Protein AF-0000000087429660 (afdb_homodimer)

Foldseek 3Di:
DDDDDCDDCVNDDVLVVVFDDDLDPFPLVVLVVCLVVVNFPDNAFAEFADLQQVVQPQDFQPLLVLLLCCLQCVVCQPVPPGFPVSNVVSQVQLVQAVVSHLPDFHDLQGRQSLLVLQQVLCCVQLVHGADSVQKGKFLALLRVVLLVLLLQDPAAQEEEEEEPLADLSVVSSCSSSHYHYFYQYFDVVVLRAQDPVSVVVSVVVSVVVNHQYAEYEAEAVGPPALGHYALVSLLSSLLSCLVRVYAYEYECQFQQFFLCCVVGHHDGSVSSCVVQVVVVHSPLHKYKYKYALCFYLNNPVVQRIMMIGIDNDDPVSVVVSSVVSVVDGHRSSRSSSSSCVSPPDDPPRPCVVSSCVSSVVSSVQQNVLLVVVQVLQCPAPQKHWRRNRTTFKTKIWGQDFPQLCVVCVVVVHDSLVVVQNLLCRRQSYHWGKSVSSRHDPPITIIMGGSNHGPVVSVVSSVSVRVSRVVVCCVRPNDDPPD/DDDDDCDDCVNDDVLVVVFDDDLDPFPLVVLVVCLVVVNFPDNAFAEFADLQQVVQPQDFQPLLVLLLCCLQCVVCQPVPPGFPVSNVVSQVQLVQAVVSHLPDFHDLQGRLSLLVLQQVLCCVQLVHGADSVQKGKFLALLRVVLLVLLLQDPAAQEEEEEEPLADLSVVSSCSSSHYHYFYQYFDVVVLRAQDPVSVVVSVVVSVVVNHQYAEYEAEAVGPPALGHYALVSLLSSLLVCLVRVYAYEYECQFQQFFLCCVVGHHDGSVSSCVVQVVVVHSPLHKYKYKYALCFYLNNPVVQRIMMIGIDNDDPVSVVVSSVVSVVDGHRSSRSSSSSCVSPPDDPPRPCVVSSCVSSVVSSVQQSVLLVVVQVLQCPAPQKHWDRNRTTFKTKIWGQDFPQLCVVCVVVVHDSLVVVQNLLCRRQSYHWGKSVSSRHDPPITIIMGGSNHGPVVSVVSSVSVRVSRVVVCCVRPNDDPPD

Secondary structure (DSSP, 8-state):
-PPPPS-STTTS-HHHHH----S--S-HHHHHHHHHTT-SSSSS-EE-SS--GGGGTPPPPHHHHHHHHHHH-GGGTTTTSS-HHHHHHHHHHHHHSGGG-TTSPPPTT--HHHHHHHHHHHHHHHSS---GGGEEEEESHHHHHHHHHHHH--STTEEEEEEES--HHHHHHHHHTT-EEEEEE-BGGGTTB--HHHHHHHHHHHHHHT-EEEEEEEESS-TTT-----HHHHHHHHHHHHHTT-EEEEE-TTTT-BS-TTTS----HHHHHHHHHHTTSSTT--EEEEEETTSSTT--GGG-EEEEEEES--HHHHHHHHHHHHHS---HHHHHHHHHHHSPPPTTSTTHHHHHHHHHHHHHHHHHHHHHHHHHHTTSTTEE-PPP-BTTEE--EE---HHHHHHHHHHTS-HHHHHHHHHHHHH-EE-EEGGGGTPPTT--BEEEES-S-HHHHHHHHHHHHHHHHHHHHHHSPPP---/-PPPPS-STTTS-HHHHH----S--S-HHHHHHHHHTT-SSSSS-EE-SS--GGGGTPPPPHHHHHHHHHHH-GGGTTTTSS-HHHHHHHHHHHHHSGGG-TTSPPPTT--HHHHHHHHHHHHHHHSS---GGGEEEEESHHHHHHHHHHHH--STTEEEEEEES--HHHHHHHHHTT-EEEEEE-BGGGTTB--HHHHHHHHHHHHHHT-EEEEEEEESS-TTT-----HHHHHHHHHHHHHTT-EEEEE-TTTT-BS-TTTS----HHHHHHHHHHTTSSTT--EEEEEETTSSTT--GGG-EEEEEEES--HHHHHHHHHHHHHS---HHHHHHHHHHHSPPPTTSTTHHHHHHHHHHHHHHHHHHHHHHHHHHTTSTTEE-PPP-BTTEE--EE---HHHHHHHHHHTS-HHHHHHHHHHHHH-EE-EEGGGGTPPTT--BEEEES-S-HHHHHHHHHHHHHHHHHHHHHHSPPP---

Sequence (964 aa):
MPYEHVLTLSRCYPCLADVHFQMVNFDVSAVEERIRKKEAPFSQLVRCNLGNPQAVGQPSISYLRQMIAAVACPELIGKYVLPKDVELRAQHILKGCPGKSSGSYQETYGNPAVVEDVAAFISERDGYTCSVSSVCMSNGATEALMLILRAIIRGKEDAILCPSPGFPLYNASITYFGGTEVRYYLDESEDWALTDAALDEALEACTKAGLTPRCLVVINPNNPTGSVLTEKNIESALRYAYTHNMLVIADEVYQLNVYEPERLPFVSCRKVLKTLEASGDCVGLELISVNSASKSIHGECGRRGGYWQVENVDEAVFGRLLDIVSLGSTNTDGMVALDVMVNPPRPLEPSHRRFRQEYDTVYSSLQRKARVIAEEMGKWRRLSCRKPVGAMYVFPSIDMPAAALEAARTAGMEPDQMYCNDLLNAVGVLTLPGCMFGQREGSYHLRMTILPPEDMVNDILKKWETFHREWMDKYDPLPESQMPYEHVLTLSRCYPCLADVHFQMVNFDVSAVEERIRKKEAPFSQLVRCNLGNPQAVGQPSISYLRQMIAAVACPELIGKYVLPKDVELRAQHILKGCPGKSSGSYQETYGNPAVVEDVAAFISERDGYTCSVSSVCMSNGATEALMLILRAIIRGKEDAILCPSPGFPLYNASITYFGGTEVRYYLDESEDWALTDAALDEALEACTKAGLTPRCLVVINPNNPTGSVLTEKNIESALRYAYTHNMLVIADEVYQLNVYEPERLPFVSCRKVLKTLEASGDCVGLELISVNSASKSIHGECGRRGGYWQVENVDEAVFGRLLDIVSLGSTNTDGMVALDVMVNPPRPLEPSHRRFRQEYDTVYSSLQRKARVIAEEMGKWRRLSCRKPVGAMYVFPSIDMPAAALEAARTAGMEPDQMYCNDLLNAVGVLTLPGCMFGQREGSYHLRMTILPPEDMVNDILKKWETFHREWMDKYDPLPESQ

Organism: Giardia muris (NCBI:txid5742)

Solvent-accessible surface area (backbone atoms only — not comparable to full-atom values): 48211 Å² total; per-residue (Å²): 128,82,59,55,79,46,57,35,65,89,55,23,19,64,34,53,63,70,39,66,59,66,87,66,86,62,69,57,65,59,53,51,49,29,35,75,69,69,67,42,88,38,88,56,78,44,78,24,60,56,95,38,38,21,38,50,62,44,76,74,52,65,65,51,25,50,33,44,18,35,42,53,23,54,83,50,54,90,65,77,82,61,56,66,59,44,46,52,51,24,49,53,46,27,66,41,23,40,56,50,27,52,35,10,53,50,49,75,48,32,40,56,48,46,37,46,44,46,20,49,37,50,16,66,74,46,74,46,87,45,59,54,90,38,39,32,49,28,56,15,41,50,50,47,51,51,54,52,52,46,42,59,29,70,30,62,48,31,24,38,34,33,50,17,56,21,57,51,65,54,56,33,49,33,38,47,54,37,27,30,76,37,60,23,54,42,35,66,95,58,66,47,37,70,47,68,66,29,50,52,51,32,51,48,53,28,58,75,70,65,35,45,64,43,31,40,44,44,59,39,26,21,51,43,50,1,30,63,60,50,71,66,42,49,49,50,50,51,50,50,28,33,76,62,35,23,28,34,40,36,42,32,36,21,58,73,29,52,66,40,49,89,84,57,45,81,65,59,65,63,39,52,48,54,54,34,35,74,72,70,37,62,55,68,50,35,36,36,39,33,29,29,28,26,61,26,88,62,21,28,38,4,40,25,5,16,36,39,37,56,39,66,62,40,66,68,42,51,50,40,52,47,35,58,48,50,68,50,73,47,38,43,61,7,46,50,45,30,34,40,72,54,57,56,72,46,91,89,39,78,55,19,65,62,46,50,51,52,51,49,52,54,51,51,50,41,44,50,41,33,50,51,52,24,56,55,45,44,70,40,88,58,31,42,33,68,70,32,40,15,40,61,28,35,44,34,36,43,66,74,40,71,52,41,48,51,51,17,57,75,70,71,46,53,48,34,45,48,50,38,51,51,41,27,70,63,56,26,40,41,51,34,34,21,75,66,26,50,46,56,88,92,57,34,27,36,33,36,40,51,52,53,49,68,70,55,47,55,51,48,51,53,51,44,49,53,48,49,52,52,52,40,46,70,39,51,62,71,80,73,83,125,130,82,60,55,79,48,56,35,64,89,56,22,20,64,32,54,64,69,39,68,60,71,83,66,88,61,69,58,66,59,54,52,49,29,34,75,69,68,67,41,90,37,88,57,79,44,78,25,61,57,93,37,37,20,39,50,61,44,76,76,51,65,64,50,26,49,33,44,18,36,43,54,23,56,82,51,55,91,65,80,79,61,56,66,59,44,46,52,52,24,51,51,47,28,66,41,24,42,56,50,26,53,34,12,55,48,50,74,48,32,41,55,48,44,37,45,45,47,20,49,36,49,15,64,75,47,75,44,89,46,59,52,89,38,40,31,48,27,56,16,42,51,49,48,50,51,55,51,51,46,42,60,29,71,29,62,47,30,24,39,35,32,50,16,56,22,56,50,64,55,56,33,50,33,38,48,52,35,27,30,75,37,60,25,56,41,35,66,94,58,66,47,37,70,48,70,65,28,50,50,52,33,51,48,51,28,57,75,69,65,34,44,66,43,30,40,46,43,59,40,25,20,49,44,51,1,30,64,60,50,70,67,39,48,48,50,51,51,50,50,28,33,77,62,36,22,28,34,39,36,42,33,35,21,58,72,30,52,65,40,49,88,84,57,45,84,66,59,67,62,37,52,47,54,56,34,35,75,72,70,37,62,57,68,48,34,36,38,39,31,30,29,28,29,61,26,89,62,20,28,39,5,40,24,6,18,36,37,37,55,39,66,63,39,66,68,41,52,52,38,53,46,31,57,47,49,69,51,74,47,36,41,60,6,45,47,46,29,34,39,70,53,57,55,72,46,91,88,39,78,56,21,64,62,44,50,52,53,51,48,52,52,51,52,50,42,43,50,41,34,50,52,52,22,57,56,44,43,70,40,89,56,29,44,33,67,68,34,41,16,40,61,27,35,42,32,37,43,66,74,41,72,53,40,49,52,50,17,55,74,68,72,44,54,49,33,45,48,51,37,52,52,41,28,71,63,58,26,40,39,50,33,34,20,74,67,26,49,46,56,88,94,56,33,26,35,34,35,43,50,52,54,48,69,69,56,46,54,52,48,50,54,51,46,50,53,48,49,51,52,54,41,46,71,40,51,61,71,79,73,84,125

InterPro domains:
  IPR004839 Aminotransferase, class I/classII, large domain [PF00155] (102-456)
  IPR015421 Pyridoxal phosphate-dependent transferase, major domain [G3DSA:3.40.640.10] (103-351)
  IPR015422 Pyridoxal phosphate-dependent transferase, small domain [G3DSA:3.90.1150.10] (31-475)
  IPR015424 Pyridoxal phosphate-dependent transferase [SSF53383] (28-470)
  IPR045088 Aminotransferase ALAT1/2-like [PTHR11751] (5-475)

pLDDT: mean 95.28, std 6.29, range [39.78, 98.88]

Structure (mmCIF, N/CA/C/O backbone):
data_AF-0000000087429660-model_v1
#
loop_
_entity.id
_entity.type
_entity.pdbx_description
1 polymer 'Putative Alanine aminotransferase'
#
loop_
_atom_site.group_PDB
_atom_site.id
_atom_site.type_symbol
_atom_site.label_atom_id
_atom_site.label_alt_id
_atom_site.label_comp_id
_atom_site.label_asym_id
_atom_site.label_entity_id
_atom_site.label_seq_id
_atom_site.pdbx_PDB_ins_code
_atom_site.Cartn_x
_atom_site.Cartn_y
_atom_site.Cartn_z
_atom_site.occupancy
_atom_site.B_iso_or_equiv
_atom_site.auth_seq_id
_atom_site.auth_comp_id
_atom_site.auth_asym_id
_atom_site.auth_atom_id
_atom_site.pdbx_PDB_model_num
ATOM 1 N N . MET A 1 1 ? -35.875 16.266 3.291 1 78.38 1 MET A N 1
ATOM 2 C CA . MET A 1 1 ? -35.812 15.039 2.498 1 78.38 1 MET A CA 1
ATOM 3 C C . MET A 1 1 ? -34.781 14.078 3.064 1 78.38 1 MET A C 1
ATOM 5 O O . MET A 1 1 ? -33.781 14.508 3.652 1 78.38 1 MET A O 1
ATOM 9 N N . PRO A 1 2 ? -35.094 12.852 2.936 1 90.19 2 PRO A N 1
ATOM 10 C CA . PRO A 1 2 ? -34.156 11.875 3.465 1 90.19 2 PRO A CA 1
ATOM 11 C C . PRO A 1 2 ? -32.812 11.867 2.705 1 90.19 2 PRO A C 1
ATOM 13 O O . PRO A 1 2 ? -32.781 12.195 1.516 1 90.19 2 PRO A O 1
ATOM 16 N N . TYR A 1 3 ? -31.734 11.68 3.342 1 93.81 3 TYR A N 1
ATOM 17 C CA . TYR A 1 3 ? -30.391 11.578 2.771 1 93.81 3 TYR A CA 1
ATOM 18 C C . TYR A 1 3 ? -30.328 10.477 1.724 1 93.81 3 TYR A C 1
ATOM 20 O O . TYR A 1 3 ? -30.828 9.375 1.946 1 93.81 3 TYR A O 1
ATOM 28 N N . GLU A 1 4 ? -29.859 10.797 0.591 1 94.12 4 GLU A N 1
ATOM 29 C CA . GLU A 1 4 ? -29.609 9.805 -0.449 1 94.12 4 GLU A CA 1
ATOM 30 C C . GLU A 1 4 ? -28.141 9.43 -0.514 1 94.12 4 GLU A C 1
ATOM 32 O O . GLU A 1 4 ? -27.281 10.289 -0.754 1 94.12 4 GLU A O 1
ATOM 37 N N . HIS A 1 5 ? -27.859 8.156 -0.455 1 95.62 5 HIS A N 1
ATOM 38 C CA . HIS A 1 5 ? -26.484 7.676 -0.402 1 95.62 5 HIS A CA 1
ATOM 39 C C . HIS A 1 5 ? -25.719 8.047 -1.666 1 95.62 5 HIS A C 1
ATOM 41 O O . HIS A 1 5 ? -26.234 7.902 -2.775 1 95.62 5 HIS A O 1
ATOM 47 N N . VAL A 1 6 ? -24.531 8.547 -1.465 1 96.62 6 VAL A N 1
ATOM 48 C CA . VAL A 1 6 ? -23.625 8.883 -2.559 1 96.62 6 VAL A CA 1
ATOM 49 C C . VAL A 1 6 ? -22.969 7.609 -3.094 1 96.62 6 VAL A C 1
ATOM 51 O O . VAL A 1 6 ? -22.828 7.438 -4.309 1 96.62 6 VAL A O 1
ATOM 54 N N . LEU A 1 7 ? -22.625 6.676 -2.193 1 96.69 7 LEU A N 1
ATOM 55 C CA . LEU A 1 7 ? -21.938 5.445 -2.557 1 96.69 7 LEU A CA 1
ATOM 56 C C . LEU A 1 7 ? -22.922 4.293 -2.717 1 96.69 7 LEU A C 1
ATOM 58 O O . LEU A 1 7 ? -23.234 3.592 -1.752 1 96.69 7 LEU A O 1
ATOM 62 N N . THR A 1 8 ? -23.422 4.145 -3.824 1 96.75 8 THR A N 1
ATOM 63 C CA . THR A 1 8 ? -24.125 2.955 -4.289 1 96.75 8 THR A CA 1
ATOM 64 C C . THR A 1 8 ? -23.469 2.389 -5.543 1 96.75 8 THR A C 1
ATOM 66 O O . THR A 1 8 ? -22.688 3.078 -6.207 1 96.75 8 THR A O 1
ATOM 69 N N . LEU A 1 9 ? -23.719 1.209 -5.859 1 94.06 9 LEU A N 1
ATOM 70 C CA . LEU A 1 9 ? -23.047 0.587 -6.996 1 94.06 9 LEU A CA 1
ATOM 71 C C . LEU A 1 9 ? -23.375 1.321 -8.289 1 94.06 9 LEU A C 1
ATOM 73 O O . LEU A 1 9 ? -22.578 1.352 -9.219 1 94.06 9 LEU A O 1
ATOM 77 N N . SER A 1 10 ? -24.578 2.018 -8.312 1 95.06 10 SER A N 1
ATOM 78 C CA . SER A 1 10 ? -25 2.725 -9.523 1 95.06 10 SER A CA 1
ATOM 79 C C . SER A 1 10 ? -24.469 4.152 -9.539 1 95.06 10 SER A C 1
ATOM 81 O O . SER A 1 10 ? -24.469 4.812 -10.578 1 95.06 10 SER A O 1
ATOM 83 N N . ARG A 1 11 ? -23.969 4.652 -8.359 1 95.44 11 ARG A N 1
ATOM 84 C CA . ARG A 1 11 ? -23.578 6.055 -8.273 1 95.44 11 ARG A CA 1
ATOM 85 C C . ARG A 1 11 ? -22.078 6.191 -8.023 1 95.44 11 ARG A C 1
ATOM 87 O O . ARG A 1 11 ? -21.562 7.305 -7.902 1 95.44 11 ARG A O 1
ATOM 94 N N . CYS A 1 12 ? -21.359 5.066 -7.977 1 96.12 12 CYS A N 1
ATOM 95 C CA . CYS A 1 12 ? -19.922 5.098 -7.754 1 96.12 12 CYS A CA 1
ATOM 96 C C . CYS A 1 12 ? -19.172 4.934 -9.07 1 96.12 12 CYS A C 1
ATOM 98 O O . CYS A 1 12 ? -19.781 4.891 -10.141 1 96.12 12 CYS A O 1
ATOM 100 N N . TYR A 1 13 ? -17.797 5.031 -8.961 1 96.19 13 TYR A N 1
ATOM 101 C CA . TYR A 1 13 ? -16.922 4.711 -10.086 1 96.19 13 TYR A CA 1
ATOM 102 C C . TYR A 1 13 ? -17.391 3.434 -10.781 1 96.19 13 TYR A C 1
ATOM 104 O O . TYR A 1 13 ? -17.422 2.365 -10.164 1 96.19 13 TYR A O 1
ATOM 112 N N . PRO A 1 14 ? -17.797 3.514 -12.023 1 93.69 14 PRO A N 1
ATOM 113 C CA . PRO A 1 14 ? -18.5 2.414 -12.695 1 93.69 14 PRO A CA 1
ATOM 114 C C . PRO A 1 14 ? -17.688 1.114 -12.688 1 93.69 14 PRO A C 1
ATOM 116 O O . PRO A 1 14 ? -18.266 0.031 -12.562 1 93.69 14 PRO A O 1
ATOM 119 N N . CYS A 1 15 ? -16.422 1.201 -12.836 1 94.75 15 CYS A N 1
ATOM 120 C CA . CYS A 1 15 ? -15.617 -0.011 -12.93 1 94.75 15 CYS A CA 1
ATOM 121 C C . CYS A 1 15 ? -15.523 -0.709 -11.578 1 94.75 15 CYS A C 1
ATOM 123 O O . CYS A 1 15 ? -15.156 -1.884 -11.508 1 94.75 15 CYS A O 1
ATOM 125 N N . LEU A 1 16 ? -15.789 -0.024 -10.492 1 93.88 16 LEU A N 1
ATOM 126 C CA . LEU A 1 16 ? -15.789 -0.628 -9.164 1 93.88 16 LEU A CA 1
ATOM 127 C C . LEU A 1 16 ? -16.828 -1.736 -9.07 1 93.88 16 LEU A C 1
ATOM 129 O O . LEU A 1 16 ? -16.594 -2.766 -8.438 1 93.88 16 LEU A O 1
ATOM 133 N N . ALA A 1 17 ? -17.938 -1.546 -9.727 1 90.12 17 ALA A N 1
ATOM 134 C CA . ALA A 1 17 ? -19.031 -2.514 -9.688 1 90.12 17 ALA A CA 1
ATOM 135 C C . ALA A 1 17 ? -18.672 -3.768 -10.484 1 90.12 17 ALA A C 1
ATOM 137 O O . ALA A 1 17 ? -19.203 -4.852 -10.211 1 90.12 17 ALA A O 1
ATOM 138 N N . ASP A 1 18 ? -17.75 -3.627 -11.383 1 87.88 18 ASP A N 1
ATOM 139 C CA . ASP A 1 18 ? -17.453 -4.703 -12.32 1 87.88 18 ASP A CA 1
ATOM 140 C C . ASP A 1 18 ? -16.375 -5.633 -11.766 1 87.88 18 ASP A C 1
ATOM 142 O O . ASP A 1 18 ? -16.203 -6.75 -12.258 1 87.88 18 ASP A O 1
ATOM 146 N N . VAL A 1 19 ? -15.711 -5.152 -10.789 1 85.25 19 VAL A N 1
ATOM 147 C CA . VAL A 1 19 ? -14.57 -5.918 -10.289 1 85.25 19 VAL A CA 1
ATOM 148 C C . VAL A 1 19 ? -15.055 -6.988 -9.312 1 85.25 19 VAL A C 1
ATOM 150 O O . VAL A 1 19 ? -15.859 -6.703 -8.422 1 85.25 19 VAL A O 1
ATOM 153 N N . HIS A 1 20 ? -14.648 -8.148 -9.641 1 75.75 20 HIS A N 1
ATOM 154 C CA . HIS A 1 20 ? -14.836 -9.25 -8.703 1 75.75 20 HIS A CA 1
ATOM 155 C C . HIS A 1 20 ? -13.516 -9.977 -8.438 1 75.75 20 HIS A C 1
ATOM 157 O O . HIS A 1 20 ? -12.875 -10.469 -9.367 1 75.75 20 HIS A O 1
ATOM 163 N N . PHE A 1 21 ? -13.031 -9.75 -7.297 1 67.38 21 PHE A N 1
ATOM 164 C CA . PHE A 1 21 ? -11.805 -10.469 -6.953 1 67.38 21 PHE A CA 1
ATOM 165 C C . PHE A 1 21 ? -12.031 -11.367 -5.742 1 67.38 21 PHE A C 1
ATOM 167 O O . PHE A 1 21 ? -11.711 -10.992 -4.613 1 67.38 21 PHE A O 1
ATOM 174 N N . GLN A 1 22 ? -13.188 -11.992 -5.707 1 58.91 22 GLN A N 1
ATOM 175 C CA . GLN A 1 22 ? -13.367 -12.914 -4.594 1 58.91 22 GLN A CA 1
ATOM 176 C C . GLN A 1 22 ? -12.773 -14.281 -4.914 1 58.91 22 GLN A C 1
ATOM 178 O O . GLN A 1 22 ? -13.297 -15.016 -5.75 1 58.91 22 GLN A O 1
ATOM 183 N N . MET A 1 23 ? -11.562 -14.43 -4.441 1 50.44 23 MET A N 1
ATOM 184 C CA . MET A 1 23 ? -10.898 -15.703 -4.688 1 50.44 23 MET A CA 1
ATOM 185 C C . MET A 1 23 ? -11.617 -16.844 -3.977 1 50.44 23 MET A C 1
ATOM 187 O O . MET A 1 23 ? -11.312 -18.016 -4.199 1 50.44 23 MET A O 1
ATOM 191 N N . VAL A 1 24 ? -12.578 -16.438 -3.086 1 54.25 24 VAL A N 1
ATOM 192 C CA . VAL A 1 24 ? -13.203 -17.531 -2.355 1 54.25 24 VAL A CA 1
ATOM 193 C C . VAL A 1 24 ? -14.719 -17.484 -2.533 1 54.25 24 VAL A C 1
ATOM 195 O O . VAL A 1 24 ? -15.367 -16.516 -2.107 1 54.25 24 VAL A O 1
ATOM 198 N N . ASN A 1 25 ? -15.109 -18.219 -3.395 1 59.5 25 ASN A N 1
ATOM 199 C CA . ASN A 1 25 ? -16.547 -18.344 -3.559 1 59.5 25 ASN A CA 1
ATOM 200 C C . ASN A 1 25 ? -17.094 -19.562 -2.828 1 59.5 25 ASN A C 1
ATOM 202 O O . ASN A 1 25 ? -18.094 -20.156 -3.254 1 59.5 25 ASN A O 1
ATOM 206 N N . PHE A 1 26 ? -16.328 -19.938 -1.86 1 71.56 26 PHE A N 1
ATOM 207 C CA . PHE A 1 26 ? -16.781 -21.125 -1.159 1 71.56 26 PHE A CA 1
ATOM 208 C C . PHE A 1 26 ? -17.312 -20.766 0.225 1 71.56 26 PHE A C 1
ATOM 210 O O . PHE A 1 26 ? -16.906 -19.766 0.816 1 71.56 26 PHE A O 1
ATOM 217 N N . ASP A 1 27 ? -18.219 -21.438 0.625 1 75.69 27 ASP A N 1
ATOM 218 C CA . ASP A 1 27 ? -18.75 -21.25 1.97 1 75.69 27 ASP A CA 1
ATOM 219 C C . ASP A 1 27 ? -17.812 -21.828 3.021 1 75.69 27 ASP A C 1
ATOM 221 O O . ASP A 1 27 ? -18.125 -22.828 3.678 1 75.69 27 ASP A O 1
ATOM 225 N N . VAL A 1 28 ? -16.75 -21.281 3.236 1 82.75 28 VAL A N 1
ATOM 226 C CA . VAL A 1 28 ? -15.695 -21.719 4.148 1 82.75 28 VAL A CA 1
ATOM 227 C C . VAL A 1 28 ? -16.219 -21.703 5.586 1 82.75 28 VAL A C 1
ATOM 229 O O . VAL A 1 28 ? -15.883 -22.562 6.391 1 82.75 28 VAL A O 1
ATOM 232 N N . SER A 1 29 ? -17.062 -20.797 5.773 1 83.62 29 SER A N 1
ATOM 233 C CA . SER A 1 29 ? -17.625 -20.656 7.117 1 83.62 29 SER A CA 1
ATOM 234 C C . SER A 1 29 ? -18.469 -21.859 7.496 1 83.62 29 SER A C 1
ATOM 236 O O . SER A 1 29 ? -18.438 -22.312 8.641 1 83.62 29 SER A O 1
ATOM 238 N N . ALA A 1 30 ? -19.203 -22.312 6.566 1 86.94 30 ALA A N 1
ATOM 239 C CA . ALA A 1 30 ? -20.031 -23.5 6.816 1 86.94 30 ALA A CA 1
ATOM 240 C C . ALA A 1 30 ? -19.172 -24.719 7.129 1 86.94 30 ALA A C 1
ATOM 242 O O . ALA A 1 30 ? -19.516 -25.531 7.992 1 86.94 30 ALA A O 1
ATOM 243 N N . VAL A 1 31 ? -18.094 -24.844 6.441 1 90.94 31 VAL A N 1
ATOM 244 C CA . VAL A 1 31 ? -17.188 -25.969 6.648 1 90.94 31 VAL A CA 1
ATOM 245 C C . VAL A 1 31 ? -16.547 -25.859 8.023 1 90.94 31 VAL A C 1
ATOM 247 O O . VAL A 1 31 ? -16.438 -26.844 8.75 1 90.94 31 VAL A O 1
ATOM 250 N N . GLU A 1 32 ? -16.156 -24.688 8.352 1 90.44 32 GLU A N 1
ATOM 251 C CA . GLU A 1 32 ? -15.555 -24.453 9.664 1 90.44 32 GLU A CA 1
ATOM 252 C C . GLU A 1 32 ? -16.531 -24.766 10.789 1 90.44 32 GLU A C 1
ATOM 254 O O . GLU A 1 32 ? -16.141 -25.312 11.82 1 90.44 32 GLU A O 1
ATOM 259 N N . GLU A 1 33 ? -17.781 -24.438 10.555 1 91.88 33 GLU A N 1
ATOM 260 C CA . GLU A 1 33 ? -18.812 -24.734 11.539 1 91.88 33 GLU A CA 1
ATOM 261 C C . GLU A 1 33 ? -18.984 -26.234 11.703 1 91.88 33 GLU A C 1
ATOM 263 O O . GLU A 1 33 ? -19.156 -26.734 12.82 1 91.88 33 GLU A O 1
ATOM 268 N N . ARG A 1 34 ? -18.953 -26.906 10.609 1 93.75 34 ARG A N 1
ATOM 269 C CA . ARG A 1 34 ? -19.078 -28.359 10.648 1 93.75 34 ARG A CA 1
ATOM 270 C C . ARG A 1 34 ? -17.922 -28.984 11.414 1 93.75 34 ARG A C 1
ATOM 272 O O . ARG A 1 34 ? -18.094 -29.969 12.125 1 93.75 34 ARG A O 1
ATOM 279 N N . ILE A 1 35 ? -16.766 -28.422 11.219 1 93.62 35 ILE A N 1
ATOM 280 C CA . ILE A 1 35 ? -15.594 -28.906 11.93 1 93.62 35 ILE A CA 1
ATOM 281 C C . ILE A 1 35 ? -15.758 -28.672 13.43 1 93.62 35 ILE A C 1
ATOM 283 O O . ILE A 1 35 ? -15.508 -29.562 14.242 1 93.62 35 ILE A O 1
ATOM 287 N N . ARG A 1 36 ? -16.172 -27.484 13.805 1 93.19 36 ARG A N 1
ATOM 288 C CA . ARG A 1 36 ? -16.375 -27.125 15.203 1 93.19 36 ARG A CA 1
ATOM 289 C C . ARG A 1 36 ? -17.391 -28.047 15.875 1 93.19 36 ARG A C 1
ATOM 291 O O . ARG A 1 36 ? -17.219 -28.438 17.031 1 93.19 36 ARG A O 1
ATOM 298 N N . LYS A 1 37 ? -18.422 -28.359 15.109 1 95.44 37 LYS A N 1
ATOM 299 C CA . LYS A 1 37 ? -19.5 -29.203 15.625 1 95.44 37 LYS A CA 1
ATOM 300 C C . LYS A 1 37 ? -19.141 -30.688 15.516 1 95.44 37 LYS A C 1
ATOM 302 O O . LYS A 1 37 ? -19.922 -31.547 15.906 1 95.44 37 LYS A O 1
ATOM 307 N N . LYS A 1 38 ? -18.031 -31.125 14.953 1 91.5 38 LYS A N 1
ATOM 308 C CA . LYS A 1 38 ? -17.578 -32.5 14.773 1 91.5 38 LYS A CA 1
ATOM 309 C C . LYS A 1 38 ? -18.5 -33.281 13.859 1 91.5 38 LYS A C 1
ATOM 311 O O . LYS A 1 38 ? -18.766 -34.469 14.094 1 91.5 38 LYS A O 1
ATOM 316 N N . GLU A 1 39 ? -18.891 -32.469 12.922 1 94.06 39 GLU A N 1
ATOM 317 C CA . GLU A 1 39 ? -19.797 -33.062 11.953 1 94.06 39 GLU A CA 1
ATOM 318 C C . GLU A 1 39 ? -19.094 -33.344 10.625 1 94.06 39 GLU A C 1
ATOM 320 O O . GLU A 1 39 ? -19.625 -34.062 9.773 1 94.06 39 GLU A O 1
ATOM 325 N N . ALA A 1 40 ? -17.984 -32.844 10.43 1 92.69 40 ALA A N 1
ATOM 326 C CA . ALA A 1 40 ? -17.219 -33.062 9.203 1 92.69 40 ALA A CA 1
ATOM 327 C C . ALA A 1 40 ? -16.391 -34.312 9.281 1 92.69 40 ALA A C 1
ATOM 329 O O . ALA A 1 40 ? -15.938 -34.719 10.359 1 92.69 40 ALA A O 1
ATOM 330 N N . PRO A 1 41 ? -16.188 -34.969 8.18 1 92.12 41 PRO A N 1
ATOM 331 C CA . PRO A 1 41 ? -15.344 -36.156 8.164 1 92.12 41 PRO A CA 1
ATOM 332 C C . PRO A 1 41 ? -13.859 -35.844 8.266 1 92.12 41 PRO A C 1
ATOM 334 O O . PRO A 1 41 ? -13.016 -36.719 8.031 1 92.12 41 PRO A O 1
ATOM 337 N N . PHE A 1 42 ? -13.5 -34.656 8.445 1 92.56 42 PHE A N 1
ATOM 338 C CA . PHE A 1 42 ? -12.133 -34.188 8.641 1 92.56 42 PHE A CA 1
ATOM 339 C C . PHE A 1 42 ? -12.055 -33.219 9.836 1 92.56 42 PHE A C 1
ATOM 341 O O . PHE A 1 42 ? -13.062 -32.656 10.242 1 92.56 42 PHE A O 1
ATOM 348 N N . SER A 1 43 ? -10.852 -33.094 10.422 1 91.44 43 SER A N 1
ATOM 349 C CA . SER A 1 43 ? -10.695 -32.375 11.68 1 91.44 43 SER A CA 1
ATOM 350 C C . SER A 1 43 ? -10.188 -30.938 11.438 1 91.44 43 SER A C 1
ATOM 352 O O . SER A 1 43 ? -10.242 -30.109 12.344 1 91.44 43 SER A O 1
ATOM 354 N N . GLN A 1 44 ? -9.711 -30.719 10.281 1 91.5 44 GLN A N 1
ATOM 355 C CA . GLN A 1 44 ? -9.211 -29.375 10.008 1 91.5 44 GLN A CA 1
ATOM 356 C C . GLN A 1 44 ? -9.359 -29.031 8.531 1 91.5 44 GLN A C 1
ATOM 358 O O . GLN A 1 44 ? -9.406 -29.922 7.676 1 91.5 44 GLN A O 1
ATOM 363 N N . LEU A 1 45 ? -9.57 -27.781 8.344 1 93.06 45 LEU A N 1
ATOM 364 C CA . LEU A 1 45 ? -9.562 -27.234 6.992 1 93.06 45 LEU A CA 1
ATOM 365 C C . LEU A 1 45 ? -8.141 -26.938 6.535 1 93.06 45 LEU A C 1
ATOM 367 O O . LEU A 1 45 ? -7.375 -26.297 7.254 1 93.06 45 LEU A O 1
ATOM 371 N N . VAL A 1 46 ? -7.738 -27.5 5.395 1 92.56 46 VAL A N 1
ATOM 372 C CA . VAL A 1 46 ? -6.426 -27.219 4.832 1 92.56 46 VAL A CA 1
ATOM 373 C C . VAL A 1 46 ? -6.566 -26.219 3.688 1 92.56 46 VAL A C 1
ATOM 375 O O . VAL A 1 46 ? -7.184 -26.516 2.662 1 92.56 46 VAL A O 1
ATOM 378 N N . ARG A 1 47 ? -5.98 -25.094 3.889 1 91.19 47 ARG A N 1
ATOM 379 C CA . ARG A 1 47 ? -6.098 -24.016 2.908 1 91.19 47 ARG A CA 1
ATOM 380 C C . ARG A 1 47 ? -4.992 -24.125 1.858 1 91.19 47 ARG A C 1
ATOM 382 O O . ARG A 1 47 ? -3.869 -23.672 2.088 1 91.19 47 ARG A O 1
ATOM 389 N N . CYS A 1 48 ? -5.355 -24.5 0.703 1 93.88 48 CYS A N 1
ATOM 390 C CA . CYS A 1 48 ? -4.422 -24.609 -0.412 1 93.88 48 CYS A CA 1
ATOM 391 C C . CYS A 1 48 ? -4.785 -23.625 -1.526 1 93.88 48 CYS A C 1
ATOM 393 O O . CYS A 1 48 ? -4.355 -23.797 -2.668 1 93.88 48 CYS A O 1
ATOM 395 N N . ASN A 1 49 ? -5.574 -22.656 -1.159 1 91.81 49 ASN A N 1
ATOM 396 C CA . ASN A 1 49 ? -6.113 -21.75 -2.162 1 91.81 49 ASN A CA 1
ATOM 397 C C . ASN A 1 49 ? -5.23 -20.516 -2.326 1 91.81 49 ASN A C 1
ATOM 399 O O . ASN A 1 49 ? -5.289 -19.828 -3.355 1 91.81 49 ASN A O 1
ATOM 403 N N . LEU A 1 50 ? -4.422 -20.188 -1.372 1 90.31 50 LEU A N 1
ATOM 404 C CA . LEU A 1 50 ? -3.688 -18.938 -1.378 1 90.31 50 LEU A CA 1
ATOM 405 C C . LEU A 1 50 ? -2.195 -19.172 -1.185 1 90.31 50 LEU A C 1
ATOM 407 O O . LEU A 1 50 ? -1.797 -20.016 -0.372 1 90.31 50 LEU A O 1
ATOM 411 N N . GLY A 1 51 ? -1.436 -18.406 -1.949 1 92.25 51 GLY A N 1
ATOM 412 C CA . GLY A 1 51 ? 0.006 -18.438 -1.757 1 92.25 51 GLY A CA 1
ATOM 413 C C . GLY A 1 51 ? 0.453 -17.719 -0.494 1 92.25 51 GLY A C 1
ATOM 414 O O . GLY A 1 51 ? 1.061 -16.656 -0.561 1 92.25 51 GLY A O 1
ATOM 415 N N . ASN A 1 52 ? 0.204 -18.312 0.648 1 94 52 ASN A N 1
ATOM 416 C CA . ASN A 1 52 ? 0.532 -17.797 1.974 1 94 52 ASN A CA 1
ATOM 417 C C . ASN A 1 52 ? 1.326 -18.812 2.789 1 94 52 ASN A C 1
ATOM 419 O O . ASN A 1 52 ? 0.798 -19.406 3.727 1 94 52 ASN A O 1
ATOM 423 N N . PRO A 1 53 ? 2.6 -18.906 2.482 1 95.31 53 PRO A N 1
ATOM 424 C CA . PRO A 1 53 ? 3.412 -20 3.014 1 95.31 53 PRO A CA 1
ATOM 425 C C . PRO A 1 53 ? 3.393 -20.062 4.539 1 95.31 53 PRO A C 1
ATOM 427 O O . PRO A 1 53 ? 3.191 -21.141 5.113 1 95.31 53 PRO A O 1
ATOM 430 N N . GLN A 1 54 ? 3.553 -18.969 5.18 1 95.25 54 GLN A N 1
ATOM 431 C CA . GLN A 1 54 ? 3.697 -18.969 6.633 1 95.25 54 GLN A CA 1
ATOM 432 C C . GLN A 1 54 ? 2.361 -19.234 7.316 1 95.25 54 GLN A C 1
ATOM 434 O O . GLN A 1 54 ? 2.324 -19.75 8.438 1 95.25 54 GLN A O 1
ATOM 439 N N . ALA A 1 55 ? 1.29 -18.984 6.625 1 93.88 55 ALA A N 1
ATOM 440 C CA . ALA A 1 55 ? -0.034 -19.266 7.168 1 93.88 55 ALA A CA 1
ATOM 441 C C . ALA A 1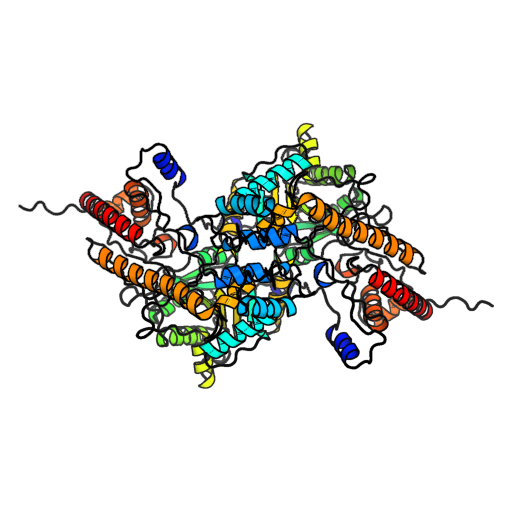 55 ? -0.244 -20.766 7.328 1 93.88 55 ALA A C 1
ATOM 443 O O . ALA A 1 55 ? -1.028 -21.203 8.172 1 93.88 55 ALA A O 1
ATOM 444 N N . VAL A 1 56 ? 0.488 -21.594 6.527 1 92.69 56 VAL A N 1
ATOM 445 C CA . VAL A 1 56 ? 0.261 -23.031 6.559 1 92.69 56 VAL A CA 1
ATOM 446 C C . VAL A 1 56 ? 1.481 -23.734 7.148 1 92.69 56 VAL A C 1
ATOM 448 O O . VAL A 1 56 ? 1.679 -24.938 6.938 1 92.69 56 VAL A O 1
ATOM 451 N N . GLY A 1 57 ? 2.344 -22.969 7.738 1 91.06 57 GLY A N 1
ATOM 452 C CA . GLY A 1 57 ? 3.32 -23.625 8.602 1 91.06 57 GLY A CA 1
ATOM 453 C C . GLY A 1 57 ? 4.738 -23.516 8.078 1 91.06 57 GLY A C 1
ATOM 454 O O . GLY A 1 57 ? 5.68 -24 8.711 1 91.06 57 GLY A O 1
ATOM 455 N N . GLN A 1 58 ? 4.969 -22.938 6.922 1 93.88 58 GLN A N 1
ATOM 456 C CA . GLN A 1 58 ? 6.348 -22.734 6.496 1 93.88 58 GLN A CA 1
ATOM 457 C C . GLN A 1 58 ? 7.121 -21.906 7.512 1 93.88 58 GLN A C 1
ATOM 459 O O . GLN A 1 58 ? 6.68 -20.812 7.895 1 93.88 58 GLN A O 1
ATOM 464 N N . PRO A 1 59 ? 8.227 -22.406 7.945 1 94.19 59 PRO A N 1
ATOM 465 C CA . PRO A 1 59 ? 9.016 -21.609 8.898 1 94.19 59 PRO A CA 1
ATOM 466 C C . PRO A 1 59 ? 9.602 -20.344 8.266 1 94.19 59 PRO A C 1
ATOM 468 O O . PRO A 1 59 ? 9.93 -20.344 7.078 1 94.19 59 PRO A O 1
ATOM 471 N N . SER A 1 60 ? 9.766 -19.344 9.07 1 95.5 60 SER A N 1
ATOM 472 C CA . SER A 1 60 ? 10.414 -18.125 8.617 1 95.5 60 SER A CA 1
ATOM 473 C C . SER A 1 60 ? 11.93 -18.281 8.594 1 95.5 60 SER A C 1
ATOM 475 O O . SER A 1 60 ? 12.477 -19.172 9.25 1 95.5 60 SER A O 1
ATOM 477 N N . ILE A 1 61 ? 12.578 -17.438 7.82 1 97.62 61 ILE A N 1
ATOM 478 C CA . ILE A 1 61 ? 14.039 -17.359 7.789 1 97.62 61 ILE A CA 1
ATOM 479 C C . ILE A 1 61 ? 14.531 -16.438 8.898 1 97.62 61 ILE A C 1
ATOM 481 O O . ILE A 1 61 ? 14.219 -15.242 8.906 1 97.62 61 ILE A O 1
ATOM 485 N N . SER A 1 62 ? 15.344 -16.969 9.773 1 98.06 62 SER A N 1
ATOM 486 C CA . SER A 1 62 ? 15.75 -16.266 10.992 1 98.06 62 SER A CA 1
ATOM 487 C C . SER A 1 62 ? 16.453 -14.961 10.664 1 98.06 62 SER A C 1
ATOM 489 O O . SER A 1 62 ? 16.188 -13.93 11.289 1 98.06 62 SER A O 1
ATOM 491 N N . TYR A 1 63 ? 17.375 -15.031 9.688 1 98.56 63 TYR A N 1
ATOM 492 C CA . TYR A 1 63 ? 18.172 -13.859 9.32 1 98.56 63 TYR A CA 1
ATOM 493 C C . TYR A 1 63 ? 17.281 -12.695 8.906 1 98.56 63 TYR A C 1
ATOM 495 O O . TYR A 1 63 ? 17.531 -11.547 9.281 1 98.56 63 TYR A O 1
ATOM 503 N N . LEU A 1 64 ? 16.281 -12.984 8.133 1 98.38 64 LEU A N 1
ATOM 504 C CA . LEU A 1 64 ? 15.359 -11.969 7.66 1 98.38 64 LEU A CA 1
ATOM 505 C C . LEU A 1 64 ? 14.633 -11.312 8.828 1 98.38 64 LEU A C 1
ATOM 507 O O . LEU A 1 64 ? 14.531 -10.078 8.891 1 98.38 64 LEU A O 1
ATOM 511 N N . ARG A 1 65 ? 14.156 -12.117 9.773 1 98.5 65 ARG A N 1
ATOM 512 C CA . ARG A 1 65 ? 13.438 -11.609 10.945 1 98.5 65 ARG A CA 1
ATOM 513 C C . ARG A 1 65 ? 14.359 -10.797 11.844 1 98.5 65 ARG A C 1
ATOM 515 O O . ARG A 1 65 ? 13.961 -9.758 12.375 1 98.5 65 ARG A O 1
ATOM 522 N N . GLN A 1 66 ? 15.547 -11.25 12.008 1 98.69 66 GLN A N 1
ATOM 523 C CA . GLN A 1 66 ? 16.547 -10.539 12.789 1 98.69 66 GLN A CA 1
ATOM 524 C C . GLN A 1 66 ? 16.875 -9.188 12.164 1 98.69 66 GLN A C 1
ATOM 526 O O . GLN A 1 66 ? 17.031 -8.188 12.875 1 98.69 66 GLN A O 1
ATOM 531 N N . MET A 1 67 ? 17 -9.148 10.875 1 98.75 67 MET A N 1
ATOM 532 C CA . MET A 1 67 ? 17.266 -7.906 10.156 1 98.75 67 MET A CA 1
ATOM 533 C C . MET A 1 67 ? 16.156 -6.895 10.383 1 98.75 67 MET A C 1
ATOM 535 O O . MET A 1 67 ? 16.422 -5.723 10.656 1 98.75 67 MET A O 1
ATOM 539 N N . ILE A 1 68 ? 14.906 -7.309 10.273 1 98.62 68 ILE A N 1
ATOM 540 C CA . ILE A 1 68 ? 13.773 -6.414 10.492 1 98.62 68 ILE A CA 1
ATOM 541 C C . ILE A 1 68 ? 13.805 -5.879 11.922 1 98.62 68 ILE A C 1
ATOM 543 O O . ILE A 1 68 ? 13.625 -4.68 12.141 1 98.62 68 ILE A O 1
ATOM 547 N N . ALA A 1 69 ? 14.023 -6.773 12.859 1 98.69 69 ALA A N 1
ATOM 548 C CA . ALA A 1 69 ? 14.055 -6.375 14.266 1 98.69 69 ALA A CA 1
ATOM 549 C C . ALA A 1 69 ? 15.164 -5.352 14.523 1 98.69 69 ALA A C 1
ATOM 551 O O . ALA A 1 69 ? 14.945 -4.352 15.211 1 98.69 69 ALA A O 1
ATOM 552 N N . ALA A 1 70 ? 16.344 -5.609 13.953 1 98.75 70 ALA A N 1
ATOM 553 C CA . ALA A 1 70 ? 17.5 -4.734 14.172 1 98.75 70 ALA A CA 1
ATOM 554 C C . ALA A 1 70 ? 17.266 -3.35 13.578 1 98.75 70 ALA A C 1
ATOM 556 O O . ALA A 1 70 ? 17.594 -2.336 14.203 1 98.75 70 ALA A O 1
ATOM 557 N N . VAL A 1 71 ? 16.688 -3.301 12.406 1 98.69 71 VAL A N 1
ATOM 558 C CA . VAL A 1 71 ? 16.438 -2.029 11.734 1 98.69 71 VAL A CA 1
ATOM 559 C C . VAL A 1 71 ? 15.305 -1.285 12.445 1 98.69 71 VAL A C 1
ATOM 561 O O . VAL A 1 71 ? 15.359 -0.062 12.594 1 98.69 71 VAL A O 1
ATOM 564 N N . ALA A 1 72 ? 14.305 -1.994 12.922 1 98.12 72 ALA A N 1
ATOM 565 C CA . ALA A 1 72 ? 13.156 -1.376 13.586 1 98.12 72 ALA A CA 1
ATOM 566 C C . ALA A 1 72 ? 13.531 -0.884 14.984 1 98.12 72 ALA A C 1
ATOM 568 O O . ALA A 1 72 ? 13.062 0.17 15.422 1 98.12 72 ALA A O 1
ATOM 569 N N . CYS A 1 73 ? 14.359 -1.635 15.68 1 98.31 73 CYS A N 1
ATOM 570 C CA . CYS A 1 73 ? 14.727 -1.37 17.062 1 98.31 73 CYS A CA 1
ATOM 571 C C . CYS A 1 73 ? 16.234 -1.419 17.25 1 98.31 73 CYS A C 1
ATOM 573 O O . CYS A 1 73 ? 16.766 -2.361 17.859 1 98.31 73 CYS A O 1
ATOM 575 N N . PRO A 1 74 ? 16.859 -0.347 16.859 1 97.38 74 PRO A N 1
ATOM 576 C CA . PRO A 1 74 ? 18.328 -0.334 16.906 1 97.38 74 PRO A CA 1
ATOM 577 C C . PRO A 1 74 ? 18.875 -0.498 18.312 1 97.38 74 PRO A C 1
ATOM 579 O O . PRO A 1 74 ? 20.047 -0.824 18.5 1 97.38 74 PRO A O 1
ATOM 582 N N . GLU A 1 75 ? 18.047 -0.323 19.344 1 96 75 GLU A N 1
ATOM 583 C CA . GLU A 1 75 ? 18.469 -0.535 20.719 1 96 75 GLU A CA 1
ATOM 584 C C . GLU A 1 75 ? 18.938 -1.972 20.938 1 96 75 GLU A C 1
ATOM 586 O O . GLU A 1 75 ? 19.656 -2.258 21.906 1 96 75 GLU A O 1
ATOM 591 N N . LEU A 1 76 ? 18.562 -2.834 20.047 1 97.25 76 LEU A N 1
ATOM 592 C CA . LEU A 1 76 ? 18.953 -4.238 20.156 1 97.25 76 LEU A CA 1
ATOM 593 C C . LEU A 1 76 ? 20.406 -4.441 19.734 1 97.25 76 LEU A C 1
ATOM 595 O O . LEU A 1 76 ? 21 -5.473 20.047 1 97.25 76 LEU A O 1
ATOM 599 N N . ILE A 1 77 ? 20.953 -3.51 18.938 1 96.5 77 ILE A N 1
ATOM 600 C CA . ILE A 1 77 ? 22.312 -3.623 18.422 1 96.5 77 ILE A CA 1
ATOM 601 C C . ILE A 1 77 ? 23.312 -3.471 19.578 1 96.5 77 ILE A C 1
ATOM 603 O O . ILE A 1 77 ? 23.203 -2.545 20.375 1 96.5 77 ILE A O 1
ATOM 607 N N . GLY A 1 78 ? 24.234 -4.34 19.688 1 94.25 78 GLY A N 1
ATOM 608 C CA . GLY A 1 78 ? 25.25 -4.312 20.719 1 94.25 78 GLY A CA 1
ATOM 609 C C . GLY A 1 78 ? 24.828 -5.051 21.984 1 94.25 78 GLY A C 1
ATOM 610 O O . GLY A 1 78 ? 25.609 -5.145 22.938 1 94.25 78 GLY A O 1
ATOM 611 N N . LYS A 1 79 ? 23.641 -5.66 21.969 1 93.62 79 LYS A N 1
ATOM 612 C CA . LYS A 1 79 ? 23.141 -6.344 23.156 1 93.62 79 LYS A CA 1
ATOM 613 C C . LYS A 1 79 ? 23.422 -7.84 23.094 1 93.62 79 LYS A C 1
ATOM 615 O O . LYS A 1 79 ? 22.938 -8.609 23.922 1 93.62 79 LYS A O 1
ATOM 620 N N . TYR A 1 80 ? 24.078 -8.312 22.062 1 93.25 80 TYR A N 1
ATOM 621 C CA . TYR A 1 80 ? 24.531 -9.688 21.891 1 93.25 80 TYR A CA 1
ATOM 622 C C . TYR A 1 80 ? 23.359 -10.633 21.719 1 93.25 80 TYR A C 1
ATOM 624 O O . TYR A 1 80 ? 23.391 -11.766 22.188 1 93.25 80 TYR A O 1
ATOM 632 N N . VAL A 1 81 ? 22.312 -10.164 21.109 1 95.44 81 VAL A N 1
ATOM 633 C CA . VAL A 1 81 ? 21.156 -11 20.844 1 95.44 81 VAL A CA 1
ATOM 634 C C . VAL A 1 81 ? 20.984 -11.195 19.328 1 95.44 81 VAL A C 1
ATOM 636 O O . VAL A 1 81 ? 20.203 -12.031 18.891 1 95.44 81 VAL A O 1
ATOM 639 N N . LEU A 1 82 ? 21.766 -10.484 18.516 1 97.19 82 LEU A N 1
ATOM 640 C CA . LEU A 1 82 ? 21.781 -10.578 17.062 1 97.19 82 LEU A CA 1
ATOM 641 C C . LEU A 1 82 ? 23.172 -10.867 16.531 1 97.19 82 LEU A C 1
ATOM 643 O O . LEU A 1 82 ? 24.172 -10.414 17.125 1 97.19 82 LEU A O 1
ATOM 647 N N . PRO A 1 83 ? 23.281 -11.648 15.461 1 97.69 83 PRO A N 1
ATOM 648 C CA . PRO A 1 83 ? 24.594 -11.844 14.844 1 97.69 83 PRO A CA 1
ATOM 649 C C . PRO A 1 83 ? 25.219 -10.531 14.367 1 97.69 83 PRO A C 1
ATOM 651 O O . PRO A 1 83 ? 24.5 -9.609 13.977 1 97.69 83 PRO A O 1
ATOM 654 N N . LYS A 1 84 ? 26.516 -10.484 14.367 1 97.75 84 LYS A N 1
ATOM 655 C CA . LYS A 1 84 ? 27.266 -9.266 14.047 1 97.75 84 LYS A CA 1
ATOM 656 C C . LYS A 1 84 ? 26.953 -8.789 12.633 1 97.75 84 LYS A C 1
ATOM 658 O O . LYS A 1 84 ? 26.906 -7.582 12.375 1 97.75 84 LYS A O 1
ATOM 663 N N . ASP A 1 85 ? 26.844 -9.711 11.711 1 98.44 85 ASP A N 1
ATOM 664 C CA . ASP A 1 85 ? 26.547 -9.32 10.336 1 98.44 85 ASP A CA 1
ATOM 665 C C . ASP A 1 85 ? 25.172 -8.695 10.227 1 98.44 85 ASP A C 1
ATOM 667 O O . ASP A 1 85 ? 24.953 -7.785 9.414 1 98.44 85 ASP A O 1
ATOM 671 N N . VAL A 1 86 ? 24.188 -9.125 11.047 1 98.62 86 VAL A N 1
ATOM 672 C CA . VAL A 1 86 ? 22.875 -8.484 11.125 1 98.62 86 VAL A CA 1
ATOM 673 C C . VAL A 1 86 ? 23.031 -7.055 11.633 1 98.62 86 VAL A C 1
ATOM 675 O O . VAL A 1 86 ? 22.469 -6.121 11.055 1 98.62 86 VAL A O 1
ATOM 678 N N . GLU A 1 87 ? 23.797 -6.883 12.695 1 98.44 87 GLU A N 1
ATOM 679 C CA . GLU A 1 87 ? 24 -5.562 13.281 1 98.44 87 GLU A CA 1
ATOM 680 C C . GLU A 1 87 ? 24.609 -4.598 12.266 1 98.44 87 GLU A C 1
ATOM 682 O O . GLU A 1 87 ? 24.141 -3.463 12.125 1 98.44 87 GLU A O 1
ATOM 687 N N . LEU A 1 88 ? 25.625 -5.039 11.555 1 97.94 88 LEU A N 1
ATOM 688 C CA . LEU A 1 88 ? 26.344 -4.195 10.602 1 97.94 88 LEU A CA 1
ATOM 689 C C . LEU A 1 88 ? 25.438 -3.818 9.422 1 97.94 88 LEU A C 1
ATOM 691 O O . LEU A 1 88 ? 25.406 -2.66 9.008 1 97.94 88 LEU A O 1
ATOM 695 N N . ARG A 1 89 ? 24.75 -4.77 8.898 1 98.06 89 ARG A N 1
ATOM 696 C CA . ARG A 1 89 ? 23.875 -4.5 7.762 1 98.06 89 ARG A CA 1
ATOM 697 C C . ARG A 1 89 ? 22.703 -3.602 8.172 1 98.06 89 ARG A C 1
ATOM 699 O O . ARG A 1 89 ? 22.266 -2.752 7.391 1 98.06 89 ARG A O 1
ATOM 706 N N . ALA A 1 90 ? 22.156 -3.887 9.359 1 98.5 90 ALA A N 1
ATOM 707 C CA . ALA A 1 90 ? 21.094 -3.018 9.867 1 98.5 90 ALA A CA 1
ATOM 708 C C . ALA A 1 90 ? 21.562 -1.567 9.938 1 98.5 90 ALA A C 1
ATOM 710 O O . ALA A 1 90 ? 20.828 -0.652 9.555 1 98.5 90 ALA A O 1
ATOM 711 N N . GLN A 1 91 ? 22.766 -1.348 10.406 1 98.06 91 GLN A N 1
ATOM 712 C CA . GLN A 1 91 ? 23.344 -0.005 10.484 1 98.06 91 GLN A CA 1
ATOM 713 C C . GLN A 1 91 ? 23.5 0.604 9.094 1 98.06 91 GLN A C 1
ATOM 715 O O . GLN A 1 91 ? 23.25 1.798 8.898 1 98.06 91 GLN A O 1
ATOM 720 N N . HIS A 1 92 ? 23.891 -0.223 8.188 1 97.62 92 HIS A N 1
ATOM 721 C CA . HIS A 1 92 ? 24.031 0.221 6.805 1 97.62 92 HIS A CA 1
ATOM 722 C C . HIS A 1 92 ? 22.703 0.717 6.242 1 97.62 92 HIS A C 1
ATOM 724 O O . HIS A 1 92 ? 22.641 1.788 5.637 1 97.62 92 HIS A O 1
ATOM 730 N N . ILE A 1 93 ? 21.672 0.027 6.441 1 98.31 93 ILE A N 1
ATOM 731 C CA . ILE A 1 93 ? 20.344 0.402 5.961 1 98.31 93 ILE A CA 1
ATOM 732 C C . ILE A 1 93 ? 19.859 1.659 6.684 1 98.31 93 ILE A C 1
ATOM 734 O O . ILE A 1 93 ? 19.328 2.574 6.062 1 98.31 93 ILE A O 1
ATOM 738 N N . LEU A 1 94 ? 20.094 1.728 8.008 1 98.31 94 LEU A N 1
ATOM 739 C CA . LEU A 1 94 ? 19.672 2.869 8.812 1 98.31 94 LEU A CA 1
ATOM 740 C C . LEU A 1 94 ? 20.391 4.141 8.367 1 98.31 94 LEU A C 1
ATOM 742 O O . LEU A 1 94 ? 19.797 5.227 8.398 1 98.31 94 LEU A O 1
ATOM 746 N N . LYS A 1 95 ? 21.625 4.023 7.93 1 97.06 95 LYS A N 1
ATOM 747 C CA . LYS A 1 95 ? 22.375 5.172 7.422 1 97.06 95 LYS A CA 1
ATOM 748 C C . LYS A 1 95 ? 21.703 5.758 6.184 1 97.06 95 LYS A C 1
ATOM 750 O O . LYS A 1 95 ? 21.812 6.957 5.922 1 97.06 95 LYS A O 1
ATOM 755 N N . GLY A 1 96 ? 21 4.918 5.461 1 95.88 96 GLY A N 1
ATOM 756 C CA . GLY A 1 96 ? 20.281 5.367 4.273 1 95.88 96 GLY A CA 1
ATOM 757 C C . GLY A 1 96 ? 18.922 5.973 4.578 1 95.88 96 GLY A C 1
ATOM 758 O O . GLY A 1 96 ? 18.328 6.613 3.719 1 95.88 96 GLY A O 1
ATOM 759 N N . CYS A 1 97 ? 18.453 5.832 5.801 1 96.94 97 CYS A N 1
ATOM 760 C CA . CYS A 1 97 ? 17.172 6.402 6.207 1 96.94 97 CYS A CA 1
ATOM 761 C C . CYS A 1 97 ? 17.312 7.871 6.574 1 96.94 97 CYS A C 1
ATOM 763 O O . CYS A 1 97 ? 18.266 8.25 7.266 1 96.94 97 CYS A O 1
ATOM 765 N N . PRO A 1 98 ? 16.406 8.766 6.117 1 94.06 98 PRO A N 1
ATOM 766 C CA . PRO A 1 98 ? 16.422 10.133 6.652 1 94.06 98 PRO A CA 1
ATOM 767 C C . PRO A 1 98 ? 16.375 10.164 8.18 1 94.06 98 PRO A C 1
ATOM 769 O O . PRO A 1 98 ? 15.562 9.461 8.789 1 94.06 98 PRO A O 1
ATOM 772 N N . GLY A 1 99 ? 17.344 10.867 8.773 1 94.5 99 GLY A N 1
ATOM 773 C CA . GLY A 1 99 ? 17.438 10.922 10.227 1 94.5 99 GLY A CA 1
ATOM 774 C C . GLY A 1 99 ? 17.984 9.648 10.836 1 94.5 99 GLY A C 1
ATOM 775 O O . GLY A 1 99 ? 17.953 9.477 12.062 1 94.5 99 GLY A O 1
ATOM 776 N N . LYS A 1 100 ? 18.375 8.688 9.969 1 96.69 100 LYS A N 1
ATOM 777 C CA . LYS A 1 100 ? 18.875 7.379 10.375 1 96.69 100 LYS A CA 1
ATOM 778 C C . LYS A 1 100 ? 17.812 6.613 11.164 1 96.69 100 LYS A C 1
ATOM 780 O O . LYS A 1 100 ? 18.141 5.883 12.102 1 96.69 100 LYS A O 1
ATOM 785 N N . SER A 1 101 ? 16.609 6.84 10.836 1 97.19 101 SER A N 1
ATOM 786 C CA . SER A 1 101 ? 15.5 6.199 11.523 1 97.19 101 SER A CA 1
ATOM 787 C C . SER A 1 101 ? 14.594 5.461 10.547 1 97.19 101 SER A C 1
ATOM 789 O O . SER A 1 101 ? 14.18 6.027 9.531 1 97.19 101 SER A O 1
ATOM 791 N N . SER A 1 102 ? 14.305 4.203 10.891 1 97.38 102 SER A N 1
ATOM 792 C CA . SER A 1 102 ? 13.438 3.4 10.031 1 97.38 102 SER A CA 1
ATOM 793 C C . SER A 1 102 ? 12 3.912 10.062 1 97.38 102 SER A C 1
ATOM 795 O O . SER A 1 102 ? 11.18 3.527 9.227 1 97.38 102 SER A O 1
ATOM 797 N N . GLY A 1 103 ? 11.664 4.793 10.969 1 97.25 103 GLY A N 1
ATOM 798 C CA . GLY A 1 103 ? 10.32 5.336 11.086 1 97.25 103 GLY A CA 1
ATOM 799 C C . GLY A 1 103 ? 10.094 6.562 10.227 1 97.25 103 GLY A C 1
ATOM 800 O O . GLY A 1 103 ? 8.977 7.078 10.156 1 97.25 103 GLY A O 1
ATOM 801 N N . SER A 1 104 ? 11.109 7.082 9.531 1 96.56 104 SER A N 1
ATOM 802 C CA . SER A 1 104 ? 10.977 8.258 8.672 1 96.56 104 SER A CA 1
ATOM 803 C C . SER A 1 104 ? 10.445 7.875 7.293 1 96.56 104 SER A C 1
ATOM 805 O O . SER A 1 104 ? 10.555 6.719 6.879 1 96.56 104 SER A O 1
ATOM 807 N N . TYR A 1 105 ? 9.828 8.812 6.594 1 94.94 105 TYR A N 1
ATOM 808 C CA . TYR A 1 105 ? 9.586 8.625 5.168 1 94.94 105 TYR A CA 1
ATOM 809 C C . TYR A 1 105 ? 10.883 8.312 4.434 1 94.94 105 TYR A C 1
ATOM 811 O O . TYR A 1 105 ? 11.906 8.969 4.648 1 94.94 105 TYR A O 1
ATOM 819 N N . GLN A 1 106 ? 10.773 7.328 3.604 1 94.25 106 GLN A N 1
ATOM 820 C CA . GLN A 1 106 ? 11.914 7.027 2.744 1 94.25 106 GLN A CA 1
ATOM 821 C C . GLN A 1 106 ? 11.852 7.832 1.448 1 94.25 106 GLN A C 1
ATOM 823 O O . GLN A 1 106 ? 10.844 8.477 1.159 1 94.25 106 GLN A O 1
ATOM 828 N N . GLU A 1 107 ? 12.891 7.793 0.732 1 93.25 107 GLU A N 1
ATOM 829 C CA . GLU A 1 107 ? 12.914 8.445 -0.572 1 93.25 107 GLU A CA 1
ATOM 830 C C . GLU A 1 107 ? 11.898 7.812 -1.522 1 93.25 107 GLU A C 1
ATOM 832 O O . GLU A 1 107 ? 11.508 6.656 -1.339 1 93.25 107 GLU A O 1
ATOM 837 N N . THR A 1 108 ? 11.523 8.555 -2.5 1 93.12 108 THR A N 1
ATOM 838 C CA . THR A 1 108 ? 10.484 8.117 -3.434 1 93.12 108 THR A CA 1
ATOM 839 C C . THR A 1 108 ? 10.875 6.801 -4.094 1 93.12 108 THR A C 1
ATOM 841 O O . THR A 1 108 ? 10.039 5.902 -4.23 1 93.12 108 THR A O 1
ATOM 844 N N . TYR A 1 109 ? 12.188 6.645 -4.438 1 95.19 109 TYR A N 1
ATOM 845 C CA . TYR A 1 109 ? 12.672 5.418 -5.062 1 95.19 109 TYR A CA 1
ATOM 846 C C . TYR A 1 109 ? 12.805 4.301 -4.031 1 95.19 109 TYR A C 1
ATOM 848 O O . TYR A 1 109 ? 12.922 3.129 -4.395 1 95.19 109 TYR A O 1
ATOM 856 N N . GLY A 1 110 ? 12.852 4.719 -2.793 1 96.75 110 GLY A N 1
ATOM 857 C CA . GLY A 1 110 ? 13.133 3.791 -1.707 1 96.75 110 GLY A CA 1
ATOM 858 C C . GLY A 1 110 ? 14.398 4.121 -0.948 1 96.75 110 GLY A C 1
ATOM 859 O O . GLY A 1 110 ? 15.047 5.137 -1.223 1 96.75 110 GLY A O 1
ATOM 860 N N . ASN A 1 111 ? 14.695 3.377 0.107 1 97.69 111 ASN A N 1
ATOM 861 C CA . ASN A 1 111 ? 15.945 3.512 0.841 1 97.69 111 ASN A CA 1
ATOM 862 C C . ASN A 1 111 ? 17.156 3.352 -0.078 1 97.69 111 ASN A C 1
ATOM 864 O O . ASN A 1 111 ? 17.281 2.342 -0.771 1 97.69 111 ASN A O 1
ATOM 868 N N . PRO A 1 112 ? 18.031 4.297 -0.09 1 97.38 112 PRO A N 1
ATOM 869 C CA . PRO A 1 112 ? 19.141 4.266 -1.052 1 97.38 112 PRO A CA 1
ATOM 870 C C . PRO A 1 112 ? 19.984 3.002 -0.934 1 97.38 112 PRO A C 1
ATOM 872 O O . PRO A 1 112 ? 20.438 2.455 -1.947 1 97.38 112 PRO A O 1
ATOM 875 N N . ALA A 1 113 ? 20.219 2.559 0.26 1 98 113 ALA A N 1
ATOM 876 C CA . ALA A 1 113 ? 21 1.344 0.451 1 98 113 ALA A CA 1
ATOM 877 C C . ALA A 1 113 ? 20.312 0.138 -0.18 1 98 113 ALA A C 1
ATOM 879 O O . ALA A 1 113 ? 20.953 -0.687 -0.829 1 98 113 ALA A O 1
ATOM 880 N N . VAL A 1 114 ? 19.062 0.038 -0.014 1 98.56 114 VAL A N 1
ATOM 881 C CA . VAL A 1 114 ? 18.297 -1.083 -0.545 1 98.56 114 VAL A CA 1
ATOM 882 C C . VAL A 1 114 ? 18.234 -0.992 -2.068 1 98.56 114 VAL A C 1
ATOM 884 O O . VAL A 1 114 ? 18.375 -2.002 -2.764 1 98.56 114 VAL A O 1
ATOM 887 N N . VAL A 1 115 ? 17.984 0.196 -2.613 1 98.62 115 VAL A N 1
ATOM 888 C CA . VAL A 1 115 ? 17.922 0.411 -4.055 1 98.62 115 VAL A CA 1
ATOM 889 C C . VAL A 1 115 ? 19.234 -0.011 -4.699 1 98.62 115 VAL A C 1
ATOM 891 O O . VAL A 1 115 ? 19.234 -0.68 -5.738 1 98.62 115 VAL A O 1
ATOM 894 N N . GLU A 1 116 ? 20.328 0.363 -4.066 1 98.62 116 GLU A N 1
ATOM 895 C CA . GLU A 1 116 ? 21.641 -0.008 -4.574 1 98.62 116 GLU A CA 1
ATOM 896 C C . GLU A 1 116 ? 21.828 -1.521 -4.555 1 98.62 116 GLU A C 1
ATOM 898 O O . GLU A 1 116 ? 22.375 -2.096 -5.5 1 98.62 116 GLU A O 1
ATOM 903 N N . ASP A 1 117 ? 21.422 -2.119 -3.508 1 98.56 117 ASP A N 1
ATOM 904 C CA . ASP A 1 117 ? 21.531 -3.57 -3.395 1 98.56 117 ASP A CA 1
ATOM 905 C C . ASP A 1 117 ? 20.688 -4.277 -4.449 1 98.56 117 ASP A C 1
ATOM 907 O O . ASP A 1 117 ? 21.109 -5.285 -5.02 1 98.56 117 ASP A O 1
ATOM 911 N N . VAL A 1 118 ? 19.5 -3.762 -4.754 1 98.75 118 VAL A N 1
ATOM 912 C CA . VAL A 1 118 ? 18.641 -4.344 -5.773 1 98.75 118 VAL A CA 1
ATOM 913 C C . VAL A 1 118 ? 19.281 -4.191 -7.152 1 98.75 118 VAL A C 1
ATOM 915 O O . VAL A 1 118 ? 19.312 -5.133 -7.941 1 98.75 118 VAL A O 1
ATOM 918 N N . ALA A 1 119 ? 19.781 -3.006 -7.418 1 98.88 119 ALA A N 1
ATOM 919 C CA . ALA A 1 119 ? 20.453 -2.773 -8.695 1 98.88 119 ALA A CA 1
ATOM 920 C C . ALA A 1 119 ? 21.641 -3.713 -8.875 1 98.88 119 ALA A C 1
ATOM 922 O O . ALA A 1 119 ? 21.859 -4.246 -9.961 1 98.88 119 ALA A O 1
ATOM 923 N N . ALA A 1 120 ? 22.406 -3.883 -7.812 1 98.75 120 ALA A N 1
ATOM 924 C CA . ALA A 1 120 ? 23.547 -4.793 -7.855 1 98.75 120 ALA A CA 1
ATOM 925 C C . ALA A 1 120 ? 23.094 -6.227 -8.117 1 98.75 120 ALA A C 1
ATOM 927 O O . ALA A 1 120 ? 23.703 -6.945 -8.914 1 98.75 120 ALA A O 1
ATOM 928 N N . PHE A 1 121 ? 22.125 -6.637 -7.473 1 98.62 121 PHE A N 1
ATOM 929 C CA . PHE A 1 121 ? 21.547 -7.965 -7.66 1 98.62 121 PHE A CA 1
ATOM 930 C C . PHE A 1 121 ? 21.141 -8.18 -9.109 1 98.62 121 PHE A C 1
ATOM 932 O O . PHE A 1 121 ? 21.484 -9.203 -9.711 1 98.62 121 PHE A O 1
ATOM 939 N N . ILE A 1 122 ? 20.359 -7.227 -9.68 1 98.88 122 ILE A N 1
ATOM 940 C CA . ILE A 1 122 ? 19.891 -7.316 -11.062 1 98.88 122 ILE A CA 1
ATOM 941 C C . ILE A 1 122 ? 21.094 -7.363 -12.008 1 98.88 122 ILE A C 1
ATOM 943 O O . ILE A 1 122 ? 21.109 -8.156 -12.953 1 98.88 122 ILE A O 1
ATOM 947 N N . SER A 1 123 ? 22.078 -6.516 -11.758 1 98.88 123 SER A N 1
ATOM 948 C CA . SER A 1 123 ? 23.281 -6.484 -12.586 1 98.88 123 SER A CA 1
ATOM 949 C C . SER A 1 123 ? 23.984 -7.836 -12.586 1 98.88 123 SER A C 1
ATOM 951 O O . SER A 1 123 ? 24.391 -8.336 -13.641 1 98.88 123 SER A O 1
ATOM 953 N N . GLU A 1 124 ? 24.141 -8.391 -11.406 1 98.44 124 GLU A N 1
ATOM 954 C CA . GLU A 1 124 ? 24.812 -9.68 -11.273 1 98.44 124 GLU A CA 1
ATOM 955 C C . GLU A 1 124 ? 24.016 -10.797 -11.93 1 98.44 124 GLU A C 1
ATOM 957 O O . GLU A 1 124 ? 24.562 -11.617 -12.664 1 98.44 124 GLU A O 1
ATOM 962 N N . ARG A 1 125 ? 22.75 -10.82 -11.734 1 97.94 125 ARG A N 1
ATOM 963 C CA . ARG A 1 125 ? 21.875 -11.852 -12.266 1 97.94 125 ARG A CA 1
ATOM 964 C C . ARG A 1 125 ? 21.859 -11.82 -13.789 1 97.94 125 ARG A C 1
ATOM 966 O O . ARG A 1 125 ? 21.891 -12.867 -14.438 1 97.94 125 ARG A O 1
ATOM 973 N N . ASP A 1 126 ? 21.812 -10.625 -14.336 1 98.5 126 ASP A N 1
ATOM 974 C CA . ASP A 1 126 ? 21.562 -10.469 -15.766 1 98.5 126 ASP A CA 1
ATOM 975 C C . ASP A 1 126 ? 22.859 -10.367 -16.547 1 98.5 126 ASP A C 1
ATOM 977 O O . ASP A 1 126 ? 22.875 -10.547 -17.766 1 98.5 126 ASP A O 1
ATOM 981 N N . GLY A 1 127 ? 23.969 -10.047 -15.898 1 98.31 127 GLY A N 1
ATOM 982 C CA . GLY A 1 127 ? 25.234 -9.828 -16.578 1 98.31 127 GLY A CA 1
ATOM 983 C C . GLY A 1 127 ? 25.297 -8.492 -17.297 1 98.31 127 GLY A C 1
ATOM 984 O O . GLY A 1 127 ? 26.203 -8.258 -18.109 1 98.31 127 GLY A O 1
ATOM 985 N N . TYR A 1 128 ? 24.328 -7.66 -17.156 1 98.5 128 TYR A N 1
ATOM 986 C CA . TYR A 1 128 ? 24.25 -6.293 -17.672 1 98.5 128 TYR A CA 1
ATOM 987 C C . TYR A 1 128 ? 24.031 -5.305 -16.531 1 98.5 128 TYR A C 1
ATOM 989 O O . TYR A 1 128 ? 23.25 -5.566 -15.617 1 98.5 128 TYR A O 1
ATOM 997 N N . THR A 1 129 ? 24.688 -4.164 -16.562 1 98.44 129 THR A N 1
ATOM 998 C CA . THR A 1 129 ? 24.594 -3.158 -15.516 1 98.44 129 THR A CA 1
ATOM 999 C C . THR A 1 129 ? 23.156 -2.648 -15.391 1 98.44 129 THR A C 1
ATOM 1001 O O . THR A 1 129 ? 22.5 -2.383 -16.391 1 98.44 129 THR A O 1
ATOM 1004 N N . CYS A 1 130 ? 22.672 -2.588 -14.203 1 98.69 130 CYS A N 1
ATOM 1005 C CA . CYS A 1 130 ? 21.375 -1.992 -13.875 1 98.69 130 CYS A CA 1
ATOM 1006 C C . CYS A 1 130 ? 21.562 -0.661 -13.156 1 98.69 130 CYS A C 1
ATOM 1008 O O . CYS A 1 130 ? 22.188 -0.603 -12.094 1 98.69 130 CYS A O 1
ATOM 1010 N N . SER A 1 131 ? 21.047 0.362 -13.703 1 98.12 131 SER A N 1
ATOM 1011 C CA . SER A 1 131 ? 21.141 1.682 -13.094 1 98.12 131 SER A CA 1
ATOM 1012 C C . SER A 1 131 ? 20.266 1.789 -11.852 1 98.12 131 SER A C 1
ATOM 1014 O O . SER A 1 131 ? 19.109 1.367 -11.875 1 98.12 131 SER A O 1
ATOM 1016 N N . VAL A 1 132 ? 20.766 2.428 -10.812 1 97.88 132 VAL A N 1
ATOM 1017 C CA . VAL A 1 132 ? 20.016 2.648 -9.578 1 97.88 132 VAL A CA 1
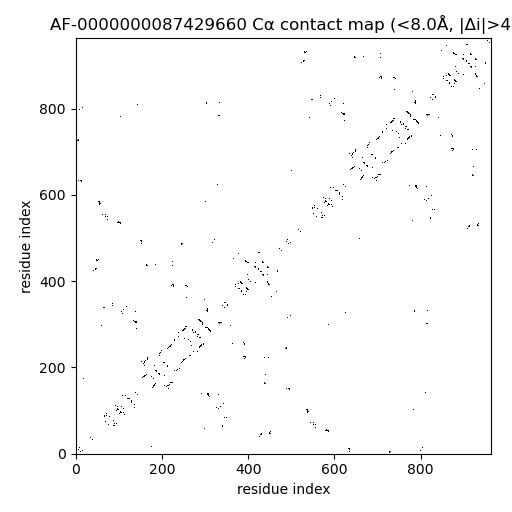ATOM 1018 C C . VAL A 1 132 ? 18.797 3.527 -9.867 1 97.88 132 VAL A C 1
ATOM 1020 O O . VAL A 1 132 ? 17.766 3.398 -9.211 1 97.88 132 VAL A O 1
ATOM 1023 N N . SER A 1 133 ? 18.875 4.387 -10.844 1 97.12 133 SER A N 1
ATOM 1024 C CA . SER A 1 133 ? 17.812 5.34 -11.148 1 97.12 133 SER A CA 1
ATOM 1025 C C . SER A 1 133 ? 16.656 4.66 -11.852 1 97.12 133 SER A C 1
ATOM 1027 O O . SER A 1 133 ? 15.594 5.262 -12.031 1 97.12 133 SER A O 1
ATOM 1029 N N . SER A 1 134 ? 16.844 3.402 -12.227 1 98 134 SER A N 1
ATOM 1030 C CA . SER A 1 134 ? 15.781 2.688 -12.93 1 98 134 SER A CA 1
ATOM 1031 C C . SER A 1 134 ? 15.008 1.77 -11.984 1 98 134 SER A C 1
ATOM 1033 O O . SER A 1 134 ? 14.07 1.09 -12.398 1 98 134 SER A O 1
ATOM 1035 N N . VAL A 1 135 ? 15.453 1.732 -10.703 1 98.5 135 VAL A N 1
ATOM 1036 C CA . VAL A 1 135 ? 14.883 0.81 -9.727 1 98.5 135 VAL A CA 1
ATOM 1037 C C . VAL A 1 135 ? 14.016 1.58 -8.727 1 98.5 135 VAL A C 1
ATOM 1039 O O . VAL A 1 135 ? 14.422 2.629 -8.227 1 98.5 135 VAL A O 1
ATOM 1042 N N . CYS A 1 136 ? 12.82 1.065 -8.469 1 98.25 136 CYS A N 1
ATOM 1043 C CA . CYS A 1 136 ? 11.93 1.655 -7.48 1 98.25 136 CYS A CA 1
ATOM 1044 C C . CYS A 1 136 ? 11.352 0.586 -6.559 1 98.25 136 CYS A C 1
ATOM 1046 O O . CYS A 1 136 ? 10.992 -0.501 -7.016 1 98.25 136 CYS A O 1
ATOM 1048 N N . MET A 1 137 ? 11.297 0.922 -5.277 1 98.25 137 MET A N 1
ATOM 1049 C CA . MET A 1 137 ? 10.672 0.034 -4.305 1 98.25 137 MET A CA 1
ATOM 1050 C C . MET A 1 137 ? 9.156 0.203 -4.312 1 98.25 137 MET A C 1
ATOM 1052 O O . MET A 1 137 ? 8.641 1.227 -4.77 1 98.25 137 MET A O 1
ATOM 1056 N N . SER A 1 138 ? 8.453 -0.788 -3.85 1 97.44 138 SER A N 1
ATOM 1057 C CA . SER A 1 138 ? 6.992 -0.742 -3.781 1 97.44 138 SER A CA 1
ATOM 1058 C C . SER A 1 138 ? 6.469 -1.582 -2.621 1 97.44 138 SER A C 1
ATOM 1060 O O . SER A 1 138 ? 7.176 -2.453 -2.109 1 97.44 138 SER A O 1
ATOM 1062 N N . ASN A 1 139 ? 5.273 -1.319 -2.184 1 96.62 139 ASN A N 1
ATOM 1063 C CA . ASN A 1 139 ? 4.59 -2.135 -1.186 1 96.62 139 ASN A CA 1
ATOM 1064 C C . ASN A 1 139 ? 4.047 -3.426 -1.792 1 96.62 139 ASN A C 1
ATOM 1066 O O . ASN A 1 139 ? 2.832 -3.605 -1.895 1 96.62 139 ASN A O 1
ATOM 1070 N N . GLY A 1 140 ? 4.992 -4.32 -2.146 1 95.69 140 GLY A N 1
ATOM 1071 C CA . GLY A 1 140 ? 4.668 -5.543 -2.859 1 95.69 140 GLY A CA 1
ATOM 1072 C C . GLY A 1 140 ? 4.613 -5.363 -4.363 1 95.69 140 GLY A C 1
ATOM 1073 O O . GLY A 1 140 ? 4.621 -4.23 -4.859 1 95.69 140 GLY A O 1
ATOM 1074 N N . ALA A 1 141 ? 4.527 -6.484 -5.07 1 96.62 141 ALA A N 1
ATOM 1075 C CA . ALA A 1 141 ? 4.457 -6.453 -6.527 1 96.62 141 ALA A CA 1
ATOM 1076 C C . ALA A 1 141 ? 3.113 -5.898 -7 1 96.62 141 ALA A C 1
ATOM 1078 O O . ALA A 1 141 ? 3.041 -5.227 -8.031 1 96.62 141 ALA A O 1
ATOM 1079 N N . THR A 1 142 ? 2.09 -6.152 -6.254 1 95.81 142 THR A N 1
ATOM 1080 C CA . THR A 1 142 ? 0.741 -5.754 -6.637 1 95.81 142 THR A CA 1
ATOM 1081 C C . THR A 1 142 ? 0.648 -4.238 -6.793 1 95.81 142 THR A C 1
ATOM 1083 O O . THR A 1 142 ? 0.062 -3.744 -7.758 1 95.81 142 THR A O 1
ATOM 1086 N N . GLU A 1 143 ? 1.231 -3.498 -5.859 1 96 143 GLU A N 1
ATOM 1087 C CA . GLU A 1 143 ? 1.192 -2.043 -5.953 1 96 143 GLU A CA 1
ATOM 1088 C C . GLU A 1 143 ? 1.868 -1.554 -7.23 1 96 143 GLU A C 1
ATOM 1090 O O . GLU A 1 143 ? 1.359 -0.653 -7.902 1 96 143 GLU A O 1
ATOM 1095 N N . ALA A 1 144 ? 3 -2.107 -7.543 1 97.25 144 ALA A N 1
ATOM 1096 C CA . ALA A 1 144 ? 3.717 -1.743 -8.758 1 97.25 144 ALA A CA 1
ATOM 1097 C C . ALA A 1 144 ? 2.881 -2.041 -10 1 97.25 144 ALA A C 1
ATOM 1099 O O . ALA A 1 144 ? 2.783 -1.209 -10.906 1 97.25 144 ALA A O 1
ATOM 1100 N N . LEU A 1 145 ? 2.291 -3.199 -10.031 1 97.94 145 LEU A N 1
ATOM 1101 C CA . LEU A 1 145 ? 1.502 -3.621 -11.188 1 97.94 145 LEU A CA 1
ATOM 1102 C C . LEU A 1 145 ? 0.289 -2.717 -11.375 1 97.94 145 LEU A C 1
ATOM 1104 O O . LEU A 1 145 ? -0.039 -2.34 -12.5 1 97.94 145 LEU A O 1
ATOM 1108 N N . MET A 1 146 ? -0.34 -2.396 -10.289 1 96.81 146 MET A N 1
ATOM 1109 C CA . MET A 1 146 ? -1.502 -1.517 -10.375 1 96.81 146 MET A CA 1
ATOM 1110 C C . MET A 1 146 ? -1.103 -0.134 -10.875 1 96.81 146 MET A C 1
ATOM 1112 O O . MET A 1 146 ? -1.807 0.462 -11.695 1 96.81 146 MET A O 1
ATOM 1116 N N . LEU A 1 147 ? 0.013 0.369 -10.391 1 96.88 147 LEU A N 1
ATOM 1117 C CA . LEU A 1 147 ? 0.54 1.656 -10.836 1 96.88 147 LEU A CA 1
ATOM 1118 C C . LEU A 1 147 ? 0.792 1.654 -12.336 1 96.88 147 LEU A C 1
ATOM 1120 O O . LEU A 1 147 ? 0.38 2.578 -13.039 1 96.88 147 LEU A O 1
ATOM 1124 N N . ILE A 1 148 ? 1.396 0.625 -12.82 1 98 148 ILE A N 1
ATOM 1125 C CA . ILE A 1 148 ? 1.823 0.531 -14.211 1 98 148 ILE A CA 1
ATOM 1126 C C . ILE A 1 148 ? 0.607 0.321 -15.109 1 98 148 ILE A C 1
ATOM 1128 O O . ILE A 1 148 ? 0.473 0.976 -16.141 1 98 148 ILE A O 1
ATOM 1132 N N . LEU A 1 149 ? -0.268 -0.552 -14.719 1 98.44 149 LEU A N 1
ATOM 1133 C CA . LEU A 1 149 ? -1.46 -0.833 -15.508 1 98.44 149 LEU A CA 1
ATOM 1134 C C . LEU A 1 149 ? -2.352 0.399 -15.609 1 98.44 149 LEU A C 1
ATOM 1136 O O . LEU A 1 149 ? -2.936 0.668 -16.656 1 98.44 149 LEU A O 1
ATOM 1140 N N . ARG A 1 150 ? -2.457 1.14 -14.5 1 97.62 150 ARG A N 1
ATOM 1141 C CA . ARG A 1 150 ? -3.246 2.367 -14.555 1 97.62 150 ARG A CA 1
ATOM 1142 C C . ARG A 1 150 ? -2.672 3.338 -15.586 1 97.62 150 ARG A C 1
ATOM 1144 O O . ARG A 1 150 ? -3.422 3.988 -16.312 1 97.62 150 ARG A O 1
ATOM 1151 N N . ALA A 1 151 ? -1.379 3.418 -15.664 1 97.31 151 ALA A N 1
ATOM 1152 C CA . ALA A 1 151 ? -0.709 4.336 -16.578 1 97.31 151 ALA A CA 1
ATOM 1153 C C . ALA A 1 151 ? -0.937 3.928 -18.031 1 97.31 151 ALA A C 1
ATOM 1155 O O . ALA A 1 151 ? -1.041 4.781 -18.922 1 97.31 151 ALA A O 1
ATOM 1156 N N . ILE A 1 152 ? -1.072 2.654 -18.297 1 97.81 152 ILE A N 1
ATOM 1157 C CA . ILE A 1 152 ? -1.126 2.105 -19.641 1 97.81 152 ILE A CA 1
ATOM 1158 C C . ILE A 1 152 ? -2.551 2.203 -20.188 1 97.81 152 ILE A C 1
ATOM 1160 O O . ILE A 1 152 ? -2.752 2.422 -21.375 1 97.81 152 ILE A O 1
ATOM 1164 N N . ILE A 1 153 ? -3.562 2.064 -19.328 1 98.06 153 ILE A N 1
ATOM 1165 C CA . ILE A 1 153 ? -4.941 1.875 -19.766 1 98.06 153 ILE A CA 1
ATOM 1166 C C . ILE A 1 153 ? -5.637 3.229 -19.875 1 98.06 153 ILE A C 1
ATOM 1168 O O . ILE A 1 153 ? -5.801 3.939 -18.891 1 98.06 153 ILE A O 1
ATOM 1172 N N . ARG A 1 154 ? -6.082 3.594 -21.141 1 97.12 154 ARG A N 1
ATOM 1173 C CA . ARG A 1 154 ? -6.797 4.832 -21.406 1 97.12 154 ARG A CA 1
ATOM 1174 C C . ARG A 1 154 ? -8.305 4.609 -21.391 1 97.12 154 ARG A C 1
ATOM 1176 O O . ARG A 1 154 ? -9.07 5.527 -21.094 1 97.12 154 ARG A O 1
ATOM 1183 N N . GLY A 1 155 ? -8.664 3.416 -21.625 1 96.5 155 GLY A N 1
ATOM 1184 C CA . GLY A 1 155 ? -10.078 3.066 -21.734 1 96.5 155 GLY A CA 1
ATOM 1185 C C . GLY A 1 155 ? -10.305 1.646 -22.203 1 96.5 155 GLY A C 1
ATOM 1186 O O . GLY A 1 155 ? -9.375 0.839 -22.25 1 96.5 155 GLY A O 1
ATOM 1187 N N . LYS A 1 156 ? -11.523 1.366 -22.609 1 97 156 LYS A N 1
ATOM 1188 C CA . LYS A 1 156 ? -11.969 0.007 -22.891 1 97 156 LYS A CA 1
ATOM 1189 C C . LYS A 1 156 ? -11.312 -0.531 -24.156 1 97 156 LYS A C 1
ATOM 1191 O O . LYS A 1 156 ? -11.211 -1.746 -24.344 1 97 156 LYS A O 1
ATOM 1196 N N . GLU A 1 157 ? -10.82 0.293 -25.016 1 98.12 157 GLU A N 1
ATOM 1197 C CA . GLU A 1 157 ? -10.234 -0.128 -26.281 1 98.12 157 GLU A CA 1
ATOM 1198 C C . GLU A 1 157 ? -8.789 -0.583 -26.094 1 98.12 157 GLU A C 1
ATOM 1200 O O . GLU A 1 157 ? -8.203 -1.191 -26.984 1 98.12 157 GLU A O 1
ATOM 1205 N N . ASP A 1 158 ? -8.242 -0.319 -24.938 1 98.5 158 ASP A N 1
ATOM 1206 C CA . ASP A 1 158 ? -6.871 -0.733 -24.656 1 98.5 158 ASP A CA 1
ATOM 1207 C C . ASP A 1 158 ? -6.816 -2.193 -24.219 1 98.5 158 ASP A C 1
ATOM 1209 O O . ASP A 1 158 ? -7.453 -2.57 -23.234 1 98.5 158 ASP A O 1
ATOM 1213 N N . ALA A 1 159 ? -6.016 -2.988 -24.922 1 98.75 159 ALA A N 1
ATOM 1214 C CA . ALA A 1 159 ? -5.914 -4.418 -24.641 1 98.75 159 ALA A CA 1
ATOM 1215 C C . ALA A 1 159 ? -4.605 -4.754 -23.938 1 98.75 159 ALA A C 1
ATOM 1217 O O . ALA A 1 159 ? -3.535 -4.305 -24.359 1 98.75 159 ALA A O 1
ATOM 1218 N N . ILE A 1 160 ? -4.723 -5.395 -22.891 1 98.81 160 ILE A N 1
ATOM 1219 C CA . ILE A 1 160 ? -3.586 -5.996 -22.188 1 98.81 160 ILE A CA 1
ATOM 1220 C C . ILE A 1 160 ? -3.586 -7.508 -22.422 1 98.81 160 ILE A C 1
ATOM 1222 O O . ILE A 1 160 ? -4.52 -8.203 -22 1 98.81 160 ILE A O 1
ATOM 1226 N N . LEU A 1 161 ? -2.562 -8.008 -23.094 1 98.75 161 LEU A N 1
ATOM 1227 C CA . LEU A 1 161 ? -2.449 -9.438 -23.359 1 98.75 161 LEU A CA 1
ATOM 1228 C C . LEU A 1 161 ? -1.858 -10.172 -22.172 1 98.75 161 LEU A C 1
ATOM 1230 O O . LEU A 1 161 ? -0.722 -9.906 -21.766 1 98.75 161 LEU A O 1
ATOM 1234 N N . CYS A 1 162 ? -2.617 -11.086 -21.625 1 98.5 162 CYS A N 1
ATOM 1235 C CA . CYS A 1 162 ? -2.199 -11.836 -20.453 1 98.5 162 CYS A CA 1
ATOM 1236 C C . CYS A 1 162 ? -2.162 -13.328 -20.75 1 98.5 162 CYS A C 1
ATOM 1238 O O . CYS A 1 162 ? -2.973 -13.836 -21.531 1 98.5 162 CYS A O 1
ATOM 1240 N N . PRO A 1 163 ? -1.172 -13.945 -20.109 1 98.06 163 PRO A N 1
ATOM 1241 C CA . PRO A 1 163 ? -1.188 -15.406 -20.25 1 98.06 163 PRO A CA 1
ATOM 1242 C C . PRO A 1 163 ? -2.428 -16.047 -19.625 1 98.06 163 PRO A C 1
ATOM 1244 O O . PRO A 1 163 ? -2.934 -15.555 -18.625 1 98.06 163 PRO A O 1
ATOM 1247 N N . SER A 1 164 ? -2.846 -17.062 -20.234 1 97.19 164 SER A N 1
ATOM 1248 C CA . SER A 1 164 ? -3.945 -17.891 -19.734 1 97.19 164 SER A CA 1
ATOM 1249 C C . SER A 1 164 ? -3.605 -19.375 -19.797 1 97.19 164 SER A C 1
ATOM 1251 O O . SER A 1 164 ? -3.146 -19.859 -20.844 1 97.19 164 SER A O 1
ATOM 1253 N N . PRO A 1 165 ? -3.707 -20.156 -18.734 1 96.62 165 PRO A N 1
ATOM 1254 C CA . PRO A 1 165 ? -4.109 -19.672 -17.422 1 96.62 165 PRO A CA 1
ATOM 1255 C C . PRO A 1 165 ? -3.105 -18.688 -16.828 1 96.62 165 PRO A C 1
ATOM 1257 O O . PRO A 1 165 ? -1.921 -18.719 -17.172 1 96.62 165 PRO A O 1
ATOM 1260 N N . GLY A 1 166 ? -3.635 -17.766 -16.031 1 95.38 166 GLY A N 1
ATOM 1261 C CA . GLY A 1 166 ? -2.791 -16.734 -15.438 1 95.38 166 GLY A CA 1
ATOM 1262 C C . GLY A 1 166 ? -3.312 -16.234 -14.102 1 95.38 166 GLY A C 1
ATOM 1263 O O . GLY A 1 166 ? -4.312 -16.75 -13.594 1 95.38 166 GLY A O 1
ATOM 1264 N N . PHE A 1 167 ? -2.641 -15.352 -13.547 1 93.75 167 PHE A N 1
ATOM 1265 C CA . PHE A 1 167 ? -2.938 -14.805 -12.227 1 93.75 167 PHE A CA 1
ATOM 1266 C C . PHE A 1 167 ? -4.121 -13.852 -12.289 1 93.75 167 PHE A C 1
ATOM 1268 O O . PHE A 1 167 ? -4.074 -12.844 -13.008 1 93.75 167 PHE A O 1
ATOM 1275 N N . PRO A 1 168 ? -5.125 -14.062 -11.469 1 93.31 168 PRO A N 1
ATOM 1276 C CA . PRO A 1 168 ? -6.387 -13.328 -11.578 1 93.31 168 PRO A CA 1
ATOM 1277 C C . PRO A 1 168 ? -6.238 -11.844 -11.258 1 93.31 168 PRO A C 1
ATOM 1279 O O . PRO A 1 168 ? -7.098 -11.039 -11.617 1 93.31 168 PRO A O 1
ATOM 1282 N N . LEU A 1 169 ? -5.215 -11.469 -10.609 1 93.38 169 LEU A N 1
ATOM 1283 C CA . LEU A 1 169 ? -4.973 -10.07 -10.289 1 93.38 169 LEU A CA 1
ATOM 1284 C C . LEU A 1 169 ? -5.008 -9.211 -11.547 1 93.38 169 LEU A C 1
ATOM 1286 O O . LEU A 1 169 ? -5.488 -8.078 -11.516 1 93.38 169 LEU A O 1
ATOM 1290 N N . TYR A 1 170 ? -4.512 -9.703 -12.625 1 96.56 170 TYR A N 1
ATOM 1291 C CA . TYR A 1 170 ? -4.438 -8.93 -13.859 1 96.56 170 TYR A CA 1
ATOM 1292 C C . TYR A 1 170 ? -5.832 -8.617 -14.391 1 96.56 170 TYR A C 1
ATOM 1294 O O . TYR A 1 170 ? -6.148 -7.465 -14.68 1 96.56 170 TYR A O 1
ATOM 1302 N N . ASN A 1 171 ? -6.641 -9.648 -14.461 1 95.25 171 ASN A N 1
ATOM 1303 C CA . ASN A 1 171 ? -8 -9.414 -14.922 1 95.25 171 ASN A CA 1
ATOM 1304 C C . ASN A 1 171 ? -8.734 -8.414 -14.023 1 95.25 171 ASN A C 1
ATOM 1306 O O . ASN A 1 171 ? -9.391 -7.5 -14.516 1 95.25 171 ASN A O 1
ATOM 1310 N N . ALA A 1 172 ? -8.625 -8.656 -12.758 1 95.06 172 ALA A N 1
ATOM 1311 C CA . ALA A 1 172 ? -9.289 -7.777 -11.805 1 95.06 172 ALA A CA 1
ATOM 1312 C C . ALA A 1 172 ? -8.812 -6.336 -11.953 1 95.06 172 ALA A C 1
ATOM 1314 O O . ALA A 1 172 ? -9.625 -5.406 -11.969 1 95.06 172 ALA A O 1
ATOM 1315 N N . SER A 1 173 ? -7.512 -6.102 -12.062 1 96.5 173 SER A N 1
ATOM 1316 C CA . SER A 1 173 ? -6.93 -4.766 -12.172 1 96.5 173 SER A CA 1
ATOM 1317 C C . SER A 1 173 ? -7.297 -4.105 -13.492 1 96.5 173 SER A C 1
ATOM 1319 O O . SER A 1 173 ? -7.641 -2.92 -13.531 1 96.5 173 SER A O 1
ATOM 1321 N N . ILE A 1 174 ? -7.195 -4.879 -14.594 1 97.62 174 ILE A N 1
ATOM 1322 C CA . ILE A 1 174 ? -7.527 -4.359 -15.914 1 97.62 174 ILE A CA 1
ATOM 1323 C C . ILE A 1 174 ? -8.984 -3.902 -15.938 1 97.62 174 ILE A C 1
ATOM 1325 O O . ILE A 1 174 ? -9.289 -2.809 -16.422 1 97.62 174 ILE A O 1
ATOM 1329 N N . THR A 1 175 ? -9.852 -4.75 -15.344 1 96.38 175 THR A N 1
ATOM 1330 C CA . THR A 1 175 ? -11.273 -4.414 -15.258 1 96.38 175 THR A CA 1
ATOM 1331 C C . THR A 1 175 ? -11.477 -3.164 -14.406 1 96.38 175 THR A C 1
ATOM 1333 O O . THR A 1 175 ? -12.234 -2.268 -14.781 1 96.38 175 THR A O 1
ATOM 1336 N N . TYR A 1 176 ? -10.781 -3.066 -13.312 1 96.25 176 TYR A N 1
ATOM 1337 C CA . TYR A 1 176 ? -10.891 -1.947 -12.383 1 96.25 176 TYR A CA 1
ATOM 1338 C C . TYR A 1 176 ? -10.492 -0.639 -13.055 1 96.25 176 TYR A C 1
ATOM 1340 O O . TYR A 1 176 ? -11.078 0.412 -12.773 1 96.25 176 TYR A O 1
ATOM 1348 N N . PHE A 1 177 ? -9.508 -0.702 -13.969 1 97.25 177 PHE A N 1
ATOM 1349 C CA . PHE A 1 177 ? -9 0.508 -14.602 1 97.25 177 PHE A CA 1
ATOM 1350 C C . PHE A 1 177 ? -9.719 0.773 -15.922 1 97.25 177 PHE A C 1
ATOM 1352 O O . PHE A 1 177 ? -9.398 1.733 -16.625 1 97.25 177 PHE A O 1
ATOM 1359 N N . GLY A 1 178 ? -10.664 -0.154 -16.344 1 97 178 GLY A N 1
ATOM 1360 C CA . GLY A 1 178 ? -11.539 0.084 -17.484 1 97 178 GLY A CA 1
ATOM 1361 C C . GLY A 1 178 ? -10.953 -0.398 -18.797 1 97 178 GLY A C 1
ATOM 1362 O O . GLY A 1 178 ? -11.391 0.024 -19.875 1 97 178 GLY A O 1
ATOM 1363 N N . GLY A 1 179 ? -9.875 -1.219 -18.703 1 98.06 179 GLY A N 1
ATOM 1364 C CA . GLY A 1 179 ? -9.305 -1.8 -19.906 1 98.06 179 GLY A CA 1
ATOM 1365 C C . GLY A 1 179 ? -9.922 -3.135 -20.281 1 98.06 179 GLY A C 1
ATOM 1366 O O . GLY A 1 179 ? -10.977 -3.5 -19.75 1 98.06 179 GLY A O 1
ATOM 1367 N N . THR A 1 180 ? -9.242 -3.764 -21.234 1 98.25 180 THR A N 1
ATOM 1368 C CA . THR A 1 180 ? -9.719 -5.062 -21.703 1 98.25 180 THR A CA 1
ATOM 1369 C C . THR A 1 180 ? -8.594 -6.094 -21.656 1 98.25 180 THR A C 1
ATOM 1371 O O . THR A 1 180 ? -7.523 -5.879 -22.234 1 98.25 180 THR A O 1
ATOM 1374 N N . GLU A 1 181 ? -8.812 -7.16 -20.984 1 97.69 181 GLU A N 1
ATOM 1375 C CA . GLU A 1 181 ? -7.867 -8.273 -21.016 1 97.69 181 GLU A CA 1
ATOM 1376 C C . GLU A 1 181 ? -8.07 -9.133 -22.266 1 97.69 181 GLU A C 1
ATOM 1378 O O . GLU A 1 181 ? -9.203 -9.484 -22.594 1 97.69 181 GLU A O 1
ATOM 1383 N N . VAL A 1 182 ? -7.035 -9.391 -22.953 1 98.38 182 VAL A N 1
ATOM 1384 C CA . VAL A 1 182 ? -7.031 -10.391 -24.016 1 98.38 182 VAL A CA 1
ATOM 1385 C C . VAL A 1 182 ? -6.086 -11.531 -23.656 1 98.38 182 VAL A C 1
ATOM 1387 O O . VAL A 1 182 ? -4.902 -11.312 -23.391 1 98.38 182 VAL A O 1
ATOM 1390 N N . ARG A 1 183 ? -6.594 -12.734 -23.719 1 97.75 183 ARG A N 1
ATOM 1391 C CA . ARG A 1 183 ? -5.832 -13.891 -23.266 1 97.75 183 ARG A CA 1
ATOM 1392 C C . ARG A 1 183 ? -5.051 -14.523 -24.406 1 97.75 183 ARG A C 1
ATOM 1394 O O . ARG A 1 183 ? -5.562 -14.633 -25.531 1 97.75 183 ARG A O 1
ATOM 1401 N N . TYR A 1 184 ? -3.812 -14.758 -24.188 1 97.81 184 TYR A N 1
ATOM 1402 C CA . TYR A 1 184 ? -3.117 -15.719 -25.047 1 97.81 184 TYR A CA 1
ATOM 1403 C C . TYR A 1 184 ? -2.918 -17.047 -24.312 1 97.81 184 TYR A C 1
ATOM 1405 O O . TYR A 1 184 ? -2.416 -17.062 -23.188 1 97.81 184 TYR A O 1
ATOM 1413 N N . TYR A 1 185 ? -3.277 -18.109 -24.906 1 97.44 185 TYR A N 1
ATOM 1414 C CA . TYR A 1 185 ? -3.385 -19.391 -24.219 1 97.44 185 TYR A CA 1
ATOM 1415 C C . TYR A 1 185 ? -2.062 -20.141 -24.266 1 97.44 185 TYR A C 1
ATOM 1417 O O . TYR A 1 185 ? -1.53 -20.406 -25.359 1 97.44 185 TYR A O 1
ATOM 1425 N N . LEU A 1 186 ? -1.556 -20.453 -23.078 1 96.38 186 LEU A N 1
ATOM 1426 C CA . LEU A 1 186 ? -0.377 -21.312 -22.969 1 96.38 186 LEU A CA 1
ATOM 1427 C C . LEU A 1 186 ? -0.711 -22.75 -23.359 1 96.38 186 LEU A C 1
ATOM 1429 O O . LEU A 1 186 ? -1.837 -23.203 -23.156 1 96.38 186 LEU A O 1
ATOM 1433 N N . ASP A 1 187 ? 0.275 -23.406 -23.891 1 94.62 187 ASP A N 1
ATOM 1434 C CA . ASP A 1 187 ? 0.045 -24.734 -24.438 1 94.62 187 ASP A CA 1
ATOM 1435 C C . ASP A 1 187 ? 0.345 -25.812 -23.391 1 94.62 187 ASP A C 1
ATOM 1437 O O . ASP A 1 187 ? 1.504 -26.172 -23.188 1 94.62 187 ASP A O 1
ATOM 1441 N N . GLU A 1 188 ? -0.634 -26.406 -22.781 1 94.31 188 GLU A N 1
ATOM 1442 C CA . GLU A 1 188 ? -0.486 -27.422 -21.75 1 94.31 188 GLU A CA 1
ATOM 1443 C C . GLU A 1 188 ? 0.269 -28.641 -22.266 1 94.31 188 GLU A C 1
ATOM 1445 O O . GLU A 1 188 ? 1.058 -29.25 -21.531 1 94.31 188 GLU A O 1
ATOM 1450 N N . SER A 1 189 ? 0.051 -29.016 -23.531 1 92.75 189 SER A N 1
ATOM 1451 C CA . SER A 1 189 ? 0.668 -30.219 -24.109 1 92.75 189 SER A CA 1
ATOM 1452 C C . SER A 1 189 ? 2.178 -30.047 -24.25 1 92.75 189 SER A C 1
ATOM 1454 O O . SER A 1 189 ? 2.91 -31.016 -24.375 1 92.75 189 SER A O 1
ATOM 1456 N N . GLU A 1 190 ? 2.566 -28.828 -24.188 1 92.62 190 GLU A N 1
ATOM 1457 C CA . GLU A 1 190 ? 3.99 -28.516 -24.234 1 92.62 190 GLU A CA 1
ATOM 1458 C C . GLU A 1 190 ? 4.453 -27.859 -22.953 1 92.62 190 GLU A C 1
ATOM 1460 O O . GLU A 1 190 ? 5.148 -26.844 -22.984 1 92.62 190 GLU A O 1
ATOM 1465 N N . ASP A 1 191 ? 3.967 -28.328 -21.875 1 92.44 191 ASP A N 1
ATOM 1466 C CA . ASP A 1 191 ? 4.348 -27.891 -20.547 1 92.44 191 ASP A CA 1
ATOM 1467 C C . ASP A 1 191 ? 4.082 -26.391 -20.375 1 92.44 191 ASP A C 1
ATOM 1469 O O . ASP A 1 191 ? 4.957 -25.641 -19.922 1 92.44 191 ASP A O 1
ATOM 1473 N N . TRP A 1 192 ? 2.943 -25.984 -20.953 1 94.88 192 TRP A N 1
ATOM 1474 C CA . TRP A 1 192 ? 2.438 -24.625 -20.812 1 94.88 192 TRP A CA 1
ATOM 1475 C C . TRP A 1 192 ? 3.371 -23.625 -21.484 1 94.88 192 TRP A C 1
ATOM 1477 O O . TRP A 1 192 ? 3.607 -22.531 -20.953 1 94.88 192 TRP A O 1
ATOM 1487 N N . ALA A 1 193 ? 3.898 -23.938 -22.625 1 92.75 193 ALA A N 1
ATOM 1488 C CA . ALA A 1 193 ? 4.801 -23.078 -23.391 1 92.75 193 ALA A CA 1
ATOM 1489 C C . ALA A 1 193 ? 4.059 -21.875 -23.969 1 92.75 193 ALA A C 1
ATOM 1491 O O . ALA A 1 193 ? 2.881 -21.984 -24.328 1 92.75 193 ALA A O 1
ATOM 1492 N N . LEU A 1 194 ? 4.723 -20.766 -24 1 95.44 194 LEU A N 1
ATOM 1493 C CA . LEU A 1 194 ? 4.289 -19.625 -24.781 1 95.44 194 LEU A CA 1
ATOM 1494 C C . LEU A 1 194 ? 4.645 -19.797 -26.25 1 95.44 194 LEU A C 1
ATOM 1496 O O . LEU A 1 194 ? 5.812 -20 -26.594 1 95.44 194 LEU A O 1
ATOM 1500 N N . THR A 1 195 ? 3.645 -19.734 -27.172 1 93.69 195 THR A N 1
ATOM 1501 C CA . THR A 1 195 ? 3.889 -19.984 -28.578 1 93.69 195 THR A CA 1
ATOM 1502 C C . THR A 1 195 ? 3.525 -18.75 -29.422 1 93.69 195 THR A C 1
ATOM 1504 O O . THR A 1 195 ? 2.697 -17.938 -29.016 1 93.69 195 THR A O 1
ATOM 1507 N N . ASP A 1 196 ? 4.148 -18.703 -30.562 1 94.25 196 ASP A N 1
ATOM 1508 C CA . ASP A 1 196 ? 3.818 -17.641 -31.484 1 94.25 196 ASP A CA 1
ATOM 1509 C C . ASP A 1 196 ? 2.359 -17.719 -31.938 1 94.25 196 ASP A C 1
ATOM 1511 O O . ASP A 1 196 ? 1.697 -16.703 -32.094 1 94.25 196 ASP A O 1
ATOM 1515 N N . ALA A 1 197 ? 1.963 -18.906 -32.125 1 95.25 197 ALA A N 1
ATOM 1516 C CA . ALA A 1 197 ? 0.582 -19.125 -32.562 1 95.25 197 ALA A CA 1
ATOM 1517 C C . ALA A 1 197 ? -0.401 -18.547 -31.531 1 95.25 197 ALA A C 1
ATOM 1519 O O . ALA A 1 197 ? -1.42 -17.953 -31.906 1 95.25 197 ALA A O 1
ATOM 1520 N N . ALA A 1 198 ? -0.154 -18.781 -30.281 1 95.5 198 ALA A N 1
ATOM 1521 C CA . ALA A 1 198 ? -1.007 -18.25 -29.219 1 95.5 198 ALA A CA 1
ATOM 1522 C C . ALA A 1 198 ? -1.052 -16.719 -29.266 1 95.5 198 ALA A C 1
ATOM 1524 O O . ALA A 1 198 ? -2.109 -16.125 -29.078 1 95.5 198 ALA A O 1
ATOM 1525 N N . LEU A 1 199 ? 0.063 -16.062 -29.547 1 96.94 199 LEU A N 1
ATOM 1526 C CA . LEU A 1 199 ? 0.146 -14.609 -29.625 1 96.94 199 LEU A CA 1
ATOM 1527 C C . LEU A 1 199 ? -0.581 -14.086 -30.859 1 96.94 199 LEU A C 1
ATOM 1529 O O . LEU A 1 199 ? -1.265 -13.062 -30.797 1 96.94 199 LEU A O 1
ATOM 1533 N N . ASP A 1 200 ? -0.417 -14.844 -31.953 1 97.38 200 ASP A N 1
ATOM 1534 C CA . ASP A 1 200 ? -1.12 -14.477 -33.188 1 97.38 200 ASP A CA 1
ATOM 1535 C C . ASP A 1 200 ? -2.633 -14.508 -32.969 1 97.38 200 ASP A C 1
ATOM 1537 O O . ASP A 1 200 ? -3.348 -13.609 -33.438 1 97.38 200 ASP A O 1
ATOM 1541 N N . GLU A 1 201 ? -3.051 -15.5 -32.312 1 96.94 201 GLU A N 1
ATOM 1542 C CA . GLU A 1 201 ? -4.477 -15.633 -32.031 1 96.94 201 GLU A CA 1
ATOM 1543 C C . GLU A 1 201 ? -4.98 -14.477 -31.172 1 96.94 201 GLU A C 1
ATOM 1545 O O . GLU A 1 201 ? -6.066 -13.945 -31.406 1 96.94 201 GLU A O 1
ATOM 1550 N N . ALA A 1 202 ? -4.27 -14.117 -30.203 1 96.94 202 ALA A N 1
ATOM 1551 C CA . ALA A 1 202 ? -4.637 -13.008 -29.328 1 96.94 202 ALA A CA 1
ATOM 1552 C C . ALA A 1 202 ? -4.707 -11.695 -30.109 1 96.94 202 ALA A C 1
ATOM 1554 O O . ALA A 1 202 ? -5.625 -10.898 -29.906 1 96.94 202 ALA A O 1
ATOM 1555 N N . LEU A 1 203 ? -3.789 -11.445 -31 1 97.38 203 LEU A N 1
ATOM 1556 C CA . LEU A 1 203 ? -3.775 -10.219 -31.781 1 97.38 203 LEU A CA 1
ATOM 1557 C C . LEU A 1 203 ? -4.953 -10.188 -32.75 1 97.38 203 LEU A C 1
ATOM 1559 O O . LEU A 1 203 ? -5.523 -9.125 -33 1 97.38 203 LEU A O 1
ATOM 1563 N N . GLU A 1 204 ? -5.176 -11.359 -33.25 1 97.81 204 GLU A N 1
ATOM 1564 C CA . GLU A 1 204 ? -6.344 -11.445 -34.125 1 97.81 204 GLU A CA 1
ATOM 1565 C C . GLU A 1 204 ? -7.621 -11.086 -33.375 1 97.81 204 GLU A C 1
ATOM 1567 O O . GLU A 1 204 ? -8.492 -10.398 -33.906 1 97.81 204 GLU A O 1
ATOM 1572 N N . ALA A 1 205 ? -7.715 -11.594 -32.219 1 97.06 205 ALA A N 1
ATOM 1573 C CA . ALA A 1 205 ? -8.867 -11.266 -31.375 1 97.06 205 ALA A CA 1
ATOM 1574 C C . ALA A 1 205 ? -8.953 -9.758 -31.141 1 97.06 205 ALA A C 1
ATOM 1576 O O . ALA A 1 205 ? -10.039 -9.188 -31.125 1 97.06 205 ALA A O 1
ATOM 1577 N N . CYS A 1 206 ? -7.844 -9.109 -30.922 1 97.62 206 CYS A N 1
ATOM 1578 C CA . CYS A 1 206 ? -7.805 -7.656 -30.75 1 97.62 206 CYS A CA 1
ATOM 1579 C C . CYS A 1 206 ? -8.328 -6.945 -31.984 1 97.62 206 CYS A C 1
ATOM 1581 O O . CYS A 1 206 ? -9.164 -6.047 -31.875 1 97.62 206 CYS A O 1
ATOM 1583 N N . THR A 1 207 ? -7.832 -7.414 -33.094 1 97.5 207 THR A N 1
ATOM 1584 C CA . THR A 1 207 ? -8.219 -6.797 -34.375 1 97.5 207 THR A CA 1
ATOM 1585 C C . THR A 1 207 ? -9.719 -6.938 -34.594 1 97.5 207 THR A C 1
ATOM 1587 O O . THR A 1 207 ? -10.391 -5.965 -34.938 1 97.5 207 THR A O 1
ATOM 1590 N N . LYS A 1 208 ? -10.188 -8.07 -34.375 1 97.88 208 LYS A N 1
ATOM 1591 C CA . LYS A 1 208 ? -11.602 -8.359 -34.594 1 97.88 208 LYS A CA 1
ATOM 1592 C C . LYS A 1 208 ? -12.484 -7.516 -33.688 1 97.88 208 LYS A C 1
ATOM 1594 O O . LYS A 1 208 ? -13.578 -7.094 -34.094 1 97.88 208 LYS A O 1
ATOM 1599 N N . ALA A 1 209 ? -12.016 -7.285 -32.531 1 97.81 209 ALA A N 1
ATOM 1600 C CA . ALA A 1 209 ? -12.812 -6.566 -31.547 1 97.81 209 ALA A CA 1
ATOM 1601 C C . ALA A 1 209 ? -12.523 -5.07 -31.594 1 97.81 209 ALA A C 1
ATOM 1603 O O . ALA A 1 209 ? -13.125 -4.293 -30.844 1 97.81 209 ALA A O 1
ATOM 1604 N N . GLY A 1 210 ? -11.641 -4.66 -32.406 1 98.06 210 GLY A N 1
ATOM 1605 C CA . GLY A 1 210 ? -11.297 -3.254 -32.531 1 98.06 210 GLY A CA 1
ATOM 1606 C C . GLY A 1 210 ? -10.484 -2.727 -31.375 1 98.06 210 GLY A C 1
ATOM 1607 O O . GLY A 1 210 ? -10.648 -1.574 -30.969 1 98.06 210 GLY A O 1
ATOM 1608 N N . LEU A 1 211 ? -9.68 -3.586 -30.797 1 98.5 211 LEU A N 1
ATOM 1609 C CA . LEU A 1 211 ? -8.875 -3.213 -29.641 1 98.5 211 LEU A CA 1
ATOM 1610 C C . LEU A 1 211 ? -7.465 -2.818 -30.062 1 98.5 211 LEU A C 1
ATOM 1612 O O . LEU A 1 211 ? -6.969 -3.27 -31.094 1 98.5 211 LEU A O 1
ATOM 1616 N N . THR A 1 212 ? -6.859 -2.012 -29.312 1 98.06 212 THR A N 1
ATOM 1617 C CA . THR A 1 212 ? -5.457 -1.646 -29.484 1 98.06 212 THR A CA 1
ATOM 1618 C C . THR A 1 212 ? -4.582 -2.393 -28.484 1 98.06 212 THR A C 1
ATOM 1620 O O . THR A 1 212 ? -4.652 -2.137 -27.281 1 98.06 212 THR A O 1
ATOM 1623 N N . PRO A 1 213 ? -3.773 -3.318 -28.938 1 98.25 213 PRO A N 1
ATOM 1624 C CA . PRO A 1 213 ? -2.828 -3.955 -28.016 1 98.25 213 PRO A CA 1
ATOM 1625 C C . PRO A 1 213 ? -1.817 -2.971 -27.438 1 98.25 213 PRO A C 1
ATOM 1627 O O . PRO A 1 213 ? -1.15 -2.25 -28.188 1 98.25 213 PRO A O 1
ATOM 1630 N N . ARG A 1 214 ? -1.729 -2.941 -26.094 1 98.5 214 ARG A N 1
ATOM 1631 C CA . ARG A 1 214 ? -0.875 -1.957 -25.438 1 98.5 214 ARG A CA 1
ATOM 1632 C C . ARG A 1 214 ? 0.265 -2.637 -24.688 1 98.5 214 ARG A C 1
ATOM 1634 O O . ARG A 1 214 ? 1.344 -2.059 -24.531 1 98.5 214 ARG A O 1
ATOM 1641 N N . CYS A 1 215 ? 0.023 -3.822 -24.203 1 98.81 215 CYS A N 1
ATOM 1642 C CA . CYS A 1 215 ? 0.965 -4.441 -23.266 1 98.81 215 CYS A CA 1
ATOM 1643 C C . CYS A 1 215 ? 0.909 -5.961 -23.375 1 98.81 215 CYS A C 1
ATOM 1645 O O . CYS A 1 215 ? -0.166 -6.535 -23.547 1 98.81 215 CYS A O 1
ATOM 1647 N N . LEU A 1 216 ? 2.037 -6.582 -23.359 1 98.81 216 LEU A N 1
ATOM 1648 C CA . LEU A 1 216 ? 2.188 -8.023 -23.203 1 98.81 216 LEU A CA 1
ATOM 1649 C C . LEU A 1 216 ? 2.707 -8.367 -21.812 1 98.81 216 LEU A C 1
ATOM 1651 O O . LEU A 1 216 ? 3.818 -7.98 -21.438 1 98.81 216 LEU A O 1
ATOM 1655 N N . VAL A 1 217 ? 1.896 -9.094 -21.031 1 98.81 217 VAL A N 1
ATOM 1656 C CA . VAL A 1 217 ? 2.299 -9.531 -19.703 1 98.81 217 VAL A CA 1
ATOM 1657 C C . VAL A 1 217 ? 2.92 -10.922 -19.781 1 98.81 217 VAL A C 1
ATOM 1659 O O . VAL A 1 217 ? 2.334 -11.836 -20.359 1 98.81 217 VAL A O 1
ATOM 1662 N N . VAL A 1 218 ? 4.098 -11.047 -19.219 1 98.69 218 VAL A N 1
ATOM 1663 C CA . VAL A 1 218 ? 4.781 -12.336 -19.109 1 98.69 218 VAL A CA 1
ATOM 1664 C C . VAL A 1 218 ? 4.941 -12.703 -17.625 1 98.69 218 VAL A C 1
ATOM 1666 O O . VAL A 1 218 ? 5.535 -11.945 -16.859 1 98.69 218 VAL A O 1
ATOM 1669 N N . ILE A 1 219 ? 4.328 -13.805 -17.234 1 98.25 219 ILE A N 1
ATOM 1670 C CA . ILE A 1 219 ? 4.461 -14.305 -15.867 1 98.25 219 ILE A CA 1
ATOM 1671 C C . ILE A 1 219 ? 5.367 -15.531 -15.844 1 98.25 219 ILE A C 1
ATOM 1673 O O . ILE A 1 219 ? 5.02 -16.578 -16.406 1 98.25 219 ILE A O 1
ATOM 1677 N N . ASN A 1 220 ? 6.543 -15.391 -15.242 1 97.69 220 ASN A N 1
ATOM 1678 C CA . ASN A 1 220 ? 7.551 -16.438 -15.305 1 97.69 220 ASN A CA 1
ATOM 1679 C C . ASN A 1 220 ? 8.391 -16.484 -14.031 1 97.69 220 ASN A C 1
ATOM 1681 O O . ASN A 1 220 ? 9.141 -15.555 -13.742 1 97.69 220 ASN A O 1
ATOM 1685 N N . PRO A 1 221 ? 8.312 -17.562 -13.273 1 97.38 221 PRO A N 1
ATOM 1686 C CA . PRO A 1 221 ? 7.445 -18.734 -13.406 1 97.38 221 PRO A CA 1
ATOM 1687 C C . PRO A 1 221 ? 5.961 -18.391 -13.312 1 97.38 221 PRO A C 1
ATOM 1689 O O . PRO A 1 221 ? 5.598 -17.375 -12.711 1 97.38 221 PRO A O 1
ATOM 1692 N N . ASN A 1 222 ? 5.18 -19.281 -13.867 1 97.5 222 ASN A N 1
ATOM 1693 C CA . ASN A 1 222 ? 3.777 -18.938 -14.07 1 97.5 222 ASN A CA 1
ATOM 1694 C C . ASN A 1 222 ? 2.906 -19.406 -12.914 1 97.5 222 ASN A C 1
ATOM 1696 O O . ASN A 1 222 ? 3.062 -20.531 -12.438 1 97.5 222 ASN A O 1
ATOM 1700 N N . ASN A 1 223 ? 2.129 -18.609 -12.328 1 95.81 223 ASN A N 1
ATOM 1701 C CA . ASN A 1 223 ? 0.938 -18.922 -11.547 1 95.81 223 ASN A CA 1
ATOM 1702 C C . ASN A 1 223 ? -0.319 -18.922 -12.414 1 95.81 223 ASN A C 1
ATOM 1704 O O . ASN A 1 223 ? -0.679 -17.891 -12.984 1 95.81 223 ASN A O 1
ATOM 1708 N N . PRO A 1 224 ? -0.887 -20.047 -12.625 1 96.31 224 PRO A N 1
ATOM 1709 C CA . PRO A 1 224 ? -1.008 -21.156 -11.68 1 96.31 224 PRO A CA 1
ATOM 1710 C C . PRO A 1 224 ? -0.282 -22.422 -12.156 1 96.31 224 PRO A C 1
ATOM 1712 O O . PRO A 1 224 ? -0.286 -23.438 -11.461 1 96.31 224 PRO A O 1
ATOM 1715 N N . THR A 1 225 ? 0.389 -22.406 -13.25 1 96.56 225 THR A N 1
ATOM 1716 C CA . THR A 1 225 ? 0.774 -23.656 -13.898 1 96.56 225 THR A CA 1
ATOM 1717 C C . THR A 1 225 ? 2.084 -24.188 -13.32 1 96.56 225 THR A C 1
ATOM 1719 O O . THR A 1 225 ? 2.408 -25.359 -13.484 1 96.56 225 THR A O 1
ATOM 1722 N N . GLY A 1 226 ? 2.838 -23.266 -12.75 1 96.19 226 GLY A N 1
ATOM 1723 C CA . GLY A 1 226 ? 4.145 -23.656 -12.25 1 96.19 226 GLY A CA 1
ATOM 1724 C C . GLY A 1 226 ? 5.176 -23.828 -13.352 1 96.19 226 GLY A C 1
ATOM 1725 O O . GLY A 1 226 ? 6.262 -24.359 -13.109 1 96.19 226 GLY A O 1
ATOM 1726 N N . SER A 1 227 ? 4.898 -23.375 -14.5 1 95.88 227 SER A N 1
ATOM 1727 C CA . SER A 1 227 ? 5.812 -23.531 -15.625 1 95.88 227 SER A CA 1
ATOM 1728 C C . SER A 1 227 ? 6.895 -22.453 -15.617 1 95.88 227 SER A C 1
ATOM 1730 O O . SER A 1 227 ? 6.695 -21.375 -15.055 1 95.88 227 SER A O 1
ATOM 1732 N N . VAL A 1 228 ? 8.039 -22.75 -16.156 1 97.12 228 VAL A N 1
ATOM 1733 C CA . VAL A 1 228 ? 9.148 -21.828 -16.391 1 97.12 228 VAL A CA 1
ATOM 1734 C C . VAL A 1 228 ? 9.406 -21.688 -17.891 1 97.12 228 VAL A C 1
ATOM 1736 O O . VAL A 1 228 ? 9.461 -22.688 -18.609 1 97.12 228 VAL A O 1
ATOM 1739 N N . LEU A 1 229 ? 9.484 -20.516 -18.344 1 96.75 229 LEU A N 1
ATOM 1740 C CA . LEU A 1 229 ? 9.688 -20.266 -19.766 1 96.75 229 LEU A CA 1
ATOM 1741 C C . LEU A 1 229 ? 11.156 -20.453 -20.141 1 96.75 229 LEU A C 1
ATOM 1743 O O . LEU A 1 229 ? 12.047 -20.109 -19.359 1 96.75 229 LEU A O 1
ATOM 1747 N N . THR A 1 230 ? 11.359 -20.938 -21.328 1 95.56 230 THR A N 1
ATOM 1748 C CA . THR A 1 230 ? 12.711 -21.016 -21.875 1 95.56 230 THR A CA 1
ATOM 1749 C C . THR A 1 230 ? 13.172 -19.656 -22.359 1 95.56 230 THR A C 1
ATOM 1751 O O . THR A 1 230 ? 12.359 -18.75 -22.562 1 95.56 230 THR A O 1
ATOM 1754 N N . GLU A 1 231 ? 14.461 -19.531 -22.547 1 96.75 231 GLU A N 1
ATOM 1755 C CA . GLU A 1 231 ? 15 -18.312 -23.125 1 96.75 231 GLU A CA 1
ATOM 1756 C C . GLU A 1 231 ? 14.391 -18.031 -24.5 1 96.75 231 GLU A C 1
ATOM 1758 O O . GLU A 1 231 ? 14.117 -16.875 -24.828 1 96.75 231 GLU A O 1
ATOM 1763 N N . LYS A 1 232 ? 14.156 -19.062 -25.266 1 95.56 232 LYS A N 1
ATOM 1764 C CA . LYS A 1 232 ? 13.562 -18.922 -26.594 1 95.56 232 LYS A CA 1
ATOM 1765 C C . LYS A 1 232 ? 12.133 -18.406 -26.516 1 95.56 232 LYS A C 1
ATOM 1767 O O . LYS A 1 232 ? 11.711 -17.578 -27.328 1 95.56 232 LYS A O 1
ATOM 1772 N N . ASN A 1 233 ? 11.359 -18.922 -25.547 1 95.44 233 ASN A N 1
ATOM 1773 C CA . ASN A 1 233 ? 10.016 -18.406 -25.312 1 95.44 233 ASN A CA 1
ATOM 1774 C C . ASN A 1 233 ? 10.031 -16.906 -25.031 1 95.44 233 ASN A C 1
ATOM 1776 O O . ASN A 1 233 ? 9.227 -16.156 -25.594 1 95.44 233 ASN A O 1
ATOM 1780 N N . ILE A 1 234 ? 10.945 -16.469 -24.188 1 97.94 234 ILE A N 1
ATOM 1781 C CA . ILE A 1 234 ? 11.047 -15.07 -23.781 1 97.94 234 ILE A CA 1
ATOM 1782 C C . ILE A 1 234 ? 11.469 -14.211 -24.969 1 97.94 234 ILE A C 1
ATOM 1784 O O . ILE A 1 234 ? 10.914 -13.133 -25.188 1 97.94 234 ILE A O 1
ATOM 1788 N N . GLU A 1 235 ? 12.422 -14.734 -25.719 1 97.5 235 GLU A N 1
ATOM 1789 C CA . GLU A 1 235 ? 12.867 -14.039 -26.938 1 97.5 235 GLU A CA 1
ATOM 1790 C C . GLU A 1 235 ? 11.695 -13.805 -27.891 1 97.5 235 GLU A C 1
ATOM 1792 O O . GLU A 1 235 ? 11.523 -12.695 -28.406 1 97.5 235 GLU A O 1
ATOM 1797 N N . SER A 1 236 ? 10.977 -14.828 -28.094 1 95.81 236 SER A N 1
ATOM 1798 C CA . SER A 1 236 ? 9.82 -14.734 -28.969 1 95.81 236 SER A CA 1
ATOM 1799 C C . SER A 1 236 ? 8.82 -13.703 -28.469 1 95.81 236 SER A C 1
ATOM 1801 O O . SER A 1 236 ? 8.289 -12.906 -29.25 1 95.81 236 SER A O 1
ATOM 1803 N N . ALA A 1 237 ? 8.555 -13.719 -27.219 1 97.69 237 ALA A N 1
ATOM 1804 C CA . ALA A 1 237 ? 7.617 -12.773 -26.625 1 97.69 237 ALA A CA 1
ATOM 1805 C C . ALA A 1 237 ? 8.094 -11.336 -26.812 1 97.69 237 ALA A C 1
ATOM 1807 O O . ALA A 1 237 ? 7.301 -10.453 -27.156 1 97.69 237 ALA A O 1
ATOM 1808 N N . LEU A 1 238 ? 9.375 -11.07 -26.578 1 98.56 238 LEU A N 1
ATOM 1809 C CA . LEU A 1 238 ? 9.938 -9.727 -26.688 1 98.56 238 LEU A CA 1
ATOM 1810 C C . LEU A 1 238 ? 9.898 -9.242 -28.141 1 98.56 238 LEU A C 1
ATOM 1812 O O . LEU A 1 238 ? 9.547 -8.094 -28.406 1 98.56 238 LEU A O 1
ATOM 1816 N N . ARG A 1 239 ? 10.25 -10.141 -29.094 1 97.44 239 ARG A N 1
ATOM 1817 C CA . ARG A 1 239 ? 10.211 -9.781 -30.5 1 97.44 239 ARG A CA 1
ATOM 1818 C C . ARG A 1 239 ? 8.789 -9.469 -30.953 1 97.44 239 ARG A C 1
ATOM 1820 O O . ARG A 1 239 ? 8.57 -8.539 -31.734 1 97.44 239 ARG A O 1
ATOM 1827 N N . TYR A 1 240 ? 7.941 -10.266 -30.453 1 97 240 TYR A N 1
ATOM 1828 C CA . TYR A 1 240 ? 6.535 -10.055 -30.766 1 97 240 TYR A CA 1
ATOM 1829 C C . TYR A 1 240 ? 6.059 -8.703 -30.25 1 97 240 TYR A C 1
ATOM 1831 O O . TYR A 1 240 ? 5.398 -7.953 -30.969 1 97 240 TYR A O 1
ATOM 1839 N N . ALA A 1 241 ? 6.367 -8.367 -29 1 98.25 241 ALA A N 1
ATOM 1840 C CA . ALA A 1 241 ? 6.004 -7.086 -28.406 1 98.25 241 ALA A CA 1
ATOM 1841 C C . ALA A 1 241 ? 6.621 -5.926 -29.188 1 98.25 241 ALA A C 1
ATOM 1843 O O . ALA A 1 241 ? 5.965 -4.914 -29.422 1 98.25 241 ALA A O 1
ATOM 1844 N N . TYR A 1 242 ? 7.84 -6.086 -29.562 1 98.25 242 TYR A N 1
ATOM 1845 C CA . TYR A 1 242 ? 8.539 -5.066 -30.344 1 98.25 242 TYR A CA 1
ATOM 1846 C C . TYR A 1 242 ? 7.848 -4.809 -31.672 1 98.25 242 TYR A C 1
ATOM 1848 O O . TYR A 1 242 ? 7.562 -3.662 -32.031 1 98.25 242 TYR A O 1
ATOM 1856 N N . THR A 1 243 ? 7.555 -5.91 -32.375 1 96.88 243 THR A N 1
ATOM 1857 C CA . THR A 1 243 ? 6.988 -5.84 -33.719 1 96.88 243 THR A CA 1
ATOM 1858 C C . THR A 1 243 ? 5.605 -5.191 -33.688 1 96.88 243 THR A C 1
ATOM 1860 O O . THR A 1 243 ? 5.223 -4.484 -34.625 1 96.88 243 THR A O 1
ATOM 1863 N N . HIS A 1 244 ? 4.902 -5.352 -32.594 1 96.38 244 HIS A N 1
ATOM 1864 C CA . HIS A 1 244 ? 3.521 -4.887 -32.562 1 96.38 244 HIS A CA 1
ATOM 1865 C C . HIS A 1 244 ? 3.377 -3.709 -31.594 1 96.38 244 HIS A C 1
ATOM 1867 O O . HIS A 1 244 ? 2.266 -3.387 -31.156 1 96.38 244 HIS A O 1
ATOM 1873 N N . ASN A 1 245 ? 4.484 -3.121 -31.156 1 96.5 245 ASN A N 1
ATOM 1874 C CA . ASN A 1 245 ? 4.539 -1.899 -30.359 1 96.5 245 ASN A CA 1
ATOM 1875 C C . ASN A 1 245 ? 3.801 -2.061 -29.031 1 96.5 245 ASN A C 1
ATOM 1877 O O . ASN A 1 245 ? 2.959 -1.233 -28.672 1 96.5 245 ASN A O 1
ATOM 1881 N N . MET A 1 246 ? 4.07 -3.092 -28.359 1 98.25 246 MET A N 1
ATOM 1882 C CA . MET A 1 246 ? 3.545 -3.32 -27.016 1 98.25 246 MET A CA 1
ATOM 1883 C C . MET A 1 246 ? 4.645 -3.182 -25.969 1 98.25 246 MET A C 1
ATOM 1885 O O . MET A 1 246 ? 5.785 -3.588 -26.203 1 98.25 246 MET A O 1
ATOM 1889 N N . LEU A 1 247 ? 4.254 -2.607 -24.844 1 98.31 247 LEU A N 1
ATOM 1890 C CA . LEU A 1 247 ? 5.129 -2.676 -23.688 1 98.31 247 LEU A CA 1
ATOM 1891 C C . LEU A 1 247 ? 5.078 -4.059 -23.047 1 98.31 247 LEU A C 1
ATOM 1893 O O . LEU A 1 247 ? 4.07 -4.762 -23.156 1 98.31 247 LEU A O 1
ATOM 1897 N N . VAL A 1 248 ? 6.246 -4.484 -22.422 1 98.88 248 VAL A N 1
ATOM 1898 C CA . VAL A 1 248 ? 6.273 -5.785 -21.766 1 98.88 248 VAL A CA 1
ATOM 1899 C C . VAL A 1 248 ? 6.297 -5.594 -20.25 1 98.88 248 VAL A C 1
ATOM 1901 O O . VAL A 1 248 ? 7.105 -4.824 -19.719 1 98.88 248 VAL A O 1
ATOM 1904 N N . ILE A 1 249 ? 5.395 -6.148 -19.531 1 98.88 249 ILE A N 1
ATOM 1905 C CA . ILE A 1 249 ? 5.488 -6.332 -18.094 1 98.88 249 ILE A CA 1
ATOM 1906 C C . ILE A 1 249 ? 5.988 -7.742 -17.781 1 98.88 249 ILE A C 1
ATOM 1908 O O . ILE A 1 249 ? 5.371 -8.727 -18.188 1 98.88 249 ILE A O 1
ATOM 1912 N N . ALA A 1 250 ? 7.082 -7.832 -17.172 1 98.88 250 ALA A N 1
ATOM 1913 C CA . ALA A 1 250 ? 7.637 -9.109 -16.734 1 98.88 250 ALA A CA 1
ATOM 1914 C C . ALA A 1 250 ? 7.379 -9.344 -15.242 1 98.88 250 ALA A C 1
ATOM 1916 O O . ALA A 1 250 ? 8.047 -8.75 -14.391 1 98.88 250 ALA A O 1
ATOM 1917 N N . ASP A 1 251 ? 6.414 -10.164 -14.922 1 98.5 251 ASP A N 1
ATOM 1918 C CA . ASP A 1 251 ? 6.137 -10.594 -13.555 1 98.5 251 ASP A CA 1
ATOM 1919 C C . ASP A 1 251 ? 7.008 -11.789 -13.172 1 98.5 251 ASP A C 1
ATOM 1921 O O . ASP A 1 251 ? 6.727 -12.922 -13.562 1 98.5 251 ASP A O 1
ATOM 1925 N N . GLU A 1 252 ? 8.008 -11.508 -12.367 1 98.5 252 GLU A N 1
ATOM 1926 C CA . GLU A 1 252 ? 9.039 -12.5 -12.094 1 98.5 252 GLU A CA 1
ATOM 1927 C C . GLU A 1 252 ? 9.188 -12.75 -10.594 1 98.5 252 GLU A C 1
ATOM 1929 O O . GLU A 1 252 ? 10.297 -12.953 -10.102 1 98.5 252 GLU A O 1
ATOM 1934 N N . VAL A 1 253 ? 8.07 -12.727 -9.883 1 97.69 253 VAL A N 1
ATOM 1935 C CA . VAL A 1 253 ? 8.039 -12.789 -8.422 1 97.69 253 VAL A CA 1
ATOM 1936 C C . VAL A 1 253 ? 8.492 -14.172 -7.961 1 97.69 253 VAL A C 1
ATOM 1938 O O . VAL A 1 253 ? 8.961 -14.336 -6.832 1 97.69 253 VAL A O 1
ATOM 1941 N N . TYR A 1 254 ? 8.422 -15.195 -8.828 1 97.56 254 TYR A N 1
ATOM 1942 C CA . TYR A 1 254 ? 8.773 -16.562 -8.438 1 97.56 254 TYR A CA 1
ATOM 1943 C C . TYR A 1 254 ? 10.148 -16.938 -8.969 1 97.56 254 TYR A C 1
ATOM 1945 O O . TYR A 1 254 ? 10.461 -18.125 -9.109 1 97.56 254 TYR A O 1
ATOM 1953 N N . GLN A 1 255 ? 11.008 -15.961 -9.219 1 97.38 255 GLN A N 1
ATOM 1954 C CA . GLN A 1 255 ? 12.266 -16.219 -9.914 1 97.38 255 GLN A CA 1
ATOM 1955 C C . GLN A 1 255 ? 13.18 -17.109 -9.078 1 97.38 255 GLN A C 1
ATOM 1957 O O . GLN A 1 255 ? 14.078 -17.75 -9.617 1 97.38 255 GLN A O 1
ATOM 1962 N N . LEU A 1 256 ? 12.914 -17.234 -7.758 1 96.31 256 LEU A N 1
ATOM 1963 C CA . LEU A 1 256 ? 13.742 -18.078 -6.906 1 96.31 256 LEU A CA 1
ATOM 1964 C C . LEU A 1 256 ? 13.125 -19.469 -6.75 1 96.31 256 LEU A C 1
ATOM 1966 O O . LEU A 1 256 ? 13.797 -20.406 -6.305 1 96.31 256 LEU A O 1
ATOM 1970 N N . ASN A 1 257 ? 11.867 -19.625 -7.109 1 96.69 257 ASN A N 1
ATOM 1971 C CA . ASN A 1 257 ? 11.156 -20.891 -7.016 1 96.69 257 ASN A CA 1
ATOM 1972 C C . ASN A 1 257 ? 11.289 -21.719 -8.297 1 96.69 257 ASN A C 1
ATOM 1974 O O . ASN A 1 257 ? 10.297 -21.938 -9 1 96.69 257 ASN A O 1
ATOM 1978 N N . VAL A 1 258 ? 12.461 -22.188 -8.625 1 97.62 258 VAL A N 1
ATOM 1979 C CA . VAL A 1 258 ? 12.727 -23 -9.805 1 97.62 258 VAL A CA 1
ATOM 1980 C C . VAL A 1 258 ? 13.289 -24.359 -9.375 1 97.62 258 VAL A C 1
ATOM 1982 O O . VAL A 1 258 ? 14.359 -24.438 -8.773 1 97.62 258 VAL A O 1
ATOM 1985 N N . TYR A 1 259 ? 12.688 -25.469 -9.766 1 96.88 259 TYR A N 1
ATOM 1986 C CA . TYR A 1 259 ? 12.93 -26.766 -9.125 1 96.88 259 TYR A CA 1
ATOM 1987 C C . TYR A 1 259 ? 13.789 -27.656 -10 1 96.88 259 TYR A C 1
ATOM 1989 O O . TYR A 1 259 ? 14.234 -28.719 -9.562 1 96.88 259 TYR A O 1
ATOM 1997 N N . GLU A 1 260 ? 14.008 -27.219 -11.227 1 95.88 260 GLU A N 1
ATOM 1998 C CA . GLU A 1 260 ? 14.93 -27.891 -12.141 1 95.88 260 GLU A CA 1
ATOM 1999 C C . GLU A 1 260 ? 15.875 -26.891 -12.805 1 95.88 260 GLU A C 1
ATOM 2001 O O . GLU A 1 260 ? 15.938 -26.812 -14.031 1 95.88 260 GLU A O 1
ATOM 2006 N N . PRO A 1 261 ? 16.656 -26.234 -12.031 1 95.25 261 PRO A N 1
ATOM 2007 C CA . PRO A 1 261 ? 17.453 -25.125 -12.555 1 95.25 261 PRO A CA 1
ATOM 2008 C C . PRO A 1 261 ? 18.547 -25.578 -13.531 1 95.25 261 PRO A C 1
ATOM 2010 O O . PRO A 1 261 ? 18.984 -24.797 -14.375 1 95.25 261 PRO A O 1
ATOM 2013 N N . GLU A 1 262 ? 19 -26.812 -13.445 1 95.38 262 GLU A N 1
ATOM 2014 C CA . GLU A 1 262 ? 20.016 -27.312 -14.359 1 95.38 262 GLU A CA 1
ATOM 2015 C C . GLU A 1 262 ? 19.453 -27.531 -15.758 1 95.38 262 GLU A C 1
ATOM 2017 O O . GLU A 1 262 ? 20.141 -27.281 -16.75 1 95.38 262 GLU A O 1
ATOM 2022 N N . ARG A 1 263 ? 18.25 -27.922 -15.789 1 93.81 263 ARG A N 1
ATOM 2023 C CA . ARG A 1 263 ? 17.609 -28.203 -17.062 1 93.81 263 ARG A CA 1
ATOM 2024 C C . ARG A 1 263 ? 16.906 -26.953 -17.609 1 93.81 263 ARG A C 1
ATOM 2026 O O . ARG A 1 263 ? 17 -26.672 -18.797 1 93.81 263 ARG A O 1
ATOM 2033 N N . LEU A 1 264 ? 16.203 -26.297 -16.719 1 94.94 264 LEU A N 1
ATOM 2034 C CA . LEU A 1 264 ? 15.398 -25.141 -17.062 1 94.94 264 LEU A CA 1
ATOM 2035 C C . LEU A 1 264 ? 15.625 -24 -16.078 1 94.94 264 LEU A C 1
ATOM 2037 O O . LEU A 1 264 ? 14.75 -23.688 -15.266 1 94.94 264 LEU A O 1
ATOM 2041 N N . PRO A 1 265 ? 16.75 -23.297 -16.266 1 96.56 265 PRO A N 1
ATOM 2042 C CA . PRO A 1 265 ? 17.031 -22.188 -15.359 1 96.56 265 PRO A CA 1
ATOM 2043 C C . PRO A 1 265 ? 16.125 -20.984 -15.57 1 96.56 265 PRO A C 1
ATOM 2045 O O . PRO A 1 265 ? 15.602 -20.781 -16.672 1 96.56 265 PRO A O 1
ATOM 2048 N N . PHE A 1 266 ? 15.938 -20.219 -14.57 1 97.69 266 PHE A N 1
ATOM 2049 C CA . PHE A 1 266 ? 15.273 -18.938 -14.727 1 97.69 266 PHE A CA 1
ATOM 2050 C C . PHE A 1 266 ? 16.125 -17.969 -15.555 1 97.69 266 PHE A C 1
ATOM 2052 O O . PHE A 1 266 ? 17.328 -17.844 -15.32 1 97.69 266 PHE A O 1
ATOM 2059 N N . VAL A 1 267 ? 15.523 -17.359 -16.5 1 98.25 267 VAL A N 1
ATOM 2060 C CA . VAL A 1 267 ? 16.109 -16.281 -17.281 1 98.25 267 VAL A CA 1
ATOM 2061 C C . VAL A 1 267 ? 15.18 -15.07 -17.281 1 98.25 267 VAL A C 1
ATOM 2063 O O . VAL A 1 267 ? 14 -15.188 -17.609 1 98.25 267 VAL A O 1
ATOM 2066 N N . SER A 1 268 ? 15.727 -13.922 -16.828 1 98.75 268 SER A N 1
ATOM 2067 C CA . SER A 1 268 ? 14.875 -12.742 -16.75 1 98.75 268 SER A CA 1
ATOM 2068 C C . SER A 1 268 ? 14.578 -12.18 -18.141 1 98.75 268 SER A C 1
ATOM 2070 O O . SER A 1 268 ? 15.398 -12.305 -19.062 1 98.75 268 SER A O 1
ATOM 2072 N N . CYS A 1 269 ? 13.445 -11.562 -18.312 1 98.88 269 CYS A N 1
ATOM 2073 C CA . CYS A 1 269 ? 13.117 -10.844 -19.531 1 98.88 269 CYS A CA 1
ATOM 2074 C C . CYS A 1 269 ? 14.148 -9.75 -19.812 1 98.88 269 CYS A C 1
ATOM 2076 O O . CYS A 1 269 ? 14.492 -9.508 -20.969 1 98.88 269 CYS A O 1
ATOM 2078 N N . ARG A 1 270 ? 14.625 -9.133 -18.766 1 98.88 270 ARG A N 1
ATOM 2079 C CA . ARG A 1 270 ? 15.594 -8.055 -18.922 1 98.88 270 ARG A CA 1
ATOM 2080 C C . ARG A 1 270 ? 16.891 -8.578 -19.547 1 98.88 270 ARG A C 1
ATOM 2082 O O . ARG A 1 270 ? 17.438 -7.949 -20.453 1 98.88 270 ARG A O 1
ATOM 2089 N N . LYS A 1 271 ? 17.406 -9.656 -19.016 1 98.81 271 LYS A N 1
ATOM 2090 C CA . LYS A 1 271 ? 18.625 -10.242 -19.562 1 98.81 271 LYS A CA 1
ATOM 2091 C C . LYS A 1 271 ? 18.469 -10.5 -21.062 1 98.81 271 LYS A C 1
ATOM 2093 O O . LYS A 1 271 ? 19.359 -10.172 -21.844 1 98.81 271 LYS A O 1
ATOM 2098 N N . VAL A 1 272 ? 17.359 -11.109 -21.422 1 98.81 272 VAL A N 1
ATOM 2099 C CA . VAL A 1 272 ? 17.109 -11.453 -22.828 1 98.81 272 VAL A CA 1
ATOM 2100 C C . VAL A 1 272 ? 17 -10.172 -23.656 1 98.81 272 VAL A C 1
ATOM 2102 O O . VAL A 1 272 ? 17.547 -10.094 -24.75 1 98.81 272 VAL A O 1
ATOM 2105 N N . LEU A 1 273 ? 16.281 -9.164 -23.141 1 98.88 273 LEU A N 1
ATOM 2106 C CA . LEU A 1 273 ? 16.156 -7.898 -23.859 1 98.88 273 LEU A CA 1
ATOM 2107 C C . LEU A 1 273 ? 17.516 -7.266 -24.094 1 98.88 273 LEU A C 1
ATOM 2109 O O . LEU A 1 273 ? 17.812 -6.809 -25.203 1 98.88 273 LEU A O 1
ATOM 2113 N N . LYS A 1 274 ? 18.344 -7.191 -23.031 1 98.75 274 LYS A N 1
ATOM 2114 C CA . LYS A 1 274 ? 19.672 -6.578 -23.156 1 98.75 274 LYS A CA 1
ATOM 2115 C C . LYS A 1 274 ? 20.531 -7.328 -24.156 1 98.75 274 LYS A C 1
ATOM 2117 O O . LYS A 1 274 ? 21.297 -6.711 -24.906 1 98.75 274 LYS A O 1
ATOM 2122 N N . THR A 1 275 ? 20.422 -8.664 -24.172 1 98.56 275 THR A N 1
ATOM 2123 C CA . THR A 1 275 ? 21.125 -9.469 -25.156 1 98.56 275 THR A CA 1
ATOM 2124 C C . THR A 1 275 ? 20.672 -9.141 -26.578 1 98.56 275 THR A C 1
ATOM 2126 O O . THR A 1 275 ? 21.484 -8.992 -27.484 1 98.56 275 THR A O 1
ATOM 2129 N N . LEU A 1 276 ? 19.359 -9.039 -26.766 1 98.56 276 LEU A N 1
ATOM 2130 C CA . LEU A 1 276 ? 18.797 -8.695 -28.062 1 98.56 276 LEU A CA 1
ATOM 2131 C C . LEU A 1 276 ? 19.234 -7.301 -28.5 1 98.56 276 LEU A C 1
ATOM 2133 O O . LEU A 1 276 ? 19.656 -7.105 -29.656 1 98.56 276 LEU A O 1
ATOM 2137 N N . GLU A 1 277 ? 19.188 -6.359 -27.578 1 98.12 277 GLU A N 1
ATOM 2138 C CA . GLU A 1 277 ? 19.609 -4.996 -27.891 1 98.12 277 GLU A CA 1
ATOM 2139 C C . GLU A 1 277 ? 21.078 -4.945 -28.312 1 98.12 277 GLU A C 1
ATOM 2141 O O . GLU A 1 277 ? 21.438 -4.207 -29.234 1 98.12 277 GLU A O 1
ATOM 2146 N N . ALA A 1 278 ? 21.891 -5.703 -27.625 1 97.56 278 ALA A N 1
ATOM 2147 C CA . ALA A 1 278 ? 23.312 -5.742 -27.922 1 97.56 278 ALA A CA 1
ATOM 2148 C C . ALA A 1 278 ? 23.562 -6.234 -29.344 1 97.56 278 ALA A C 1
ATOM 2150 O O . ALA A 1 278 ? 24.547 -5.848 -29.984 1 97.56 278 ALA A O 1
ATOM 2151 N N . SER A 1 279 ? 22.625 -7.004 -29.875 1 97.44 279 SER A N 1
ATOM 2152 C CA . SER A 1 279 ? 22.75 -7.535 -31.234 1 97.44 279 SER A CA 1
ATOM 2153 C C . SER A 1 279 ? 21.969 -6.691 -32.219 1 97.44 279 SER A C 1
ATOM 2155 O O . SER A 1 279 ? 21.828 -7.066 -33.406 1 97.44 279 SER A O 1
ATOM 2157 N N . GLY A 1 280 ? 21.391 -5.582 -31.766 1 97.19 280 GLY A N 1
ATOM 2158 C CA . GLY A 1 280 ? 20.688 -4.652 -32.625 1 97.19 280 GLY A CA 1
ATOM 2159 C C . GLY A 1 280 ? 19.219 -5.004 -32.812 1 97.19 280 GLY A C 1
ATOM 2160 O O . GLY A 1 280 ? 18.531 -4.406 -33.656 1 97.19 280 GLY A O 1
ATOM 2161 N N . ASP A 1 281 ? 18.781 -5.957 -32.062 1 97.5 281 ASP A N 1
ATOM 2162 C CA . ASP A 1 281 ? 17.391 -6.398 -32.125 1 97.5 281 ASP A CA 1
ATOM 2163 C C . ASP A 1 281 ? 16.594 -5.855 -30.953 1 97.5 281 ASP A C 1
ATOM 2165 O O . ASP A 1 281 ? 17.125 -5.688 -29.844 1 97.5 281 ASP A O 1
ATOM 2169 N N . CYS A 1 282 ? 15.281 -5.469 -31.125 1 98.19 282 CYS A N 1
ATOM 2170 C CA . CYS A 1 282 ? 14.336 -5.012 -30.125 1 98.19 282 CYS A CA 1
ATOM 2171 C C . CYS A 1 282 ? 14.859 -3.773 -29.406 1 98.19 282 CYS A C 1
ATOM 2173 O O . CYS A 1 282 ? 14.656 -3.617 -28.203 1 98.19 282 CYS A O 1
ATOM 2175 N N . VAL A 1 283 ? 15.594 -2.975 -30.109 1 98.12 283 VAL A N 1
ATOM 2176 C CA . VAL A 1 283 ? 16.188 -1.778 -29.531 1 98.12 283 VAL A CA 1
ATOM 2177 C C . VAL A 1 283 ? 15.086 -0.804 -29.109 1 98.12 283 VAL A C 1
ATOM 2179 O O . VAL A 1 283 ? 14.227 -0.448 -29.922 1 98.12 283 VAL A O 1
ATOM 2182 N N . GLY A 1 284 ? 15.086 -0.475 -27.828 1 97.69 284 GLY A N 1
ATOM 2183 C CA . GLY A 1 284 ? 14.156 0.541 -27.375 1 97.69 284 GLY A CA 1
ATOM 2184 C C . GLY A 1 284 ? 12.867 -0.04 -26.812 1 97.69 284 GLY A C 1
ATOM 2185 O O . GLY A 1 284 ? 12.039 0.688 -26.266 1 97.69 284 GLY A O 1
ATOM 2186 N N . LEU A 1 285 ? 12.711 -1.377 -26.859 1 98.69 285 LEU A N 1
ATOM 2187 C CA . LEU A 1 285 ? 11.508 -2.006 -26.328 1 98.69 285 LEU A CA 1
ATOM 2188 C C . LEU A 1 285 ? 11.336 -1.674 -24.844 1 98.69 285 LEU A C 1
ATOM 2190 O O . LEU A 1 285 ? 12.281 -1.801 -24.062 1 98.69 285 LEU A O 1
ATOM 2194 N N . GLU A 1 286 ? 10.148 -1.124 -24.5 1 98.81 286 GLU A N 1
ATOM 2195 C CA . GLU A 1 286 ? 9.836 -0.829 -23.109 1 98.81 286 GLU A CA 1
ATOM 2196 C C . GLU A 1 286 ? 9.609 -2.109 -22.312 1 98.81 286 GLU A C 1
ATOM 2198 O O . GLU A 1 286 ? 8.836 -2.979 -22.719 1 98.81 286 GLU A O 1
ATOM 2203 N N . LEU A 1 287 ? 10.344 -2.252 -21.219 1 98.88 287 LEU A N 1
ATOM 2204 C CA . LEU A 1 287 ? 10.211 -3.396 -20.328 1 98.88 287 LEU A CA 1
ATOM 2205 C C . LEU A 1 287 ? 10.141 -2.945 -18.875 1 98.88 287 LEU A C 1
ATOM 2207 O O . LEU A 1 287 ? 10.953 -2.129 -18.422 1 98.88 287 LEU A O 1
ATOM 2211 N N . ILE A 1 288 ? 9.172 -3.424 -18.156 1 98.88 288 ILE A N 1
ATOM 2212 C CA . ILE A 1 288 ? 9.07 -3.223 -16.719 1 98.88 288 ILE A CA 1
ATOM 2213 C C . ILE A 1 288 ? 9.031 -4.574 -16 1 98.88 288 ILE A C 1
ATOM 2215 O O . ILE A 1 288 ? 8.117 -5.375 -16.219 1 98.88 288 ILE A O 1
ATOM 2219 N N . SER A 1 289 ? 10.023 -4.797 -15.172 1 98.88 289 SER A N 1
ATOM 2220 C CA . SER A 1 289 ? 10.125 -6.035 -14.406 1 98.88 289 SER A CA 1
ATOM 2221 C C . SER A 1 289 ? 9.703 -5.832 -12.961 1 98.88 289 SER A C 1
ATOM 2223 O O . SER A 1 289 ? 10 -4.797 -12.359 1 98.88 289 SER A O 1
ATOM 2225 N N . VAL A 1 290 ? 9 -6.805 -12.422 1 98.5 290 VAL A N 1
ATOM 2226 C CA . VAL A 1 290 ? 8.523 -6.715 -11.047 1 98.5 290 VAL A CA 1
ATOM 2227 C C . VAL A 1 290 ? 8.961 -7.957 -10.266 1 98.5 290 VAL A C 1
ATOM 2229 O O . VAL A 1 290 ? 8.984 -9.062 -10.812 1 98.5 290 VAL A O 1
ATOM 2232 N N . ASN A 1 291 ? 9.352 -7.773 -9.047 1 98.31 291 ASN A N 1
ATOM 2233 C CA . ASN A 1 291 ? 9.711 -8.828 -8.102 1 98.31 291 ASN A CA 1
ATOM 2234 C C . ASN A 1 291 ? 9.234 -8.492 -6.691 1 98.31 291 ASN A C 1
ATOM 2236 O O . ASN A 1 291 ? 8.797 -7.375 -6.422 1 98.31 291 ASN A O 1
ATOM 2240 N N . SER A 1 292 ? 9.195 -9.508 -5.824 1 97.31 292 SER A N 1
ATOM 2241 C CA . SER A 1 292 ? 8.656 -9.305 -4.484 1 97.31 292 SER A CA 1
ATOM 2242 C C . SER A 1 292 ? 9.211 -10.32 -3.5 1 97.31 292 SER A C 1
ATOM 2244 O O . SER A 1 292 ? 9.461 -11.477 -3.867 1 97.31 292 SER A O 1
ATOM 2246 N N . ALA A 1 293 ? 9.344 -9.898 -2.242 1 96.62 293 ALA A N 1
ATOM 2247 C CA . ALA A 1 293 ? 9.758 -10.781 -1.156 1 96.62 293 ALA A CA 1
ATOM 2248 C C . ALA A 1 293 ? 8.578 -11.602 -0.638 1 96.62 293 ALA A C 1
ATOM 2250 O O . ALA A 1 293 ? 8.75 -12.484 0.2 1 96.62 293 ALA A O 1
ATOM 2251 N N . SER A 1 294 ? 7.398 -11.344 -1.188 1 92.69 294 SER A N 1
ATOM 2252 C CA . SER A 1 294 ? 6.188 -11.992 -0.701 1 92.69 294 SER A CA 1
ATOM 2253 C C . SER A 1 294 ? 6.117 -13.445 -1.165 1 92.69 294 SER A C 1
ATOM 2255 O O . SER A 1 294 ? 5.469 -14.273 -0.524 1 92.69 294 SER A O 1
ATOM 2257 N N . LYS A 1 295 ? 6.664 -13.695 -2.412 1 85.25 295 LYS A N 1
ATOM 2258 C CA . LYS A 1 295 ? 6.445 -14.969 -3.088 1 85.25 295 LYS A CA 1
ATOM 2259 C C . LYS A 1 295 ? 7.738 -15.773 -3.17 1 85.25 295 LYS A C 1
ATOM 2261 O O . LYS A 1 295 ? 7.734 -16.922 -3.619 1 85.25 295 LYS A O 1
ATOM 2266 N N . SER A 1 296 ? 8.773 -15.328 -2.791 1 82.12 296 SER A N 1
ATOM 2267 C CA . SER A 1 296 ? 10.055 -16.016 -2.848 1 82.12 296 SER A CA 1
ATOM 2268 C C . SER A 1 296 ? 10.109 -17.156 -1.832 1 82.12 296 SER A C 1
ATOM 2270 O O . SER A 1 296 ? 9.109 -17.453 -1.176 1 82.12 296 SER A O 1
ATOM 2272 N N . ILE A 1 297 ? 11.211 -17.781 -1.731 1 93.12 297 ILE A N 1
ATOM 2273 C CA . ILE A 1 297 ? 11.469 -18.828 -0.753 1 93.12 297 ILE A CA 1
ATOM 2274 C C . ILE A 1 297 ? 11.219 -18.297 0.655 1 93.12 297 ILE A C 1
ATOM 2276 O O . ILE A 1 297 ? 10.789 -19.047 1.54 1 93.12 297 ILE A O 1
ATOM 2280 N N . HIS A 1 298 ? 11.305 -17.031 0.745 1 93.31 298 HIS A N 1
ATOM 2281 C CA . HIS A 1 298 ? 11.148 -16.391 2.049 1 93.31 298 HIS A CA 1
ATOM 2282 C C . HIS A 1 298 ? 9.672 -16.297 2.441 1 93.31 298 HIS A C 1
ATOM 2284 O O . HIS A 1 298 ? 9.328 -16.438 3.617 1 93.31 298 HIS A O 1
ATOM 2290 N N . GLY A 1 299 ? 8.797 -16.016 1.457 1 94.5 299 GLY A N 1
ATOM 2291 C CA . GLY A 1 299 ? 7.363 -16.031 1.69 1 94.5 299 GLY A CA 1
ATOM 2292 C C . GLY A 1 299 ? 6.91 -14.969 2.676 1 94.5 299 GLY A C 1
ATOM 2293 O O . GLY A 1 299 ? 6.035 -15.219 3.508 1 94.5 299 GLY A O 1
ATOM 2294 N N . GLU A 1 300 ? 7.539 -13.828 2.686 1 96.25 300 GLU A N 1
ATOM 2295 C CA . GLU A 1 300 ? 7.195 -12.758 3.615 1 96.25 300 GLU A CA 1
ATOM 2296 C C . GLU A 1 300 ? 6.086 -11.875 3.055 1 96.25 300 GLU A C 1
ATOM 2298 O O . GLU A 1 300 ? 6.281 -10.672 2.859 1 96.25 300 GLU A O 1
ATOM 2303 N N . CYS A 1 301 ? 4.906 -12.477 2.895 1 95.12 301 CYS A N 1
ATOM 2304 C CA . CYS A 1 301 ? 3.777 -11.82 2.242 1 95.12 301 CYS A CA 1
ATOM 2305 C C . CYS A 1 301 ? 3.27 -10.648 3.072 1 95.12 301 CYS A C 1
ATOM 2307 O O . CYS A 1 301 ? 2.826 -9.641 2.523 1 95.12 301 CYS A O 1
ATOM 2309 N N . GLY A 1 302 ? 3.412 -10.703 4.363 1 95.81 302 GLY A N 1
ATOM 2310 C CA . GLY A 1 302 ? 2.898 -9.672 5.25 1 95.81 302 GLY A CA 1
ATOM 2311 C C . GLY A 1 302 ? 3.771 -8.438 5.301 1 95.81 302 GLY A C 1
ATOM 2312 O O . GLY A 1 302 ? 3.346 -7.387 5.789 1 95.81 302 GLY A O 1
ATOM 2313 N N . ARG A 1 303 ? 4.988 -8.531 4.746 1 96.75 303 ARG A N 1
ATOM 2314 C CA . ARG A 1 303 ? 5.918 -7.406 4.801 1 96.75 303 ARG A CA 1
ATOM 2315 C C . ARG A 1 303 ? 5.66 -6.426 3.66 1 96.75 303 ARG A C 1
ATOM 2317 O O . ARG A 1 303 ? 6.035 -5.254 3.744 1 96.75 303 ARG A O 1
ATOM 2324 N N . ARG A 1 304 ? 5.176 -6.941 2.566 1 96.25 304 ARG A N 1
ATOM 2325 C CA . ARG A 1 304 ? 4.828 -6.152 1.39 1 96.25 304 ARG A CA 1
ATOM 2326 C C . ARG A 1 304 ? 6.062 -5.484 0.794 1 96.25 304 ARG A C 1
ATOM 2328 O O . ARG A 1 304 ? 6.043 -4.289 0.491 1 96.25 304 ARG A O 1
ATOM 2335 N N . GLY A 1 305 ? 7.117 -6.203 0.619 1 97.44 305 GLY A N 1
ATOM 2336 C CA . GLY A 1 305 ? 8.328 -5.703 -0.021 1 97.44 305 GLY A CA 1
ATOM 2337 C C . GLY A 1 305 ? 8.438 -6.102 -1.48 1 97.44 305 GLY A C 1
ATOM 2338 O O . GLY A 1 305 ? 8.312 -7.281 -1.818 1 97.44 305 GLY A O 1
ATOM 2339 N N . GLY A 1 306 ? 8.562 -5.16 -2.377 1 97.88 306 GLY A N 1
ATOM 2340 C CA . GLY A 1 306 ? 8.734 -5.414 -3.797 1 97.88 306 GLY A CA 1
ATOM 2341 C C . GLY A 1 306 ? 9.539 -4.34 -4.504 1 97.88 306 GLY A C 1
ATOM 2342 O O . GLY A 1 306 ? 9.836 -3.295 -3.924 1 97.88 306 GLY A O 1
ATOM 2343 N N . TYR A 1 307 ? 9.992 -4.629 -5.703 1 98.69 307 TYR A N 1
ATOM 2344 C CA . TYR A 1 307 ? 10.586 -3.609 -6.555 1 98.69 307 TYR A CA 1
ATOM 2345 C C . TYR A 1 307 ? 10.055 -3.713 -7.98 1 98.69 307 TYR A C 1
ATOM 2347 O O . TYR A 1 307 ? 9.516 -4.75 -8.375 1 98.69 307 TYR A O 1
ATOM 2355 N N . TRP A 1 308 ? 10.117 -2.703 -8.68 1 98.75 308 TRP A N 1
ATOM 2356 C CA . TRP A 1 308 ? 9.938 -2.668 -10.125 1 98.75 308 TRP A CA 1
ATOM 2357 C C . TRP A 1 308 ? 11.078 -1.911 -10.797 1 98.75 308 TRP A C 1
ATOM 2359 O O . TRP A 1 308 ? 11.641 -0.981 -10.219 1 98.75 308 TRP A O 1
ATOM 2369 N N . GLN A 1 309 ? 11.523 -2.375 -11.883 1 98.88 309 GLN A N 1
ATOM 2370 C CA . GLN A 1 309 ? 12.664 -1.874 -12.641 1 98.88 309 GLN A CA 1
ATOM 2371 C C . GLN A 1 309 ? 12.281 -1.608 -14.094 1 98.88 309 GLN A C 1
ATOM 2373 O O . GLN A 1 309 ? 11.586 -2.414 -14.719 1 98.88 309 GLN A O 1
ATOM 2378 N N . VAL A 1 310 ? 12.703 -0.465 -14.648 1 98.69 310 VAL A N 1
ATOM 2379 C CA . VAL A 1 310 ? 12.258 -0.066 -15.977 1 98.69 310 VAL A CA 1
ATOM 2380 C C . VAL A 1 310 ? 13.438 -0.08 -16.953 1 98.69 310 VAL A C 1
ATOM 2382 O O . VAL A 1 310 ? 14.562 0.267 -16.578 1 98.69 310 VAL A O 1
ATOM 2385 N N . GLU A 1 311 ? 13.219 -0.514 -18.125 1 98.62 311 GLU A N 1
ATOM 2386 C CA . GLU A 1 311 ? 14.086 -0.346 -19.281 1 98.62 311 GLU A CA 1
ATOM 2387 C C . GLU A 1 311 ? 13.391 0.443 -20.391 1 98.62 311 GLU A C 1
ATOM 2389 O O . GLU A 1 311 ? 12.25 0.137 -20.75 1 98.62 311 GLU A O 1
ATOM 2394 N N . ASN A 1 312 ? 13.961 1.559 -20.875 1 98.31 312 ASN A N 1
ATOM 2395 C CA . ASN A 1 312 ? 13.594 2.289 -22.078 1 98.31 312 ASN A CA 1
ATOM 2396 C C . ASN A 1 312 ? 12.273 3.027 -21.906 1 98.31 312 ASN A C 1
ATOM 2398 O O . ASN A 1 312 ? 11.594 3.334 -22.891 1 98.31 312 ASN A O 1
ATOM 2402 N N . VAL A 1 313 ? 11.844 3.305 -20.672 1 97.94 313 VAL A N 1
ATOM 2403 C CA . VAL A 1 313 ? 10.625 4.059 -20.422 1 97.94 313 VAL A CA 1
ATOM 2404 C C . VAL A 1 313 ? 10.906 5.555 -20.547 1 97.94 313 VAL A C 1
ATOM 2406 O O . VAL A 1 313 ? 11.945 6.035 -20.094 1 97.94 313 VAL A O 1
ATOM 2409 N N . ASP A 1 314 ? 9.953 6.234 -21.172 1 96.56 314 ASP A N 1
ATOM 2410 C CA . ASP A 1 314 ? 10.062 7.684 -21.312 1 96.56 314 ASP A CA 1
ATOM 2411 C C . ASP A 1 314 ? 10.297 8.352 -19.969 1 96.56 314 ASP A C 1
ATOM 2413 O O . ASP A 1 314 ? 9.594 8.07 -18.984 1 96.56 314 ASP A O 1
ATOM 2417 N N . GLU A 1 315 ? 11.25 9.258 -19.953 1 95.06 315 GLU A N 1
ATOM 2418 C CA . GLU A 1 315 ? 11.664 9.883 -18.703 1 95.06 315 GLU A CA 1
ATOM 2419 C C . GLU A 1 315 ? 10.531 10.711 -18.094 1 95.06 315 GLU A C 1
ATOM 2421 O O . GLU A 1 315 ? 10.375 10.758 -16.875 1 95.06 315 GLU A O 1
ATOM 2426 N N . ALA A 1 316 ? 9.805 11.367 -18.922 1 93.88 316 ALA A N 1
ATOM 2427 C CA . ALA A 1 316 ? 8.711 12.195 -18.438 1 93.88 316 ALA A CA 1
ATOM 2428 C C . ALA A 1 316 ? 7.613 11.344 -17.797 1 93.88 316 ALA A C 1
ATOM 2430 O O . ALA A 1 316 ? 7.066 11.703 -16.75 1 93.88 316 ALA A O 1
ATOM 2431 N N . VAL A 1 317 ? 7.297 10.234 -18.438 1 95.75 317 VAL A N 1
ATOM 2432 C CA . VAL A 1 317 ? 6.297 9.312 -17.906 1 95.75 317 VAL A CA 1
ATOM 2433 C C . VAL A 1 317 ? 6.789 8.719 -16.594 1 95.75 317 VAL A C 1
ATOM 2435 O O . VAL A 1 317 ? 6.035 8.648 -15.617 1 95.75 317 VAL A O 1
ATOM 2438 N N . PHE A 1 318 ? 8.039 8.344 -16.594 1 95.5 318 PHE A N 1
ATOM 2439 C CA . PHE A 1 318 ? 8.625 7.793 -15.383 1 95.5 318 PHE A CA 1
ATOM 2440 C C . PHE A 1 318 ? 8.555 8.805 -14.242 1 95.5 318 PHE A C 1
ATOM 2442 O O . PHE A 1 318 ? 8.227 8.445 -13.109 1 95.5 318 PHE A O 1
ATOM 2449 N N . GLY A 1 319 ? 8.82 10.055 -14.539 1 92.44 319 GLY A N 1
ATOM 2450 C CA . GLY A 1 319 ? 8.703 11.117 -13.555 1 92.44 319 GLY A CA 1
ATOM 2451 C C . GLY A 1 319 ? 7.305 11.25 -12.984 1 92.44 319 GLY A C 1
ATOM 2452 O O . GLY A 1 319 ? 7.133 11.438 -11.773 1 92.44 319 GLY A O 1
ATOM 2453 N N . ARG A 1 320 ? 6.277 11.148 -13.812 1 93.75 320 ARG A N 1
ATOM 2454 C CA . ARG A 1 320 ? 4.891 11.234 -13.359 1 93.75 320 ARG A CA 1
ATOM 2455 C C . ARG A 1 320 ? 4.523 10.039 -12.492 1 93.75 320 ARG A C 1
ATOM 2457 O O . ARG A 1 320 ? 3.756 10.164 -11.531 1 93.75 320 ARG A O 1
ATOM 2464 N N . LEU A 1 321 ? 5.043 8.883 -12.914 1 95.31 321 LEU A N 1
ATOM 2465 C CA . LEU A 1 321 ? 4.809 7.699 -12.086 1 95.31 321 LEU A CA 1
ATOM 2466 C C . LEU A 1 321 ? 5.391 7.891 -10.688 1 95.31 321 LEU A C 1
ATOM 2468 O O . LEU A 1 321 ? 4.758 7.531 -9.695 1 95.31 321 LEU A O 1
ATOM 2472 N N . LEU A 1 322 ? 6.543 8.453 -10.633 1 93.25 322 LEU A N 1
ATOM 2473 C CA . LEU A 1 322 ? 7.188 8.695 -9.344 1 93.25 322 LEU A CA 1
ATOM 2474 C C . LEU A 1 322 ? 6.398 9.719 -8.531 1 93.25 322 LEU A C 1
ATOM 2476 O O . LEU A 1 322 ? 6.355 9.641 -7.305 1 93.25 322 LEU A O 1
ATOM 2480 N N . ASP A 1 323 ? 5.742 10.672 -9.188 1 92.06 323 ASP A N 1
ATOM 2481 C CA . ASP A 1 323 ? 4.867 11.609 -8.492 1 92.06 323 ASP A CA 1
ATOM 2482 C C . ASP A 1 323 ? 3.727 10.883 -7.785 1 92.06 323 ASP A C 1
ATOM 2484 O O . ASP A 1 323 ? 3.373 11.219 -6.656 1 92.06 323 ASP A O 1
ATOM 2488 N N . ILE A 1 324 ? 3.209 9.891 -8.469 1 93.75 324 ILE A N 1
ATOM 2489 C CA . ILE A 1 324 ? 2.113 9.133 -7.879 1 93.75 324 ILE A CA 1
ATOM 2490 C C . ILE A 1 324 ? 2.627 8.312 -6.695 1 93.75 324 ILE A C 1
ATOM 2492 O O . ILE A 1 324 ? 1.965 8.227 -5.66 1 93.75 324 ILE A O 1
ATOM 2496 N N . VAL A 1 325 ? 3.836 7.738 -6.879 1 93.75 325 VAL A N 1
ATOM 2497 C CA . VAL A 1 325 ? 4.449 6.992 -5.789 1 93.75 325 VAL A CA 1
ATOM 2498 C C . VAL A 1 325 ? 4.656 7.906 -4.586 1 93.75 325 VAL A C 1
ATOM 2500 O O . VAL A 1 325 ? 4.453 7.492 -3.441 1 93.75 325 VAL A O 1
ATOM 2503 N N . SER A 1 326 ? 4.941 9.102 -4.852 1 91.19 326 SER A N 1
ATOM 2504 C CA . SER A 1 326 ? 5.281 10.055 -3.803 1 91.19 326 SER A CA 1
ATOM 2505 C C . SER A 1 326 ? 4.043 10.469 -3.012 1 91.19 326 SER A C 1
ATOM 2507 O O . SER A 1 326 ? 4.156 11.008 -1.91 1 91.19 326 SER A O 1
ATOM 2509 N N . LEU A 1 327 ? 2.818 10.312 -3.58 1 88.5 327 LEU A N 1
ATOM 2510 C CA . LEU A 1 327 ? 1.604 10.562 -2.812 1 88.5 327 LEU A CA 1
ATOM 2511 C C . LEU A 1 327 ? 1.533 9.664 -1.587 1 88.5 327 LEU A C 1
ATOM 2513 O O . LEU A 1 327 ? 0.985 10.055 -0.554 1 88.5 327 LEU A O 1
ATOM 2517 N N . GLY A 1 328 ? 2.043 8.531 -1.807 1 83.88 328 GLY A N 1
ATOM 2518 C CA . GLY A 1 328 ? 2.18 7.598 -0.702 1 83.88 328 GLY A CA 1
ATOM 2519 C C . GLY A 1 328 ? 3.619 7.398 -0.264 1 83.88 328 GLY A C 1
ATOM 2520 O O . GLY A 1 328 ? 4.375 8.359 -0.138 1 83.88 328 GLY A O 1
ATOM 2521 N N . SER A 1 329 ? 4.059 6.375 0.238 1 87.56 329 SER A N 1
ATOM 2522 C CA . SER A 1 329 ? 5.418 5.996 0.606 1 87.56 329 SER A CA 1
ATOM 2523 C C . SER A 1 329 ? 5.559 4.484 0.733 1 87.56 329 SER A C 1
ATOM 2525 O O . SER A 1 329 ? 4.559 3.771 0.854 1 87.56 329 SER A O 1
ATOM 2527 N N . THR A 1 330 ? 6.723 4.102 0.501 1 95.5 330 THR A N 1
ATOM 2528 C CA . THR A 1 330 ? 7.031 2.68 0.621 1 95.5 330 THR A CA 1
ATOM 2529 C C . THR A 1 330 ? 7.441 2.334 2.051 1 95.5 330 THR A C 1
ATOM 2531 O O . THR A 1 330 ? 8.18 3.086 2.688 1 95.5 330 THR A O 1
ATOM 2534 N N . ASN A 1 331 ? 6.941 1.226 2.527 1 97.25 331 ASN A N 1
ATOM 2535 C CA . ASN A 1 331 ? 7.215 0.873 3.916 1 97.25 331 ASN A CA 1
ATOM 2536 C C . ASN A 1 331 ? 8.641 0.366 4.098 1 97.25 331 ASN A C 1
ATOM 2538 O O . ASN A 1 331 ? 9.172 -0.334 3.23 1 97.25 331 ASN A O 1
ATOM 2542 N N . THR A 1 332 ? 9.266 0.659 5.18 1 98.06 332 THR A N 1
ATOM 2543 C CA . THR A 1 332 ? 10.672 0.374 5.438 1 98.06 332 THR A CA 1
ATOM 2544 C C . THR A 1 332 ? 10.891 -1.119 5.672 1 98.06 332 THR A C 1
ATOM 2546 O O . THR A 1 332 ? 11.828 -1.707 5.137 1 98.06 332 THR A O 1
ATOM 2549 N N . ASP A 1 333 ? 10.031 -1.771 6.422 1 97.88 333 ASP A N 1
ATOM 2550 C CA . ASP A 1 333 ? 10.219 -3.172 6.789 1 97.88 333 ASP A CA 1
ATOM 2551 C C . ASP A 1 333 ? 10.109 -4.078 5.562 1 97.88 333 ASP A C 1
ATOM 2553 O O . ASP A 1 333 ? 10.82 -5.078 5.465 1 97.88 333 ASP A O 1
ATOM 2557 N N . GLY A 1 334 ? 9.164 -3.725 4.684 1 97.94 334 GLY A N 1
ATOM 2558 C CA . GLY A 1 334 ? 9.109 -4.445 3.42 1 97.94 334 GLY A CA 1
ATOM 2559 C C . GLY A 1 334 ? 10.383 -4.332 2.607 1 97.94 334 GLY A C 1
ATOM 2560 O O . GLY A 1 334 ? 10.82 -5.305 1.995 1 97.94 334 GLY A O 1
ATOM 2561 N N . MET A 1 335 ? 11.008 -3.152 2.609 1 98.5 335 MET A N 1
ATOM 2562 C CA . MET A 1 335 ? 12.266 -2.955 1.887 1 98.5 335 MET A CA 1
ATOM 2563 C C . MET A 1 335 ? 13.383 -3.777 2.512 1 98.5 335 MET A C 1
ATOM 2565 O O . MET A 1 335 ? 14.258 -4.285 1.804 1 98.5 335 MET A O 1
ATOM 2569 N N . VAL A 1 336 ? 13.359 -3.91 3.836 1 98.62 336 VAL A N 1
ATOM 2570 C CA . VAL A 1 336 ? 14.367 -4.723 4.52 1 98.62 336 VAL A CA 1
ATOM 2571 C C . VAL A 1 336 ? 14.219 -6.184 4.102 1 98.62 336 VAL A C 1
ATOM 2573 O O . VAL A 1 336 ? 15.211 -6.859 3.824 1 98.62 336 VAL A O 1
ATOM 2576 N N . ALA A 1 337 ? 12.977 -6.652 4.074 1 98.31 337 ALA A N 1
ATOM 2577 C CA . ALA A 1 337 ? 12.734 -8.023 3.643 1 98.31 337 ALA A CA 1
ATOM 2578 C C . ALA A 1 337 ? 13.227 -8.25 2.217 1 98.31 337 ALA A C 1
ATOM 2580 O O . ALA A 1 337 ? 13.844 -9.273 1.921 1 98.31 337 ALA A O 1
ATOM 2581 N N . LEU A 1 338 ? 12.938 -7.316 1.385 1 98.19 338 LEU A N 1
ATOM 2582 C CA . LEU A 1 338 ? 13.391 -7.398 -0.001 1 98.19 338 LEU A CA 1
ATOM 2583 C C . LEU A 1 338 ? 14.914 -7.395 -0.08 1 98.19 338 LEU A C 1
ATOM 2585 O O . LEU A 1 338 ? 15.5 -8.109 -0.894 1 98.19 338 LEU A O 1
ATOM 2589 N N . ASP A 1 339 ? 15.539 -6.59 0.739 1 98.5 339 ASP A N 1
ATOM 2590 C CA . ASP A 1 339 ? 17 -6.496 0.754 1 98.5 339 ASP A CA 1
ATOM 2591 C C . ASP A 1 339 ? 17.625 -7.844 1.096 1 98.5 339 ASP A C 1
ATOM 2593 O O . ASP A 1 339 ? 18.609 -8.242 0.482 1 98.5 339 ASP A O 1
ATOM 2597 N N . VAL A 1 340 ? 17.078 -8.523 2.076 1 98.19 340 VAL A N 1
ATOM 2598 C CA . VAL A 1 340 ? 17.594 -9.828 2.475 1 98.19 340 VAL A CA 1
ATOM 2599 C C . VAL A 1 340 ? 17.484 -10.805 1.306 1 98.19 340 VAL A C 1
ATOM 2601 O O . VAL A 1 340 ? 18.375 -11.633 1.093 1 98.19 340 VAL A O 1
ATOM 2604 N N . MET A 1 341 ? 16.406 -10.734 0.561 1 97.56 341 MET A N 1
ATOM 2605 C CA . MET A 1 341 ? 16.188 -11.617 -0.58 1 97.56 341 MET A CA 1
ATOM 2606 C C . MET A 1 341 ? 17.25 -11.398 -1.647 1 97.56 341 MET A C 1
ATOM 2608 O O . MET A 1 341 ? 17.781 -12.359 -2.203 1 97.56 341 MET A O 1
ATOM 2612 N N . VAL A 1 342 ? 17.609 -10.141 -1.894 1 97.81 342 VAL A N 1
ATOM 2613 C CA . VAL A 1 342 ? 18.484 -9.844 -3.027 1 97.81 342 VAL A CA 1
ATOM 2614 C C . VAL A 1 342 ? 19.938 -9.82 -2.57 1 97.81 342 VAL A C 1
ATOM 2616 O O . VAL A 1 342 ? 20.859 -9.906 -3.391 1 97.81 342 VAL A O 1
ATOM 2619 N N . ASN A 1 343 ? 20.156 -9.648 -1.308 1 97.56 343 ASN A N 1
ATOM 2620 C CA . ASN A 1 343 ? 21.5 -9.562 -0.717 1 97.56 343 ASN A CA 1
ATOM 2621 C C . ASN A 1 343 ? 21.609 -10.422 0.538 1 97.56 343 ASN A C 1
ATOM 2623 O O . ASN A 1 343 ? 21.812 -9.906 1.635 1 97.56 343 ASN A O 1
ATOM 2627 N N . PRO A 1 344 ? 21.547 -11.742 0.422 1 97.62 344 PRO A N 1
ATOM 2628 C CA . PRO A 1 344 ? 21.625 -12.648 1.567 1 97.62 344 PRO A CA 1
ATOM 2629 C C . PRO A 1 344 ? 23.031 -12.711 2.172 1 97.62 344 PRO A C 1
ATOM 2631 O O . PRO A 1 344 ? 23.969 -12.188 1.587 1 97.62 344 PRO A O 1
ATOM 2634 N N . PRO A 1 345 ? 23.094 -13.32 3.35 1 97.94 345 PRO A N 1
ATOM 2635 C CA . PRO A 1 345 ? 24.422 -13.461 3.951 1 97.94 345 PRO A CA 1
ATOM 2636 C C . PRO A 1 345 ? 25.422 -14.18 3.039 1 97.94 345 PRO A C 1
ATOM 2638 O O . PRO A 1 345 ? 25.047 -15.156 2.377 1 97.94 345 PRO A O 1
ATOM 2641 N N . ARG A 1 346 ? 26.625 -13.664 3.057 1 96 346 ARG A N 1
ATOM 2642 C CA . ARG A 1 346 ? 27.688 -14.242 2.248 1 96 346 ARG A CA 1
ATOM 2643 C C . ARG A 1 346 ? 28.469 -15.281 3.039 1 96 346 ARG A C 1
ATOM 2645 O O . ARG A 1 346 ? 28.391 -15.32 4.27 1 96 346 ARG A O 1
ATOM 2652 N N . PRO A 1 347 ? 29.266 -16.016 2.168 1 95.56 347 PRO A N 1
ATOM 2653 C CA . PRO A 1 347 ? 30.109 -17 2.867 1 95.56 347 PRO A CA 1
ATOM 2654 C C . PRO A 1 347 ? 31.031 -16.359 3.9 1 95.56 347 PRO A C 1
ATOM 2656 O O . PRO A 1 347 ? 31.562 -15.273 3.664 1 95.56 347 PRO A O 1
ATOM 2659 N N . LEU A 1 348 ? 31.188 -16.828 5.055 1 94.69 348 LEU A N 1
ATOM 2660 C CA . LEU A 1 348 ? 32.062 -16.422 6.137 1 94.69 348 LEU A CA 1
ATOM 2661 C C . LEU A 1 348 ? 31.359 -15.469 7.098 1 94.69 348 LEU A C 1
ATOM 2663 O O . LEU A 1 348 ? 31.844 -15.219 8.203 1 94.69 348 LEU A O 1
ATOM 2667 N N . GLU A 1 349 ? 30.203 -14.953 6.656 1 97.56 349 GLU A N 1
ATOM 2668 C CA . GLU A 1 349 ? 29.422 -14.164 7.609 1 97.56 349 GLU A CA 1
ATOM 2669 C C . GLU A 1 349 ? 28.75 -15.07 8.648 1 97.56 349 GLU A C 1
ATOM 2671 O O . GLU A 1 349 ? 28.375 -16.203 8.344 1 97.56 349 GLU A O 1
ATOM 2676 N N . PRO A 1 350 ? 28.609 -14.562 9.812 1 97.94 350 PRO A N 1
ATOM 2677 C CA . PRO A 1 350 ? 28.109 -15.375 10.93 1 97.94 350 PRO A CA 1
ATOM 2678 C C . PRO A 1 350 ? 26.766 -16.016 10.641 1 97.94 350 PRO A C 1
ATOM 2680 O O . PRO A 1 350 ? 26.484 -17.125 11.125 1 97.94 350 PRO A O 1
ATOM 2683 N N . SER A 1 351 ? 25.953 -15.398 9.836 1 98.56 351 SER A N 1
ATOM 2684 C CA . SER A 1 351 ? 24.578 -15.883 9.656 1 98.56 351 SER A CA 1
ATOM 2685 C C . SER A 1 351 ? 24.484 -16.812 8.453 1 98.56 351 SER A C 1
ATOM 2687 O O . SER A 1 351 ? 23.438 -17.438 8.234 1 98.56 351 SER A O 1
ATOM 2689 N N . HIS A 1 352 ? 25.578 -17 7.699 1 98.5 352 HIS A N 1
ATOM 2690 C CA . HIS A 1 352 ? 25.5 -17.656 6.398 1 98.5 352 HIS A CA 1
ATOM 2691 C C . HIS A 1 352 ? 25.047 -19.109 6.539 1 98.5 352 HIS A C 1
ATOM 2693 O O . HIS A 1 352 ? 24.172 -19.562 5.805 1 98.5 352 HIS A O 1
ATOM 2699 N N . ARG A 1 353 ? 25.641 -19.844 7.43 1 98.19 353 ARG A N 1
ATOM 2700 C CA . ARG A 1 353 ? 25.359 -21.266 7.562 1 98.19 353 ARG A CA 1
ATOM 2701 C C . ARG A 1 353 ? 23.891 -21.516 7.914 1 98.19 353 ARG A C 1
ATOM 2703 O O . ARG A 1 353 ? 23.219 -22.328 7.277 1 98.19 353 ARG A O 1
ATOM 2710 N N . ARG A 1 354 ? 23.438 -20.875 8.953 1 97.88 354 ARG A N 1
ATOM 2711 C CA . ARG A 1 354 ? 22.047 -21.047 9.359 1 97.88 354 ARG A CA 1
ATOM 2712 C C . ARG A 1 354 ? 21.094 -20.609 8.258 1 97.88 354 ARG A C 1
ATOM 2714 O O . ARG A 1 354 ? 20.078 -21.25 8.008 1 97.88 354 ARG A O 1
ATOM 2721 N N . PHE A 1 355 ? 21.422 -19.516 7.609 1 98.44 355 PHE A N 1
ATOM 2722 C CA . PHE A 1 355 ? 20.609 -19 6.508 1 98.44 355 PHE A CA 1
ATOM 2723 C C . PHE A 1 355 ? 20.5 -20.047 5.398 1 98.44 355 PHE A C 1
ATOM 2725 O O . PHE A 1 355 ? 19.391 -20.344 4.93 1 98.44 355 PHE A O 1
ATOM 2732 N N . ARG A 1 356 ? 21.594 -20.578 5.004 1 97.94 356 ARG A N 1
ATOM 2733 C CA . ARG A 1 356 ? 21.609 -21.562 3.922 1 97.94 356 ARG A CA 1
ATOM 2734 C C . ARG A 1 356 ? 20.812 -22.797 4.297 1 97.94 356 ARG A C 1
ATOM 2736 O O . ARG A 1 356 ? 20.078 -23.344 3.473 1 97.94 356 ARG A O 1
ATOM 2743 N N . GLN A 1 357 ? 20.984 -23.219 5.508 1 98.31 357 GLN A N 1
ATOM 2744 C CA . GLN A 1 357 ? 20.25 -24.391 5.98 1 98.31 357 GLN A CA 1
ATOM 2745 C C . GLN A 1 357 ? 18.75 -24.172 5.934 1 98.31 357 GLN A C 1
ATOM 2747 O O . GLN A 1 357 ? 18 -25.016 5.434 1 98.31 357 GLN A O 1
ATOM 2752 N N . GLU A 1 358 ? 18.328 -23.047 6.5 1 98.12 358 GLU A N 1
ATOM 2753 C CA . GLU A 1 358 ? 16.906 -22.734 6.523 1 98.12 358 GLU A CA 1
ATOM 2754 C C . GLU A 1 358 ? 16.359 -22.562 5.109 1 98.12 358 GLU A C 1
ATOM 2756 O O . GLU A 1 358 ? 15.281 -23.078 4.789 1 98.12 358 GLU A O 1
ATOM 2761 N N . TYR A 1 359 ? 17.109 -21.859 4.254 1 97.5 359 TYR A N 1
ATOM 2762 C CA . TYR A 1 359 ? 16.719 -21.625 2.865 1 97.5 359 TYR A CA 1
ATOM 2763 C C . TYR A 1 359 ? 16.609 -22.938 2.105 1 97.5 359 TYR A C 1
ATOM 2765 O O . TYR A 1 359 ? 15.594 -23.188 1.442 1 97.5 359 TYR A O 1
ATOM 2773 N N . ASP A 1 360 ? 17.578 -23.766 2.234 1 97.62 360 ASP A N 1
ATOM 2774 C CA . ASP A 1 360 ? 17.625 -25.031 1.502 1 97.62 360 ASP A CA 1
ATOM 2775 C C . ASP A 1 360 ? 16.531 -25.984 1.984 1 97.62 360 ASP A C 1
ATOM 2777 O O . ASP A 1 360 ? 15.984 -26.766 1.198 1 97.62 360 ASP A O 1
ATOM 2781 N N . THR A 1 361 ? 16.234 -25.953 3.236 1 97.56 361 THR A N 1
ATOM 2782 C CA . THR A 1 361 ? 15.18 -26.797 3.781 1 97.56 361 THR A CA 1
ATOM 2783 C C . THR A 1 361 ? 13.836 -26.453 3.137 1 97.56 361 THR A C 1
ATOM 2785 O O . THR A 1 361 ? 13.102 -27.359 2.723 1 97.56 361 THR A O 1
ATOM 2788 N N . VAL A 1 362 ? 13.531 -25.172 3.059 1 97.12 362 VAL A N 1
ATOM 2789 C CA . VAL A 1 362 ? 12.281 -24.734 2.445 1 97.12 362 VAL A CA 1
ATOM 2790 C C . VAL A 1 362 ? 12.281 -25.094 0.96 1 97.12 362 VAL A C 1
ATOM 2792 O O . VAL A 1 362 ? 11.32 -25.672 0.452 1 97.12 362 VAL A O 1
ATOM 2795 N N . TYR A 1 363 ? 13.367 -24.828 0.276 1 97.25 363 TYR A N 1
ATOM 2796 C CA . TYR A 1 363 ? 13.5 -25.047 -1.158 1 97.25 363 TYR A CA 1
ATOM 2797 C C . TYR A 1 363 ? 13.32 -26.531 -1.489 1 97.25 363 TYR A C 1
ATOM 2799 O O . TYR A 1 363 ? 12.531 -26.891 -2.369 1 97.25 363 TYR A O 1
ATOM 2807 N N . SER A 1 364 ? 14.008 -27.375 -0.769 1 97.44 364 SER A N 1
ATOM 2808 C CA . SER A 1 364 ? 13.969 -28.812 -1.037 1 97.44 364 SER A CA 1
ATOM 2809 C C . SER A 1 364 ? 12.594 -29.391 -0.744 1 97.44 364 SER A C 1
ATOM 2811 O O . SER A 1 364 ? 12.141 -30.312 -1.435 1 97.44 364 SER A O 1
ATOM 2813 N N . SER A 1 365 ? 12.023 -28.891 0.299 1 97.06 365 SER A N 1
ATOM 2814 C CA . SER A 1 365 ? 10.672 -29.344 0.623 1 97.06 365 SER A CA 1
ATOM 2815 C C . SER A 1 365 ? 9.688 -29 -0.496 1 97.06 365 SER A C 1
ATOM 2817 O O . SER A 1 365 ? 8.875 -29.828 -0.89 1 97.06 365 SER A O 1
ATOM 2819 N N . LEU A 1 366 ? 9.727 -27.781 -1.006 1 96.62 366 LEU A N 1
ATOM 2820 C CA . LEU A 1 366 ? 8.875 -27.359 -2.113 1 96.62 366 LEU A CA 1
ATOM 2821 C C . LEU A 1 366 ? 9.117 -28.234 -3.34 1 96.62 366 LEU A C 1
ATOM 2823 O O . LEU A 1 366 ? 8.164 -28.656 -4.004 1 96.62 366 LEU A O 1
ATOM 2827 N N . GLN A 1 367 ? 10.336 -28.5 -3.59 1 96.62 367 GLN A N 1
ATOM 2828 C CA . GLN A 1 367 ? 10.719 -29.328 -4.727 1 96.62 367 GLN A CA 1
ATOM 2829 C C . GLN A 1 367 ? 10.148 -30.734 -4.602 1 96.62 367 GLN A C 1
ATOM 2831 O O . GLN A 1 367 ? 9.594 -31.266 -5.559 1 96.62 367 GLN A O 1
ATOM 2836 N N . ARG A 1 368 ? 10.266 -31.328 -3.455 1 96.88 368 ARG A N 1
ATOM 2837 C CA . ARG A 1 368 ? 9.75 -32.688 -3.215 1 96.88 368 ARG A CA 1
ATOM 2838 C C . ARG A 1 368 ? 8.227 -32.719 -3.334 1 96.88 368 ARG A C 1
ATOM 2840 O O . ARG A 1 368 ? 7.672 -33.625 -3.959 1 96.88 368 ARG A O 1
ATOM 2847 N N . LYS A 1 369 ? 7.59 -31.766 -2.73 1 96.62 369 LYS A N 1
ATOM 2848 C CA . LYS A 1 369 ? 6.133 -31.719 -2.756 1 96.62 369 LYS A CA 1
ATOM 2849 C C . LYS A 1 369 ? 5.613 -31.531 -4.18 1 96.62 369 LYS A C 1
ATOM 2851 O O . LYS A 1 369 ? 4.629 -32.188 -4.574 1 96.62 369 LYS A O 1
ATOM 2856 N N . ALA A 1 370 ? 6.285 -30.641 -4.922 1 95.88 370 ALA A N 1
ATOM 2857 C CA . ALA A 1 370 ? 5.91 -30.469 -6.324 1 95.88 370 ALA A CA 1
ATOM 2858 C C . ALA A 1 370 ? 5.941 -31.797 -7.074 1 95.88 370 ALA A C 1
ATOM 2860 O O . ALA A 1 370 ? 5.004 -32.125 -7.809 1 95.88 370 ALA A O 1
ATOM 2861 N N . ARG A 1 371 ? 6.938 -32.531 -6.887 1 94.62 371 ARG A N 1
ATOM 2862 C CA . ARG A 1 371 ? 7.129 -33.812 -7.566 1 94.62 371 ARG A CA 1
ATOM 2863 C C . ARG A 1 371 ? 6.094 -34.844 -7.109 1 94.62 371 ARG A C 1
ATOM 2865 O O . ARG A 1 371 ? 5.43 -35.469 -7.934 1 94.62 371 ARG A O 1
ATOM 2872 N N . VAL A 1 372 ? 5.93 -34.969 -5.848 1 96.25 372 VAL A N 1
ATOM 2873 C CA . VAL A 1 372 ? 5.07 -36 -5.266 1 96.25 372 VAL A CA 1
ATOM 2874 C C . VAL A 1 372 ? 3.619 -35.75 -5.668 1 96.25 372 VAL A C 1
ATOM 2876 O O . VAL A 1 372 ? 2.906 -36.656 -6.051 1 96.25 372 VAL A O 1
ATOM 2879 N N . ILE A 1 373 ? 3.205 -34.531 -5.586 1 96.75 373 ILE A N 1
ATOM 2880 C CA . ILE A 1 373 ? 1.819 -34.188 -5.891 1 96.75 373 ILE A CA 1
ATOM 2881 C C . ILE A 1 373 ? 1.527 -34.469 -7.363 1 96.75 373 ILE A C 1
ATOM 2883 O O . ILE A 1 373 ? 0.526 -35.094 -7.688 1 96.75 373 ILE A O 1
ATOM 2887 N N . ALA A 1 374 ? 2.393 -34 -8.227 1 95.19 374 ALA A N 1
ATOM 2888 C CA . ALA A 1 374 ? 2.195 -34.188 -9.664 1 95.19 374 ALA A CA 1
ATOM 2889 C C . ALA A 1 374 ? 2.205 -35.656 -10.023 1 95.19 374 ALA A C 1
ATOM 2891 O O . ALA A 1 374 ? 1.387 -36.125 -10.82 1 95.19 374 ALA A O 1
ATOM 2892 N N . GLU A 1 375 ? 3.105 -36.406 -9.461 1 95.31 375 GLU A N 1
ATOM 2893 C CA . GLU A 1 375 ? 3.221 -37.844 -9.734 1 95.31 375 GLU A CA 1
ATOM 2894 C C . GLU A 1 375 ? 1.985 -38.594 -9.25 1 95.31 375 GLU A C 1
ATOM 2896 O O . GLU A 1 375 ? 1.448 -39.438 -9.969 1 95.31 375 GLU A O 1
ATOM 2901 N N . GLU A 1 376 ? 1.585 -38.312 -8.086 1 96.62 376 GLU A N 1
ATOM 2902 C CA . GLU A 1 376 ? 0.425 -38.969 -7.52 1 96.62 376 GLU A CA 1
ATOM 2903 C C . GLU A 1 376 ? -0.841 -38.656 -8.312 1 96.62 376 GLU A C 1
ATOM 2905 O O . GLU A 1 376 ? -1.598 -39.562 -8.664 1 96.62 376 GLU A O 1
ATOM 2910 N N . MET A 1 377 ? -1.099 -37.438 -8.547 1 96.06 377 MET A N 1
ATOM 2911 C CA . MET A 1 377 ? -2.311 -37.031 -9.258 1 96.06 377 MET A CA 1
ATOM 2912 C C . MET A 1 377 ? -2.318 -37.562 -10.68 1 96.06 377 MET A C 1
ATOM 2914 O O . MET A 1 377 ? -3.381 -37.875 -11.234 1 96.06 377 MET A O 1
ATOM 2918 N N . GLY A 1 378 ? -1.201 -37.75 -11.227 1 93.56 378 GLY A N 1
ATOM 2919 C CA . GLY A 1 378 ? -1.074 -38.281 -12.57 1 93.56 378 GLY A CA 1
ATOM 2920 C C . GLY A 1 378 ? -1.553 -39.719 -12.688 1 93.56 378 GLY A C 1
ATOM 2921 O O . GLY A 1 378 ? -1.844 -40.188 -13.789 1 93.56 378 GLY A O 1
ATOM 2922 N N . LYS A 1 379 ? -1.718 -40.375 -11.586 1 95.62 379 LYS A N 1
ATOM 2923 C CA . LYS A 1 379 ? -2.117 -41.781 -11.57 1 95.62 379 LYS A CA 1
ATOM 2924 C C . LYS A 1 379 ? -3.635 -41.906 -11.5 1 95.62 379 LYS A C 1
ATOM 2926 O O . LYS A 1 379 ? -4.172 -43 -11.68 1 95.62 379 LYS A O 1
ATOM 2931 N N . TRP A 1 380 ? -4.273 -40.875 -11.227 1 97.31 380 TRP A N 1
ATOM 2932 C CA . TRP A 1 380 ? -5.711 -40.969 -10.977 1 97.31 380 TRP A CA 1
ATOM 2933 C C . TRP A 1 380 ? -6.492 -40.969 -12.289 1 97.31 380 TRP A C 1
ATOM 2935 O O . TRP A 1 380 ? -6.094 -40.344 -13.258 1 97.31 380 TRP A O 1
ATOM 2945 N N . ARG A 1 381 ? -7.617 -41.625 -12.242 1 96.56 381 ARG A N 1
ATOM 2946 C CA . ARG A 1 381 ? -8.484 -41.75 -13.406 1 96.56 381 ARG A CA 1
ATOM 2947 C C . ARG A 1 381 ? -8.938 -40.375 -13.891 1 96.56 381 ARG A C 1
ATOM 2949 O O . ARG A 1 381 ? -9.477 -39.594 -13.109 1 96.56 381 ARG A O 1
ATOM 2956 N N . ARG A 1 382 ? -8.656 -40.031 -15.141 1 97.19 382 ARG A N 1
ATOM 2957 C CA . ARG A 1 382 ? -9.141 -38.844 -15.844 1 97.19 382 ARG A CA 1
ATOM 2958 C C . ARG A 1 382 ? -8.5 -37.594 -15.289 1 97.19 382 ARG A C 1
ATOM 2960 O O . ARG A 1 382 ? -8.992 -36.469 -15.523 1 97.19 382 ARG A O 1
ATOM 2967 N N . LEU A 1 383 ? -7.5 -37.75 -14.453 1 97.12 383 LEU A N 1
ATOM 2968 C CA . LEU A 1 383 ? -6.762 -36.625 -13.945 1 97.12 383 LEU A CA 1
ATOM 2969 C C . LEU A 1 383 ? -5.336 -36.594 -14.484 1 97.12 383 LEU A C 1
ATOM 2971 O O . LEU A 1 383 ? -4.688 -37.656 -14.555 1 97.12 383 LEU A O 1
ATOM 2975 N N . SER A 1 384 ? -4.965 -35.469 -15.016 1 95.38 384 SER A N 1
ATOM 2976 C CA . SER A 1 384 ? -3.582 -35.281 -15.43 1 95.38 384 SER A CA 1
ATOM 2977 C C . SER A 1 384 ? -2.971 -34.062 -14.742 1 95.38 384 SER A C 1
ATOM 2979 O O . SER A 1 384 ? -3.684 -33.125 -14.391 1 95.38 384 SER A O 1
ATOM 2981 N N . CYS A 1 385 ? -1.73 -34.125 -14.523 1 94.38 385 CYS A N 1
ATOM 2982 C CA . CYS A 1 385 ? -1.043 -33 -13.883 1 94.38 385 CYS A CA 1
ATOM 2983 C C . CYS A 1 385 ? 0.37 -32.844 -14.43 1 94.38 385 CYS A C 1
ATOM 2985 O O . CYS A 1 385 ? 1.219 -33.719 -14.234 1 94.38 385 CYS A O 1
ATOM 2987 N N . ARG A 1 386 ? 0.593 -31.734 -15.156 1 92 386 ARG A N 1
ATOM 2988 C CA . ARG A 1 386 ? 1.958 -31.422 -15.57 1 92 386 ARG A CA 1
ATOM 2989 C C . ARG A 1 386 ? 2.836 -31.109 -14.359 1 92 386 ARG A C 1
ATOM 2991 O O . ARG A 1 386 ? 2.42 -30.391 -13.453 1 92 386 ARG A O 1
ATOM 2998 N N . LYS A 1 387 ? 3.982 -31.688 -14.352 1 90.62 387 LYS A N 1
ATOM 2999 C CA . LYS A 1 387 ? 4.891 -31.438 -13.242 1 90.62 387 LYS A CA 1
ATOM 3000 C C . LYS A 1 387 ? 5.285 -29.969 -13.188 1 90.62 387 LYS A C 1
ATOM 3002 O O . LYS A 1 387 ? 5.82 -29.422 -14.156 1 90.62 387 LYS A O 1
ATOM 3007 N N . PRO A 1 388 ? 4.98 -29.375 -12.047 1 94.25 388 PRO A N 1
ATOM 3008 C CA . PRO A 1 388 ? 5.469 -28 -11.922 1 94.25 388 PRO A CA 1
ATOM 3009 C C . PRO A 1 388 ? 6.988 -27.922 -11.766 1 94.25 388 PRO A C 1
ATOM 3011 O O . PRO A 1 388 ? 7.574 -28.703 -11.016 1 94.25 388 PRO A O 1
ATOM 3014 N N . VAL A 1 389 ? 7.609 -26.984 -12.461 1 95.38 389 VAL A N 1
ATOM 3015 C CA . VAL A 1 389 ? 9.055 -26.828 -12.359 1 95.38 389 VAL A CA 1
ATOM 3016 C C . VAL A 1 389 ? 9.391 -25.5 -11.711 1 95.38 389 VAL A C 1
ATOM 3018 O O . VAL A 1 389 ? 10.57 -25.141 -11.578 1 95.38 389 VAL A O 1
ATOM 3021 N N . GLY A 1 390 ? 8.375 -24.766 -11.266 1 96.5 390 GLY A N 1
ATOM 3022 C CA . GLY A 1 390 ? 8.562 -23.5 -10.562 1 96.5 390 GLY A CA 1
ATOM 3023 C C . GLY A 1 390 ? 7.324 -23.047 -9.812 1 96.5 390 GLY A C 1
ATOM 3024 O O . GLY A 1 390 ? 6.348 -23.797 -9.711 1 96.5 390 GLY A O 1
ATOM 3025 N N . ALA A 1 391 ? 7.414 -21.891 -9.203 1 96.56 391 ALA A N 1
ATOM 3026 C CA . ALA A 1 391 ? 6.34 -21.266 -8.438 1 96.56 391 ALA A CA 1
ATOM 3027 C C . ALA A 1 391 ? 5.969 -22.109 -7.223 1 96.56 391 ALA A C 1
ATOM 3029 O O . ALA A 1 391 ? 6.844 -22.641 -6.539 1 96.56 391 ALA A O 1
ATOM 3030 N N . MET A 1 392 ? 4.719 -22.062 -6.832 1 96.38 392 MET A N 1
ATOM 3031 C CA . MET A 1 392 ? 4.312 -22.781 -5.629 1 96.38 392 MET A CA 1
ATOM 3032 C C . MET A 1 392 ? 2.963 -23.453 -5.828 1 96.38 392 MET A C 1
ATOM 3034 O O . MET A 1 392 ? 2.176 -23.578 -4.891 1 96.38 392 MET A O 1
ATOM 3038 N N . TYR A 1 393 ? 2.697 -23.922 -7.109 1 96.25 393 TYR A N 1
ATOM 3039 C CA . TYR A 1 393 ? 1.354 -24.406 -7.422 1 96.25 393 TYR A CA 1
ATOM 3040 C C . TYR A 1 393 ? 1.409 -25.625 -8.328 1 96.25 393 TYR A C 1
ATOM 3042 O O . TYR A 1 393 ? 2.408 -25.859 -9.008 1 96.25 393 TYR A O 1
ATOM 3050 N N . VAL A 1 394 ? 0.358 -26.375 -8.266 1 96.38 394 VAL A N 1
ATOM 3051 C CA . VAL A 1 394 ? 0.04 -27.359 -9.297 1 96.38 394 VAL A CA 1
ATOM 3052 C C . VAL A 1 394 ? -1.305 -27.031 -9.93 1 96.38 394 VAL A C 1
ATOM 3054 O O . VAL A 1 394 ? -2.158 -26.406 -9.305 1 96.38 394 VAL A O 1
ATOM 3057 N N . PHE A 1 395 ? -1.433 -27.391 -11.148 1 97.56 395 PHE A N 1
ATOM 3058 C CA . PHE A 1 395 ? -2.627 -27.047 -11.914 1 97.56 395 PHE A CA 1
ATOM 3059 C C . PHE A 1 395 ? -3.145 -28.266 -12.672 1 97.56 395 PHE A C 1
ATOM 3061 O O . PHE A 1 395 ? -3.236 -28.25 -13.906 1 97.56 395 PHE A O 1
ATOM 3068 N N . PRO A 1 396 ? -3.592 -29.266 -12.008 1 97.31 396 PRO A N 1
ATOM 3069 C CA . PRO A 1 396 ? -4.059 -30.5 -12.664 1 97.31 396 PRO A CA 1
ATOM 3070 C C . PRO A 1 396 ? -5.309 -30.266 -13.516 1 97.31 396 PRO A C 1
ATOM 3072 O O . PRO A 1 396 ? -6.082 -29.344 -13.242 1 97.31 396 PRO A O 1
ATOM 3075 N N . SER A 1 397 ? -5.465 -31.078 -14.477 1 97.12 397 SER A N 1
ATOM 3076 C CA . SER A 1 397 ? -6.613 -31.062 -15.383 1 97.12 397 SER A CA 1
ATOM 3077 C C . SER A 1 397 ? -7.488 -32.281 -15.172 1 97.12 397 SER A C 1
ATOM 3079 O O . SER A 1 397 ? -6.984 -33.406 -14.977 1 97.12 397 SER A O 1
ATOM 3081 N N . ILE A 1 398 ? -8.773 -32.062 -15.211 1 97.75 398 ILE A N 1
ATOM 3082 C CA . ILE A 1 398 ? -9.742 -33.125 -15.078 1 97.75 398 ILE A CA 1
ATOM 3083 C C . ILE A 1 398 ? -10.508 -33.312 -16.391 1 97.75 398 ILE A C 1
ATOM 3085 O O . ILE A 1 398 ? -11.156 -32.375 -16.859 1 97.75 398 ILE A O 1
ATOM 3089 N N . ASP A 1 399 ? -10.352 -34.469 -16.984 1 97.38 399 ASP A N 1
ATOM 3090 C CA . ASP A 1 399 ? -11.25 -34.812 -18.078 1 97.38 399 ASP A CA 1
ATOM 3091 C C . ASP A 1 399 ? -12.656 -35.125 -17.562 1 97.38 399 ASP A C 1
ATOM 3093 O O . ASP A 1 399 ? -12.969 -36.25 -17.219 1 97.38 399 ASP A O 1
ATOM 3097 N N . MET A 1 400 ? -13.453 -34.156 -17.656 1 97.75 400 MET A N 1
ATOM 3098 C CA . MET A 1 400 ? -14.758 -34.188 -17 1 97.75 400 MET A CA 1
ATOM 3099 C C . MET A 1 400 ? -15.711 -35.094 -17.734 1 97.75 400 MET A C 1
ATOM 3101 O O . MET A 1 400 ? -15.922 -34.969 -18.938 1 97.75 400 MET A O 1
ATOM 3105 N N . PRO A 1 401 ? -16.328 -36.031 -16.953 1 97.12 401 PRO A N 1
ATOM 3106 C CA . PRO A 1 401 ? -17.344 -36.906 -17.578 1 97.12 401 PRO A CA 1
ATOM 3107 C C . PRO A 1 401 ? -18.594 -36.125 -17.969 1 97.12 401 PRO A C 1
ATOM 3109 O O . PRO A 1 401 ? -18.969 -35.156 -17.328 1 97.12 401 PRO A O 1
ATOM 3112 N N . ALA A 1 402 ? -19.328 -36.688 -18.953 1 97.06 402 ALA A N 1
ATOM 3113 C CA . ALA A 1 402 ? -20.547 -36.031 -19.469 1 97.06 402 ALA A CA 1
ATOM 3114 C C . ALA A 1 402 ? -21.578 -35.875 -18.359 1 97.06 402 ALA A C 1
ATOM 3116 O O . ALA A 1 402 ? -22.25 -34.844 -18.297 1 97.06 402 ALA A O 1
ATOM 3117 N N . ALA A 1 403 ? -21.656 -36.844 -17.531 1 97.31 403 ALA A N 1
ATOM 3118 C CA . ALA A 1 403 ? -22.641 -36.781 -16.453 1 97.31 403 ALA A CA 1
ATOM 3119 C C . ALA A 1 403 ? -22.297 -35.688 -15.453 1 97.31 403 ALA A C 1
ATOM 3121 O O . ALA A 1 403 ? -23.188 -35.031 -14.883 1 97.31 403 ALA A O 1
ATOM 3122 N N . ALA A 1 404 ? -21.047 -35.469 -15.227 1 97.75 404 ALA A N 1
ATOM 3123 C CA . ALA A 1 404 ? -20.609 -34.406 -14.336 1 97.75 404 ALA A CA 1
ATOM 3124 C C . ALA A 1 404 ? -20.891 -33.031 -14.945 1 97.75 404 ALA A C 1
ATOM 3126 O O . ALA A 1 404 ? -21.266 -32.094 -14.242 1 97.75 404 ALA A O 1
ATOM 3127 N N . LEU A 1 405 ? -20.656 -32.875 -16.219 1 97.88 405 LEU A N 1
ATOM 3128 C CA . LEU A 1 405 ? -20.953 -31.641 -16.938 1 97.88 405 LEU A CA 1
ATOM 3129 C C . LEU A 1 405 ? -22.438 -31.281 -16.812 1 97.88 405 LEU A C 1
ATOM 3131 O O . LEU A 1 405 ? -22.781 -30.125 -16.547 1 97.88 405 LEU A O 1
ATOM 3135 N N . GLU A 1 406 ? -23.266 -32.312 -16.953 1 97.44 406 GLU A N 1
ATOM 3136 C CA . GLU A 1 406 ? -24.703 -32.094 -16.844 1 97.44 406 GLU A CA 1
ATOM 3137 C C . GLU A 1 406 ? -25.094 -31.719 -15.422 1 97.44 406 GLU A C 1
ATOM 3139 O O . GLU A 1 406 ? -25.953 -30.859 -15.219 1 97.44 406 GLU A O 1
ATOM 3144 N N . ALA A 1 407 ? -24.5 -32.375 -14.5 1 97.56 407 ALA A N 1
ATOM 3145 C CA . ALA A 1 407 ? -24.781 -32.062 -13.094 1 97.56 407 ALA A CA 1
ATOM 3146 C C . ALA A 1 407 ? -24.406 -30.625 -12.758 1 97.56 407 ALA A C 1
ATOM 3148 O O . ALA A 1 407 ? -25.125 -29.938 -12.039 1 97.56 407 ALA A O 1
ATOM 3149 N N . ALA A 1 408 ? -23.234 -30.203 -13.18 1 97.12 408 ALA A N 1
ATOM 3150 C CA . ALA A 1 408 ? -22.766 -28.844 -12.945 1 97.12 408 ALA A CA 1
ATOM 3151 C C . ALA A 1 408 ? -23.703 -27.812 -13.57 1 97.12 408 ALA A C 1
ATOM 3153 O O . ALA A 1 408 ? -24.031 -26.797 -12.961 1 97.12 408 ALA A O 1
ATOM 3154 N N . ARG A 1 409 ? -24.109 -28.062 -14.773 1 96.56 409 ARG A N 1
ATOM 3155 C CA . ARG A 1 409 ? -25.062 -27.188 -15.469 1 96.56 409 ARG A CA 1
ATOM 3156 C C . ARG A 1 409 ? -26.359 -27.062 -14.688 1 96.56 409 ARG A C 1
ATOM 3158 O O . ARG A 1 409 ? -26.891 -25.953 -14.531 1 96.56 409 ARG A O 1
ATOM 3165 N N . THR A 1 410 ? -26.844 -28.172 -14.227 1 96.75 410 THR A N 1
ATOM 3166 C CA . THR A 1 410 ? -28.078 -28.188 -13.461 1 96.75 410 THR A CA 1
ATOM 3167 C C . THR A 1 410 ? -27.922 -27.391 -12.164 1 96.75 410 THR A C 1
ATOM 3169 O O . THR A 1 410 ? -28.859 -26.719 -11.727 1 96.75 410 THR A O 1
ATOM 3172 N N . ALA A 1 411 ? -26.75 -27.469 -11.648 1 94.75 411 ALA A N 1
ATOM 3173 C CA . ALA A 1 411 ? -26.484 -26.781 -10.391 1 94.75 411 ALA A CA 1
ATOM 3174 C C . ALA A 1 411 ? -26.156 -25.312 -10.633 1 94.75 411 ALA A C 1
ATOM 3176 O O . ALA A 1 411 ? -26.047 -24.531 -9.688 1 94.75 411 ALA A O 1
ATOM 3177 N N . GLY A 1 412 ? -25.938 -24.922 -11.844 1 93.44 412 GLY A N 1
ATOM 3178 C CA . GLY A 1 412 ? -25.641 -23.531 -12.188 1 93.44 412 GLY A CA 1
ATOM 3179 C C . GLY A 1 412 ? -24.219 -23.125 -11.836 1 93.44 412 GLY A C 1
ATOM 3180 O O . GLY A 1 412 ? -23.969 -22 -11.43 1 93.44 412 GLY A O 1
ATOM 3181 N N . MET A 1 413 ? -23.312 -24.062 -11.891 1 93.38 413 MET A N 1
ATOM 3182 C CA . MET A 1 413 ? -21.906 -23.781 -11.562 1 93.38 413 MET A CA 1
ATOM 3183 C C . MET A 1 413 ? -20.984 -24.344 -12.633 1 93.38 413 MET A C 1
ATOM 3185 O O . MET A 1 413 ? -21.375 -25.203 -13.422 1 93.38 413 MET A O 1
ATOM 3189 N N . GLU A 1 414 ? -19.781 -23.859 -12.672 1 94.5 414 GLU A N 1
ATOM 3190 C CA . GLU A 1 414 ? -18.75 -24.469 -13.531 1 94.5 414 GLU A CA 1
ATOM 3191 C C . GLU A 1 414 ? -18.359 -25.859 -13.031 1 94.5 414 GLU A C 1
ATOM 3193 O O . GLU A 1 414 ? -18.297 -26.094 -11.82 1 94.5 414 GLU A O 1
ATOM 3198 N N . PRO A 1 415 ? -18.094 -26.766 -13.922 1 96.69 415 PRO A N 1
ATOM 3199 C CA . PRO A 1 415 ? -17.75 -28.141 -13.523 1 96.69 415 PRO A CA 1
ATOM 3200 C C . PRO A 1 415 ? -16.578 -28.203 -12.555 1 96.69 415 PRO A C 1
ATOM 3202 O O . PRO A 1 415 ? -16.594 -28.969 -11.594 1 96.69 415 PRO A O 1
ATOM 3205 N N . ASP A 1 416 ? -15.555 -27.453 -12.875 1 96.88 416 ASP A N 1
ATOM 3206 C CA . ASP A 1 416 ? -14.391 -27.469 -12 1 96.88 416 ASP A CA 1
ATOM 3207 C C . ASP A 1 416 ? -14.711 -26.844 -10.648 1 96.88 416 ASP A C 1
ATOM 3209 O O . ASP A 1 416 ? -14.172 -27.25 -9.617 1 96.88 416 ASP A O 1
ATOM 3213 N N . GLN A 1 417 ? -15.57 -25.859 -10.602 1 95.5 417 GLN A N 1
ATOM 3214 C CA . GLN A 1 417 ? -16.047 -25.312 -9.328 1 95.5 417 GLN A CA 1
ATOM 3215 C C . GLN A 1 417 ? -16.797 -26.375 -8.523 1 95.5 417 GLN A C 1
ATOM 3217 O O . GLN A 1 417 ? -16.625 -26.469 -7.305 1 95.5 417 GLN A O 1
ATOM 3222 N N . MET A 1 418 ? -17.688 -27.078 -9.172 1 96.19 418 MET A N 1
ATOM 3223 C CA . MET A 1 418 ? -18.422 -28.156 -8.508 1 96.19 418 MET A CA 1
ATOM 3224 C C . MET A 1 418 ? -17.453 -29.172 -7.895 1 96.19 418 MET A C 1
ATOM 3226 O O . MET A 1 418 ? -17.641 -29.594 -6.75 1 96.19 418 MET A O 1
ATOM 3230 N N . TYR A 1 419 ? -16.453 -29.594 -8.648 1 97.31 419 TYR A N 1
ATOM 3231 C CA . TYR A 1 419 ? -15.453 -30.531 -8.148 1 97.31 419 TYR A CA 1
ATOM 3232 C C . TYR A 1 419 ? -14.766 -30 -6.902 1 97.31 419 TYR A C 1
ATOM 3234 O O . TYR A 1 419 ? -14.617 -30.703 -5.906 1 97.31 419 TYR A O 1
ATOM 3242 N N . CYS A 1 420 ? -14.305 -28.734 -6.973 1 96.81 420 CYS A N 1
ATOM 3243 C CA . CYS A 1 420 ? -13.609 -28.125 -5.852 1 96.81 420 CYS A CA 1
ATOM 3244 C C . CYS A 1 420 ? -14.508 -28.047 -4.621 1 96.81 420 CYS A C 1
ATOM 3246 O O . CYS A 1 420 ? -14.047 -28.25 -3.498 1 96.81 420 CYS A O 1
ATOM 3248 N N . ASN A 1 421 ? -15.75 -27.672 -4.875 1 95.62 421 ASN A N 1
ATOM 3249 C CA . ASN A 1 421 ? -16.719 -27.625 -3.779 1 95.62 421 ASN A CA 1
ATOM 3250 C C . ASN A 1 421 ? -16.906 -29 -3.133 1 95.62 421 ASN A C 1
ATOM 3252 O O . ASN A 1 421 ? -16.938 -29.109 -1.905 1 95.62 421 ASN A O 1
ATOM 3256 N N . ASP A 1 422 ? -17.109 -29.953 -3.947 1 96.19 422 ASP A N 1
ATOM 3257 C CA . ASP A 1 422 ? -17.281 -31.312 -3.438 1 96.19 422 ASP A CA 1
ATOM 3258 C C . ASP A 1 422 ? -16.047 -31.781 -2.684 1 96.19 422 ASP A C 1
ATOM 3260 O O . ASP A 1 422 ? -16.156 -32.469 -1.655 1 96.19 422 ASP A O 1
ATOM 3264 N N . LEU A 1 423 ? -14.898 -31.484 -3.229 1 96.94 423 LEU A N 1
ATOM 3265 C CA . LEU A 1 423 ? -13.633 -31.797 -2.578 1 96.94 423 LEU A CA 1
ATOM 3266 C C . LEU A 1 423 ? -13.547 -31.156 -1.201 1 96.94 423 LEU A C 1
ATOM 3268 O O . LEU A 1 423 ? -13.156 -31.797 -0.227 1 96.94 423 LEU A O 1
ATOM 3272 N N . LEU A 1 424 ? -13.867 -29.875 -1.114 1 96.25 424 LEU A N 1
ATOM 3273 C CA . LEU A 1 424 ? -13.859 -29.141 0.14 1 96.25 424 LEU A CA 1
ATOM 3274 C C . LEU A 1 424 ? -14.75 -29.812 1.18 1 96.25 424 LEU A C 1
ATOM 3276 O O . LEU A 1 424 ? -14.336 -30 2.324 1 96.25 424 LEU A O 1
ATOM 3280 N N . ASN A 1 425 ? -15.898 -30.234 0.744 1 94.94 425 ASN A N 1
ATOM 3281 C CA . ASN A 1 425 ? -16.891 -30.797 1.657 1 94.94 425 ASN A CA 1
ATOM 3282 C C . ASN A 1 425 ? -16.5 -32.219 2.084 1 94.94 425 ASN A C 1
ATOM 3284 O O . ASN A 1 425 ? -16.812 -32.625 3.203 1 94.94 425 ASN A O 1
ATOM 3288 N N . ALA A 1 426 ? -15.867 -32.906 1.228 1 95.56 426 ALA A N 1
ATOM 3289 C CA . ALA A 1 426 ? -15.57 -34.312 1.48 1 95.56 426 ALA A CA 1
ATOM 3290 C C . ALA A 1 426 ? -14.242 -34.5 2.215 1 95.56 426 ALA A C 1
ATOM 3292 O O . ALA A 1 426 ? -14.094 -35.406 3.037 1 95.56 426 ALA A O 1
ATOM 3293 N N . VAL A 1 427 ? -13.281 -33.656 1.892 1 95.75 427 VAL A N 1
ATOM 3294 C CA . VAL A 1 427 ? -11.906 -33.906 2.326 1 95.75 427 VAL A CA 1
ATOM 3295 C C . VAL A 1 427 ? -11.43 -32.75 3.205 1 95.75 427 VAL A C 1
ATOM 3297 O O . VAL A 1 427 ? -10.477 -32.906 3.973 1 95.75 427 VAL A O 1
ATOM 3300 N N . GLY A 1 428 ? -12.062 -31.578 3.131 1 94.94 428 GLY A N 1
ATOM 3301 C CA . GLY A 1 428 ? -11.648 -30.406 3.898 1 94.94 428 GLY A CA 1
ATOM 3302 C C . GLY A 1 428 ? -10.445 -29.703 3.299 1 94.94 428 GLY A C 1
ATOM 3303 O O . GLY A 1 428 ? -9.602 -29.172 4.027 1 94.94 428 GLY A O 1
ATOM 3304 N N . VAL A 1 429 ? -10.297 -29.75 1.992 1 95.81 429 VAL A N 1
ATOM 3305 C CA . VAL A 1 429 ? -9.211 -29.062 1.299 1 95.81 429 VAL A CA 1
ATOM 3306 C C . VAL A 1 429 ? -9.781 -27.969 0.406 1 95.81 429 VAL A C 1
ATOM 3308 O O . VAL A 1 429 ? -10.648 -28.234 -0.431 1 95.81 429 VAL A O 1
ATOM 3311 N N . LEU A 1 430 ? -9.289 -26.781 0.678 1 95.62 430 LEU A N 1
ATOM 3312 C CA . LEU A 1 430 ? -9.75 -25.625 -0.092 1 95.62 430 LEU A CA 1
ATOM 3313 C C . LEU A 1 430 ? -8.812 -25.344 -1.264 1 95.62 430 LEU A C 1
ATOM 3315 O O . LEU A 1 430 ? -7.652 -24.984 -1.062 1 95.62 430 LEU A O 1
ATOM 3319 N N . THR A 1 431 ? -9.227 -25.578 -2.504 1 96.19 431 THR A N 1
ATOM 3320 C CA . THR A 1 431 ? -8.523 -25.281 -3.746 1 96.19 431 THR A CA 1
ATOM 3321 C C . THR A 1 431 ? -9.312 -24.281 -4.59 1 96.19 431 THR A C 1
ATOM 3323 O O . THR A 1 431 ? -10.406 -23.859 -4.207 1 96.19 431 THR A O 1
ATOM 3326 N N . LEU A 1 432 ? -8.727 -23.859 -5.711 1 95.62 432 LEU A N 1
ATOM 3327 C CA . LEU A 1 432 ? -9.414 -22.922 -6.594 1 95.62 432 LEU A CA 1
ATOM 3328 C C . LEU A 1 432 ? -9.688 -23.562 -7.949 1 95.62 432 LEU A C 1
ATOM 3330 O O . LEU A 1 432 ? -8.844 -24.281 -8.484 1 95.62 432 LEU A O 1
ATOM 3334 N N . PRO A 1 433 ? -10.906 -23.328 -8.438 1 96.06 433 PRO A N 1
ATOM 3335 C CA . PRO A 1 433 ? -11.219 -23.891 -9.758 1 96.06 433 PRO A CA 1
ATOM 3336 C C . PRO A 1 433 ? -10.453 -23.203 -10.883 1 96.06 433 PRO A C 1
ATOM 3338 O O . PRO A 1 433 ? -10.141 -22.016 -10.781 1 96.06 433 PRO A O 1
ATOM 3341 N N . GLY A 1 434 ? -10.195 -23.906 -11.922 1 95.75 434 GLY A N 1
ATOM 3342 C CA . GLY A 1 434 ? -9.414 -23.422 -13.047 1 95.75 434 GLY A CA 1
ATOM 3343 C C . GLY A 1 434 ? -10.07 -22.25 -13.766 1 95.75 434 GLY A C 1
ATOM 3344 O O . GLY A 1 434 ? -9.391 -21.422 -14.367 1 95.75 434 GLY A O 1
ATOM 3345 N N . CYS A 1 435 ? -11.359 -22.156 -13.711 1 93.38 435 CYS A N 1
ATOM 3346 C CA . CYS A 1 435 ? -12.086 -21.094 -14.398 1 93.38 435 CYS A CA 1
ATOM 3347 C C . CYS A 1 435 ? -11.68 -19.734 -13.867 1 93.38 435 CYS A C 1
ATOM 3349 O O . CYS A 1 435 ? -11.75 -18.734 -14.586 1 93.38 435 CYS A O 1
ATOM 3351 N N . MET A 1 436 ? -11.148 -19.688 -12.688 1 93.19 436 MET A N 1
ATOM 3352 C CA . MET A 1 436 ? -10.719 -18.422 -12.086 1 93.19 436 MET A CA 1
ATOM 3353 C C . MET A 1 436 ? -9.422 -17.938 -12.727 1 93.19 436 MET A C 1
ATOM 3355 O O . MET A 1 436 ? -9.07 -16.766 -12.586 1 93.19 436 MET A O 1
ATOM 3359 N N . PHE A 1 437 ? -8.75 -18.797 -13.438 1 96 437 PHE A N 1
ATOM 3360 C CA . PHE A 1 437 ? -7.43 -18.484 -13.969 1 96 437 PHE A CA 1
ATOM 3361 C C . PHE A 1 437 ? -7.465 -18.359 -15.484 1 96 437 PHE A C 1
ATOM 3363 O O . PHE A 1 437 ? -6.422 -18.25 -16.125 1 96 437 PHE A O 1
ATOM 3370 N N . GLY A 1 438 ? -8.625 -18.453 -16.062 1 93.75 438 GLY A N 1
ATOM 3371 C CA . GLY A 1 438 ? -8.773 -18.281 -17.5 1 93.75 438 GLY A CA 1
ATOM 3372 C C . GLY A 1 438 ? -8.453 -19.531 -18.281 1 93.75 438 GLY A C 1
ATOM 3373 O O . GLY A 1 438 ? -7.863 -19.453 -19.359 1 93.75 438 GLY A O 1
ATOM 3374 N N . GLN A 1 439 ? -8.836 -20.688 -17.812 1 93.19 439 GLN A N 1
ATOM 3375 C CA . GLN A 1 439 ? -8.617 -21.953 -18.5 1 93.19 439 GLN A CA 1
ATOM 3376 C C . GLN A 1 439 ? -9.32 -21.953 -19.859 1 93.19 439 GLN A C 1
ATOM 3378 O O . GLN A 1 439 ? -10.258 -21.188 -20.078 1 93.19 439 GLN A O 1
ATOM 3383 N N . ARG A 1 440 ? -8.781 -22.719 -20.766 1 93.38 440 ARG A N 1
ATOM 3384 C CA . ARG A 1 440 ? -9.383 -22.844 -22.094 1 93.38 440 ARG A CA 1
ATOM 3385 C C . ARG A 1 440 ? -10.797 -23.406 -22 1 93.38 440 ARG A C 1
ATOM 3387 O O . ARG A 1 440 ? -11.055 -24.312 -21.188 1 93.38 440 ARG A O 1
ATOM 3394 N N . GLU A 1 441 ? -11.617 -22.938 -22.906 1 91.88 441 GLU A N 1
ATOM 3395 C CA . GLU A 1 441 ? -12.977 -23.469 -22.953 1 91.88 441 GLU A CA 1
ATOM 3396 C C . GLU A 1 441 ? -12.961 -24.984 -23.172 1 91.88 441 GLU A C 1
ATOM 3398 O O . GLU A 1 441 ? -12.211 -25.484 -24 1 91.88 441 GLU A O 1
ATOM 3403 N N . GLY A 1 442 ? -13.719 -25.594 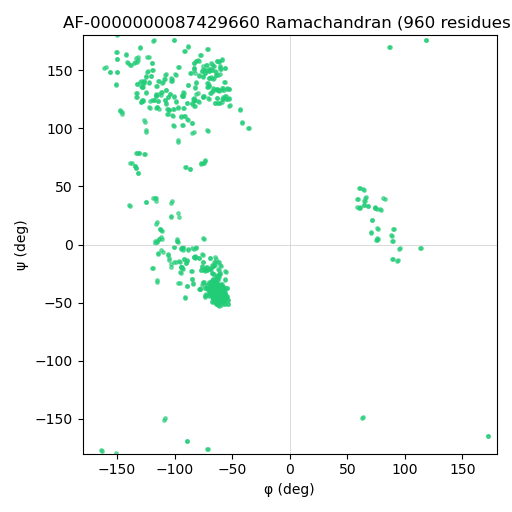-22.391 1 93.25 442 GLY A N 1
ATOM 3404 C CA . GLY A 1 442 ? -13.812 -27.047 -22.5 1 93.25 442 GLY A CA 1
ATOM 3405 C C . GLY A 1 442 ? -12.789 -27.781 -21.656 1 93.25 442 GLY A C 1
ATOM 3406 O O . GLY A 1 442 ? -12.852 -29 -21.531 1 93.25 442 GLY A O 1
ATOM 3407 N N . SER A 1 443 ? -11.836 -27.031 -21.172 1 95.69 443 SER A N 1
ATOM 3408 C CA . SER A 1 443 ? -10.891 -27.625 -20.234 1 95.69 443 SER A CA 1
ATOM 3409 C C . SER A 1 443 ? -11.25 -27.297 -18.797 1 95.69 443 SER A C 1
ATOM 3411 O O . SER A 1 443 ? -11.852 -26.25 -18.531 1 95.69 443 SER A O 1
ATOM 3413 N N . TYR A 1 444 ? -10.984 -28.25 -17.906 1 97.62 444 TYR A N 1
ATOM 3414 C CA . TYR A 1 444 ? -11.312 -28.078 -16.484 1 97.62 444 TYR A CA 1
ATOM 3415 C C . TYR A 1 444 ? -10.109 -28.391 -15.609 1 97.62 444 TYR A C 1
ATOM 3417 O O . TYR A 1 444 ? -9.508 -29.469 -15.727 1 97.62 444 TYR A O 1
ATOM 3425 N N . HIS A 1 445 ? -9.758 -27.422 -14.836 1 97.75 445 HIS A N 1
ATOM 3426 C CA . HIS A 1 445 ? -8.586 -27.5 -13.984 1 97.75 445 HIS A CA 1
ATOM 3427 C C . HIS A 1 445 ? -8.914 -27.109 -12.547 1 97.75 445 HIS A C 1
ATOM 3429 O O . HIS A 1 445 ? -10.023 -26.672 -12.258 1 97.75 445 HIS A O 1
ATOM 3435 N N . LEU A 1 446 ? -8.023 -27.328 -11.648 1 96.81 446 LEU A N 1
ATOM 3436 C CA . LEU A 1 446 ? -7.984 -26.688 -10.336 1 96.81 446 LEU A CA 1
ATOM 3437 C C . LEU A 1 446 ? -6.555 -26.312 -9.969 1 96.81 446 LEU A C 1
ATOM 3439 O O . LEU A 1 446 ? -5.598 -26.859 -10.523 1 96.81 446 LEU A O 1
ATOM 3443 N N . ARG A 1 447 ? -6.395 -25.344 -9.148 1 97.06 447 ARG A N 1
ATOM 3444 C CA . ARG A 1 447 ? -5.094 -24.922 -8.641 1 97.06 447 ARG A CA 1
ATOM 3445 C C . ARG A 1 447 ? -4.953 -25.234 -7.156 1 97.06 447 ARG A C 1
ATOM 3447 O O . ARG A 1 447 ? -5.844 -24.922 -6.363 1 97.06 447 ARG A O 1
ATOM 3454 N N . MET A 1 448 ? -3.895 -25.812 -6.836 1 96 448 MET A N 1
ATOM 3455 C CA . MET A 1 448 ? -3.547 -26.109 -5.449 1 96 448 MET A CA 1
ATOM 3456 C C . MET A 1 448 ? -2.139 -25.625 -5.125 1 96 448 MET A C 1
ATOM 3458 O O . MET A 1 448 ? -1.219 -25.797 -5.93 1 96 448 MET A O 1
ATOM 3462 N N . THR A 1 449 ? -1.964 -25 -3.971 1 96.06 449 THR A N 1
ATOM 3463 C CA . THR A 1 449 ? -0.616 -24.672 -3.527 1 96.06 449 THR A CA 1
ATOM 3464 C C . THR A 1 449 ? 0.115 -25.906 -3.02 1 96.06 449 THR A C 1
ATOM 3466 O O . THR A 1 449 ? -0.51 -26.828 -2.508 1 96.06 449 THR A O 1
ATOM 3469 N N . ILE A 1 450 ? 1.38 -25.938 -3.08 1 96.31 450 ILE A N 1
ATOM 3470 C CA . ILE A 1 450 ? 2.195 -27.031 -2.574 1 96.31 450 ILE A CA 1
ATOM 3471 C C . ILE A 1 450 ? 2.836 -26.641 -1.248 1 96.31 450 ILE A C 1
ATOM 3473 O O . ILE A 1 450 ? 3.99 -26.969 -0.98 1 96.31 450 ILE A O 1
ATOM 3477 N N . LEU A 1 451 ? 2.146 -25.891 -0.445 1 95.38 451 LEU A N 1
ATOM 3478 C CA . LEU A 1 451 ? 2.725 -25.172 0.679 1 95.38 451 LEU A CA 1
ATOM 3479 C C . LEU A 1 451 ? 2.594 -25.969 1.971 1 95.38 451 LEU A C 1
ATOM 3481 O O . LEU A 1 451 ? 3.49 -25.938 2.816 1 95.38 451 LEU A O 1
ATOM 3485 N N . PRO A 1 452 ? 1.528 -26.781 2.207 1 94.56 452 PRO A N 1
ATOM 3486 C CA . PRO A 1 452 ? 1.405 -27.484 3.488 1 94.56 452 PRO A CA 1
ATOM 3487 C C . PRO A 1 452 ? 2.588 -28.406 3.773 1 94.56 452 PRO A C 1
ATOM 3489 O O . PRO A 1 452 ? 3.301 -28.812 2.85 1 94.56 452 PRO A O 1
ATOM 3492 N N . PRO A 1 453 ? 2.77 -28.719 5.051 1 94.69 453 PRO A N 1
ATOM 3493 C CA . PRO A 1 453 ? 3.844 -29.656 5.395 1 94.69 453 PRO A CA 1
ATOM 3494 C C . PRO A 1 453 ? 3.725 -30.984 4.66 1 94.69 453 PRO A C 1
ATOM 3496 O O . PRO A 1 453 ? 2.617 -31.422 4.324 1 94.69 453 PRO A O 1
ATOM 3499 N N . GLU A 1 454 ? 4.832 -31.609 4.453 1 95.75 454 GLU A N 1
ATOM 3500 C CA . GLU A 1 454 ? 4.902 -32.812 3.623 1 95.75 454 GLU A CA 1
ATOM 3501 C C . GLU A 1 454 ? 3.98 -33.906 4.156 1 95.75 454 GLU A C 1
ATOM 3503 O O . GLU A 1 454 ? 3.334 -34.594 3.381 1 95.75 454 GLU A O 1
ATOM 3508 N N . ASP A 1 455 ? 3.934 -34.031 5.465 1 95.62 455 ASP A N 1
ATOM 3509 C CA . ASP A 1 455 ? 3.064 -35.062 6.051 1 95.62 455 ASP A CA 1
ATOM 3510 C C . ASP A 1 455 ? 1.596 -34.75 5.773 1 95.62 455 ASP A C 1
ATOM 3512 O O . ASP A 1 455 ? 0.812 -35.656 5.48 1 95.62 455 ASP A O 1
ATOM 3516 N N . MET A 1 456 ? 1.28 -33.531 5.859 1 94.38 456 MET A N 1
ATOM 3517 C CA . MET A 1 456 ? -0.086 -33.094 5.574 1 94.38 456 MET A CA 1
ATOM 3518 C C . MET A 1 456 ? -0.424 -33.281 4.102 1 94.38 456 MET A C 1
ATOM 3520 O O . MET A 1 456 ? -1.543 -33.688 3.766 1 94.38 456 MET A O 1
ATOM 3524 N N . VAL A 1 457 ? 0.501 -33.031 3.232 1 95.56 457 VAL A N 1
ATOM 3525 C CA . VAL A 1 457 ? 0.311 -33.219 1.799 1 95.56 457 VAL A CA 1
ATOM 3526 C C . VAL A 1 457 ? 0.009 -34.688 1.515 1 95.56 457 VAL A C 1
ATOM 3528 O O . VAL A 1 457 ? -0.928 -35.031 0.778 1 95.56 457 VAL A O 1
ATOM 3531 N N . ASN A 1 458 ? 0.755 -35.562 2.104 1 95.75 458 ASN A N 1
ATOM 3532 C CA . ASN A 1 458 ? 0.545 -37 1.901 1 95.75 458 ASN A CA 1
ATOM 3533 C C . ASN A 1 458 ? -0.835 -37.438 2.383 1 95.75 458 ASN A C 1
ATOM 3535 O O . ASN A 1 458 ? -1.511 -38.219 1.712 1 95.75 458 ASN A O 1
ATOM 3539 N N . ASP A 1 459 ? -1.187 -36.906 3.496 1 95.5 459 ASP A N 1
ATOM 3540 C CA . ASP A 1 459 ? -2.498 -37.219 4.051 1 95.5 459 ASP A CA 1
ATOM 3541 C C . ASP A 1 459 ? -3.617 -36.719 3.141 1 95.5 459 ASP A C 1
ATOM 3543 O O . ASP A 1 459 ? -4.582 -37.438 2.877 1 95.5 459 ASP A O 1
ATOM 3547 N N . ILE A 1 460 ? -3.486 -35.531 2.691 1 95.19 460 ILE A N 1
ATOM 3548 C CA . ILE A 1 460 ? -4.461 -34.938 1.797 1 95.19 460 ILE A CA 1
ATOM 3549 C C . ILE A 1 460 ? -4.566 -35.75 0.511 1 95.19 460 ILE A C 1
ATOM 3551 O O . ILE A 1 460 ? -5.672 -36.031 0.036 1 95.19 460 ILE A O 1
ATOM 3555 N N . LEU A 1 461 ? -3.447 -36.156 -0.042 1 96.69 461 LEU A N 1
ATOM 3556 C CA . LEU A 1 461 ? -3.443 -36.875 -1.309 1 96.69 461 LEU A CA 1
ATOM 3557 C C . LEU A 1 461 ? -4.152 -38.219 -1.17 1 96.69 461 LEU A C 1
ATOM 3559 O O . LEU A 1 461 ? -4.867 -38.656 -2.08 1 96.69 461 LEU A O 1
ATOM 3563 N N . LYS A 1 462 ? -3.977 -38.844 -0.087 1 96.69 462 LYS A N 1
ATOM 3564 C CA . LYS A 1 462 ? -4.645 -40.125 0.151 1 96.69 462 LYS A CA 1
ATOM 3565 C C . LYS A 1 462 ? -6.16 -39.938 0.201 1 96.69 462 LYS A C 1
ATOM 3567 O O . LYS A 1 462 ? -6.895 -40.688 -0.461 1 96.69 462 LYS A O 1
ATOM 3572 N N . LYS A 1 463 ? -6.57 -39.031 0.991 1 96.94 463 LYS A N 1
ATOM 3573 C CA . LYS A 1 463 ? -8 -38.75 1.115 1 96.94 463 LYS A CA 1
ATOM 3574 C C . LYS A 1 463 ? -8.586 -38.25 -0.206 1 96.94 463 LYS A C 1
ATOM 3576 O O . LYS A 1 463 ? -9.719 -38.594 -0.555 1 96.94 463 LYS A O 1
ATOM 3581 N N . TRP A 1 464 ? -7.844 -37.438 -0.868 1 97.69 464 TRP A N 1
ATOM 3582 C CA . TRP A 1 464 ? -8.258 -36.906 -2.158 1 97.69 464 TRP A CA 1
ATOM 3583 C C . TRP A 1 464 ? -8.398 -38 -3.193 1 97.69 464 TRP A C 1
ATOM 3585 O O . TRP A 1 464 ? -9.352 -38.031 -3.979 1 97.69 464 TRP A O 1
ATOM 3595 N N . GLU A 1 465 ? -7.477 -38.906 -3.213 1 97.81 465 GLU A N 1
ATOM 3596 C CA . GLU A 1 465 ? -7.559 -40.031 -4.137 1 97.81 465 GLU A CA 1
ATOM 3597 C C . GLU A 1 465 ? -8.844 -40.812 -3.93 1 97.81 465 GLU A C 1
ATOM 3599 O O . GLU A 1 465 ? -9.516 -41.188 -4.898 1 97.81 465 GLU A O 1
ATOM 3604 N N . THR A 1 466 ? -9.148 -41.062 -2.68 1 97.62 466 THR A N 1
ATOM 3605 C CA . THR A 1 466 ? -10.383 -41.781 -2.355 1 97.62 466 THR A CA 1
ATOM 3606 C C . THR A 1 466 ? -11.602 -41 -2.832 1 97.62 466 THR A C 1
ATOM 3608 O O . THR A 1 466 ? -12.484 -41.562 -3.484 1 97.62 466 THR A O 1
ATOM 3611 N N . PHE A 1 467 ? -11.656 -39.812 -2.492 1 97.88 467 PHE A N 1
ATOM 3612 C CA . PHE A 1 467 ? -12.734 -38.969 -2.941 1 97.88 467 PHE A CA 1
ATOM 3613 C C . PHE A 1 467 ? -12.859 -39 -4.461 1 97.88 467 PHE A C 1
ATOM 3615 O O . PHE A 1 467 ? -13.961 -39.125 -4.996 1 97.88 467 PHE A O 1
ATOM 3622 N N . HIS A 1 468 ? -11.672 -38.75 -5.133 1 98.06 468 HIS A N 1
ATOM 3623 C CA . HIS A 1 468 ? -11.664 -38.688 -6.59 1 98.06 468 HIS A CA 1
ATOM 3624 C C . HIS A 1 468 ? -12.219 -39.969 -7.199 1 98.06 468 HIS A C 1
ATOM 3626 O O . HIS A 1 468 ? -12.992 -39.938 -8.156 1 98.06 468 HIS A O 1
ATOM 3632 N N . ARG A 1 469 ? -11.789 -41.062 -6.68 1 97.19 469 ARG A N 1
ATOM 3633 C CA . ARG A 1 469 ? -12.281 -42.344 -7.152 1 97.19 469 ARG A CA 1
ATOM 3634 C C . ARG A 1 469 ? -13.797 -42.438 -7.016 1 97.19 469 ARG A C 1
ATOM 3636 O O . ARG A 1 469 ? -14.492 -42.844 -7.957 1 97.19 469 ARG A O 1
ATOM 3643 N N . GLU A 1 470 ? -14.289 -42.062 -5.867 1 97.38 470 GLU A N 1
ATOM 3644 C CA . GLU A 1 470 ? -15.727 -42.125 -5.613 1 97.38 470 GLU A CA 1
ATOM 3645 C C . GLU A 1 470 ? -16.484 -41.125 -6.516 1 97.38 470 GLU A C 1
ATOM 3647 O O . GLU A 1 470 ? -17.578 -41.438 -7 1 97.38 470 GLU A O 1
ATOM 3652 N N . TRP A 1 471 ? -15.906 -39.969 -6.633 1 97.75 471 TRP A N 1
ATOM 3653 C CA . TRP A 1 471 ? -16.484 -38.969 -7.492 1 97.75 471 TRP A CA 1
ATOM 3654 C C . TRP A 1 471 ? -16.578 -39.438 -8.938 1 97.75 471 TRP A C 1
ATOM 3656 O O . TRP A 1 471 ? -17.578 -39.219 -9.609 1 97.75 471 TRP A O 1
ATOM 3666 N N . MET A 1 472 ? -15.547 -40.094 -9.461 1 97.12 472 MET A N 1
ATOM 3667 C CA . MET A 1 472 ? -15.516 -40.625 -10.812 1 97.12 472 MET A CA 1
ATOM 3668 C C . MET A 1 472 ? -16.484 -41.812 -10.953 1 97.12 472 MET A C 1
ATOM 3670 O O . MET A 1 472 ? -17.125 -41.969 -12 1 97.12 472 MET A O 1
ATOM 3674 N N . ASP A 1 473 ? -16.547 -42.594 -9.906 1 96.88 473 ASP A N 1
ATOM 3675 C CA . ASP A 1 473 ? -17.5 -43.719 -9.938 1 96.88 473 ASP A CA 1
ATOM 3676 C C . ASP A 1 473 ? -18.938 -43.219 -10.062 1 96.88 473 ASP A C 1
ATOM 3678 O O . ASP A 1 473 ? -19.766 -43.844 -10.703 1 96.88 473 ASP A O 1
ATOM 3682 N N . LYS A 1 474 ? -19.188 -42.156 -9.438 1 96.81 474 LYS A N 1
ATOM 3683 C CA . LYS A 1 474 ? -20.516 -41.562 -9.461 1 96.81 474 LYS A CA 1
ATOM 3684 C C . LYS A 1 474 ? -20.859 -41.031 -10.852 1 96.81 474 LYS A C 1
ATOM 3686 O O . LYS A 1 474 ? -21.984 -41.219 -11.336 1 96.81 474 LYS A O 1
ATOM 3691 N N . TYR A 1 475 ? -19.969 -40.406 -11.469 1 96.56 475 TYR A N 1
ATOM 3692 C CA . TYR A 1 475 ? -20.281 -39.688 -12.688 1 96.56 475 TYR A CA 1
ATOM 3693 C C . TYR A 1 475 ? -19.812 -40.438 -13.922 1 96.56 475 TYR A C 1
ATOM 3695 O O . TYR A 1 475 ? -20.234 -40.125 -15.039 1 96.56 475 TYR A O 1
ATOM 3703 N N . ASP A 1 476 ? -18.906 -41.344 -13.781 1 93.81 476 ASP A N 1
ATOM 3704 C CA . ASP A 1 476 ? -18.422 -42.219 -14.852 1 93.81 476 ASP A CA 1
ATOM 3705 C C . ASP A 1 476 ? -18.266 -43.656 -14.375 1 93.81 476 ASP A C 1
ATOM 3707 O O . ASP A 1 476 ? -17.141 -44.188 -14.344 1 93.81 476 ASP A O 1
ATOM 3711 N N . PRO A 1 477 ? -19.406 -44.25 -14.148 1 90.25 477 PRO A N 1
ATOM 3712 C CA . PRO A 1 477 ? -19.297 -45.625 -13.633 1 90.25 477 PRO A CA 1
ATOM 3713 C C . PRO A 1 477 ? -18.609 -46.562 -14.609 1 90.25 477 PRO A C 1
ATOM 3715 O O . PRO A 1 477 ? -18.812 -46.469 -15.82 1 90.25 477 PRO A O 1
ATOM 3718 N N . LEU A 1 478 ? -17.625 -47.375 -14.102 1 85.56 478 LEU A N 1
ATOM 3719 C CA . LEU A 1 478 ? -16.953 -48.375 -14.883 1 85.56 478 LEU A CA 1
ATOM 3720 C C . LEU A 1 478 ? -17.891 -49.562 -15.18 1 85.56 478 LEU A C 1
ATOM 3722 O O . LEU A 1 478 ? -18.734 -49.906 -14.359 1 85.56 478 LEU A O 1
ATOM 3726 N N . PRO A 1 479 ? -17.812 -49.969 -16.516 1 77.94 479 PRO A N 1
ATOM 3727 C CA . PRO A 1 479 ? -18.672 -51.125 -16.844 1 77.94 479 PRO A CA 1
ATOM 3728 C C . PRO A 1 479 ? -18.469 -52.312 -15.891 1 77.94 479 PRO A C 1
ATOM 3730 O O . PRO A 1 479 ? -17.375 -52.5 -15.383 1 77.94 479 PRO A O 1
ATOM 3733 N N . GLU A 1 480 ? -19.516 -52.781 -15.141 1 59.88 480 GLU A N 1
ATOM 3734 C CA . GLU A 1 480 ? -19.469 -53.969 -14.32 1 59.88 480 GLU A CA 1
ATOM 3735 C C . GLU A 1 480 ? -18.734 -55.094 -15.039 1 59.88 480 GLU A C 1
ATOM 3737 O O . GLU A 1 480 ? -18.891 -55.281 -16.25 1 59.88 480 GLU A O 1
ATOM 3742 N N . SER A 1 481 ? -17.438 -55.375 -14.57 1 49.03 481 SER A N 1
ATOM 3743 C CA . SER A 1 481 ? -16.875 -56.594 -15.125 1 49.03 481 SER A CA 1
ATOM 3744 C C . SER A 1 481 ? -17.953 -57.656 -15.289 1 49.03 481 SER A C 1
ATOM 3746 O O . SER A 1 481 ? -18.656 -58 -14.328 1 49.03 481 SER A O 1
ATOM 3748 N N . GLN A 1 482 ? -18.469 -57.844 -16.438 1 40 482 GLN A N 1
ATOM 3749 C CA . GLN A 1 482 ? -19.141 -59.125 -16.672 1 40 482 GLN A CA 1
ATOM 3750 C C . GLN A 1 482 ? -18.172 -60.312 -16.484 1 40 482 GLN A C 1
ATOM 3752 O O . GLN A 1 482 ? -17.031 -60.25 -16.938 1 40 482 GLN A O 1
ATOM 3757 N N . MET B 1 1 ? 10.273 -1.429 -38.812 1 78.56 1 MET B N 1
ATOM 3758 C CA . MET B 1 1 ? 10 -0.084 -38.312 1 78.56 1 MET B CA 1
ATOM 3759 C C . MET B 1 1 ? 10.477 0.068 -36.875 1 78.56 1 MET B C 1
ATOM 3761 O O . MET B 1 1 ? 10.492 -0.903 -36.125 1 78.56 1 MET B O 1
ATOM 3765 N N . PRO B 1 2 ? 10.906 1.239 -36.594 1 90.38 2 PRO B N 1
ATOM 3766 C CA . PRO B 1 2 ? 11.383 1.448 -35.219 1 90.38 2 PRO B CA 1
ATOM 3767 C C . PRO B 1 2 ? 10.273 1.342 -34.188 1 90.38 2 PRO B C 1
ATOM 3769 O O . PRO B 1 2 ? 9.109 1.622 -34.5 1 90.38 2 PRO B O 1
ATOM 3772 N N . TYR B 1 3 ? 10.516 0.803 -33.062 1 94.06 3 TYR B N 1
ATOM 3773 C CA . TYR B 1 3 ? 9.602 0.678 -31.938 1 94.06 3 TYR B CA 1
ATOM 3774 C C . TYR B 1 3 ? 9.062 2.041 -31.531 1 94.06 3 TYR B C 1
ATOM 3776 O O . TYR B 1 3 ? 9.82 3.006 -31.406 1 94.06 3 TYR B O 1
ATOM 3784 N N . GLU B 1 4 ? 7.801 2.154 -31.438 1 94.25 4 GLU B N 1
ATOM 3785 C CA . GLU B 1 4 ? 7.168 3.359 -30.906 1 94.25 4 GLU B CA 1
ATOM 3786 C C . GLU B 1 4 ? 6.738 3.168 -29.469 1 94.25 4 GLU B C 1
ATOM 3788 O O . GLU B 1 4 ? 5.93 2.287 -29.156 1 94.25 4 GLU B O 1
ATOM 3793 N N . HIS B 1 5 ? 7.137 4.059 -28.609 1 95.62 5 HIS B N 1
ATOM 3794 C CA . HIS B 1 5 ? 6.887 3.936 -27.188 1 95.62 5 HIS B CA 1
ATOM 3795 C C . HIS B 1 5 ? 5.391 3.957 -26.891 1 95.62 5 HIS B C 1
ATOM 3797 O O . HIS B 1 5 ? 4.656 4.785 -27.422 1 95.62 5 HIS B O 1
ATOM 3803 N N . VAL B 1 6 ? 4.992 3.037 -26.062 1 96.62 6 VAL B N 1
ATOM 3804 C CA . VAL B 1 6 ? 3.613 2.961 -25.594 1 96.62 6 VAL B CA 1
ATOM 3805 C C . VAL B 1 6 ? 3.377 4.008 -24.5 1 96.62 6 VAL B C 1
ATOM 3807 O O . VAL B 1 6 ? 2.336 4.672 -24.484 1 96.62 6 VAL B O 1
ATOM 3810 N N . LEU B 1 7 ? 4.375 4.211 -23.641 1 96.62 7 LEU B N 1
ATOM 3811 C CA . LEU B 1 7 ? 4.266 5.133 -22.516 1 96.62 7 LEU B CA 1
ATOM 3812 C C . LEU B 1 7 ? 4.871 6.488 -22.859 1 96.62 7 LEU B C 1
ATOM 3814 O O . LEU B 1 7 ? 6.07 6.707 -22.656 1 96.62 7 LEU B O 1
ATOM 3818 N N . THR B 1 8 ? 4.121 7.316 -23.359 1 96.69 8 THR B N 1
ATOM 3819 C CA . THR B 1 8 ? 4.387 8.75 -23.484 1 96.69 8 THR B CA 1
ATOM 3820 C C . THR B 1 8 ? 3.273 9.562 -22.828 1 96.69 8 THR B C 1
ATOM 3822 O O . THR B 1 8 ? 2.182 9.039 -22.578 1 96.69 8 THR B O 1
ATOM 3825 N N . LEU B 1 9 ? 3.502 10.75 -22.531 1 94 9 LEU B N 1
ATOM 3826 C CA . LEU B 1 9 ? 2.504 11.547 -21.828 1 94 9 LEU B CA 1
ATOM 3827 C C . LEU B 1 9 ? 1.233 11.68 -22.656 1 94 9 LEU B C 1
ATOM 3829 O O . LEU B 1 9 ? 0.136 11.805 -22.109 1 94 9 LEU B O 1
ATOM 3833 N N . SER B 1 10 ? 1.376 11.562 -24.031 1 95 10 SER B N 1
ATOM 3834 C CA . SER B 1 10 ? 0.216 11.711 -24.906 1 95 10 SER B CA 1
ATOM 3835 C C . SER B 1 10 ? -0.487 10.375 -25.125 1 95 10 SER B C 1
ATOM 3837 O O . SER B 1 10 ? -1.624 10.336 -25.594 1 95 10 SER B O 1
ATOM 3839 N N . ARG B 1 11 ? 0.188 9.234 -24.75 1 95.38 11 ARG B N 1
ATOM 3840 C CA . ARG B 1 11 ? -0.368 7.922 -25.062 1 95.38 11 ARG B CA 1
ATOM 3841 C C . ARG B 1 11 ? -0.72 7.164 -23.781 1 95.38 11 ARG B C 1
ATOM 3843 O O . ARG B 1 11 ? -1.19 6.023 -23.844 1 95.38 11 ARG B O 1
ATOM 3850 N N . CYS B 1 12 ? -0.522 7.797 -22.625 1 96.12 12 CYS B N 1
ATOM 3851 C CA . CYS B 1 12 ? -0.836 7.16 -21.359 1 96.12 12 CYS B CA 1
ATOM 3852 C C . CYS B 1 12 ? -2.178 7.641 -20.812 1 96.12 12 CYS B C 1
ATOM 3854 O O . CYS B 1 12 ? -2.883 8.398 -21.484 1 96.12 12 CYS B O 1
ATOM 3856 N N . TYR B 1 13 ? -2.584 7.023 -19.656 1 96.25 13 TYR B N 1
ATOM 3857 C CA . TYR B 1 13 ? -3.744 7.508 -18.906 1 96.25 13 TYR B CA 1
ATOM 3858 C C . TYR B 1 13 ? -3.732 9.031 -18.812 1 96.25 13 TYR B C 1
ATOM 3860 O O . TYR B 1 13 ? -2.805 9.609 -18.25 1 96.25 13 TYR B O 1
ATOM 3868 N N . PRO B 1 14 ? -4.703 9.695 -19.391 1 93.69 14 PRO B N 1
ATOM 3869 C CA . PRO B 1 14 ? -4.648 11.148 -19.578 1 93.69 14 PRO B CA 1
ATOM 3870 C C . PRO B 1 14 ? -4.461 11.906 -18.266 1 93.69 14 PRO B C 1
ATOM 3872 O O . PRO B 1 14 ? -3.764 12.922 -18.234 1 93.69 14 PRO B O 1
ATOM 3875 N N . CYS B 1 15 ? -5.051 11.438 -17.234 1 94.69 15 CYS B N 1
ATOM 3876 C CA . CYS B 1 15 ? -4.98 12.172 -15.977 1 94.69 15 CYS B CA 1
ATOM 3877 C C . CYS B 1 15 ? -3.588 12.062 -15.359 1 94.69 15 CYS B C 1
ATOM 3879 O O . CYS B 1 15 ? -3.234 12.844 -14.477 1 94.69 15 CYS B O 1
ATOM 3881 N N . LEU B 1 16 ? -2.801 11.094 -15.75 1 93.88 16 LEU B N 1
ATOM 3882 C CA . LEU B 1 16 ? -1.43 10.961 -15.266 1 93.88 16 LEU B CA 1
ATOM 3883 C C . LEU B 1 16 ? -0.599 12.18 -15.648 1 93.88 16 LEU B C 1
ATOM 3885 O O . LEU B 1 16 ? 0.242 12.633 -14.867 1 93.88 16 LEU B O 1
ATOM 3889 N N . ALA B 1 17 ? -0.856 12.727 -16.797 1 90.12 17 ALA B N 1
ATOM 3890 C CA . ALA B 1 17 ? -0.113 13.883 -17.297 1 90.12 17 ALA B CA 1
ATOM 3891 C C . ALA B 1 17 ? -0.484 15.141 -16.516 1 90.12 17 ALA B C 1
ATOM 3893 O O . ALA B 1 17 ? 0.316 16.078 -16.422 1 90.12 17 ALA B O 1
ATOM 3894 N N . ASP B 1 18 ? -1.636 15.109 -15.914 1 87.88 18 ASP B N 1
ATOM 3895 C CA . ASP B 1 18 ? -2.172 16.312 -15.289 1 87.88 18 ASP B CA 1
ATOM 3896 C C . ASP B 1 18 ? -1.728 16.422 -13.836 1 87.88 18 ASP B C 1
ATOM 3898 O O . ASP B 1 18 ? -1.812 17.5 -13.234 1 87.88 18 ASP B O 1
ATOM 3902 N N . VAL B 1 19 ? -1.268 15.344 -13.336 1 85.12 19 VAL B N 1
ATOM 3903 C CA . VAL B 1 19 ? -0.947 15.328 -11.906 1 85.12 19 VAL B CA 1
ATOM 3904 C C . VAL B 1 19 ? 0.446 15.914 -11.688 1 85.12 19 VAL B C 1
ATOM 3906 O O . VAL B 1 19 ? 1.394 15.562 -12.398 1 85.12 19 VAL B O 1
ATOM 3909 N N . HIS B 1 20 ? 0.432 16.875 -10.859 1 75.38 20 HIS B N 1
ATOM 3910 C CA . HIS B 1 20 ? 1.7 17.406 -10.375 1 75.38 20 HIS B CA 1
ATOM 3911 C C . HIS B 1 20 ? 1.749 17.406 -8.852 1 75.38 20 HIS B C 1
ATOM 3913 O O . HIS B 1 20 ? 0.905 18.016 -8.195 1 75.38 20 HIS B O 1
ATOM 3919 N N . PHE B 1 21 ? 2.482 16.5 -8.359 1 67 21 PHE B N 1
ATOM 3920 C CA . PHE B 1 21 ? 2.623 16.484 -6.906 1 67 21 PHE B CA 1
ATOM 3921 C C . PHE B 1 21 ? 4.07 16.75 -6.5 1 67 21 PHE B C 1
ATOM 3923 O O . PHE B 1 21 ? 4.527 16.266 -5.461 1 67 21 PHE B O 1
ATOM 3930 N N . GLN B 1 22 ? 4.707 17.625 -7.234 1 58.22 22 GLN B N 1
ATOM 3931 C CA . GLN B 1 22 ? 6.062 17.906 -6.785 1 58.22 22 GLN B CA 1
ATOM 3932 C C . GLN B 1 22 ? 6.055 18.953 -5.66 1 58.22 22 GLN B C 1
ATOM 3934 O O . GLN B 1 22 ? 5.762 20.125 -5.895 1 58.22 22 GLN B O 1
ATOM 3939 N N . MET B 1 23 ? 6.102 18.406 -4.469 1 50.31 23 MET B N 1
ATOM 3940 C CA . MET B 1 23 ? 6.109 19.312 -3.324 1 50.31 23 MET B CA 1
ATOM 3941 C C . MET B 1 23 ? 7.367 20.172 -3.322 1 50.31 23 MET B C 1
ATOM 3943 O O . MET B 1 23 ? 7.465 21.141 -2.555 1 50.31 23 MET B O 1
ATOM 3947 N N . VAL B 1 24 ? 8.352 19.766 -4.191 1 54.25 24 VAL B N 1
ATOM 3948 C CA . VAL B 1 24 ? 9.578 20.562 -4.094 1 54.25 24 VAL B CA 1
ATOM 3949 C C . VAL B 1 24 ? 9.938 21.125 -5.465 1 54.25 24 VAL B C 1
ATOM 3951 O O . VAL B 1 24 ? 10.188 20.375 -6.41 1 54.25 24 VAL B O 1
ATOM 3954 N N . ASN B 1 25 ? 9.586 22.25 -5.605 1 59.78 25 ASN B N 1
ATOM 3955 C CA . ASN B 1 25 ? 10.016 22.938 -6.816 1 59.78 25 ASN B CA 1
ATOM 3956 C C . ASN B 1 25 ? 11.258 23.797 -6.566 1 59.78 25 ASN B C 1
ATOM 3958 O O . ASN B 1 25 ? 11.391 24.891 -7.121 1 59.78 25 ASN B O 1
ATOM 3962 N N . PHE B 1 26 ? 11.969 23.312 -5.582 1 71.56 26 PHE B N 1
ATOM 3963 C CA . PHE B 1 26 ? 13.164 24.109 -5.289 1 71.56 26 PHE B CA 1
ATOM 3964 C C . PHE B 1 26 ? 14.422 23.359 -5.727 1 71.56 26 PHE B C 1
ATOM 3966 O O . PHE B 1 26 ? 14.438 22.141 -5.777 1 71.56 26 PHE B O 1
ATOM 3973 N N . ASP B 1 27 ? 15.312 24.047 -6.129 1 75.25 27 ASP B N 1
ATOM 3974 C CA . ASP B 1 27 ? 16.594 23.469 -6.488 1 75.25 27 ASP B CA 1
ATOM 3975 C C . ASP B 1 27 ? 17.406 23.094 -5.242 1 75.25 27 ASP B C 1
ATOM 3977 O O . ASP B 1 27 ? 18.438 23.703 -4.953 1 75.25 27 ASP B O 1
ATOM 3981 N N . VAL B 1 28 ? 17.031 22.156 -4.559 1 82.56 28 VAL B N 1
ATOM 3982 C CA . VAL B 1 28 ? 17.625 21.703 -3.307 1 82.56 28 VAL B CA 1
ATOM 3983 C C . VAL B 1 28 ? 19.047 21.188 -3.562 1 82.56 28 VAL B C 1
ATOM 3985 O O . VAL B 1 28 ? 19.938 21.391 -2.74 1 82.56 28 VAL B O 1
ATOM 3988 N N . SER B 1 29 ? 19.172 20.688 -4.699 1 83.56 29 SER B N 1
ATOM 3989 C CA . SER B 1 29 ? 20.484 20.141 -5.051 1 83.56 29 SER B CA 1
ATOM 3990 C C . SER B 1 29 ? 21.531 21.25 -5.156 1 83.56 29 SER B C 1
ATOM 3992 O O . SER B 1 29 ? 22.672 21.062 -4.746 1 83.56 29 SER B O 1
ATOM 3994 N N . ALA B 1 30 ? 21.125 22.312 -5.699 1 86.75 30 ALA B N 1
ATOM 3995 C CA . ALA B 1 30 ? 22.047 23.438 -5.824 1 86.75 30 ALA B CA 1
ATOM 3996 C C . ALA B 1 30 ? 22.453 23.969 -4.453 1 86.75 30 ALA B C 1
ATOM 3998 O O . ALA B 1 30 ? 23.609 24.344 -4.25 1 86.75 30 ALA B O 1
ATOM 3999 N N . VAL B 1 31 ? 21.531 24.016 -3.572 1 90.81 31 VAL B N 1
ATOM 4000 C CA . VAL B 1 31 ? 21.797 24.5 -2.223 1 90.81 31 VAL B CA 1
ATOM 4001 C C . VAL B 1 31 ? 22.734 23.516 -1.504 1 90.81 31 VAL B C 1
ATOM 4003 O O . VAL B 1 31 ? 23.688 23.938 -0.834 1 90.81 31 VAL B O 1
ATOM 4006 N N . GLU B 1 32 ? 22.484 22.281 -1.688 1 90.38 32 GLU B N 1
ATOM 4007 C CA . GLU B 1 32 ? 23.328 21.266 -1.083 1 90.38 32 GLU B CA 1
ATOM 4008 C C . GLU B 1 32 ? 24.766 21.344 -1.617 1 90.38 32 GLU B C 1
ATOM 4010 O O . GLU B 1 32 ? 25.719 21.156 -0.869 1 90.38 32 GLU B O 1
ATOM 4015 N N . GLU B 1 33 ? 24.859 21.625 -2.885 1 91.81 33 GLU B N 1
ATOM 4016 C CA . GLU B 1 33 ? 26.172 21.781 -3.496 1 91.81 33 GLU B CA 1
ATOM 4017 C C . GLU B 1 33 ? 26.922 22.984 -2.912 1 91.81 33 GLU B C 1
ATOM 4019 O O . GLU B 1 33 ? 28.125 22.922 -2.664 1 91.81 33 GLU B O 1
ATOM 4024 N N . ARG B 1 34 ? 26.188 24.031 -2.734 1 93.75 34 ARG B N 1
ATOM 4025 C CA . ARG B 1 34 ? 26.781 25.219 -2.141 1 93.75 34 ARG B CA 1
ATOM 4026 C C . ARG B 1 34 ? 27.266 24.938 -0.726 1 93.75 34 ARG B C 1
ATOM 4028 O O . ARG B 1 34 ? 28.297 25.469 -0.307 1 93.75 34 ARG B O 1
ATOM 4035 N N . ILE B 1 35 ? 26.516 24.172 -0.019 1 93.62 35 ILE B N 1
ATOM 4036 C CA . ILE B 1 35 ? 26.906 23.797 1.336 1 93.62 35 ILE B CA 1
ATOM 4037 C C . ILE B 1 35 ? 28.188 22.969 1.291 1 93.62 35 ILE B C 1
ATOM 4039 O O . ILE B 1 35 ? 29.125 23.203 2.055 1 93.62 35 ILE B O 1
ATOM 4043 N N . ARG B 1 36 ? 28.234 22 0.436 1 93.12 36 ARG B N 1
ATOM 4044 C CA . ARG B 1 36 ? 29.391 21.109 0.295 1 93.12 36 ARG B CA 1
ATOM 4045 C C . ARG B 1 36 ? 30.641 21.906 -0.049 1 93.12 36 ARG B C 1
ATOM 4047 O O . ARG B 1 36 ? 31.734 21.609 0.451 1 93.12 36 ARG B O 1
ATOM 4054 N N . LYS B 1 37 ? 30.438 22.906 -0.897 1 95.38 37 LYS B N 1
ATOM 4055 C CA . LYS B 1 37 ? 31.562 23.719 -1.354 1 95.38 37 LYS B CA 1
ATOM 4056 C C . LYS B 1 37 ? 31.859 24.844 -0.357 1 95.38 37 LYS B C 1
ATOM 4058 O O . LYS B 1 37 ? 32.781 25.641 -0.567 1 95.38 37 LYS B O 1
ATOM 4063 N N . LYS B 1 38 ? 31.141 25.062 0.711 1 91.69 38 LYS B N 1
ATOM 4064 C CA . LYS B 1 38 ? 31.312 26.078 1.741 1 91.69 38 LYS B CA 1
ATOM 4065 C C . LYS B 1 38 ? 31.109 27.484 1.171 1 91.69 38 LYS B C 1
ATOM 4067 O O . LYS B 1 38 ? 31.812 28.422 1.536 1 91.69 38 LYS B O 1
ATOM 4072 N N . GLU B 1 39 ? 30.156 27.406 0.307 1 93.94 39 GLU B N 1
ATOM 4073 C CA . GLU B 1 39 ? 29.844 28.672 -0.337 1 93.94 39 GLU B CA 1
ATOM 4074 C C . GLU B 1 39 ? 28.547 29.25 0.206 1 93.94 39 GLU B C 1
ATOM 4076 O O . GLU B 1 39 ? 28.25 30.438 -0.018 1 93.94 39 GLU B O 1
ATOM 4081 N N . ALA B 1 40 ? 27.812 28.547 0.912 1 92.62 40 ALA B N 1
ATOM 4082 C CA . ALA B 1 40 ? 26.562 29.016 1.498 1 92.62 40 ALA B CA 1
ATOM 4083 C C . ALA B 1 40 ? 26.812 29.703 2.834 1 92.62 40 ALA B C 1
ATOM 4085 O O . ALA B 1 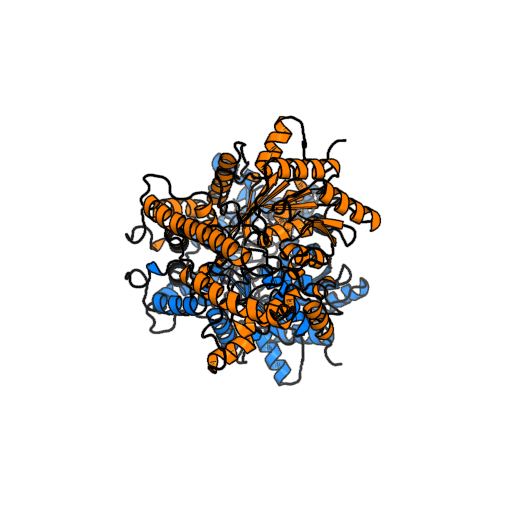40 ? 27.734 29.344 3.564 1 92.62 40 ALA B O 1
ATOM 4086 N N . PRO B 1 41 ? 26.016 30.672 3.139 1 92.06 41 PRO B N 1
ATOM 4087 C CA . PRO B 1 41 ? 26.141 31.344 4.438 1 92.06 41 PRO B CA 1
ATOM 4088 C C . PRO B 1 41 ? 25.594 30.5 5.59 1 92.06 41 PRO B C 1
ATOM 4090 O O . PRO B 1 41 ? 25.422 31 6.699 1 92.06 41 PRO B O 1
ATOM 4093 N N . PHE B 1 42 ? 25.203 29.312 5.359 1 92.38 42 PHE B N 1
ATOM 4094 C CA . PHE B 1 42 ? 24.75 28.344 6.352 1 92.38 42 PHE B CA 1
ATOM 4095 C C . PHE B 1 42 ? 25.422 27 6.145 1 92.38 42 PHE B C 1
ATOM 4097 O O . PHE B 1 42 ? 25.906 26.703 5.051 1 92.38 42 PHE B O 1
ATOM 4104 N N . SER B 1 43 ? 25.453 26.172 7.211 1 91.31 43 SER B N 1
ATOM 4105 C CA . SER B 1 43 ? 26.25 24.938 7.184 1 91.31 43 SER B CA 1
ATOM 4106 C C . SER B 1 43 ? 25.359 23.734 6.91 1 91.31 43 SER B C 1
ATOM 4108 O O . SER B 1 43 ? 25.859 22.641 6.605 1 91.31 43 SER B O 1
ATOM 4110 N N . GLN B 1 44 ? 24.109 23.922 7.047 1 91.38 44 GLN B N 1
ATOM 4111 C CA . GLN B 1 44 ? 23.219 22.797 6.805 1 91.38 44 GLN B CA 1
ATOM 4112 C C . GLN B 1 44 ? 21.859 23.266 6.289 1 91.38 44 GLN B C 1
ATOM 4114 O O . GLN B 1 44 ? 21.453 24.391 6.547 1 91.38 44 GLN B O 1
ATOM 4119 N N . LEU B 1 45 ? 21.328 22.422 5.496 1 93 45 LEU B N 1
ATOM 4120 C CA . LEU B 1 45 ? 19.953 22.609 5.043 1 93 45 LEU B CA 1
ATOM 4121 C C . LEU B 1 45 ? 18.953 22.078 6.066 1 93 45 LEU B C 1
ATOM 4123 O O . LEU B 1 45 ? 19.094 20.938 6.531 1 93 45 LEU B O 1
ATOM 4127 N N . VAL B 1 46 ? 18.047 22.922 6.527 1 92.5 46 VAL B N 1
ATOM 4128 C CA . VAL B 1 46 ? 17 22.484 7.441 1 92.5 46 VAL B CA 1
ATOM 4129 C C . VAL B 1 46 ? 15.688 22.281 6.676 1 92.5 46 VAL B C 1
ATOM 4131 O O . VAL B 1 46 ? 15.125 23.234 6.129 1 92.5 46 VAL B O 1
ATOM 4134 N N . ARG B 1 47 ? 15.266 21.062 6.684 1 91.25 47 ARG B N 1
ATOM 4135 C CA . ARG B 1 47 ? 14.07 20.703 5.926 1 91.25 47 ARG B CA 1
ATOM 4136 C C . ARG B 1 47 ? 12.812 20.891 6.773 1 91.25 47 ARG B C 1
ATOM 4138 O O . ARG B 1 47 ? 12.461 20 7.559 1 91.25 47 ARG B O 1
ATOM 4145 N N . CYS B 1 48 ? 12.078 21.875 6.48 1 93.75 48 CYS B N 1
ATOM 4146 C CA . CYS B 1 48 ? 10.82 22.156 7.176 1 93.75 48 CYS B CA 1
ATOM 4147 C C . CYS B 1 48 ? 9.633 22.031 6.23 1 93.75 48 CYS B C 1
ATOM 4149 O O . CYS B 1 48 ? 8.555 22.547 6.516 1 93.75 48 CYS B O 1
ATOM 4151 N N . ASN B 1 49 ? 9.875 21.344 5.145 1 91.81 49 ASN B N 1
ATOM 4152 C CA . ASN B 1 49 ? 8.859 21.281 4.102 1 91.81 49 ASN B CA 1
ATOM 4153 C C . ASN B 1 49 ? 7.98 20.031 4.258 1 91.81 49 ASN B C 1
ATOM 4155 O O . ASN B 1 49 ? 6.867 19.984 3.725 1 91.81 49 ASN B O 1
ATOM 4159 N N . LEU B 1 50 ? 8.422 19.047 4.957 1 90.06 50 LEU B N 1
ATOM 4160 C CA . LEU B 1 50 ? 7.723 17.766 5 1 90.06 50 LEU B CA 1
ATOM 4161 C C . LEU B 1 50 ? 7.469 17.328 6.438 1 90.06 50 LEU B C 1
ATOM 4163 O O . LEU B 1 50 ? 8.336 17.484 7.301 1 90.06 50 LEU B O 1
ATOM 4167 N N . GLY B 1 51 ? 6.273 16.797 6.633 1 92.12 51 GLY B N 1
ATOM 4168 C CA . GLY B 1 51 ? 5.961 16.219 7.926 1 92.12 51 GLY B CA 1
ATOM 4169 C C . GLY B 1 51 ? 6.652 14.891 8.172 1 92.12 51 GLY B C 1
ATOM 4170 O O . GLY B 1 51 ? 6.008 13.844 8.18 1 92.12 51 GLY B O 1
ATOM 4171 N N . ASN B 1 52 ? 7.934 14.906 8.391 1 93.81 52 ASN B N 1
ATOM 4172 C CA . ASN B 1 52 ? 8.789 13.75 8.641 1 93.81 52 ASN B CA 1
ATOM 4173 C C . ASN B 1 52 ? 9.586 13.914 9.93 1 93.81 52 ASN B C 1
ATOM 4175 O O . ASN B 1 52 ? 10.797 14.141 9.898 1 93.81 52 ASN B O 1
ATOM 4179 N N . PRO B 1 53 ? 8.914 13.688 11.039 1 95.12 53 PRO B N 1
ATOM 4180 C CA . PRO B 1 53 ? 9.484 14.039 12.336 1 95.12 53 PRO B CA 1
ATOM 4181 C C . PRO B 1 53 ? 10.844 13.375 12.578 1 95.12 53 PRO B C 1
ATOM 4183 O O . PRO B 1 53 ? 11.789 14.039 13 1 95.12 53 PRO B O 1
ATOM 4186 N N . GLN B 1 54 ? 10.953 12.125 12.305 1 95.06 54 GLN B N 1
ATOM 4187 C CA . GLN B 1 54 ? 12.164 11.398 12.648 1 95.06 54 GLN B CA 1
ATOM 4188 C C . GLN B 1 54 ? 13.312 11.766 11.719 1 95.06 54 GLN B C 1
ATOM 4190 O O . GLN B 1 54 ? 14.484 11.656 12.094 1 95.06 54 GLN B O 1
ATOM 4195 N N . ALA B 1 55 ? 12.992 12.25 10.562 1 93.75 55 ALA B N 1
ATOM 4196 C CA . ALA B 1 55 ? 14.023 12.695 9.625 1 93.75 55 ALA B CA 1
ATOM 4197 C C . ALA B 1 55 ? 14.773 13.906 10.18 1 93.75 55 ALA B C 1
ATOM 4199 O O . ALA B 1 55 ? 15.938 14.133 9.836 1 93.75 55 ALA B O 1
ATOM 4200 N N . VAL B 1 56 ? 14.117 14.695 11.086 1 92.5 56 VAL B N 1
ATOM 4201 C CA . VAL B 1 56 ? 14.727 15.93 11.57 1 92.5 56 VAL B CA 1
ATOM 4202 C C . VAL B 1 56 ? 15.078 15.789 13.047 1 92.5 56 VAL B C 1
ATOM 4204 O O . VAL B 1 56 ? 15.266 16.781 13.75 1 92.5 56 VAL B O 1
ATOM 4207 N N . GLY B 1 57 ? 15.023 14.586 13.523 1 90.94 57 GLY B N 1
ATOM 4208 C CA . GLY B 1 57 ? 15.672 14.352 14.805 1 90.94 57 GLY B CA 1
ATOM 4209 C C . GLY B 1 57 ? 14.688 14.016 15.914 1 90.94 57 GLY B C 1
ATOM 4210 O O . GLY B 1 57 ? 15.094 13.758 17.047 1 90.94 57 GLY B O 1
ATOM 4211 N N . GLN B 1 58 ? 13.391 14.023 15.664 1 93.75 58 GLN B N 1
ATOM 4212 C CA . GLN B 1 58 ? 12.477 13.57 16.703 1 93.75 58 GLN B CA 1
ATOM 4213 C C . GLN B 1 58 ? 12.797 12.141 17.141 1 93.75 58 GLN B C 1
ATOM 4215 O O . GLN B 1 58 ? 12.898 11.242 16.297 1 93.75 58 GLN B O 1
ATOM 4220 N N . PRO B 1 59 ? 12.984 11.938 18.406 1 94.12 59 PRO B N 1
ATOM 4221 C CA . PRO B 1 59 ? 13.266 10.57 18.844 1 94.12 59 PRO B CA 1
ATOM 4222 C C . PRO B 1 59 ? 12.07 9.641 18.672 1 94.12 59 PRO B C 1
ATOM 4224 O O . PRO B 1 59 ? 10.914 10.078 18.781 1 94.12 59 PRO B O 1
ATOM 4227 N N . SER B 1 60 ? 12.359 8.383 18.453 1 95.5 60 SER B N 1
ATOM 4228 C CA . SER B 1 60 ? 11.312 7.375 18.375 1 95.5 60 SER B CA 1
ATOM 4229 C C . SER B 1 60 ? 10.828 6.973 19.766 1 95.5 60 SER B C 1
ATOM 4231 O O . SER B 1 60 ? 11.531 7.184 20.766 1 95.5 60 SER B O 1
ATOM 4233 N N . ILE B 1 61 ? 9.617 6.441 19.828 1 97.62 61 ILE B N 1
ATOM 4234 C CA . ILE B 1 61 ? 9.062 5.879 21.047 1 97.62 61 ILE B CA 1
ATOM 4235 C C . ILE B 1 61 ? 9.523 4.434 21.203 1 97.62 61 ILE B C 1
ATOM 4237 O O . ILE B 1 61 ? 9.211 3.576 20.375 1 97.62 61 ILE B O 1
ATOM 4241 N N . SER B 1 62 ? 10.195 4.16 22.312 1 98 62 SER B N 1
ATOM 4242 C CA . SER B 1 62 ? 10.867 2.881 22.516 1 98 62 SER B CA 1
ATOM 4243 C C . SER B 1 62 ? 9.875 1.724 22.453 1 98 62 SER B C 1
ATOM 4245 O O . SER B 1 62 ? 10.148 0.693 21.844 1 98 62 SER B O 1
ATOM 4247 N N . TYR B 1 63 ? 8.734 1.906 23.141 1 98.56 63 TYR B N 1
ATOM 4248 C CA . TYR B 1 63 ? 7.73 0.851 23.219 1 98.56 63 TYR B CA 1
ATOM 4249 C C . TYR B 1 63 ? 7.266 0.427 21.828 1 98.56 63 TYR B C 1
ATOM 4251 O O . TYR B 1 63 ? 7.098 -0.765 21.562 1 98.56 63 TYR B O 1
ATOM 4259 N N . LEU B 1 64 ? 7.039 1.369 20.984 1 98.38 64 LEU B N 1
ATOM 4260 C CA . LEU B 1 64 ? 6.582 1.098 19.641 1 98.38 64 LEU B CA 1
ATOM 4261 C C . LEU B 1 64 ? 7.613 0.277 18.875 1 98.38 64 LEU B C 1
ATOM 4263 O O . LEU B 1 64 ? 7.27 -0.709 18.219 1 98.38 64 LEU B O 1
ATOM 4267 N N . ARG B 1 65 ? 8.891 0.659 18.984 1 98.5 65 ARG B N 1
ATOM 4268 C CA . ARG B 1 65 ? 9.969 -0.042 18.297 1 98.5 65 ARG B CA 1
ATOM 4269 C C . ARG B 1 65 ? 10.148 -1.453 18.844 1 98.5 65 ARG B C 1
ATOM 4271 O O . ARG B 1 65 ? 10.383 -2.396 18.094 1 98.5 65 ARG B O 1
ATOM 4278 N N . GLN B 1 66 ? 10.047 -1.577 20.125 1 98.69 66 GLN B N 1
ATOM 4279 C CA . GLN B 1 66 ? 10.133 -2.877 20.781 1 98.69 66 GLN B CA 1
ATOM 4280 C C . GLN B 1 66 ? 9 -3.795 20.328 1 98.69 66 GLN B C 1
ATOM 4282 O O . GLN B 1 66 ? 9.211 -4.988 20.109 1 98.69 66 GLN B O 1
ATOM 4287 N N . MET B 1 67 ? 7.805 -3.273 20.234 1 98.75 67 MET B N 1
ATOM 4288 C CA . MET B 1 67 ? 6.648 -4.035 19.766 1 98.75 67 MET B CA 1
ATOM 4289 C C . MET B 1 67 ? 6.871 -4.562 18.359 1 98.75 67 MET B C 1
ATOM 4291 O O . MET B 1 67 ? 6.602 -5.734 18.078 1 98.75 67 MET B O 1
ATOM 4295 N N . ILE B 1 68 ? 7.371 -3.732 17.438 1 98.62 68 ILE B N 1
ATOM 4296 C CA . ILE B 1 68 ? 7.629 -4.152 16.062 1 98.62 68 ILE B CA 1
ATOM 4297 C C . ILE B 1 68 ? 8.672 -5.266 16.062 1 98.62 68 ILE B C 1
ATOM 4299 O O . ILE B 1 68 ? 8.508 -6.277 15.367 1 98.62 68 ILE B O 1
ATOM 4303 N N . ALA B 1 69 ? 9.719 -5.059 16.812 1 98.69 69 ALA B N 1
ATOM 4304 C CA . ALA B 1 69 ? 10.789 -6.055 16.875 1 98.69 69 ALA B CA 1
ATOM 4305 C C . ALA B 1 69 ? 10.266 -7.391 17.391 1 98.69 69 ALA B C 1
ATOM 4307 O O . ALA B 1 69 ? 10.586 -8.445 16.828 1 98.69 69 ALA B O 1
ATOM 4308 N N . ALA B 1 70 ? 9.461 -7.348 18.453 1 98.75 70 ALA B N 1
ATOM 4309 C CA . ALA B 1 70 ? 8.953 -8.562 19.062 1 98.75 70 ALA B CA 1
ATOM 4310 C C . ALA B 1 70 ? 8.023 -9.32 18.109 1 98.75 70 ALA B C 1
ATOM 4312 O O . ALA B 1 70 ? 8.086 -10.547 18.016 1 98.75 70 ALA B O 1
ATOM 4313 N N . VAL B 1 71 ? 7.18 -8.609 17.438 1 98.69 71 VAL B N 1
ATOM 4314 C CA . VAL B 1 71 ? 6.227 -9.234 16.516 1 98.69 71 VAL B CA 1
ATOM 4315 C C . VAL B 1 71 ? 6.965 -9.766 15.289 1 98.69 71 VAL B C 1
ATOM 4317 O O . VAL B 1 71 ? 6.645 -10.844 14.781 1 98.69 71 VAL B O 1
ATOM 4320 N N . ALA B 1 72 ? 7.98 -9.055 14.812 1 98.12 72 ALA B N 1
ATOM 4321 C CA . ALA B 1 72 ? 8.727 -9.453 13.625 1 98.12 72 ALA B CA 1
ATOM 4322 C C . ALA B 1 72 ? 9.641 -10.641 13.922 1 98.12 72 ALA B C 1
ATOM 4324 O O . ALA B 1 72 ? 9.812 -11.531 13.086 1 98.12 72 ALA B O 1
ATOM 4325 N N . CYS B 1 73 ? 10.234 -10.656 15.109 1 98.38 73 CYS B N 1
ATOM 4326 C CA . CYS B 1 73 ? 11.219 -11.656 15.508 1 98.38 73 CYS B CA 1
ATOM 4327 C C . CYS B 1 73 ? 10.883 -12.242 16.875 1 98.38 73 CYS B C 1
ATOM 4329 O O . CYS B 1 73 ? 11.555 -11.953 17.859 1 98.38 73 CYS B O 1
ATOM 4331 N N . PRO B 1 74 ? 9.945 -13.148 16.844 1 97.38 74 PRO B N 1
ATOM 4332 C CA . PRO B 1 74 ? 9.477 -13.703 18.109 1 97.38 74 PRO B CA 1
ATOM 4333 C C . PRO B 1 74 ? 10.586 -14.43 18.875 1 97.38 74 PRO B C 1
ATOM 4335 O O . PRO B 1 74 ? 10.445 -14.672 20.078 1 97.38 74 PRO B O 1
ATOM 4338 N N . GLU B 1 75 ? 11.68 -14.75 18.25 1 96 75 GLU B N 1
ATOM 4339 C CA . GLU B 1 75 ? 12.812 -15.375 18.922 1 96 75 GLU B CA 1
ATOM 4340 C C . GLU B 1 75 ? 13.359 -14.484 20.031 1 96 75 GLU B C 1
ATOM 4342 O O . GLU B 1 75 ? 14.055 -14.961 20.922 1 96 75 GLU B O 1
ATOM 4347 N N . LEU B 1 76 ? 13.016 -13.242 19.984 1 97.25 76 LEU B N 1
ATOM 4348 C CA . LEU B 1 76 ? 13.477 -12.297 20.984 1 97.25 76 LEU B CA 1
ATOM 4349 C C . LEU B 1 76 ? 12.688 -12.445 22.281 1 97.25 76 LEU B C 1
ATOM 4351 O O . LEU B 1 76 ? 13.125 -11.977 23.344 1 97.25 76 LEU B O 1
ATOM 4355 N N . ILE B 1 77 ? 11.469 -13.023 22.203 1 96.5 77 ILE B N 1
ATOM 4356 C CA . ILE B 1 77 ? 10.602 -13.172 23.359 1 96.5 77 ILE B CA 1
ATOM 4357 C C . ILE B 1 77 ? 11.195 -14.188 24.328 1 96.5 77 ILE B C 1
ATOM 4359 O O . ILE B 1 77 ? 11.609 -15.273 23.922 1 96.5 77 ILE B O 1
ATOM 4363 N N . GLY B 1 78 ? 11.289 -13.867 25.562 1 94.19 78 GLY B N 1
ATOM 4364 C CA . GLY B 1 78 ? 11.836 -14.742 26.594 1 94.19 78 GLY B CA 1
ATOM 4365 C C . GLY B 1 78 ? 13.336 -14.586 26.766 1 94.19 78 GLY B C 1
ATOM 4366 O O . GLY B 1 78 ? 13.938 -15.234 27.625 1 94.19 78 GLY B O 1
ATOM 4367 N N . LYS B 1 79 ? 13.945 -13.648 26.016 1 93.5 79 LYS B N 1
ATOM 4368 C CA . LYS B 1 79 ? 15.391 -13.484 26.078 1 93.5 79 LYS B CA 1
ATOM 4369 C C . LYS B 1 79 ? 15.766 -12.336 27.016 1 93.5 79 LYS B C 1
ATOM 4371 O O . LYS B 1 79 ? 16.938 -11.945 27.094 1 93.5 79 LYS B O 1
ATOM 4376 N N . TYR B 1 80 ? 14.828 -11.719 27.656 1 93.06 80 TYR B N 1
ATOM 4377 C CA . TYR B 1 80 ? 15.016 -10.695 28.672 1 93.06 80 TYR B CA 1
ATOM 4378 C C . TYR B 1 80 ? 15.594 -9.422 28.062 1 93.06 80 TYR B C 1
ATOM 4380 O O . TYR B 1 80 ? 16.406 -8.734 28.703 1 93.06 80 TYR B O 1
ATOM 4388 N N . VAL B 1 81 ? 15.25 -9.141 26.859 1 95.31 81 VAL B N 1
ATOM 4389 C CA . VAL B 1 81 ? 15.711 -7.914 26.203 1 95.31 81 VAL B CA 1
ATOM 4390 C C . VAL B 1 81 ? 14.523 -7 25.922 1 95.31 81 VAL B C 1
ATOM 4392 O O . VAL B 1 81 ? 14.695 -5.832 25.562 1 95.31 81 VAL B O 1
ATOM 4395 N N . LEU B 1 82 ? 13.305 -7.477 26.141 1 97.12 82 LEU B N 1
ATOM 4396 C CA . LEU B 1 82 ? 12.07 -6.723 25.969 1 97.12 82 LEU B CA 1
ATOM 4397 C C . LEU B 1 82 ? 11.234 -6.746 27.25 1 97.12 82 LEU B C 1
ATOM 4399 O O . LEU B 1 82 ? 11.242 -7.734 27.984 1 97.12 82 LEU B O 1
ATOM 4403 N N . PRO B 1 83 ? 10.531 -5.629 27.531 1 97.69 83 PRO B N 1
ATOM 4404 C CA . PRO B 1 83 ? 9.617 -5.652 28.688 1 97.69 83 PRO B CA 1
ATOM 4405 C C . PRO B 1 83 ? 8.523 -6.711 28.547 1 97.69 83 PRO B C 1
ATOM 4407 O O . PRO B 1 83 ? 8.102 -7.02 27.422 1 97.69 83 PRO B O 1
ATOM 4410 N N . LYS B 1 84 ? 8.055 -7.219 29.641 1 97.69 84 LYS B N 1
ATOM 4411 C CA . LYS B 1 84 ? 7.094 -8.312 29.672 1 97.69 84 LYS B CA 1
ATOM 4412 C C . LYS B 1 84 ? 5.797 -7.926 28.969 1 97.69 84 LYS B C 1
ATOM 4414 O O . LYS B 1 84 ? 5.164 -8.758 28.312 1 97.69 84 LYS B O 1
ATOM 4419 N N . ASP B 1 85 ? 5.371 -6.703 29.172 1 98.38 85 ASP B N 1
ATOM 4420 C CA . ASP B 1 85 ? 4.133 -6.27 28.531 1 98.38 85 ASP B CA 1
ATOM 4421 C C . ASP B 1 85 ? 4.289 -6.23 27 1 98.38 85 ASP B C 1
ATOM 4423 O O . ASP B 1 85 ? 3.336 -6.508 26.266 1 98.38 85 ASP B O 1
ATOM 4427 N N . VAL B 1 86 ? 5.496 -5.93 26.484 1 98.62 86 VAL B N 1
ATOM 4428 C CA . VAL B 1 86 ? 5.785 -6.016 25.047 1 98.62 86 VAL B CA 1
ATOM 4429 C C . VAL B 1 86 ? 5.664 -7.461 24.594 1 98.62 86 VAL B C 1
ATOM 4431 O O . VAL B 1 86 ? 5.02 -7.742 23.578 1 98.62 86 VAL B O 1
ATOM 4434 N N . GLU B 1 87 ? 6.258 -8.367 25.328 1 98.38 87 GLU B N 1
ATOM 4435 C CA . GLU B 1 87 ? 6.23 -9.781 24.969 1 98.38 87 GLU B CA 1
ATOM 4436 C C . GLU B 1 87 ? 4.797 -10.297 24.906 1 98.38 87 GLU B C 1
ATOM 4438 O O . GLU B 1 87 ? 4.426 -10.984 23.953 1 98.38 87 GLU B O 1
ATOM 4443 N N . LEU B 1 88 ? 3.98 -9.969 25.875 1 97.94 88 LEU B N 1
ATOM 4444 C CA . LEU B 1 88 ? 2.607 -10.453 25.953 1 97.94 88 LEU B CA 1
ATOM 4445 C C . LEU B 1 88 ? 1.761 -9.891 24.828 1 97.94 88 LEU B C 1
ATOM 4447 O O . LEU B 1 88 ? 0.993 -10.617 24.188 1 97.94 88 LEU B O 1
ATOM 4451 N N . ARG B 1 89 ? 1.874 -8.625 24.594 1 98 89 ARG B N 1
ATOM 4452 C CA . ARG B 1 89 ? 1.093 -7.996 23.531 1 98 89 ARG B CA 1
ATOM 4453 C C . ARG B 1 89 ? 1.528 -8.5 22.156 1 98 89 ARG B C 1
ATOM 4455 O O . ARG B 1 89 ? 0.701 -8.664 21.25 1 98 89 ARG B O 1
ATOM 4462 N N . ALA B 1 90 ? 2.855 -8.633 21.984 1 98.5 90 ALA B N 1
ATOM 4463 C CA . ALA B 1 90 ? 3.35 -9.195 20.734 1 98.5 90 ALA B CA 1
ATOM 4464 C C . ALA B 1 90 ? 2.736 -10.57 20.469 1 98.5 90 ALA B C 1
ATOM 4466 O O . ALA B 1 90 ? 2.328 -10.867 19.344 1 98.5 90 ALA B O 1
ATOM 4467 N N . GLN B 1 91 ? 2.65 -11.391 21.484 1 98 91 GLN B N 1
ATOM 4468 C CA . GLN B 1 91 ? 2.043 -12.711 21.359 1 98 91 GLN B CA 1
ATOM 4469 C C . GLN B 1 91 ? 0.563 -12.602 21 1 98 91 GLN B C 1
ATOM 4471 O O . GLN B 1 91 ? 0.054 -13.391 20.203 1 98 91 GLN B O 1
ATOM 4476 N N . HIS B 1 92 ? -0.064 -11.656 21.594 1 97.62 92 HIS B N 1
ATOM 4477 C CA . HIS B 1 92 ? -1.472 -11.406 21.312 1 97.62 92 HIS B CA 1
ATOM 4478 C C . HIS B 1 92 ? -1.68 -11.078 19.828 1 97.62 92 HIS B C 1
ATOM 4480 O O . HIS B 1 92 ? -2.566 -11.633 19.188 1 97.62 92 HIS B O 1
ATOM 4486 N N . ILE B 1 93 ? -0.905 -10.25 19.281 1 98.31 93 ILE B N 1
ATOM 4487 C CA . ILE B 1 93 ? -1.002 -9.859 17.891 1 98.31 93 ILE B CA 1
ATOM 4488 C C . ILE B 1 93 ? -0.657 -11.047 16.984 1 98.31 93 ILE B C 1
ATOM 4490 O O . ILE B 1 93 ? -1.339 -11.297 15.992 1 98.31 93 ILE B O 1
ATOM 4494 N N . LEU B 1 94 ? 0.387 -11.797 17.344 1 98.31 94 LEU B N 1
ATOM 4495 C CA . LEU B 1 94 ? 0.825 -12.945 16.562 1 98.31 94 LEU B CA 1
ATOM 4496 C C . LEU B 1 94 ? -0.263 -14.016 16.516 1 98.31 94 LEU B C 1
ATOM 4498 O O . LEU B 1 94 ? -0.424 -14.695 15.508 1 98.31 94 LEU B O 1
ATOM 4502 N N . LYS B 1 95 ? -1.015 -14.164 17.594 1 97.12 95 LYS B N 1
ATOM 4503 C CA . LYS B 1 95 ? -2.121 -15.117 17.625 1 97.12 95 LYS B CA 1
ATOM 4504 C C . LYS B 1 95 ? -3.18 -14.766 16.578 1 97.12 95 LYS B C 1
ATOM 4506 O O . LYS B 1 95 ? -3.871 -15.648 16.078 1 97.12 95 LYS B O 1
ATOM 4511 N N . GLY B 1 96 ? -3.27 -13.5 16.266 1 95.94 96 GLY B N 1
ATOM 4512 C CA . GLY B 1 96 ? -4.223 -13.055 15.258 1 95.94 96 GLY B CA 1
ATOM 4513 C C . GLY B 1 96 ? -3.713 -13.211 13.844 1 95.94 96 GLY B C 1
ATOM 4514 O O . GLY B 1 96 ? -4.484 -13.117 12.883 1 95.94 96 GLY B O 1
ATOM 4515 N N . CYS B 1 97 ? -2.438 -13.5 13.672 1 97 97 CYS B N 1
ATOM 4516 C CA . CYS B 1 97 ? -1.853 -13.695 12.352 1 97 97 CYS B CA 1
ATOM 4517 C C . CYS B 1 97 ? -2.107 -15.109 11.844 1 97 97 CYS B C 1
ATOM 4519 O O . CYS B 1 97 ? -1.969 -16.078 12.594 1 97 97 CYS B O 1
ATOM 4521 N N . PRO B 1 98 ? -2.506 -15.281 10.562 1 94.25 98 PRO B N 1
ATOM 4522 C CA . PRO B 1 98 ? -2.531 -16.641 10.008 1 94.25 98 PRO B CA 1
ATOM 4523 C C . PRO B 1 98 ? -1.201 -17.375 10.18 1 94.25 98 PRO B C 1
ATOM 4525 O O . PRO B 1 98 ? -0.141 -16.797 9.898 1 94.25 98 PRO B O 1
ATOM 4528 N N . GLY B 1 99 ? -1.269 -18.562 10.789 1 94.69 99 GLY B N 1
ATOM 4529 C CA . GLY B 1 99 ? -0.056 -19.312 11.062 1 94.69 99 GLY B CA 1
ATOM 4530 C C . GLY B 1 99 ? 0.745 -18.766 12.227 1 94.69 99 GLY B C 1
ATOM 4531 O O . GLY B 1 99 ? 1.876 -19.188 12.469 1 94.69 99 GLY B O 1
ATOM 4532 N N . LYS B 1 100 ? 0.198 -17.734 12.891 1 96.81 100 LYS B N 1
ATOM 4533 C CA . LYS B 1 100 ? 0.849 -17.047 14 1 96.81 100 LYS B CA 1
ATOM 4534 C C . LYS B 1 100 ? 2.17 -16.406 13.555 1 96.81 100 LYS B C 1
ATOM 4536 O O . LYS B 1 100 ? 3.133 -16.375 14.328 1 96.81 100 LYS B O 1
ATOM 4541 N N . SER B 1 101 ? 2.213 -16.016 12.359 1 97.25 101 SER B N 1
ATOM 4542 C CA . SER B 1 101 ? 3.424 -15.422 11.797 1 97.25 101 SER B CA 1
ATOM 4543 C C . SER B 1 101 ? 3.146 -14.047 11.203 1 97.25 101 SER B C 1
ATOM 4545 O O . SER B 1 101 ? 2.199 -13.875 10.43 1 97.25 101 SER B O 1
ATOM 4547 N N . SER B 1 102 ? 3.994 -13.094 11.586 1 97.44 102 SER B N 1
ATOM 4548 C CA . SER B 1 102 ? 3.832 -11.734 11.078 1 97.44 102 SER B CA 1
ATOM 4549 C C . SER B 1 102 ? 4.168 -11.656 9.594 1 97.44 102 SER B C 1
ATOM 4551 O O . SER B 1 102 ? 3.861 -10.664 8.93 1 97.44 102 SER B O 1
ATOM 4553 N N . GLY B 1 103 ? 4.758 -12.688 9.031 1 97.31 103 GLY B N 1
ATOM 4554 C CA . GLY B 1 103 ? 5.133 -12.703 7.625 1 97.31 103 GLY B CA 1
ATOM 4555 C C . GLY B 1 103 ? 4.023 -13.203 6.723 1 97.31 103 GLY B C 1
ATOM 4556 O O . GLY B 1 103 ? 4.164 -13.195 5.496 1 97.31 103 GLY B O 1
ATOM 4557 N N . SER B 1 104 ? 2.887 -13.656 7.254 1 96.69 104 SER B N 1
ATOM 4558 C CA . SER B 1 104 ? 1.768 -14.148 6.461 1 96.69 104 SER B CA 1
ATOM 4559 C C . SER B 1 104 ? 0.882 -13.008 5.973 1 96.69 104 SER B C 1
ATOM 4561 O O . SER B 1 104 ? 0.894 -11.922 6.551 1 96.69 104 SER B O 1
ATOM 4563 N N . TYR B 1 105 ? 0.15 -13.219 4.883 1 95.06 105 TYR B N 1
ATOM 4564 C CA . TYR B 1 105 ? -0.944 -12.305 4.551 1 95.06 105 TYR B CA 1
ATOM 4565 C C . TYR B 1 105 ? -1.914 -12.172 5.719 1 95.06 105 TYR B C 1
ATOM 4567 O O . TYR B 1 105 ? -2.314 -13.172 6.316 1 95.06 105 TYR B O 1
ATOM 4575 N N . GLN B 1 106 ? -2.24 -10.953 5.973 1 94.44 106 GLN B N 1
ATOM 4576 C CA . GLN B 1 106 ? -3.271 -10.719 6.977 1 94.44 106 GLN B CA 1
ATOM 4577 C C . GLN B 1 106 ? -4.664 -10.727 6.348 1 94.44 106 GLN B C 1
ATOM 4579 O O . GLN B 1 106 ? -4.797 -10.758 5.125 1 94.44 106 GLN B O 1
ATOM 4584 N N . GLU B 1 107 ? -5.629 -10.719 7.156 1 93.5 107 GLU B N 1
ATOM 4585 C CA . GLU B 1 107 ? -7.004 -10.633 6.668 1 93.5 107 GLU B CA 1
ATOM 4586 C C . GLU B 1 107 ? -7.254 -9.32 5.945 1 93.5 107 GLU B C 1
ATOM 4588 O O . GLU B 1 107 ? -6.543 -8.336 6.164 1 93.5 107 GLU B O 1
ATOM 4593 N N . THR B 1 108 ? -8.242 -9.328 5.121 1 93.31 108 THR B N 1
ATOM 4594 C CA . THR B 1 108 ? -8.547 -8.172 4.285 1 93.31 108 THR B CA 1
ATOM 4595 C C . THR B 1 108 ? -8.781 -6.934 5.141 1 93.31 108 THR B C 1
ATOM 4597 O O . THR B 1 108 ? -8.289 -5.848 4.82 1 93.31 108 THR B O 1
ATOM 4600 N N . TYR B 1 109 ? -9.477 -7.102 6.297 1 95.25 109 TYR B N 1
ATOM 4601 C CA . TYR B 1 109 ? -9.742 -5.988 7.199 1 95.25 109 TYR B CA 1
ATOM 4602 C C . TYR B 1 109 ? -8.5 -5.621 7.996 1 95.25 109 TYR B C 1
ATOM 4604 O O . TYR B 1 109 ? -8.43 -4.543 8.594 1 95.25 109 TYR B O 1
ATOM 4612 N N . GLY B 1 110 ? -7.586 -6.559 8.039 1 96.75 110 GLY B N 1
ATOM 4613 C CA . GLY B 1 110 ? -6.406 -6.422 8.875 1 96.75 110 GLY B CA 1
ATOM 4614 C C . GLY B 1 110 ? -6.301 -7.5 9.938 1 96.75 110 GLY B C 1
ATOM 4615 O O . GLY B 1 110 ? -7.121 -8.422 9.984 1 96.75 110 GLY B O 1
ATOM 4616 N N . ASN B 1 111 ? -5.211 -7.5 10.695 1 97.75 111 ASN B N 1
ATOM 4617 C CA . ASN B 1 111 ? -5.051 -8.398 11.836 1 97.75 111 ASN B CA 1
ATOM 4618 C C . ASN B 1 111 ? -6.207 -8.273 12.82 1 97.75 111 ASN B C 1
ATOM 4620 O O . ASN B 1 111 ? -6.492 -7.176 13.312 1 97.75 111 ASN B O 1
ATOM 4624 N N . PRO B 1 112 ? -6.867 -9.336 13.141 1 97.44 112 PRO B N 1
ATOM 4625 C CA . PRO B 1 112 ? -8.07 -9.25 13.977 1 97.44 112 PRO B CA 1
ATOM 4626 C C . PRO B 1 112 ? -7.809 -8.594 15.328 1 97.44 112 PRO B C 1
ATOM 4628 O O . PRO B 1 112 ? -8.648 -7.832 15.82 1 97.44 112 PRO B O 1
ATOM 4631 N N . ALA B 1 113 ? -6.684 -8.883 15.914 1 98 113 ALA B N 1
ATOM 4632 C CA . ALA B 1 113 ? -6.355 -8.273 17.203 1 98 113 ALA B CA 1
ATOM 4633 C C . ALA B 1 113 ? -6.238 -6.754 17.078 1 98 113 ALA B C 1
ATOM 4635 O O . ALA B 1 113 ? -6.73 -6.016 17.922 1 98 113 ALA B O 1
ATOM 4636 N N . VAL B 1 114 ? -5.637 -6.309 16.047 1 98.56 114 VAL B N 1
ATOM 4637 C CA . VAL B 1 114 ? -5.434 -4.879 15.836 1 98.56 114 VAL B CA 1
ATOM 4638 C C . VAL B 1 114 ? -6.77 -4.211 15.508 1 98.56 114 VAL B C 1
ATOM 4640 O O . VAL B 1 114 ? -7.062 -3.121 16 1 98.56 114 VAL B O 1
ATOM 4643 N N . VAL B 1 115 ? -7.574 -4.824 14.656 1 98.62 115 VAL B N 1
ATOM 4644 C CA . VAL B 1 115 ? -8.883 -4.297 14.281 1 98.62 115 VAL B CA 1
ATOM 4645 C C . VAL B 1 115 ? -9.742 -4.121 15.531 1 98.62 115 VAL B C 1
ATOM 4647 O O . VAL B 1 115 ? -10.406 -3.096 15.695 1 98.62 115 VAL B O 1
ATOM 4650 N N . GLU B 1 116 ? -9.703 -5.105 16.391 1 98.62 116 GLU B N 1
ATOM 4651 C CA . GLU B 1 116 ? -10.461 -5.039 17.625 1 98.62 116 GLU B CA 1
ATOM 4652 C C . GLU B 1 116 ? -9.969 -3.896 18.516 1 98.62 116 GLU B C 1
ATOM 4654 O O . GLU B 1 116 ? -10.773 -3.182 19.109 1 98.62 116 GLU B O 1
ATOM 4659 N N . ASP B 1 117 ? -8.711 -3.762 18.594 1 98.5 117 ASP B N 1
ATOM 4660 C CA . ASP B 1 117 ? -8.133 -2.689 19.406 1 98.5 117 ASP B CA 1
ATOM 4661 C C . ASP B 1 117 ? -8.516 -1.318 18.844 1 98.5 117 ASP B C 1
ATOM 4663 O O . ASP B 1 117 ? -8.789 -0.387 19.609 1 98.5 117 ASP B O 1
ATOM 4667 N N . VAL B 1 118 ? -8.562 -1.176 17.531 1 98.75 118 VAL B N 1
ATOM 4668 C CA . VAL B 1 118 ? -8.945 0.084 16.891 1 98.75 118 VAL B CA 1
ATOM 4669 C C . VAL B 1 118 ? -10.414 0.377 17.172 1 98.75 118 VAL B C 1
ATOM 4671 O O . VAL B 1 118 ? -10.773 1.506 17.516 1 98.75 118 VAL B O 1
ATOM 4674 N N . ALA B 1 119 ? -11.242 -0.622 17.016 1 98.88 119 ALA B N 1
ATOM 4675 C CA . ALA B 1 119 ? -12.664 -0.443 17.297 1 98.88 119 ALA B CA 1
ATOM 4676 C C . ALA B 1 119 ? -12.891 -0.028 18.734 1 98.88 119 ALA B C 1
ATOM 4678 O O . ALA B 1 119 ? -13.727 0.836 19.031 1 98.88 119 ALA B O 1
ATOM 4679 N N . ALA B 1 120 ? -12.172 -0.659 19.656 1 98.75 120 ALA B N 1
ATOM 4680 C CA . ALA B 1 120 ? -12.266 -0.312 21.062 1 98.75 120 ALA B CA 1
ATOM 4681 C C . ALA B 1 120 ? -11.836 1.13 21.312 1 98.75 120 ALA B C 1
ATOM 4683 O O . ALA B 1 120 ? -12.477 1.861 22.062 1 98.75 120 ALA B O 1
ATOM 4684 N N . PHE B 1 121 ? -10.789 1.504 20.75 1 98.62 121 PHE B N 1
ATOM 4685 C CA . PHE B 1 121 ? -10.289 2.867 20.859 1 98.62 121 PHE B CA 1
ATOM 4686 C C . PHE B 1 121 ? -11.336 3.871 20.391 1 98.62 121 PHE B C 1
ATOM 4688 O O . PHE B 1 121 ? -11.609 4.855 21.078 1 98.62 121 PHE B O 1
ATOM 4695 N N . ILE B 1 122 ? -11.898 3.641 19.172 1 98.88 122 ILE B N 1
ATOM 4696 C CA . ILE B 1 122 ? -12.898 4.527 18.594 1 98.88 122 ILE B CA 1
ATOM 4697 C C . ILE B 1 122 ? -14.117 4.59 19.516 1 98.88 122 ILE B C 1
ATOM 4699 O O . ILE B 1 122 ? -14.664 5.668 19.766 1 98.88 122 ILE B O 1
ATOM 4703 N N . SER B 1 123 ? -14.547 3.436 20.016 1 98.88 123 SER B N 1
ATOM 4704 C CA . SER B 1 123 ? -15.695 3.373 20.922 1 98.88 123 SER B CA 1
ATOM 4705 C C . SER B 1 123 ? -15.453 4.211 22.172 1 98.88 123 SER B C 1
ATOM 4707 O O . SER B 1 123 ? -16.328 4.969 22.594 1 98.88 123 SER B O 1
ATOM 4709 N N . GLU B 1 124 ? -14.289 4.051 22.75 1 98.44 124 GLU B N 1
ATOM 4710 C CA . GLU B 1 124 ? -13.938 4.785 23.969 1 98.44 124 GLU B CA 1
ATOM 4711 C C . GLU B 1 124 ? -13.844 6.285 23.688 1 98.44 124 GLU B C 1
ATOM 4713 O O . GLU B 1 124 ? -14.375 7.094 24.453 1 98.44 124 GLU B O 1
ATOM 4718 N N . ARG B 1 125 ? -13.227 6.648 22.641 1 97.94 125 ARG B N 1
ATOM 4719 C CA . ARG B 1 125 ? -13.023 8.047 22.281 1 97.94 125 ARG B CA 1
ATOM 4720 C C . ARG B 1 125 ? -14.352 8.75 22.016 1 97.94 125 ARG B C 1
ATOM 4722 O O . ARG B 1 125 ? -14.547 9.891 22.438 1 97.94 125 ARG B O 1
ATOM 4729 N N . ASP B 1 126 ? -15.227 8.055 21.344 1 98.44 126 ASP B N 1
ATOM 4730 C CA . ASP B 1 126 ? -16.438 8.695 20.828 1 98.44 126 ASP B CA 1
ATOM 4731 C C . ASP B 1 126 ? -17.609 8.516 21.812 1 98.44 126 ASP B C 1
ATOM 4733 O O . ASP B 1 126 ? -18.609 9.227 21.719 1 98.44 126 ASP B O 1
ATOM 4737 N N . GLY B 1 127 ? -17.531 7.559 22.703 1 98.31 127 GLY B N 1
ATOM 4738 C CA . GLY B 1 127 ? -18.641 7.262 23.609 1 98.31 127 GLY B CA 1
ATOM 4739 C C . GLY B 1 127 ? -19.766 6.496 22.922 1 98.31 127 GLY B C 1
ATOM 4740 O O . GLY B 1 127 ? -20.844 6.359 23.484 1 98.31 127 GLY B O 1
ATOM 4741 N N . TYR B 1 128 ? -19.609 6.105 21.703 1 98.5 128 TYR B N 1
ATOM 4742 C CA . TYR B 1 128 ? -20.516 5.266 20.922 1 98.5 128 TYR B CA 1
ATOM 4743 C C . TYR B 1 128 ? -19.797 4.012 20.438 1 98.5 128 TYR B C 1
ATOM 4745 O O . TYR B 1 128 ? -18.641 4.07 20.031 1 98.5 128 TYR B O 1
ATOM 4753 N N . THR B 1 129 ? -20.453 2.869 20.469 1 98.44 129 THR B N 1
ATOM 4754 C CA . THR B 1 129 ? -19.859 1.599 20.062 1 98.44 129 THR B CA 1
ATOM 4755 C C . THR B 1 129 ? -19.453 1.642 18.594 1 98.44 129 THR B C 1
ATOM 4757 O O . THR B 1 129 ? -20.203 2.137 17.75 1 98.44 129 THR B O 1
ATOM 4760 N N . CYS B 1 130 ? -18.281 1.207 18.312 1 98.69 130 CYS B N 1
ATOM 4761 C CA . CYS B 1 130 ? -17.766 1.031 16.953 1 98.69 130 CYS B CA 1
ATOM 4762 C C . CYS B 1 130 ? -17.672 -0.446 16.594 1 98.69 130 CYS B C 1
ATOM 4764 O O . CYS B 1 130 ? -17 -1.216 17.266 1 98.69 130 CYS B O 1
ATOM 4766 N N . SER B 1 131 ? -18.328 -0.828 15.586 1 98.12 131 SER B N 1
ATOM 4767 C CA . SER B 1 131 ? -18.312 -2.219 15.141 1 98.12 131 SER B CA 1
ATOM 4768 C C . SER B 1 131 ? -16.969 -2.57 14.508 1 98.12 131 SER B C 1
ATOM 4770 O O . SER B 1 131 ? -16.438 -1.808 13.695 1 98.12 131 SER B O 1
ATOM 4772 N N . VAL B 1 132 ? -16.453 -3.76 14.797 1 97.88 132 VAL B N 1
ATOM 4773 C CA . VAL B 1 132 ? -15.203 -4.25 14.227 1 97.88 132 VAL B CA 1
ATOM 4774 C C . VAL B 1 132 ? -15.352 -4.391 12.711 1 97.88 132 VAL B C 1
ATOM 4776 O O . VAL B 1 132 ? -14.383 -4.23 11.969 1 97.88 132 VAL B O 1
ATOM 4779 N N . SER B 1 133 ? -16.531 -4.656 12.227 1 97.12 133 SER B N 1
ATOM 4780 C CA . SER B 1 133 ? -16.781 -4.902 10.812 1 97.12 133 SER B CA 1
ATOM 4781 C C . SER B 1 133 ? -16.75 -3.605 10.008 1 97.12 133 SER B C 1
ATOM 4783 O O . SER B 1 133 ? -16.766 -3.629 8.781 1 97.12 133 SER B O 1
ATOM 4785 N N . SER B 1 134 ? -16.688 -2.482 10.711 1 98 134 SER B N 1
ATOM 4786 C CA . SER B 1 134 ? -16.688 -1.195 10.023 1 98 134 SER B CA 1
ATOM 4787 C C . SER B 1 134 ? -15.273 -0.621 9.93 1 98 134 SER B C 1
ATOM 4789 O O . SER B 1 134 ? -15.078 0.46 9.375 1 98 134 SER B O 1
ATOM 4791 N N . VAL B 1 135 ? -14.289 -1.352 10.523 1 98.5 135 VAL B N 1
ATOM 4792 C CA . VAL B 1 135 ? -12.922 -0.865 10.609 1 98.5 135 VAL B CA 1
ATOM 4793 C C . VAL B 1 135 ? -12.031 -1.645 9.641 1 98.5 135 VAL B C 1
ATOM 4795 O O . VAL B 1 135 ? -12.109 -2.873 9.578 1 98.5 135 VAL B O 1
ATOM 4798 N N . CYS B 1 136 ? -11.219 -0.924 8.883 1 98.25 136 CYS B N 1
ATOM 4799 C CA . CYS B 1 136 ? -10.258 -1.549 7.98 1 98.25 136 CYS B CA 1
ATOM 4800 C C . CYS B 1 136 ? -8.883 -0.912 8.117 1 98.25 136 CYS B C 1
ATOM 4802 O O . CYS B 1 136 ? -8.766 0.307 8.25 1 98.25 136 CYS B O 1
ATOM 4804 N N . MET B 1 137 ? -7.863 -1.77 8.109 1 98.25 137 MET B N 1
ATOM 4805 C CA . MET B 1 137 ? -6.484 -1.287 8.125 1 98.25 137 MET B CA 1
ATOM 4806 C C . MET B 1 137 ? -6.035 -0.878 6.727 1 98.25 137 MET B C 1
ATOM 4808 O O . MET B 1 137 ? -6.621 -1.311 5.73 1 98.25 137 MET B O 1
ATOM 4812 N N . SER B 1 138 ? -5.047 -0.051 6.641 1 97.44 138 SER B N 1
ATOM 4813 C CA . SER B 1 138 ? -4.504 0.398 5.363 1 97.44 138 SER B CA 1
ATOM 4814 C C . SER B 1 138 ? -3.016 0.717 5.48 1 97.44 138 SER B C 1
ATOM 4816 O O . SER B 1 138 ? -2.504 0.932 6.578 1 97.44 138 SER B O 1
ATOM 4818 N N . ASN B 1 139 ? -2.322 0.73 4.387 1 96.56 139 ASN B N 1
ATOM 4819 C CA . ASN B 1 139 ? -0.927 1.154 4.328 1 96.56 139 ASN B CA 1
ATOM 4820 C C . ASN B 1 139 ? -0.8 2.674 4.379 1 96.56 139 ASN B C 1
ATOM 4822 O O . ASN B 1 139 ? -0.392 3.299 3.398 1 96.56 139 ASN B O 1
ATOM 4826 N N . GLY B 1 140 ? -1.125 3.225 5.555 1 95.69 140 GLY B N 1
ATOM 4827 C CA . GLY B 1 140 ? -1.192 4.664 5.746 1 95.69 140 GLY B CA 1
ATOM 4828 C C . GLY B 1 140 ? -2.545 5.25 5.395 1 95.69 140 GLY B C 1
ATOM 4829 O O . GLY B 1 140 ? -3.385 4.574 4.797 1 95.69 140 GLY B O 1
ATOM 4830 N N . ALA B 1 141 ? -2.721 6.516 5.738 1 96.62 141 ALA B N 1
ATOM 4831 C CA . ALA B 1 141 ? -3.971 7.211 5.445 1 96.62 141 ALA B CA 1
ATOM 4832 C C . ALA B 1 141 ? -4.121 7.465 3.947 1 96.62 141 ALA B C 1
ATOM 4834 O O . ALA B 1 141 ? -5.234 7.438 3.414 1 96.62 141 ALA B O 1
ATOM 4835 N N . THR B 1 142 ? -3.031 7.68 3.289 1 95.81 142 THR B N 1
ATOM 4836 C CA . THR B 1 142 ? -3.043 8.016 1.871 1 95.81 142 THR B CA 1
ATOM 4837 C C . THR B 1 142 ? -3.691 6.906 1.054 1 95.81 142 THR B C 1
ATOM 4839 O O . THR B 1 142 ? -4.504 7.172 0.166 1 95.81 142 THR B O 1
ATOM 4842 N N . GLU B 1 143 ? -3.342 5.664 1.352 1 95.94 143 GLU B N 1
ATOM 4843 C CA . GLU B 1 143 ? -3.932 4.547 0.617 1 95.94 143 GLU B CA 1
ATOM 4844 C C . GLU B 1 143 ? -5.445 4.516 0.786 1 95.94 143 GLU B C 1
ATOM 4846 O O . GLU B 1 143 ? -6.18 4.289 -0.18 1 95.94 143 GLU B O 1
ATOM 4851 N N . ALA B 1 144 ? -5.91 4.703 1.986 1 97.31 144 ALA B N 1
ATOM 4852 C CA . ALA B 1 144 ? -7.344 4.727 2.26 1 97.31 144 ALA B CA 1
ATOM 4853 C C . ALA B 1 144 ? -8.031 5.848 1.486 1 97.31 144 ALA B C 1
ATOM 4855 O O . ALA B 1 144 ? -9.086 5.633 0.874 1 97.31 144 ALA B O 1
ATOM 4856 N N . LEU B 1 145 ? -7.445 7.008 1.514 1 97.94 145 LEU B N 1
ATOM 4857 C CA . LEU B 1 145 ? -8.031 8.172 0.857 1 97.94 145 LEU B CA 1
ATOM 4858 C C . LEU B 1 145 ? -8.102 7.969 -0.653 1 97.94 145 LEU B C 1
ATOM 4860 O O . LEU B 1 145 ? -9.102 8.312 -1.283 1 97.94 145 LEU B O 1
ATOM 4864 N N . MET B 1 146 ? -7.059 7.422 -1.187 1 96.75 146 MET B N 1
ATOM 4865 C CA . MET B 1 146 ? -7.047 7.168 -2.625 1 96.75 146 MET B CA 1
ATOM 4866 C C . MET B 1 146 ? -8.109 6.145 -3.004 1 96.75 146 MET B C 1
ATOM 4868 O O . MET B 1 146 ? -8.797 6.301 -4.02 1 96.75 146 MET B O 1
ATOM 4872 N N . LEU B 1 147 ? -8.258 5.109 -2.201 1 96.94 147 LEU B N 1
ATOM 4873 C CA . LEU B 1 147 ? -9.281 4.09 -2.418 1 96.94 147 LEU B CA 1
ATOM 4874 C C . LEU B 1 147 ? -10.672 4.707 -2.42 1 96.94 147 LEU B C 1
ATOM 4876 O O . LEU B 1 147 ? -11.477 4.441 -3.318 1 96.94 147 LEU B O 1
ATOM 4880 N N . ILE B 1 148 ? -10.93 5.551 -1.476 1 98 148 ILE B N 1
ATOM 4881 C CA . ILE B 1 148 ? -12.258 6.129 -1.267 1 98 148 ILE B CA 1
ATOM 4882 C C . ILE B 1 148 ? -12.547 7.156 -2.357 1 98 148 ILE B C 1
ATOM 4884 O O . ILE B 1 148 ? -13.641 7.16 -2.938 1 98 148 ILE B O 1
ATOM 4888 N N . LEU B 1 149 ? -11.594 7.984 -2.652 1 98.5 149 LEU B N 1
ATOM 4889 C CA . LEU B 1 149 ? -11.781 9.008 -3.674 1 98.5 149 LEU B CA 1
ATOM 4890 C C . LEU B 1 149 ? -11.992 8.383 -5.043 1 98.5 149 LEU B C 1
ATOM 4892 O O . LEU B 1 149 ? -12.805 8.867 -5.836 1 98.5 149 LEU B O 1
ATOM 4896 N N . ARG B 1 150 ? -11.266 7.301 -5.32 1 97.62 150 ARG B N 1
ATOM 4897 C CA . ARG B 1 150 ? -11.484 6.617 -6.59 1 97.62 150 ARG B CA 1
ATOM 4898 C C . ARG B 1 150 ? -12.914 6.113 -6.703 1 97.62 150 ARG B C 1
ATOM 4900 O O . ARG B 1 150 ? -13.531 6.203 -7.77 1 97.62 150 ARG B O 1
ATOM 4907 N N . ALA B 1 151 ? -13.461 5.629 -5.629 1 97.38 151 ALA B N 1
ATOM 4908 C CA . ALA B 1 151 ? -14.812 5.082 -5.617 1 97.38 151 ALA B CA 1
ATOM 4909 C C . ALA B 1 151 ? -15.852 6.176 -5.832 1 97.38 151 ALA B C 1
ATOM 4911 O O . ALA B 1 151 ? -16.891 5.941 -6.449 1 97.38 151 ALA B O 1
ATOM 4912 N N . ILE B 1 152 ? -15.578 7.375 -5.383 1 97.81 152 ILE B N 1
ATOM 4913 C CA . ILE B 1 152 ? -16.531 8.477 -5.371 1 97.81 152 ILE B CA 1
ATOM 4914 C C . ILE B 1 152 ? -16.547 9.164 -6.734 1 97.81 152 ILE B C 1
ATOM 4916 O O . ILE B 1 152 ? -17.609 9.625 -7.188 1 97.81 152 ILE B O 1
ATOM 4920 N N . ILE B 1 153 ? -15.422 9.219 -7.43 1 98.12 153 ILE B N 1
ATOM 4921 C CA . ILE B 1 153 ? -15.258 10.07 -8.609 1 98.12 153 ILE B CA 1
ATOM 4922 C C . ILE B 1 153 ? -15.609 9.281 -9.867 1 98.12 153 ILE B C 1
ATOM 4924 O O . ILE B 1 153 ? -14.938 8.297 -10.195 1 98.12 153 ILE B O 1
ATOM 4928 N N . ARG B 1 154 ? -16.688 9.742 -10.602 1 97.12 154 ARG B N 1
ATOM 4929 C CA . ARG B 1 154 ? -17.125 9.125 -11.852 1 97.12 154 ARG B CA 1
ATOM 4930 C C . ARG B 1 154 ? -16.5 9.836 -13.055 1 97.12 154 ARG B C 1
ATOM 4932 O O . ARG B 1 154 ? -16.297 9.219 -14.109 1 97.12 154 ARG B O 1
ATOM 4939 N N . GLY B 1 155 ? -16.156 11.039 -12.844 1 96.5 155 GLY B N 1
ATOM 4940 C CA . GLY B 1 155 ? -15.633 11.867 -13.914 1 96.5 155 GLY B CA 1
ATOM 4941 C C . GLY B 1 155 ? -15.461 13.328 -13.523 1 96.5 155 GLY B C 1
ATOM 4942 O O . GLY B 1 155 ? -15.531 13.664 -12.336 1 96.5 155 GLY B O 1
ATOM 4943 N N . LYS B 1 156 ? -15.289 14.164 -14.508 1 97 156 LYS B N 1
ATOM 4944 C CA . LYS B 1 156 ? -14.898 15.555 -14.305 1 97 156 LYS B CA 1
ATOM 4945 C C . LYS B 1 156 ? -16.031 16.359 -13.664 1 97 156 LYS B C 1
ATOM 4947 O O . LYS B 1 156 ? -15.797 17.391 -13.039 1 97 156 LYS B O 1
ATOM 4952 N N . GLU B 1 157 ? -17.234 15.922 -13.758 1 98.12 157 GLU B N 1
ATOM 4953 C CA . GLU B 1 157 ? -18.391 16.641 -13.234 1 98.12 157 GLU B CA 1
AT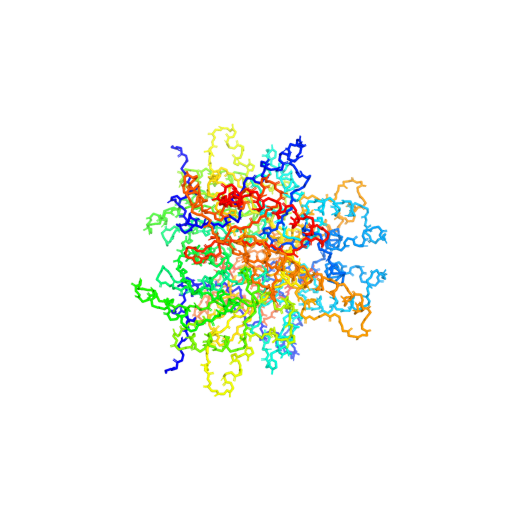OM 4954 C C . GLU B 1 157 ? -18.562 16.406 -11.734 1 98.12 157 GLU B C 1
ATOM 4956 O O . GLU B 1 157 ? -19.328 17.109 -11.078 1 98.12 157 GLU B O 1
ATOM 4961 N N . ASP B 1 158 ? -17.828 15.461 -11.219 1 98.5 158 ASP B N 1
ATOM 4962 C CA . ASP B 1 158 ? -17.922 15.172 -9.789 1 98.5 158 ASP B CA 1
ATOM 4963 C C . ASP B 1 158 ? -17.031 16.125 -8.992 1 98.5 158 ASP B C 1
ATOM 4965 O O . ASP B 1 158 ? -15.82 16.188 -9.211 1 98.5 158 ASP B O 1
ATOM 4969 N N . ALA B 1 159 ? -17.641 16.812 -8.023 1 98.75 159 ALA B N 1
ATOM 4970 C CA . ALA B 1 159 ? -16.922 17.797 -7.223 1 98.75 159 ALA B CA 1
ATOM 4971 C C . ALA B 1 159 ? -16.641 17.266 -5.82 1 98.75 159 ALA B C 1
ATOM 4973 O O . ALA B 1 159 ? -17.531 16.719 -5.164 1 98.75 159 ALA B O 1
ATOM 4974 N N . ILE B 1 160 ? -15.445 17.328 -5.461 1 98.81 160 ILE B N 1
ATOM 4975 C CA . ILE B 1 160 ? -15.023 17.078 -4.09 1 98.81 160 ILE B CA 1
ATOM 4976 C C . ILE B 1 160 ? -14.68 18.406 -3.41 1 98.81 160 ILE B C 1
ATOM 4978 O O . ILE B 1 160 ? -13.758 19.109 -3.832 1 98.81 160 ILE B O 1
ATOM 4982 N N . LEU B 1 161 ? -15.43 18.766 -2.385 1 98.75 161 LEU B N 1
ATOM 4983 C CA . LEU B 1 161 ? -15.203 20.016 -1.653 1 98.75 161 LEU B CA 1
ATOM 4984 C C . LEU B 1 161 ? -14.102 19.828 -0.611 1 98.75 161 LEU B C 1
ATOM 4986 O O . LEU B 1 161 ? -14.242 19.031 0.311 1 98.75 161 LEU B O 1
ATOM 4990 N N . CYS B 1 162 ? -13.055 20.578 -0.759 1 98.44 162 CYS B N 1
ATOM 4991 C CA . CYS B 1 162 ? -11.914 20.484 0.136 1 98.44 162 CYS B CA 1
ATOM 4992 C C . CYS B 1 162 ? -11.648 21.812 0.828 1 98.44 162 CYS B C 1
ATOM 4994 O O . CYS B 1 162 ? -11.867 22.875 0.245 1 98.44 162 CYS B O 1
ATOM 4996 N N . PRO B 1 163 ? -11.211 21.672 2.068 1 98.06 163 PRO B N 1
ATOM 4997 C CA . PRO B 1 163 ? -10.805 22.922 2.719 1 98.06 163 PRO B CA 1
ATOM 4998 C C . PRO B 1 163 ? -9.609 23.578 2.035 1 98.06 163 PRO B C 1
ATOM 5000 O O . PRO B 1 163 ? -8.727 22.891 1.522 1 98.06 163 PRO B O 1
ATOM 5003 N N . SER B 1 164 ? -9.641 24.844 2.061 1 97.12 164 SER B N 1
ATOM 5004 C CA . SER B 1 164 ? -8.539 25.656 1.565 1 97.12 164 SER B CA 1
ATOM 5005 C C . SER B 1 164 ? -8.18 26.766 2.551 1 97.12 164 SER B C 1
ATOM 5007 O O . SER B 1 164 ? -9.062 27.484 3.029 1 97.12 164 SER B O 1
ATOM 5009 N N . PRO B 1 165 ? -6.941 26.953 2.992 1 96.56 165 PRO B N 1
ATOM 5010 C CA . PRO B 1 165 ? -5.824 26.078 2.613 1 96.56 165 PRO B CA 1
ATOM 5011 C C . PRO B 1 165 ? -5.996 24.641 3.111 1 96.56 165 PRO B C 1
ATOM 5013 O O . PRO B 1 165 ? -6.688 24.406 4.105 1 96.56 165 PRO B O 1
ATOM 5016 N N . GLY B 1 166 ? -5.465 23.703 2.32 1 95.25 166 GLY B N 1
ATOM 5017 C CA . GLY B 1 166 ? -5.602 22.297 2.656 1 95.25 166 GLY B CA 1
ATOM 5018 C C . GLY B 1 166 ? -4.441 21.453 2.17 1 95.25 166 GLY B C 1
ATOM 5019 O O . GLY B 1 166 ? -3.475 21.984 1.612 1 95.25 166 GLY B O 1
ATOM 5020 N N . PHE B 1 167 ? -4.496 20.234 2.428 1 93.69 167 PHE B N 1
ATOM 5021 C CA . PHE B 1 167 ? -3.443 19.281 2.113 1 93.69 167 PHE B CA 1
ATOM 5022 C C . PHE B 1 167 ? -3.434 18.953 0.624 1 93.69 167 PHE B C 1
ATOM 5024 O O . PHE B 1 167 ? -4.426 18.453 0.083 1 93.69 167 PHE B O 1
ATOM 5031 N N . PRO B 1 168 ? -2.299 19.094 -0.037 1 93.25 168 PRO B N 1
ATOM 5032 C CA . PRO B 1 168 ? -2.221 19 -1.497 1 93.25 168 PRO B CA 1
ATOM 5033 C C . PRO B 1 168 ? -2.518 17.609 -2.014 1 93.25 168 PRO B C 1
ATOM 5035 O O . PRO B 1 168 ? -2.82 17.422 -3.197 1 93.25 168 PRO B O 1
ATOM 5038 N N . LEU B 1 169 ? -2.443 16.625 -1.197 1 93.31 169 LEU B N 1
ATOM 5039 C CA . LEU B 1 169 ? -2.748 15.266 -1.594 1 93.31 169 LEU B CA 1
ATOM 5040 C C . LEU B 1 169 ? -4.137 15.172 -2.215 1 93.31 169 LEU B C 1
ATOM 5042 O O . LEU B 1 169 ? -4.352 14.414 -3.164 1 93.31 169 LEU B O 1
ATOM 5046 N N . TYR B 1 170 ? -5.066 15.898 -1.718 1 96.5 170 TYR B N 1
ATOM 5047 C CA . TYR B 1 170 ? -6.441 15.828 -2.203 1 96.5 170 TYR B CA 1
ATOM 5048 C C . TYR B 1 170 ? -6.535 16.328 -3.639 1 96.5 170 TYR B C 1
ATOM 5050 O O . TYR B 1 170 ? -7.094 15.648 -4.504 1 96.5 170 TYR B O 1
ATOM 5058 N N . ASN B 1 171 ? -5.945 17.484 -3.865 1 95.12 171 ASN B N 1
ATOM 5059 C CA . ASN B 1 171 ? -5.961 17.984 -5.23 1 95.12 171 ASN B CA 1
ATOM 5060 C C . ASN B 1 171 ? -5.289 17.016 -6.203 1 95.12 171 ASN B C 1
ATOM 5062 O O . ASN B 1 171 ? -5.82 16.75 -7.281 1 95.12 171 ASN B O 1
ATOM 5066 N N . ALA B 1 172 ? -4.145 16.578 -5.801 1 94.94 172 ALA B N 1
ATOM 5067 C CA . ALA B 1 172 ? -3.398 15.656 -6.656 1 94.94 172 ALA B CA 1
ATOM 5068 C C . ALA B 1 172 ? -4.207 14.391 -6.938 1 94.94 172 ALA B C 1
ATOM 5070 O O . ALA B 1 172 ? -4.277 13.938 -8.078 1 94.94 172 ALA B O 1
ATOM 5071 N N . SER B 1 173 ? -4.832 13.789 -5.941 1 96.5 173 SER B N 1
ATOM 5072 C CA . SER B 1 173 ? -5.598 12.555 -6.078 1 96.5 173 SER B CA 1
ATOM 5073 C C . SER B 1 173 ? -6.859 12.781 -6.91 1 96.5 173 SER B C 1
ATOM 5075 O O . SER B 1 173 ? -7.191 11.961 -7.77 1 96.5 173 SER B O 1
ATOM 5077 N N . ILE B 1 174 ? -7.574 13.883 -6.613 1 97.62 174 ILE B N 1
ATOM 5078 C CA . ILE B 1 174 ? -8.797 14.211 -7.344 1 97.62 174 ILE B CA 1
ATOM 5079 C C . ILE B 1 174 ? -8.484 14.367 -8.828 1 97.62 174 ILE B C 1
ATOM 5081 O O . ILE B 1 174 ? -9.188 13.828 -9.68 1 97.62 174 ILE B O 1
ATOM 5085 N N . THR B 1 175 ? -7.367 15.078 -9.094 1 96.38 175 THR B N 1
ATOM 5086 C CA . THR B 1 175 ? -6.93 15.273 -10.469 1 96.38 175 THR B CA 1
ATOM 5087 C C . THR B 1 175 ? -6.562 13.938 -11.109 1 96.38 175 THR B C 1
ATOM 5089 O O . THR B 1 175 ? -6.949 13.664 -12.25 1 96.38 175 THR B O 1
ATOM 5092 N N . TYR B 1 176 ? -5.883 13.094 -10.391 1 96.19 176 TYR B N 1
ATOM 5093 C CA . TYR B 1 176 ? -5.438 11.797 -10.875 1 96.19 176 TYR B CA 1
ATOM 5094 C C . TYR B 1 176 ? -6.621 10.914 -11.242 1 96.19 176 TYR B C 1
ATOM 5096 O O . TYR B 1 176 ? -6.555 10.141 -12.203 1 96.19 176 TYR B O 1
ATOM 5104 N N . PHE B 1 177 ? -7.734 11.047 -10.5 1 97.25 177 PHE B N 1
ATOM 5105 C CA . PHE B 1 177 ? -8.891 10.188 -10.727 1 97.25 177 PHE B CA 1
ATOM 5106 C C . PHE B 1 177 ? -9.883 10.852 -11.672 1 97.25 177 PHE B C 1
ATOM 5108 O O . PHE B 1 177 ? -10.945 10.297 -11.945 1 97.25 177 PHE B O 1
ATOM 5115 N N . GLY B 1 178 ? -9.602 12.133 -12.109 1 97 178 GLY B N 1
ATOM 5116 C CA . GLY B 1 178 ? -10.375 12.789 -13.148 1 97 178 GLY B CA 1
ATOM 5117 C C . GLY B 1 178 ? -11.547 13.594 -12.617 1 97 178 GLY B C 1
ATOM 5118 O O . GLY B 1 178 ? -12.477 13.906 -13.352 1 97 178 GLY B O 1
ATOM 5119 N N . GLY B 1 179 ? -11.539 13.828 -11.281 1 98.06 179 GLY B N 1
ATOM 5120 C CA . GLY B 1 179 ? -12.57 14.656 -10.688 1 98.06 179 GLY B CA 1
ATOM 5121 C C . GLY B 1 179 ? -12.203 16.125 -10.656 1 98.06 179 GLY B C 1
ATOM 5122 O O . GLY B 1 179 ? -11.273 16.562 -11.336 1 98.06 179 GLY B O 1
ATOM 5123 N N . THR B 1 180 ? -13.047 16.844 -9.914 1 98.25 180 THR B N 1
ATOM 5124 C CA . THR B 1 180 ? -12.82 18.281 -9.781 1 98.25 180 THR B CA 1
ATOM 5125 C C . THR B 1 180 ? -12.805 18.703 -8.312 1 98.25 180 THR B C 1
ATOM 5127 O O . THR B 1 180 ? -13.75 18.422 -7.574 1 98.25 180 THR B O 1
ATOM 5130 N N . GLU B 1 181 ? -11.758 19.312 -7.898 1 97.62 181 GLU B N 1
ATOM 5131 C CA . GLU B 1 181 ? -11.711 19.891 -6.559 1 97.62 181 GLU B CA 1
ATOM 5132 C C . GLU B 1 181 ? -12.422 21.234 -6.52 1 97.62 181 GLU B C 1
ATOM 5134 O O . GLU B 1 181 ? -12.195 22.094 -7.387 1 97.62 181 GLU B O 1
ATOM 5139 N N . VAL B 1 182 ? -13.281 21.406 -5.594 1 98.31 182 VAL B N 1
ATOM 5140 C CA . VAL B 1 182 ? -13.859 22.719 -5.281 1 98.31 182 VAL B CA 1
ATOM 5141 C C . VAL B 1 182 ? -13.461 23.125 -3.867 1 98.31 182 VAL B C 1
ATOM 5143 O O . VAL B 1 182 ? -13.719 22.406 -2.904 1 98.31 182 VAL B O 1
ATOM 5146 N N . ARG B 1 183 ? -12.922 24.312 -3.75 1 97.69 183 ARG B N 1
ATOM 5147 C CA . ARG B 1 183 ? -12.375 24.766 -2.475 1 97.69 183 ARG B CA 1
ATOM 5148 C C . ARG B 1 183 ? -13.414 25.531 -1.672 1 97.69 183 ARG B C 1
ATOM 5150 O O . ARG B 1 183 ? -14.172 26.328 -2.232 1 97.69 183 ARG B O 1
ATOM 5157 N N . TYR B 1 184 ? -13.562 25.188 -0.459 1 97.75 184 TYR B N 1
ATOM 5158 C CA . TYR B 1 184 ? -14.195 26.109 0.469 1 97.75 184 TYR B CA 1
ATOM 5159 C C . TYR B 1 184 ? -13.164 26.766 1.374 1 97.75 184 TYR B C 1
ATOM 5161 O O . TYR B 1 184 ? -12.344 26.094 1.995 1 97.75 184 TYR B O 1
ATOM 5169 N N . TYR B 1 185 ? -13.18 28.047 1.481 1 97.38 185 TYR B N 1
ATOM 5170 C CA . TYR B 1 185 ? -12.086 28.797 2.092 1 97.38 185 TYR B CA 1
ATOM 5171 C C . TYR B 1 185 ? -12.305 28.953 3.592 1 97.38 185 TYR B C 1
ATOM 5173 O O . TYR B 1 185 ? -13.336 29.484 4.016 1 97.38 185 TYR B O 1
ATOM 5181 N N . LEU B 1 186 ? -11.328 28.453 4.348 1 96.31 186 LEU B N 1
ATOM 5182 C CA . LEU B 1 186 ? -11.336 28.672 5.789 1 96.31 186 LEU B CA 1
ATOM 5183 C C . LEU B 1 186 ? -11.047 30.141 6.117 1 96.31 186 LEU B C 1
ATOM 5185 O O . LEU B 1 186 ? -10.328 30.812 5.379 1 96.31 186 LEU B O 1
ATOM 5189 N N . ASP B 1 187 ? -11.617 30.578 7.207 1 94.56 187 ASP B N 1
ATOM 5190 C CA . ASP B 1 187 ? -11.531 31.984 7.559 1 94.56 187 ASP B CA 1
ATOM 5191 C C . ASP B 1 187 ? -10.344 32.25 8.484 1 94.56 187 ASP B C 1
ATOM 5193 O O . ASP B 1 187 ? -10.438 32.031 9.695 1 94.56 187 ASP B O 1
ATOM 5197 N N . GLU B 1 188 ? -9.273 32.781 8 1 94.25 188 GLU B N 1
ATOM 5198 C CA . GLU B 1 188 ? -8.062 33.062 8.766 1 94.25 188 GLU B CA 1
ATOM 5199 C C . GLU B 1 188 ? -8.336 34.031 9.922 1 94.25 188 GLU B C 1
ATOM 5201 O O . GLU B 1 188 ? -7.758 33.875 11 1 94.25 188 GLU B O 1
ATOM 5206 N N . SER B 1 189 ? -9.227 35.031 9.719 1 92.69 189 SER B N 1
ATOM 5207 C CA . SER B 1 189 ? -9.516 36.031 10.727 1 92.69 189 SER B CA 1
ATOM 5208 C C . SER B 1 189 ? -10.219 35.406 11.938 1 92.69 189 SER B C 1
ATOM 5210 O O . SER B 1 189 ? -10.234 36 13.016 1 92.69 189 SER B O 1
ATOM 5212 N N . GLU B 1 190 ? -10.742 34.281 11.727 1 92.56 190 GLU B N 1
ATOM 5213 C CA . GLU B 1 190 ? -11.383 33.531 12.805 1 92.56 190 GLU B CA 1
ATOM 5214 C C . GLU B 1 190 ? -10.656 32.219 13.086 1 92.56 190 GLU B C 1
ATOM 5216 O O . GLU B 1 190 ? -11.281 31.172 13.203 1 92.56 190 GLU B O 1
ATOM 5221 N N . ASP B 1 191 ? -9.383 32.281 13.047 1 92.38 191 ASP B N 1
ATOM 5222 C CA . ASP B 1 191 ? -8.516 31.156 13.367 1 92.38 191 ASP B CA 1
ATOM 5223 C C . ASP B 1 191 ? -8.805 29.969 12.453 1 92.38 191 ASP B C 1
ATOM 5225 O O . ASP B 1 191 ? -8.969 28.844 12.93 1 92.38 191 ASP B O 1
ATOM 5229 N N . TRP B 1 192 ? -9.062 30.328 11.18 1 94.75 192 TRP B N 1
ATOM 5230 C CA . TRP B 1 192 ? -9.25 29.344 10.117 1 94.75 192 TRP B CA 1
ATOM 5231 C C . TRP B 1 192 ? -10.508 28.516 10.359 1 94.75 192 TRP B C 1
ATOM 5233 O O . TRP B 1 192 ? -10.508 27.297 10.133 1 94.75 192 TRP B O 1
ATOM 5243 N N . ALA B 1 193 ? -11.562 29.109 10.797 1 92.62 193 ALA B N 1
ATOM 5244 C CA . ALA B 1 193 ? -12.836 28.453 11.062 1 92.62 193 ALA B CA 1
ATOM 5245 C C . ALA B 1 193 ? -13.523 28.031 9.766 1 92.62 193 ALA B C 1
ATOM 5247 O O . ALA B 1 193 ? -13.391 28.703 8.742 1 92.62 193 ALA B O 1
ATOM 5248 N N . LEU B 1 194 ? -14.164 26.906 9.828 1 95.31 194 LEU B N 1
ATOM 5249 C CA . LEU B 1 194 ? -15.109 26.5 8.789 1 95.31 194 LEU B CA 1
ATOM 5250 C C . LEU B 1 194 ? -16.453 27.203 8.961 1 95.31 194 LEU B C 1
ATOM 5252 O O . LEU B 1 194 ? -17.078 27.109 10.023 1 95.31 194 LEU B O 1
ATOM 5256 N N . THR B 1 195 ? -16.922 27.938 7.93 1 93.62 195 THR B N 1
ATOM 5257 C CA . THR B 1 195 ? -18.156 28.719 8.047 1 93.62 195 THR B CA 1
ATOM 5258 C C . THR B 1 195 ? -19.188 28.25 7.027 1 93.62 195 THR B C 1
ATOM 5260 O O . THR B 1 195 ? -18.828 27.688 5.984 1 93.62 195 THR B O 1
ATOM 5263 N N . ASP B 1 196 ? -20.406 28.516 7.371 1 94.19 196 ASP B N 1
ATOM 5264 C CA . ASP B 1 196 ? -21.484 28.203 6.438 1 94.19 196 ASP B CA 1
ATOM 5265 C C . ASP B 1 196 ? -21.344 29 5.145 1 94.19 196 ASP B C 1
ATOM 5267 O O . ASP B 1 196 ? -21.641 28.5 4.059 1 94.19 196 ASP B O 1
ATOM 5271 N N . ALA B 1 197 ? -20.969 30.188 5.332 1 95.19 197 ALA B N 1
ATOM 5272 C CA . ALA B 1 197 ? -20.797 31.062 4.172 1 95.19 197 ALA B CA 1
ATOM 5273 C C . ALA B 1 197 ? -19.781 30.469 3.195 1 95.19 197 ALA B C 1
ATOM 5275 O O . ALA B 1 197 ? -19.969 30.547 1.978 1 95.19 197 ALA B O 1
ATOM 5276 N N . ALA B 1 198 ? -18.688 30 3.709 1 95.44 198 ALA B N 1
ATOM 5277 C CA . ALA B 1 198 ? -17.656 29.375 2.871 1 95.44 198 ALA B CA 1
ATOM 5278 C C . ALA B 1 198 ? -18.219 28.188 2.105 1 95.44 198 ALA B C 1
ATOM 5280 O O . ALA B 1 198 ? -17.906 27.984 0.931 1 95.44 198 ALA B O 1
ATOM 5281 N N . LEU B 1 199 ? -19.078 27.375 2.725 1 96.94 199 LEU B N 1
ATOM 5282 C CA . LEU B 1 199 ? -19.688 26.203 2.1 1 96.94 199 LEU B CA 1
ATOM 5283 C C . LEU B 1 199 ? -20.688 26.625 1.036 1 96.94 199 LEU B C 1
ATOM 5285 O O . LEU B 1 199 ? -20.766 26.016 -0.03 1 96.94 199 LEU B O 1
ATOM 5289 N N . ASP B 1 200 ? -21.438 27.688 1.37 1 97.31 200 ASP B N 1
ATOM 5290 C CA . ASP B 1 200 ? -22.391 28.203 0.402 1 97.31 200 ASP B CA 1
ATOM 5291 C C . ASP B 1 200 ? -21.688 28.688 -0.866 1 97.31 200 ASP B C 1
ATOM 5293 O O . ASP B 1 200 ? -22.156 28.438 -1.977 1 97.31 200 ASP B O 1
ATOM 5297 N N . GLU B 1 201 ? -20.625 29.328 -0.665 1 96.88 201 GLU B N 1
ATOM 5298 C CA . GLU B 1 201 ? -19.844 29.812 -1.802 1 96.88 201 GLU B CA 1
ATOM 5299 C C . GLU B 1 201 ? -19.328 28.656 -2.656 1 96.88 201 GLU B C 1
ATOM 5301 O O . GLU B 1 201 ? -19.359 28.734 -3.885 1 96.88 201 GLU B O 1
ATOM 5306 N N . ALA B 1 202 ? -18.859 27.656 -2.064 1 96.88 202 ALA B N 1
ATOM 5307 C CA . ALA B 1 202 ? -18.375 26.484 -2.775 1 96.88 202 ALA B CA 1
ATOM 5308 C C . ALA B 1 202 ? -19.484 25.812 -3.57 1 96.88 202 ALA B C 1
ATOM 5310 O O . ALA B 1 202 ? -19.281 25.391 -4.715 1 96.88 202 ALA B O 1
ATOM 5311 N N . LEU B 1 203 ? -20.656 25.703 -3.018 1 97.44 203 LEU B N 1
ATOM 5312 C CA . LEU B 1 203 ? -21.797 25.094 -3.701 1 97.44 203 LEU B CA 1
ATOM 5313 C C . LEU B 1 203 ? -22.234 25.938 -4.887 1 97.44 203 LEU B C 1
ATOM 5315 O O . LEU B 1 203 ? -22.641 25.406 -5.922 1 97.44 203 LEU B O 1
ATOM 5319 N N . GLU B 1 204 ? -22.188 27.188 -4.605 1 97.81 204 GLU B N 1
ATOM 5320 C CA . GLU B 1 204 ? -22.516 28.094 -5.707 1 97.81 204 GLU B CA 1
ATOM 5321 C C . GLU B 1 204 ? -21.562 27.906 -6.875 1 97.81 204 GLU B C 1
ATOM 5323 O O . GLU B 1 204 ? -21.969 27.906 -8.039 1 97.81 204 GLU B O 1
ATOM 5328 N N . ALA B 1 205 ? -20.328 27.797 -6.543 1 97 205 ALA B N 1
ATOM 5329 C CA . ALA B 1 205 ? -19.328 27.547 -7.57 1 97 205 ALA B CA 1
ATOM 5330 C C . ALA B 1 205 ? -19.625 26.25 -8.32 1 97 205 ALA B C 1
ATOM 5332 O O . ALA B 1 205 ? -19.438 26.172 -9.539 1 97 205 ALA B O 1
ATOM 5333 N N . CYS B 1 206 ? -20.047 25.219 -7.637 1 97.62 206 CYS B N 1
ATOM 5334 C CA . CYS B 1 206 ? -20.422 23.953 -8.258 1 97.62 206 CYS B CA 1
ATOM 5335 C C . CYS B 1 206 ? -21.578 24.156 -9.234 1 97.62 206 CYS B C 1
ATOM 5337 O O . CYS B 1 206 ? -21.516 23.688 -10.367 1 97.62 206 CYS B O 1
ATOM 5339 N N . THR B 1 207 ? -22.547 24.875 -8.75 1 97.44 207 THR B N 1
ATOM 5340 C CA . THR B 1 207 ? -23.734 25.109 -9.562 1 97.44 207 THR B CA 1
ATOM 5341 C C . THR B 1 207 ? -23.375 25.875 -10.836 1 97.44 207 THR B C 1
ATOM 5343 O O . THR B 1 207 ? -23.797 25.484 -11.93 1 97.44 207 THR B O 1
ATOM 5346 N N . LYS B 1 208 ? -22.625 26.859 -10.68 1 97.88 208 LYS B N 1
ATOM 5347 C CA . LYS B 1 208 ? -22.234 27.688 -11.812 1 97.88 208 LYS B CA 1
ATOM 5348 C C . LYS B 1 208 ? -21.422 26.891 -12.836 1 97.88 208 LYS B C 1
ATOM 5350 O O . LYS B 1 208 ? -21.547 27.125 -14.039 1 97.88 208 LYS B O 1
ATOM 5355 N N . ALA B 1 209 ? -20.672 26 -12.367 1 97.75 209 ALA B N 1
ATOM 5356 C CA . ALA B 1 209 ? -19.797 25.234 -13.242 1 97.75 209 ALA B CA 1
ATOM 5357 C C . ALA B 1 209 ? -20.469 23.953 -13.711 1 97.75 209 ALA B C 1
ATOM 5359 O O . ALA B 1 209 ? -19.891 23.188 -14.484 1 97.75 209 ALA B O 1
ATOM 5360 N N . GLY B 1 210 ? -21.625 23.688 -13.25 1 98.06 210 GLY B N 1
ATOM 5361 C CA . GLY B 1 210 ? -22.359 22.5 -13.633 1 98.06 210 GLY B CA 1
ATOM 5362 C C . GLY B 1 210 ? -21.797 21.234 -13 1 98.06 210 GLY B C 1
ATOM 5363 O O . GLY B 1 210 ? -21.797 20.172 -13.625 1 98.06 210 GLY B O 1
ATOM 5364 N N . LEU B 1 211 ? -21.266 21.359 -11.812 1 98.5 211 LEU B N 1
ATOM 5365 C CA . LEU B 1 211 ? -20.672 20.234 -11.117 1 98.5 211 LEU B CA 1
ATOM 5366 C C . LEU B 1 211 ? -21.656 19.609 -10.133 1 98.5 211 LEU B C 1
ATOM 5368 O O . LEU B 1 211 ? -22.562 20.281 -9.648 1 98.5 211 LEU B O 1
ATOM 5372 N N . THR B 1 212 ? -21.5 18.391 -9.883 1 98.06 212 THR B N 1
ATOM 5373 C CA . THR B 1 212 ? -22.266 17.672 -8.859 1 98.06 212 THR B CA 1
ATOM 5374 C C . THR B 1 212 ? -21.422 17.484 -7.598 1 98.06 212 THR B C 1
ATOM 5376 O O . THR B 1 212 ? -20.438 16.734 -7.598 1 98.06 212 THR B O 1
ATOM 5379 N N . PRO B 1 213 ? -21.781 18.156 -6.523 1 98.25 213 PRO B N 1
ATOM 5380 C CA . PRO B 1 213 ? -21.078 17.906 -5.266 1 98.25 213 PRO B CA 1
ATOM 5381 C C . PRO B 1 213 ? -21.266 16.484 -4.762 1 98.25 213 PRO B C 1
ATOM 5383 O O . PRO B 1 213 ? -22.391 16.016 -4.633 1 98.25 213 PRO B O 1
ATOM 5386 N N . ARG B 1 214 ? -20.141 15.797 -4.5 1 98.5 214 ARG B N 1
ATOM 5387 C CA . ARG B 1 214 ? -20.203 14.391 -4.121 1 98.5 214 ARG B CA 1
ATOM 5388 C C . ARG B 1 214 ? -19.703 14.18 -2.693 1 98.5 214 ARG B C 1
ATOM 5390 O O . ARG B 1 214 ? -20.156 13.258 -2.004 1 98.5 214 ARG B O 1
ATOM 5397 N N . CYS B 1 215 ? -18.766 14.984 -2.27 1 98.81 215 CYS B N 1
ATOM 5398 C CA . CYS B 1 215 ? -18.078 14.711 -1.021 1 98.81 215 CYS B CA 1
ATOM 5399 C C . CYS B 1 215 ? -17.594 16 -0.369 1 98.81 215 CYS B C 1
ATOM 5401 O O . CYS B 1 215 ? -17.188 16.938 -1.061 1 98.81 215 CYS B O 1
ATOM 5403 N N . LEU B 1 216 ? -17.75 16.094 0.906 1 98.81 216 LEU B N 1
ATOM 5404 C CA . LEU B 1 216 ? -17.156 17.141 1.739 1 98.81 216 LEU B CA 1
ATOM 5405 C C . LEU B 1 216 ? -15.992 16.578 2.561 1 98.81 216 LEU B C 1
ATOM 5407 O O . LEU B 1 216 ? -16.203 15.695 3.4 1 98.81 216 LEU B O 1
ATOM 5411 N N . VAL B 1 217 ? -14.789 17.078 2.307 1 98.81 217 VAL B N 1
ATOM 5412 C CA . VAL B 1 217 ? -13.617 16.656 3.061 1 98.81 217 VAL B CA 1
ATOM 5413 C C . VAL B 1 217 ? -13.398 17.594 4.246 1 98.81 217 VAL B C 1
ATOM 5415 O O . VAL B 1 217 ? -13.375 18.812 4.082 1 98.81 217 VAL B O 1
ATOM 5418 N N . VAL B 1 218 ? -13.273 17.016 5.41 1 98.62 218 VAL B N 1
ATOM 5419 C CA . VAL B 1 218 ? -12.945 17.75 6.629 1 98.62 218 VAL B CA 1
ATOM 5420 C C . VAL B 1 218 ? -11.586 17.297 7.16 1 98.62 218 VAL B C 1
ATOM 5422 O O . VAL B 1 218 ? -11.391 16.125 7.438 1 98.62 218 VAL B O 1
ATOM 5425 N N . ILE B 1 219 ? -10.648 18.219 7.215 1 98.25 219 ILE B N 1
ATOM 5426 C CA . ILE B 1 219 ? -9.328 17.938 7.766 1 98.25 219 ILE B CA 1
ATOM 5427 C C . ILE B 1 219 ? -9.18 18.594 9.133 1 98.25 219 ILE B C 1
ATOM 5429 O O . ILE B 1 219 ? -9.172 19.828 9.242 1 98.25 219 ILE B O 1
ATOM 5433 N N . ASN B 1 220 ? -9.102 17.797 10.18 1 97.62 220 ASN B N 1
ATOM 5434 C CA . ASN B 1 220 ? -9.117 18.312 11.547 1 97.62 220 ASN B CA 1
ATOM 5435 C C . ASN B 1 220 ? -8.281 17.453 12.484 1 97.62 220 ASN B C 1
ATOM 5437 O O . ASN B 1 220 ? -8.617 16.297 12.734 1 97.62 220 ASN B O 1
ATOM 5441 N N . PRO B 1 221 ? -7.219 18 13.031 1 97.31 221 PRO B N 1
ATOM 5442 C CA . PRO B 1 221 ? -6.617 19.312 12.812 1 97.31 221 PRO B CA 1
ATOM 5443 C C . PRO B 1 221 ? -6.152 19.516 11.375 1 97.31 221 PRO B C 1
ATOM 5445 O O . PRO B 1 221 ? -5.871 18.547 10.664 1 97.31 221 PRO B O 1
ATOM 5448 N N . ASN B 1 222 ? -6.059 20.781 11.023 1 97.44 222 ASN B N 1
ATOM 5449 C CA . ASN B 1 222 ? -5.883 21.094 9.609 1 97.44 222 ASN B CA 1
ATOM 5450 C C . ASN B 1 222 ? -4.406 21.234 9.25 1 97.44 222 ASN B C 1
ATOM 5452 O O . ASN B 1 222 ? -3.645 21.875 9.984 1 97.44 222 ASN B O 1
ATOM 5456 N N . ASN B 1 223 ? -3.912 20.609 8.289 1 95.69 223 ASN B N 1
ATOM 5457 C CA . ASN B 1 223 ? -2.711 20.906 7.52 1 95.69 223 ASN B CA 1
ATOM 5458 C C . ASN B 1 223 ? -3.031 21.766 6.293 1 95.69 223 ASN B C 1
ATOM 5460 O O . ASN B 1 223 ? -3.777 21.328 5.41 1 95.69 223 ASN B O 1
ATOM 5464 N N . PRO B 1 224 ? -2.619 22.969 6.305 1 96.25 224 PRO B N 1
ATOM 5465 C CA . PRO B 1 224 ? -1.362 23.469 6.871 1 96.25 224 PRO B CA 1
ATOM 5466 C C . PRO B 1 224 ? -1.58 24.438 8.023 1 96.25 224 PRO B C 1
ATOM 5468 O O . PRO B 1 224 ? -0.614 24.938 8.602 1 96.25 224 PRO B O 1
ATOM 5471 N N . THR B 1 225 ? -2.768 24.719 8.422 1 96.5 225 THR B N 1
ATOM 5472 C CA . THR B 1 225 ? -3.025 25.891 9.242 1 96.5 225 THR B CA 1
ATOM 5473 C C . THR B 1 225 ? -2.785 25.578 10.719 1 96.5 225 THR B C 1
ATOM 5475 O O . THR B 1 225 ? -2.621 26.5 11.531 1 96.5 225 THR B O 1
ATOM 5478 N N . GLY B 1 226 ? -2.869 24.297 11.031 1 96.12 226 GLY B N 1
ATOM 5479 C CA . GLY B 1 226 ? -2.736 23.922 12.422 1 96.12 226 GLY B CA 1
ATOM 5480 C C . GLY B 1 226 ? -3.982 24.219 13.242 1 96.12 226 GLY B C 1
ATOM 5481 O O . GLY B 1 226 ? -3.951 24.156 14.477 1 96.12 226 GLY B O 1
ATOM 5482 N N . SER B 1 227 ? -5.047 24.484 12.602 1 95.69 227 SER B N 1
ATOM 5483 C CA . SER B 1 227 ? -6.281 24.812 13.305 1 95.69 227 SER B CA 1
ATOM 5484 C C . SER B 1 227 ? -7.023 23.547 13.742 1 95.69 227 SER B C 1
ATOM 5486 O O . SER B 1 227 ? -6.859 22.484 13.141 1 95.69 227 SER B O 1
ATOM 5488 N N . VAL B 1 228 ? -7.781 23.625 14.812 1 97.06 228 VAL B N 1
ATOM 5489 C CA . VAL B 1 228 ? -8.688 22.594 15.312 1 97.06 228 VAL B CA 1
ATOM 5490 C C . VAL B 1 228 ? -10.125 23.094 15.25 1 97.06 228 VAL B C 1
ATOM 5492 O O . VAL B 1 228 ? -10.422 24.219 15.664 1 97.06 228 VAL B O 1
ATOM 5495 N N . LEU B 1 229 ? -10.969 22.328 14.68 1 96.69 229 LEU B N 1
ATOM 5496 C CA . LEU B 1 229 ? -12.367 22.719 14.539 1 96.69 229 LEU B CA 1
ATOM 5497 C C . LEU B 1 229 ? -13.125 22.516 15.844 1 96.69 229 LEU B C 1
ATOM 5499 O O . LEU B 1 229 ? -12.867 21.562 16.578 1 96.69 229 LEU B O 1
ATOM 5503 N N . THR B 1 230 ? -14.062 23.422 16.078 1 95.56 230 THR B N 1
ATOM 5504 C CA . THR B 1 230 ? -14.961 23.25 17.219 1 95.56 230 THR B CA 1
ATOM 5505 C C . THR B 1 230 ? -16.031 22.219 16.891 1 95.56 230 THR B C 1
ATOM 5507 O O . THR B 1 230 ? -16.25 21.859 15.734 1 95.56 230 THR B O 1
ATOM 5510 N N . GLU B 1 231 ? -16.672 21.734 17.938 1 96.69 231 GLU B N 1
ATOM 5511 C CA . GLU B 1 231 ? -17.812 20.828 17.75 1 96.69 231 GLU B CA 1
ATOM 5512 C C . GLU B 1 231 ? -18.891 21.469 16.875 1 96.69 231 GLU B C 1
ATOM 5514 O O . GLU B 1 231 ? -19.5 20.797 16.047 1 96.69 231 GLU B O 1
ATOM 5519 N N . LYS B 1 232 ? -19.109 22.75 17.047 1 95.56 232 LYS B N 1
ATOM 5520 C CA . LYS B 1 232 ? -20.125 23.469 16.266 1 95.56 232 LYS B CA 1
ATOM 5521 C C . LYS B 1 232 ? -19.734 23.531 14.797 1 95.56 232 LYS B C 1
ATOM 5523 O O . LYS B 1 232 ? -20.609 23.391 13.922 1 95.56 232 LYS B O 1
ATOM 5528 N N . ASN B 1 233 ? -18.453 23.766 14.5 1 95.5 233 ASN B N 1
ATOM 5529 C CA . ASN B 1 233 ? -17.969 23.719 13.125 1 95.5 233 ASN B CA 1
ATOM 5530 C C . ASN B 1 233 ? -18.281 22.375 12.469 1 95.5 233 ASN B C 1
ATOM 5532 O O . ASN B 1 233 ? -18.766 22.328 11.336 1 95.5 233 ASN B O 1
ATOM 5536 N N . ILE B 1 234 ? -18.016 21.297 13.18 1 97.94 234 ILE B N 1
ATOM 5537 C CA . ILE B 1 234 ? -18.188 19.938 12.672 1 97.94 234 ILE B CA 1
ATOM 5538 C C . ILE B 1 234 ? -19.672 19.656 12.461 1 97.94 234 ILE B C 1
ATOM 5540 O O . ILE B 1 234 ? -20.062 19.094 11.438 1 97.94 234 ILE B O 1
ATOM 5544 N N . GLU B 1 235 ? -20.469 20.094 13.438 1 97.5 235 GLU B N 1
ATOM 5545 C CA . GLU B 1 235 ? -21.906 19.938 13.305 1 97.5 235 GLU B CA 1
ATOM 5546 C C . GLU B 1 235 ? -22.422 20.609 12.039 1 97.5 235 GLU B C 1
ATOM 5548 O O . GLU B 1 235 ? -23.203 20.016 11.297 1 97.5 235 GLU B O 1
ATOM 5553 N N . SER B 1 236 ? -21.984 21.797 11.867 1 95.88 236 SER B N 1
ATOM 5554 C CA . SER B 1 236 ? -22.391 22.547 10.688 1 95.88 236 SER B CA 1
ATOM 5555 C C . SER B 1 236 ? -21.984 21.844 9.406 1 95.88 236 SER B C 1
ATOM 5557 O O . SER B 1 236 ? -22.766 21.75 8.453 1 95.88 236 SER B O 1
ATOM 5559 N N . ALA B 1 237 ? -20.812 21.359 9.367 1 97.69 237 ALA B N 1
ATOM 5560 C CA . ALA B 1 237 ? -20.297 20.641 8.195 1 97.69 237 ALA B CA 1
ATOM 5561 C C . ALA B 1 237 ? -21.141 19.406 7.898 1 97.69 237 ALA B C 1
ATOM 5563 O O . ALA B 1 237 ? -21.484 19.141 6.746 1 97.69 237 ALA B O 1
ATOM 5564 N N . LEU B 1 238 ? -21.469 18.625 8.922 1 98.56 238 LEU B N 1
ATOM 5565 C CA . LEU B 1 238 ? -22.234 17.391 8.758 1 98.56 238 LEU B CA 1
ATOM 5566 C C . LEU B 1 238 ? -23.641 17.688 8.289 1 98.56 238 LEU B C 1
ATOM 5568 O O . LEU B 1 238 ? -24.172 17.016 7.398 1 98.56 238 LEU B O 1
ATOM 5572 N N . ARG B 1 239 ? -24.281 18.734 8.875 1 97.5 239 ARG B N 1
ATOM 5573 C CA . ARG B 1 239 ? -25.625 19.125 8.469 1 97.5 239 ARG B CA 1
ATOM 5574 C C . ARG B 1 239 ? -25.641 19.594 7.016 1 97.5 239 ARG B C 1
ATOM 5576 O O . ARG B 1 239 ? -26.578 19.297 6.27 1 97.5 239 ARG B O 1
ATOM 5583 N N . TYR B 1 240 ? -24.625 20.312 6.734 1 97.06 240 TYR B N 1
ATOM 5584 C CA . TYR B 1 240 ? -24.5 20.797 5.363 1 97.06 240 TYR B CA 1
ATOM 5585 C C . TYR B 1 240 ? -24.375 19.625 4.387 1 97.06 240 TYR B C 1
ATOM 5587 O O . TYR B 1 240 ? -25.047 19.609 3.352 1 97.06 240 TYR B O 1
ATOM 5595 N N . ALA B 1 241 ? -23.5 18.656 4.68 1 98.25 241 ALA B N 1
ATOM 5596 C CA . ALA B 1 241 ? -23.328 17.469 3.844 1 98.25 241 ALA B CA 1
ATOM 5597 C C . ALA B 1 241 ? -24.625 16.688 3.719 1 98.25 241 ALA B C 1
ATOM 5599 O O . ALA B 1 241 ? -24.969 16.219 2.631 1 98.25 241 ALA B O 1
ATOM 5600 N N . TYR B 1 242 ? -25.312 16.562 4.797 1 98.25 242 TYR B N 1
ATOM 5601 C CA . TYR B 1 242 ? -26.594 15.852 4.809 1 98.25 242 TYR B CA 1
ATOM 5602 C C . TYR B 1 242 ? -27.609 16.516 3.889 1 98.25 242 TYR B C 1
ATOM 5604 O O . TYR B 1 242 ? -28.219 15.859 3.047 1 98.25 242 TYR B O 1
ATOM 5612 N N . THR B 1 243 ? -27.734 17.844 4.047 1 96.94 243 THR B N 1
ATOM 5613 C CA . THR B 1 243 ? -28.734 18.625 3.32 1 96.94 243 THR B CA 1
ATOM 5614 C C . THR B 1 243 ? -28.453 18.578 1.819 1 96.94 243 THR B C 1
ATOM 5616 O O . THR B 1 243 ? -29.391 18.594 1.014 1 96.94 243 THR B O 1
ATOM 5619 N N . HIS B 1 244 ? -27.219 18.453 1.443 1 96.44 244 HIS B N 1
ATOM 5620 C CA . HIS B 1 244 ? -26.859 18.547 0.032 1 96.44 244 HIS B CA 1
ATOM 5621 C C . HIS B 1 244 ? -26.406 17.203 -0.512 1 96.44 244 HIS B C 1
ATOM 5623 O O . HIS B 1 244 ? -25.766 17.125 -1.564 1 96.44 244 HIS B O 1
ATOM 5629 N N . ASN B 1 245 ? -26.609 16.109 0.24 1 96.44 245 ASN B N 1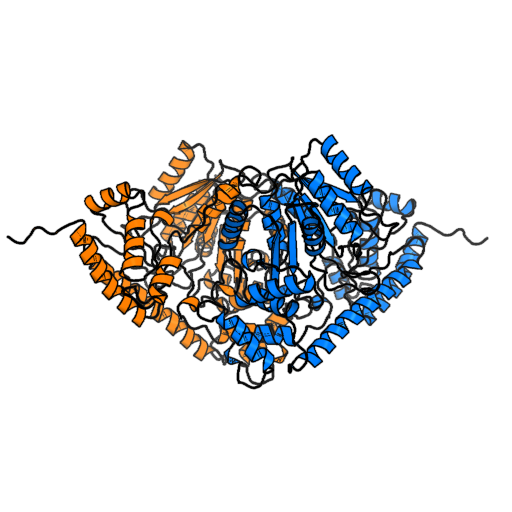
ATOM 5630 C CA . ASN B 1 245 ? -26.375 14.734 -0.175 1 96.44 245 ASN B CA 1
ATOM 5631 C C . ASN B 1 245 ? -24.906 14.5 -0.542 1 96.44 245 ASN B C 1
ATOM 5633 O O . ASN B 1 245 ? -24.609 13.969 -1.614 1 96.44 245 ASN B O 1
ATOM 5637 N N . MET B 1 246 ? -24.047 14.914 0.281 1 98.19 246 MET B N 1
ATOM 5638 C CA . MET B 1 246 ? -22.625 14.656 0.13 1 98.19 246 MET B CA 1
ATOM 5639 C C . MET B 1 246 ? -22.141 13.656 1.176 1 98.19 246 MET B C 1
ATOM 5641 O O . MET B 1 246 ? -22.594 13.68 2.322 1 98.19 246 MET B O 1
ATOM 5645 N N . LEU B 1 247 ? -21.234 12.812 0.733 1 98.31 247 LEU B N 1
ATOM 5646 C CA . LEU B 1 247 ? -20.5 12 1.698 1 98.31 247 LEU B CA 1
ATOM 5647 C C . LEU B 1 247 ? -19.422 12.836 2.404 1 98.31 247 LEU B C 1
ATOM 5649 O O . LEU B 1 247 ? -18.922 13.805 1.842 1 98.31 247 LEU B O 1
ATOM 5653 N N . VAL B 1 248 ? -19.125 12.461 3.709 1 98.88 248 VAL B N 1
ATOM 5654 C CA . VAL B 1 248 ? -18.094 13.188 4.445 1 98.88 248 VAL B CA 1
ATOM 5655 C C . VAL B 1 248 ? -16.859 12.312 4.602 1 98.88 248 VAL B C 1
ATOM 5657 O O . VAL B 1 248 ? -16.953 11.156 5.02 1 98.88 248 VAL B O 1
ATOM 5660 N N . ILE B 1 249 ? -15.734 12.75 4.18 1 98.88 249 ILE B N 1
ATOM 5661 C CA . ILE B 1 249 ? -14.445 12.188 4.562 1 98.88 249 ILE B CA 1
ATOM 5662 C C . ILE B 1 249 ? -13.844 13 5.707 1 98.88 249 ILE B C 1
ATOM 5664 O O . ILE B 1 249 ? -13.648 14.211 5.582 1 98.88 249 ILE B O 1
ATOM 5668 N N . ALA B 1 250 ? -13.641 12.398 6.789 1 98.88 250 ALA B N 1
ATOM 5669 C CA . ALA B 1 250 ? -13 13.023 7.941 1 98.88 250 ALA B CA 1
ATOM 5670 C C . ALA B 1 250 ? -11.539 12.602 8.047 1 98.88 250 ALA B C 1
ATOM 5672 O O . ALA B 1 250 ? -11.234 11.484 8.477 1 98.88 250 ALA B O 1
ATOM 5673 N N . ASP B 1 251 ? -10.641 13.453 7.652 1 98.5 251 ASP B N 1
ATOM 5674 C CA . ASP B 1 251 ? -9.203 13.266 7.82 1 98.5 251 ASP B CA 1
ATOM 5675 C C . ASP B 1 251 ? -8.742 13.727 9.195 1 98.5 251 ASP B C 1
ATOM 5677 O O . ASP B 1 251 ? -8.586 14.93 9.43 1 98.5 251 ASP B O 1
ATOM 5681 N N . GLU B 1 252 ? -8.477 12.773 10.047 1 98.5 252 GLU B N 1
ATOM 5682 C CA . GLU B 1 252 ? -8.242 13.078 11.453 1 98.5 252 GLU B CA 1
ATOM 5683 C C . GLU B 1 252 ? -6.898 12.531 11.922 1 98.5 252 GLU B C 1
ATOM 5685 O O . GLU B 1 252 ? -6.77 12.07 13.062 1 98.5 252 GLU B O 1
ATOM 5690 N N . VAL B 1 253 ? -5.906 12.57 11.055 1 97.62 253 VAL B N 1
ATOM 5691 C CA . VAL B 1 253 ? -4.605 11.945 11.281 1 97.62 253 VAL B CA 1
ATOM 5692 C C . VAL B 1 253 ? -3.859 12.688 12.383 1 97.62 253 VAL B C 1
ATOM 5694 O O . VAL B 1 253 ? -2.98 12.117 13.039 1 97.62 253 VAL B O 1
ATOM 5697 N N . TYR B 1 254 ? -4.227 13.945 12.672 1 97.5 254 TYR B N 1
ATOM 5698 C CA . TYR B 1 254 ? -3.527 14.75 13.672 1 97.5 254 TYR B CA 1
ATOM 5699 C C . TYR B 1 254 ? -4.32 14.812 14.969 1 97.5 254 TYR B C 1
ATOM 5701 O O . TYR B 1 254 ? -4.121 15.719 15.781 1 97.5 254 TYR B O 1
ATOM 5709 N N . GLN B 1 255 ? -5.184 13.836 15.211 1 97.38 255 GLN B N 1
ATOM 5710 C CA . GLN B 1 255 ? -6.125 13.914 16.328 1 97.38 255 GLN B CA 1
ATOM 5711 C C . GLN B 1 255 ? -5.395 13.914 17.656 1 97.38 255 GLN B C 1
ATOM 5713 O O . GLN B 1 255 ? -5.938 14.375 18.672 1 97.38 255 GLN B O 1
ATOM 5718 N N . LEU B 1 256 ? -4.105 13.492 17.688 1 96.25 256 LEU B N 1
ATOM 5719 C CA . LEU B 1 256 ? -3.346 13.477 18.938 1 96.25 256 LEU B CA 1
ATOM 5720 C C . LEU B 1 256 ? -2.508 14.75 19.078 1 96.25 256 LEU B C 1
ATOM 5722 O O . LEU B 1 256 ? -2.018 15.055 20.156 1 96.25 256 LEU B O 1
ATOM 5726 N N . ASN B 1 257 ? -2.344 15.5 18 1 96.62 257 ASN B N 1
ATOM 5727 C CA . ASN B 1 257 ? -1.564 16.734 17.984 1 96.62 257 ASN B CA 1
ATOM 5728 C C . ASN B 1 257 ? -2.434 17.938 18.297 1 96.62 257 ASN B C 1
ATOM 5730 O O . ASN B 1 257 ? -2.627 18.812 17.453 1 96.62 257 ASN B O 1
ATOM 5734 N N . VAL B 1 258 ? -2.951 18.062 19.5 1 97.56 258 VAL B N 1
ATOM 5735 C CA . VAL B 1 258 ? -3.779 19.188 19.938 1 97.56 258 VAL B CA 1
ATOM 5736 C C . VAL B 1 258 ? -3.119 19.875 21.141 1 97.56 258 VAL B C 1
ATOM 5738 O O . VAL B 1 258 ? -2.941 19.266 22.188 1 97.56 258 VAL B O 1
ATOM 5741 N N . TYR B 1 259 ? -2.848 21.172 21.078 1 96.81 259 TYR B N 1
ATOM 5742 C CA . TYR B 1 259 ? -1.912 21.812 22 1 96.81 259 TYR B CA 1
ATOM 5743 C C . TYR B 1 259 ? -2.652 22.641 23.031 1 96.81 259 TYR B C 1
ATOM 5745 O O . TYR B 1 259 ? -2.047 23.125 24 1 96.81 259 TYR B O 1
ATOM 5753 N N . GLU B 1 260 ? -3.959 22.781 22.828 1 95.88 260 GLU B N 1
ATOM 5754 C CA . GLU B 1 260 ? -4.824 23.422 23.812 1 95.88 260 GLU B CA 1
ATOM 5755 C C . GLU B 1 260 ? -6.078 22.594 24.078 1 95.88 260 GLU B C 1
ATOM 5757 O O . GLU B 1 260 ? -7.199 23.094 23.906 1 95.88 260 GLU B O 1
ATOM 5762 N N . PRO B 1 261 ? -5.906 21.422 24.562 1 95.12 261 PRO B N 1
ATOM 5763 C CA . PRO B 1 261 ? -7.027 20.484 24.656 1 95.12 261 PRO B CA 1
ATOM 5764 C C . PRO B 1 261 ? -8.078 20.922 25.672 1 95.12 261 PRO B C 1
ATOM 5766 O O . PRO B 1 261 ? -9.242 20.531 25.562 1 95.12 261 PRO B O 1
ATOM 5769 N N . GLU B 1 262 ? -7.715 21.719 26.656 1 95.31 262 GLU B N 1
ATOM 5770 C CA . GLU B 1 262 ? -8.68 22.188 27.641 1 95.31 262 GLU B CA 1
ATOM 5771 C C . GLU B 1 262 ? -9.633 23.219 27.047 1 95.31 262 GLU B C 1
ATOM 5773 O O . GLU B 1 262 ? -10.82 23.234 27.375 1 95.31 262 GLU B O 1
ATOM 5778 N N . ARG B 1 263 ? -9.125 23.984 26.188 1 93.62 263 ARG B N 1
ATOM 5779 C CA . ARG B 1 263 ? -9.914 25.031 25.578 1 93.62 263 ARG B CA 1
ATOM 5780 C C . ARG B 1 263 ? -10.594 24.531 24.297 1 93.62 263 ARG B C 1
ATOM 5782 O O . ARG B 1 263 ? -11.766 24.828 24.062 1 93.62 263 ARG B O 1
ATOM 5789 N N . LEU B 1 264 ? -9.797 23.844 23.5 1 94.81 264 LEU B N 1
ATOM 5790 C CA . LEU B 1 264 ? -10.234 23.359 22.203 1 94.81 264 LEU B CA 1
ATOM 5791 C C . LEU B 1 264 ? -9.859 21.891 22.016 1 94.81 264 LEU B C 1
ATOM 5793 O O . LEU B 1 264 ? -8.961 21.578 21.234 1 94.81 264 LEU B O 1
ATOM 5797 N N . PRO B 1 265 ? -10.664 21.016 22.625 1 96.5 265 PRO B N 1
ATOM 5798 C CA . PRO B 1 265 ? -10.359 19.594 22.484 1 96.5 265 PRO B CA 1
ATOM 5799 C C . PRO B 1 265 ? -10.664 19.047 21.094 1 96.5 265 PRO B C 1
ATOM 5801 O O . PRO B 1 265 ? -11.516 19.594 20.391 1 96.5 265 PRO B O 1
ATOM 5804 N N . PHE B 1 266 ? -9.992 18 20.719 1 97.62 266 PHE B N 1
ATOM 5805 C CA . PHE B 1 266 ? -10.359 17.281 19.516 1 97.62 266 PHE B CA 1
ATOM 5806 C C . PHE B 1 266 ? -11.711 16.594 19.672 1 97.62 266 PHE B C 1
ATOM 5808 O O . PHE B 1 266 ? -11.969 15.961 20.688 1 97.62 266 PHE B O 1
ATOM 5815 N N . VAL B 1 267 ? -12.547 16.766 18.719 1 98.19 267 VAL B N 1
ATOM 5816 C CA . VAL B 1 267 ? -13.812 16.047 18.609 1 98.19 267 VAL B CA 1
ATOM 5817 C C . VAL B 1 267 ? -13.922 15.406 17.234 1 98.19 267 VAL B C 1
ATOM 5819 O O . VAL B 1 267 ? -13.75 16.078 16.203 1 98.19 267 VAL B O 1
ATOM 5822 N N . SER B 1 268 ? -14.141 14.078 17.219 1 98.75 268 SER B N 1
ATOM 5823 C CA . SER B 1 268 ? -14.203 13.383 15.945 1 98.75 268 SER B CA 1
ATOM 5824 C C . SER B 1 268 ? -15.508 13.688 15.211 1 98.75 268 SER B C 1
ATOM 5826 O O . SER B 1 268 ? -16.531 13.938 15.852 1 98.75 268 SER B O 1
ATOM 5828 N N . CYS B 1 269 ? -15.484 13.672 13.906 1 98.88 269 CYS B N 1
ATOM 5829 C CA . CYS B 1 269 ? -16.703 13.789 13.102 1 98.88 269 CYS B CA 1
ATOM 5830 C C . CYS B 1 269 ? -17.688 12.672 13.445 1 98.88 269 CYS B C 1
ATOM 5832 O O . CYS B 1 269 ? -18.891 12.898 13.461 1 98.88 269 CYS B O 1
ATOM 5834 N N . ARG B 1 270 ? -17.156 11.508 13.719 1 98.88 270 ARG B N 1
ATOM 5835 C CA . ARG B 1 270 ? -18 10.367 14.039 1 98.88 270 ARG B CA 1
ATOM 5836 C C . ARG B 1 270 ? -18.797 10.617 15.312 1 98.88 270 ARG B C 1
ATOM 5838 O O . ARG B 1 270 ? -20 10.344 15.367 1 98.88 270 ARG B O 1
ATOM 5845 N N . LYS B 1 271 ? -18.125 11.062 16.359 1 98.81 271 LYS B N 1
ATOM 5846 C CA . LYS B 1 271 ? -18.812 11.359 17.609 1 98.81 271 LYS B CA 1
ATOM 5847 C C . LYS B 1 271 ? -19.969 12.32 17.375 1 98.81 271 LYS B C 1
ATOM 5849 O O . LYS B 1 271 ? -21.078 12.102 17.875 1 98.81 271 LYS B O 1
ATOM 5854 N N . VAL B 1 272 ? -19.688 13.383 16.641 1 98.81 272 VAL B N 1
ATOM 5855 C CA . VAL B 1 272 ? -20.703 14.398 16.375 1 98.81 272 VAL B CA 1
ATOM 5856 C C . VAL B 1 272 ? -21.844 13.797 15.555 1 98.81 272 VAL B C 1
ATOM 5858 O O . VAL B 1 272 ? -23.016 14.055 15.836 1 98.81 272 VAL B O 1
ATOM 5861 N N . LEU B 1 273 ? -21.516 13 14.531 1 98.88 273 LEU B N 1
ATOM 5862 C CA . LEU B 1 273 ? -22.547 12.367 13.719 1 98.88 273 LEU B CA 1
ATOM 5863 C C . LEU B 1 273 ? -23.438 11.477 14.57 1 98.88 273 LEU B C 1
ATOM 5865 O O . LEU B 1 273 ? -24.672 11.531 14.453 1 98.88 273 LEU B O 1
ATOM 5869 N N . LYS B 1 274 ? -22.828 10.625 15.414 1 98.75 274 LYS B N 1
ATOM 5870 C CA . LYS B 1 274 ? -23.594 9.711 16.266 1 98.75 274 LYS B CA 1
ATOM 5871 C C . LYS B 1 274 ? -24.5 10.484 17.219 1 98.75 274 LYS B C 1
ATOM 5873 O O . LYS B 1 274 ? -25.625 10.055 17.484 1 98.75 274 LYS B O 1
ATOM 5878 N N . THR B 1 275 ? -24 11.602 17.75 1 98.56 275 THR B N 1
ATOM 5879 C CA . THR B 1 275 ? -24.812 12.461 18.609 1 98.56 275 THR B CA 1
ATOM 5880 C C . THR B 1 275 ? -26 13.023 17.828 1 98.56 275 THR B C 1
ATOM 5882 O O . THR B 1 275 ? -27.125 13.047 18.344 1 98.56 275 THR B O 1
ATOM 5885 N N . LEU B 1 276 ? -25.766 13.508 16.609 1 98.56 276 LEU B N 1
ATOM 5886 C CA . LEU B 1 276 ? -26.828 14.039 15.766 1 98.56 276 LEU B CA 1
ATOM 5887 C C . LEU B 1 276 ? -27.859 12.961 15.438 1 98.56 276 LEU B C 1
ATOM 5889 O O . LEU B 1 276 ? -29.062 13.188 15.539 1 98.56 276 LEU B O 1
ATOM 5893 N N . GLU B 1 277 ? -27.375 11.781 15.086 1 98.12 277 GLU B N 1
ATOM 5894 C CA . GLU B 1 277 ? -28.266 10.68 14.758 1 98.12 277 GLU B CA 1
ATOM 5895 C C . GLU B 1 277 ? -29.156 10.312 15.945 1 98.12 277 GLU B C 1
ATOM 5897 O O . GLU B 1 277 ? -30.344 10.023 15.773 1 98.12 277 GLU B O 1
ATOM 5902 N N . ALA B 1 278 ? -28.547 10.312 17.109 1 97.56 278 ALA B N 1
ATOM 5903 C CA . ALA B 1 278 ? -29.297 9.977 18.328 1 97.56 278 ALA B CA 1
ATOM 5904 C C . ALA B 1 278 ? -30.438 10.953 18.562 1 97.56 278 ALA B C 1
ATOM 5906 O O . ALA B 1 278 ? -31.469 10.594 19.141 1 97.56 278 ALA B O 1
ATOM 5907 N N . SER B 1 279 ? -30.312 12.156 18.031 1 97.38 279 SER B N 1
ATOM 5908 C CA . SER B 1 279 ? -31.328 13.18 18.188 1 97.38 279 SER B CA 1
ATOM 5909 C C . SER B 1 279 ? -32.25 13.242 16.969 1 97.38 279 SER B C 1
ATOM 5911 O O . SER B 1 279 ? -33.062 14.148 16.844 1 97.38 279 SER B O 1
ATOM 5913 N N . GLY B 1 280 ? -32.031 12.336 16 1 97.19 280 GLY B N 1
ATOM 5914 C CA . GLY B 1 280 ? -32.875 12.25 14.82 1 97.19 280 GLY B CA 1
ATOM 5915 C C . GLY B 1 280 ? -32.406 13.148 13.688 1 97.19 280 GLY B C 1
ATOM 5916 O O . GLY B 1 280 ? -33.125 13.305 12.688 1 97.19 280 GLY B O 1
ATOM 5917 N N . ASP B 1 281 ? -31.281 13.727 13.867 1 97.5 281 ASP B N 1
ATOM 5918 C CA . ASP B 1 281 ? -30.703 14.609 12.867 1 97.5 281 ASP B CA 1
ATOM 5919 C C . ASP B 1 281 ? -29.594 13.898 12.086 1 97.5 281 ASP B C 1
ATOM 5921 O O . ASP B 1 281 ? -28.875 13.055 12.633 1 97.5 281 ASP B O 1
ATOM 5925 N N . CYS B 1 282 ? -29.438 14.125 10.742 1 98.12 282 CYS B N 1
ATOM 5926 C CA . CYS B 1 282 ? -28.391 13.625 9.852 1 98.12 282 CYS B CA 1
ATOM 5927 C C . CYS B 1 282 ? -28.391 12.102 9.82 1 98.12 282 CYS B C 1
ATOM 5929 O O . CYS B 1 282 ? -27.328 11.477 9.75 1 98.12 282 CYS B O 1
ATOM 5931 N N . VAL B 1 283 ? -29.547 11.539 9.984 1 98.12 283 VAL B N 1
ATOM 5932 C CA . VAL B 1 283 ? -29.672 10.086 10.023 1 98.12 283 VAL B CA 1
ATOM 5933 C C . VAL B 1 283 ? -29.281 9.492 8.672 1 98.12 283 VAL B C 1
ATOM 5935 O O . VAL B 1 283 ? -29.812 9.898 7.633 1 98.12 283 VAL B O 1
ATOM 5938 N N . GLY B 1 284 ? -28.297 8.617 8.695 1 97.69 284 GLY B N 1
ATOM 5939 C CA . GLY B 1 284 ? -27.938 7.918 7.473 1 97.69 284 GLY B CA 1
ATOM 5940 C C . GLY B 1 284 ? -26.797 8.578 6.715 1 97.69 284 GLY B C 1
ATOM 5941 O O . GLY B 1 284 ? -26.297 8.023 5.734 1 97.69 284 GLY B O 1
ATOM 5942 N N . LEU B 1 285 ? -26.312 9.742 7.195 1 98.69 285 LEU B N 1
ATOM 5943 C CA . LEU B 1 285 ? -25.203 10.422 6.531 1 98.69 285 LEU B CA 1
ATOM 5944 C C . LEU B 1 285 ? -23.984 9.523 6.445 1 98.69 285 LEU B C 1
ATOM 5946 O O . LEU B 1 285 ? -23.578 8.914 7.445 1 98.69 285 LEU B O 1
ATOM 5950 N N . GLU B 1 286 ? -23.469 9.336 5.199 1 98.81 286 GLU B N 1
ATOM 5951 C CA . GLU B 1 286 ? -22.25 8.555 5 1 98.81 286 GLU B CA 1
ATOM 5952 C C . GLU B 1 286 ? -21.031 9.289 5.527 1 98.81 286 GLU B C 1
ATOM 5954 O O . GLU B 1 286 ? -20.812 10.461 5.207 1 98.81 286 GLU B O 1
ATOM 5959 N N . LEU B 1 287 ? -20.281 8.633 6.398 1 98.88 287 LEU B N 1
ATOM 5960 C CA . LEU B 1 287 ? -19.047 9.188 6.953 1 98.88 287 LEU B CA 1
ATOM 5961 C C . LEU B 1 287 ? -17.922 8.156 6.898 1 98.88 287 LEU B C 1
ATOM 5963 O O . LEU B 1 287 ? -18.109 7 7.281 1 98.88 287 LEU B O 1
ATOM 5967 N N . ILE B 1 288 ? -16.797 8.547 6.391 1 98.88 288 ILE B N 1
ATOM 5968 C CA . ILE B 1 288 ? -15.57 7.746 6.414 1 98.88 288 ILE B CA 1
ATOM 5969 C C . ILE B 1 288 ? -14.461 8.516 7.129 1 98.88 288 ILE B C 1
ATOM 5971 O O . ILE B 1 288 ? -14.055 9.586 6.68 1 98.88 288 ILE B O 1
ATOM 5975 N N . SER B 1 289 ? -14 7.957 8.219 1 98.88 289 SER B N 1
ATOM 5976 C CA . SER B 1 289 ? -12.93 8.555 9.008 1 98.88 289 SER B CA 1
ATOM 5977 C C . SER B 1 289 ? -11.594 7.863 8.75 1 98.88 289 SER B C 1
ATOM 5979 O O . SER B 1 289 ? -11.547 6.641 8.609 1 98.88 289 SER B O 1
ATOM 5981 N N . VAL B 1 290 ? -10.547 8.641 8.68 1 98.5 290 VAL B N 1
ATOM 5982 C CA . VAL B 1 290 ? -9.219 8.094 8.43 1 98.5 290 VAL B CA 1
ATOM 5983 C C . VAL B 1 290 ? -8.25 8.578 9.508 1 98.5 290 VAL B C 1
ATOM 5985 O O . VAL B 1 290 ? -8.336 9.711 9.969 1 98.5 290 VAL B O 1
ATOM 5988 N N . ASN B 1 291 ? -7.379 7.715 9.945 1 98.31 291 ASN B N 1
ATOM 5989 C CA . ASN B 1 291 ? -6.309 7.992 10.898 1 98.31 291 ASN B CA 1
ATOM 5990 C C . ASN B 1 291 ? -5.035 7.23 10.539 1 98.31 291 ASN B C 1
ATOM 5992 O O . ASN B 1 291 ? -5.047 6.363 9.664 1 98.31 291 ASN B O 1
ATOM 5996 N N . SER B 1 292 ? -3.904 7.648 11.125 1 97.25 292 SER B N 1
ATOM 5997 C CA . SER B 1 292 ? -2.627 7.047 10.758 1 97.25 292 SER B CA 1
ATOM 5998 C C . SER B 1 292 ? -1.599 7.211 11.875 1 97.25 292 SER B C 1
ATOM 6000 O O . SER B 1 292 ? -1.597 8.227 12.578 1 97.25 292 SER B O 1
ATOM 6002 N N . ALA B 1 293 ? -0.702 6.23 11.977 1 96.5 293 ALA B N 1
ATOM 6003 C CA . ALA B 1 293 ? 0.417 6.289 12.914 1 96.5 293 ALA B CA 1
ATOM 6004 C C . ALA B 1 293 ? 1.564 7.121 12.344 1 96.5 293 ALA B C 1
ATOM 6006 O O . ALA B 1 293 ? 2.553 7.379 13.039 1 96.5 293 ALA B O 1
ATOM 6007 N N . SER B 1 294 ? 1.4 7.602 11.125 1 92.44 294 SER B N 1
ATOM 6008 C CA . SER B 1 294 ? 2.471 8.328 10.445 1 92.44 294 SER B CA 1
ATOM 6009 C C . SER B 1 294 ? 2.615 9.742 10.992 1 92.44 294 SER B C 1
ATOM 6011 O O . SER B 1 294 ? 3.691 10.336 10.914 1 92.44 294 SER B O 1
ATOM 6013 N N . LYS B 1 295 ? 1.447 10.359 11.383 1 84.88 295 LYS B N 1
ATOM 6014 C CA . LYS B 1 295 ? 1.392 11.789 11.688 1 84.88 295 LYS B CA 1
ATOM 6015 C C . LYS B 1 295 ? 1.185 12.023 13.188 1 84.88 295 LYS B C 1
ATOM 6017 O O . LYS B 1 295 ? 1.24 13.164 13.648 1 84.88 295 LYS B O 1
ATOM 6022 N N . SER B 1 296 ? 0.984 11.117 13.922 1 81.88 296 SER B N 1
ATOM 6023 C CA . SER B 1 296 ? 0.734 11.25 15.359 1 81.88 296 SER B CA 1
ATOM 6024 C C . SER B 1 296 ? 2.002 11.648 16.109 1 81.88 296 SER B C 1
ATOM 6026 O O . SER B 1 296 ? 3.031 11.93 15.484 1 81.88 296 SER B O 1
ATOM 6028 N N . ILE B 1 297 ? 1.926 11.711 17.359 1 92.81 297 ILE B N 1
ATOM 6029 C CA . ILE B 1 297 ? 3.061 11.984 18.234 1 92.81 297 ILE B CA 1
ATOM 6030 C C . ILE B 1 297 ? 4.172 10.969 17.969 1 92.81 297 ILE B C 1
ATOM 6032 O O . ILE B 1 297 ? 5.355 11.289 18.109 1 92.81 297 ILE B O 1
ATOM 6036 N N . HIS B 1 298 ? 3.75 9.883 17.453 1 93.31 298 HIS B N 1
ATOM 6037 C CA . HIS B 1 298 ? 4.699 8.797 17.203 1 93.31 298 HIS B CA 1
ATOM 6038 C C . HIS B 1 298 ? 5.516 9.062 15.938 1 93.31 298 HIS B C 1
ATOM 6040 O O . HIS B 1 298 ? 6.703 8.742 15.891 1 93.31 298 HIS B O 1
ATOM 6046 N N . GLY B 1 299 ? 4.875 9.609 14.914 1 94.44 299 GLY B N 1
ATOM 6047 C CA . GLY B 1 299 ? 5.582 10.023 13.711 1 94.44 299 GLY B CA 1
ATOM 6048 C C . GLY B 1 299 ? 6.215 8.859 12.961 1 94.44 299 GLY B C 1
ATOM 6049 O O . GLY B 1 299 ? 7.32 8.984 12.438 1 94.44 299 GLY B O 1
ATOM 6050 N N . GLU B 1 300 ? 5.605 7.711 12.977 1 96.19 300 GLU B N 1
ATOM 6051 C CA . GLU B 1 300 ? 6.148 6.527 12.32 1 96.19 300 GLU B CA 1
ATOM 6052 C C . GLU B 1 300 ? 5.723 6.469 10.852 1 96.19 300 GLU B C 1
ATOM 6054 O O . GLU B 1 300 ? 5.051 5.523 10.438 1 96.19 300 GLU B O 1
ATOM 6059 N N . CYS B 1 301 ? 6.199 7.453 10.086 1 95.06 301 CYS B N 1
ATOM 6060 C CA . CYS B 1 301 ? 5.785 7.633 8.703 1 95.06 301 CYS B CA 1
ATOM 6061 C C . CYS B 1 301 ? 6.262 6.477 7.832 1 95.06 301 CYS B C 1
ATOM 6063 O O . CYS B 1 301 ? 5.574 6.074 6.895 1 95.06 301 CYS B O 1
ATOM 6065 N N . GLY B 1 302 ? 7.359 5.867 8.18 1 95.81 302 GLY B N 1
ATOM 6066 C CA . GLY B 1 302 ? 7.941 4.801 7.375 1 95.81 302 GLY B CA 1
ATOM 6067 C C . GLY B 1 302 ? 7.246 3.465 7.562 1 95.81 302 GLY B C 1
ATOM 6068 O O . GLY B 1 302 ? 7.445 2.539 6.773 1 95.81 302 GLY B O 1
ATOM 6069 N N . ARG B 1 303 ? 6.379 3.377 8.578 1 96.69 303 ARG B N 1
ATOM 6070 C CA . ARG B 1 303 ? 5.707 2.113 8.867 1 96.69 303 ARG B CA 1
ATOM 6071 C C . ARG B 1 303 ? 4.457 1.951 8.008 1 96.69 303 ARG B C 1
ATOM 6073 O O . ARG B 1 303 ? 3.986 0.832 7.793 1 96.69 303 ARG B O 1
ATOM 6080 N N . ARG B 1 304 ? 3.854 3.055 7.66 1 96.19 304 ARG B N 1
ATOM 6081 C CA . ARG B 1 304 ? 2.672 3.092 6.805 1 96.19 304 ARG B CA 1
ATOM 6082 C C . ARG B 1 304 ? 1.489 2.402 7.477 1 96.19 304 ARG B C 1
ATOM 6084 O O . ARG B 1 304 ? 0.803 1.588 6.855 1 96.19 304 ARG B O 1
ATOM 6091 N N . GLY B 1 305 ? 1.233 2.689 8.711 1 97.38 305 GLY B N 1
ATOM 6092 C CA . GLY B 1 305 ? 0.088 2.162 9.43 1 97.38 305 GLY B CA 1
ATOM 6093 C C . GLY B 1 305 ? -1.078 3.129 9.492 1 97.38 305 GLY B C 1
ATOM 6094 O O . GLY B 1 305 ? -0.913 4.285 9.891 1 97.38 305 GLY B O 1
ATOM 6095 N N . GLY B 1 306 ? -2.232 2.74 9.031 1 97.88 306 GLY B N 1
ATOM 6096 C CA . GLY B 1 306 ? -3.438 3.553 9.086 1 97.88 306 GLY B CA 1
ATOM 6097 C C . GLY B 1 306 ? -4.711 2.732 9.172 1 97.88 306 GLY B C 1
ATOM 6098 O O . GLY B 1 306 ? -4.676 1.508 9.023 1 97.88 306 GLY B O 1
ATOM 6099 N N . TYR B 1 307 ? -5.809 3.369 9.516 1 98.69 307 TYR B N 1
ATOM 6100 C CA . TYR B 1 307 ? -7.117 2.734 9.43 1 98.69 307 TYR B CA 1
ATOM 6101 C C . TYR B 1 307 ? -8.141 3.678 8.805 1 98.69 307 TYR B C 1
ATOM 6103 O O . TYR B 1 307 ? -7.926 4.891 8.758 1 98.69 307 TYR B O 1
ATOM 6111 N N . TRP B 1 308 ? -9.117 3.172 8.273 1 98.75 308 TRP B N 1
ATOM 6112 C CA . TRP B 1 308 ? -10.328 3.889 7.891 1 98.75 308 TRP B CA 1
ATOM 6113 C C . TRP B 1 308 ? -11.57 3.186 8.43 1 98.75 308 TRP B C 1
ATOM 6115 O O . TRP B 1 308 ? -11.586 1.961 8.57 1 98.75 308 TRP B O 1
ATOM 6125 N N . GLN B 1 309 ? -12.516 3.914 8.867 1 98.88 309 GLN B N 1
ATOM 6126 C CA . GLN B 1 309 ? -13.742 3.459 9.508 1 98.88 309 GLN B CA 1
ATOM 6127 C C . GLN B 1 309 ? -14.969 4.066 8.836 1 98.88 309 GLN B C 1
ATOM 6129 O O . GLN B 1 309 ? -14.984 5.254 8.516 1 98.88 309 GLN B O 1
ATOM 6134 N N . VAL B 1 310 ? -16.016 3.246 8.586 1 98.69 310 VAL B N 1
ATOM 6135 C CA . VAL B 1 310 ? -17.156 3.713 7.812 1 98.69 310 VAL B CA 1
ATOM 6136 C C . VAL B 1 310 ? -18.391 3.758 8.703 1 98.69 310 VAL B C 1
ATOM 6138 O O . VAL B 1 310 ? -18.578 2.9 9.57 1 98.69 310 VAL B O 1
ATOM 6141 N N . GLU B 1 311 ? -19.188 4.746 8.539 1 98.62 311 GLU B N 1
ATOM 6142 C CA . GLU B 1 311 ? -20.562 4.848 9.039 1 98.62 311 GLU B CA 1
ATOM 6143 C C . GLU B 1 311 ? -21.562 4.977 7.895 1 98.62 311 GLU B C 1
ATOM 6145 O O . GLU B 1 311 ? -21.375 5.801 6.996 1 98.62 311 GLU B O 1
ATOM 6150 N N . ASN B 1 312 ? -22.578 4.098 7.805 1 98.31 312 ASN B N 1
ATOM 6151 C CA . ASN B 1 312 ? -23.766 4.207 6.961 1 98.31 312 ASN B CA 1
ATOM 6152 C C . ASN B 1 312 ? -23.422 4.004 5.488 1 98.31 312 ASN B C 1
ATOM 6154 O O . ASN B 1 312 ? -24.156 4.457 4.609 1 98.31 312 ASN B O 1
ATOM 6158 N N . VAL B 1 313 ? -22.297 3.357 5.168 1 97.94 313 VAL B N 1
ATOM 6159 C CA . VAL B 1 313 ? -21.938 3.066 3.785 1 97.94 313 VAL B CA 1
ATOM 6160 C C . VAL B 1 313 ? -22.672 1.811 3.311 1 97.94 313 VAL B C 1
ATOM 6162 O O . VAL B 1 313 ? -22.797 0.842 4.062 1 97.94 313 VAL B O 1
ATOM 6165 N N . ASP B 1 314 ? -23.125 1.895 2.076 1 96.62 314 ASP B N 1
ATOM 6166 C CA . ASP B 1 314 ? -23.797 0.753 1.469 1 96.62 314 ASP B CA 1
ATOM 6167 C C . ASP B 1 314 ? -22.953 -0.507 1.56 1 96.62 314 ASP B C 1
ATOM 6169 O O . ASP B 1 314 ? -21.766 -0.481 1.23 1 96.62 314 ASP B O 1
ATOM 6173 N N . GLU B 1 315 ? -23.578 -1.589 1.965 1 95.12 315 GLU B N 1
ATOM 6174 C CA . GLU B 1 315 ? -22.859 -2.834 2.211 1 95.12 315 GLU B CA 1
ATOM 6175 C C . GLU B 1 315 ? -22.25 -3.375 0.927 1 95.12 315 GLU B C 1
ATOM 6177 O O . GLU B 1 315 ? -21.141 -3.936 0.949 1 95.12 315 GLU B O 1
ATOM 6182 N N . ALA B 1 316 ? -22.938 -3.254 -0.136 1 94 316 ALA B N 1
ATOM 6183 C CA . ALA B 1 316 ? -22.438 -3.766 -1.407 1 94 316 ALA B CA 1
ATOM 6184 C C . ALA B 1 316 ? -21.219 -2.984 -1.864 1 94 316 ALA B C 1
ATOM 6186 O O . ALA B 1 316 ? -20.234 -3.568 -2.354 1 94 316 ALA B O 1
ATOM 6187 N N . VAL B 1 317 ? -21.266 -1.673 -1.71 1 95.88 317 VAL B N 1
ATOM 6188 C CA . VAL B 1 317 ? -20.141 -0.825 -2.07 1 95.88 317 VAL B CA 1
ATOM 6189 C C . VAL B 1 317 ? -18.953 -1.141 -1.167 1 95.88 317 VAL B C 1
ATOM 6191 O O . VAL B 1 317 ? -17.828 -1.272 -1.642 1 95.88 317 VAL B O 1
ATOM 6194 N N . PHE B 1 318 ? -19.25 -1.275 0.101 1 95.56 318 PHE B N 1
ATOM 6195 C CA . PHE B 1 318 ? -18.188 -1.612 1.051 1 95.56 318 PHE B CA 1
ATOM 6196 C C . PHE B 1 318 ? -17.531 -2.938 0.683 1 95.56 318 PHE B C 1
ATOM 6198 O O . PHE B 1 318 ? -16.312 -3.064 0.734 1 95.56 318 PHE B O 1
ATOM 6205 N N . GLY B 1 319 ? -18.328 -3.9 0.28 1 92.56 319 GLY B N 1
ATOM 6206 C CA . GLY B 1 319 ? -17.812 -5.18 -0.176 1 92.56 319 GLY B CA 1
ATOM 6207 C C . GLY B 1 319 ? -16.875 -5.055 -1.37 1 92.56 319 GLY B C 1
ATOM 6208 O O . GLY B 1 319 ? -15.844 -5.711 -1.426 1 92.56 319 GLY B O 1
ATOM 6209 N N . ARG B 1 320 ? -17.219 -4.223 -2.34 1 93.88 320 ARG B N 1
ATOM 6210 C CA . ARG B 1 320 ? -16.375 -4.012 -3.518 1 93.88 320 ARG B CA 1
ATOM 6211 C C . ARG B 1 320 ? -15.078 -3.318 -3.146 1 93.88 320 ARG B C 1
ATOM 6213 O O . ARG B 1 320 ? -14.031 -3.602 -3.73 1 93.88 320 ARG B O 1
ATOM 6220 N N . LEU B 1 321 ? -15.203 -2.371 -2.209 1 95.44 321 LEU B N 1
ATOM 6221 C CA . LEU B 1 321 ? -13.984 -1.721 -1.732 1 95.44 321 LEU B CA 1
ATOM 6222 C C . LEU B 1 321 ? -13.039 -2.738 -1.108 1 95.44 321 LEU B C 1
ATOM 6224 O O . LEU B 1 321 ? -11.828 -2.689 -1.346 1 95.44 321 LEU B O 1
ATOM 6228 N N . LEU B 1 322 ? -13.578 -3.631 -0.367 1 93.38 322 LEU B N 1
ATOM 6229 C CA . LEU B 1 322 ? -12.773 -4.664 0.266 1 93.38 322 LEU B CA 1
ATOM 6230 C C . LEU B 1 322 ? -12.156 -5.59 -0.779 1 93.38 322 LEU B C 1
ATOM 6232 O O . LEU B 1 322 ? -11.047 -6.086 -0.598 1 93.38 322 LEU B O 1
ATOM 6236 N N . ASP B 1 323 ? -12.828 -5.816 -1.891 1 92.31 323 ASP B N 1
ATOM 6237 C CA . ASP B 1 323 ? -12.266 -6.586 -2.994 1 92.31 323 ASP B CA 1
ATOM 6238 C C . ASP B 1 323 ? -11 -5.918 -3.537 1 92.31 323 ASP B C 1
ATOM 6240 O O . ASP B 1 323 ? -10.016 -6.598 -3.84 1 92.31 323 ASP B O 1
ATOM 6244 N N . ILE B 1 324 ? -11.07 -4.617 -3.621 1 93.88 324 ILE B N 1
ATOM 6245 C CA . ILE B 1 324 ? -9.914 -3.885 -4.129 1 93.88 324 ILE B CA 1
ATOM 6246 C C . ILE B 1 324 ? -8.766 -3.965 -3.119 1 93.88 324 ILE B C 1
ATOM 6248 O O . ILE B 1 324 ? -7.609 -4.145 -3.5 1 93.88 324 ILE B O 1
ATOM 6252 N N . VAL B 1 325 ? -9.141 -3.854 -1.822 1 93.94 325 VAL B N 1
ATOM 6253 C CA . VAL B 1 325 ? -8.133 -3.986 -0.772 1 93.94 325 VAL B CA 1
ATOM 6254 C C . VAL B 1 325 ? -7.484 -5.363 -0.851 1 93.94 325 VAL B C 1
ATOM 6256 O O . VAL B 1 325 ? -6.27 -5.496 -0.667 1 93.94 325 VAL B O 1
ATOM 6259 N N . SER B 1 326 ? -8.227 -6.301 -1.205 1 91.31 326 SER B N 1
ATOM 6260 C CA . SER B 1 326 ? -7.773 -7.688 -1.209 1 91.31 326 SER B CA 1
ATOM 6261 C C . SER B 1 326 ? -6.812 -7.949 -2.365 1 91.31 326 SER B C 1
ATOM 6263 O O . SER B 1 326 ? -6.086 -8.945 -2.359 1 91.31 326 SER B O 1
ATOM 6265 N N . LEU B 1 327 ? -6.828 -7.121 -3.434 1 88.81 327 LEU B N 1
ATOM 6266 C CA . LEU B 1 327 ? -5.84 -7.25 -4.496 1 88.81 327 LEU B CA 1
ATOM 6267 C C . LEU B 1 327 ? -4.426 -7.074 -3.951 1 88.81 327 LEU B C 1
ATOM 6269 O O . LEU B 1 327 ? -3.479 -7.676 -4.461 1 88.81 327 LEU B O 1
ATOM 6273 N N . GLY B 1 328 ? -4.379 -6.246 -3.012 1 84.06 328 GLY B N 1
ATOM 6274 C CA . GLY B 1 328 ? -3.133 -6.062 -2.285 1 84.06 328 GLY B CA 1
ATOM 6275 C C . GLY B 1 328 ? -3.172 -6.625 -0.879 1 84.06 328 GLY B C 1
ATOM 6276 O O . GLY B 1 328 ? -3.652 -7.742 -0.665 1 84.06 328 GLY B O 1
ATOM 6277 N N . SER B 1 329 ? -2.541 -6.176 0.066 1 87.81 329 SER B N 1
ATOM 6278 C CA . SER B 1 329 ? -2.551 -6.539 1.479 1 87.81 329 SER B CA 1
ATOM 6279 C C . SER B 1 329 ? -1.949 -5.43 2.338 1 87.81 329 SER B C 1
ATOM 6281 O O . SER B 1 329 ? -1.227 -4.566 1.832 1 87.81 329 SER B O 1
ATOM 6283 N N . THR B 1 330 ? -2.422 -5.43 3.492 1 95.62 330 THR B N 1
ATOM 6284 C CA . THR B 1 330 ? -1.912 -4.453 4.449 1 95.62 330 THR B CA 1
ATOM 6285 C C . THR B 1 330 ? -0.689 -5 5.18 1 95.62 330 THR B C 1
ATOM 6287 O O . THR B 1 330 ? -0.661 -6.168 5.562 1 95.62 330 THR B O 1
ATOM 6290 N N . ASN B 1 331 ? 0.293 -4.16 5.336 1 97.31 331 ASN B N 1
ATOM 6291 C CA . ASN B 1 331 ? 1.532 -4.629 5.945 1 97.31 331 ASN B CA 1
ATOM 6292 C C . ASN B 1 331 ? 1.38 -4.809 7.453 1 97.31 331 ASN B C 1
ATOM 6294 O O . ASN B 1 331 ? 0.691 -4.027 8.109 1 97.31 331 ASN B O 1
ATOM 6298 N N . THR B 1 332 ? 2.012 -5.766 8.023 1 98.06 332 THR B N 1
ATOM 6299 C CA . THR B 1 332 ? 1.853 -6.156 9.422 1 98.06 332 THR B CA 1
ATOM 6300 C C . THR B 1 332 ? 2.512 -5.137 10.344 1 98.06 332 THR B C 1
ATOM 6302 O O . THR B 1 332 ? 1.928 -4.742 11.359 1 98.06 332 THR B O 1
ATOM 6305 N N . ASP B 1 333 ? 3.693 -4.668 10.023 1 97.94 333 ASP B N 1
ATOM 6306 C CA . ASP B 1 333 ? 4.445 -3.775 10.898 1 97.94 333 ASP B CA 1
ATOM 6307 C C . ASP B 1 333 ? 3.74 -2.43 11.047 1 97.94 333 ASP B C 1
ATOM 6309 O O . ASP B 1 333 ? 3.771 -1.823 12.117 1 97.94 333 ASP B O 1
ATOM 6313 N N . GLY B 1 334 ? 3.174 -1.967 9.922 1 98 334 GLY B N 1
ATOM 6314 C CA . GLY B 1 334 ? 2.354 -0.77 10.023 1 98 334 GLY B CA 1
ATOM 6315 C C . GLY B 1 334 ? 1.17 -0.932 10.953 1 98 334 GLY B C 1
ATOM 6316 O O . GLY B 1 334 ? 0.834 -0.013 11.703 1 98 334 GLY B O 1
ATOM 6317 N N . MET B 1 335 ? 0.541 -2.104 10.945 1 98.5 335 MET B N 1
ATOM 6318 C CA . MET B 1 335 ? -0.588 -2.365 11.836 1 98.5 335 MET B CA 1
ATOM 6319 C C . MET B 1 335 ? -0.137 -2.396 13.297 1 98.5 335 MET B C 1
ATOM 6321 O O . MET B 1 335 ? -0.871 -1.963 14.188 1 98.5 335 MET B O 1
ATOM 6325 N N . VAL B 1 336 ? 1.075 -2.9 13.539 1 98.62 336 VAL B N 1
ATOM 6326 C CA . VAL B 1 336 ? 1.615 -2.926 14.891 1 98.62 336 VAL B CA 1
ATOM 6327 C C . VAL B 1 336 ? 1.823 -1.498 15.391 1 98.62 336 VAL B C 1
ATOM 6329 O O . VAL B 1 336 ? 1.481 -1.176 16.531 1 98.62 336 VAL B O 1
ATOM 6332 N N . ALA B 1 337 ? 2.383 -0.671 14.531 1 98.31 337 ALA B N 1
ATOM 6333 C CA . ALA B 1 337 ? 2.582 0.728 14.898 1 98.31 337 ALA B CA 1
ATOM 6334 C C . ALA B 1 337 ? 1.252 1.404 15.219 1 98.31 337 ALA B C 1
ATOM 6336 O O . ALA B 1 337 ? 1.149 2.154 16.188 1 98.31 337 ALA B O 1
ATOM 6337 N N . LEU B 1 338 ? 0.3 1.146 14.414 1 98.19 338 LEU B N 1
ATOM 6338 C CA . LEU B 1 338 ? -1.029 1.704 14.641 1 98.19 338 LEU B CA 1
ATOM 6339 C C . LEU B 1 338 ? -1.622 1.196 15.945 1 98.19 338 LEU B C 1
ATOM 6341 O O . LEU B 1 338 ? -2.273 1.952 16.672 1 98.19 338 LEU B O 1
ATOM 6345 N N . ASP B 1 339 ? -1.411 -0.054 16.234 1 98.44 339 ASP B N 1
ATOM 6346 C CA . ASP B 1 339 ? -1.931 -0.654 17.453 1 98.44 339 ASP B CA 1
ATOM 6347 C C . ASP B 1 339 ? -1.367 0.045 18.688 1 98.44 339 ASP B C 1
ATOM 6349 O O . ASP B 1 339 ? -2.094 0.296 19.656 1 98.44 339 ASP B O 1
ATOM 6353 N N . VAL B 1 340 ? -0.085 0.327 18.688 1 98.12 340 VAL B N 1
ATOM 6354 C CA . VAL B 1 340 ? 0.552 1.016 19.797 1 98.12 340 VAL B CA 1
ATOM 6355 C C . VAL B 1 340 ? -0.084 2.391 19.984 1 98.12 340 VAL B C 1
ATOM 6357 O O . VAL B 1 340 ? -0.279 2.84 21.125 1 98.12 340 VAL B O 1
ATOM 6360 N N . MET B 1 341 ? -0.395 3.07 18.906 1 97.5 341 MET B N 1
ATOM 6361 C CA . MET B 1 341 ? -1.002 4.395 18.969 1 97.5 341 MET B CA 1
ATOM 6362 C C . MET B 1 341 ? -2.373 4.336 19.641 1 97.5 341 MET B C 1
ATOM 6364 O O . MET B 1 341 ? -2.699 5.184 20.469 1 97.5 341 MET B O 1
ATOM 6368 N N . VAL B 1 342 ? -3.158 3.305 19.312 1 97.75 342 VAL B N 1
ATOM 6369 C CA . VAL B 1 342 ? -4.547 3.287 19.766 1 97.75 342 VAL B CA 1
ATOM 6370 C C . VAL B 1 342 ? -4.652 2.529 21.078 1 97.75 342 VAL B C 1
ATOM 6372 O O . VAL B 1 342 ? -5.645 2.656 21.797 1 97.75 342 VAL B O 1
ATOM 6375 N N . ASN B 1 343 ? -3.684 1.72 21.391 1 97.56 343 ASN B N 1
ATOM 6376 C CA . ASN B 1 343 ? -3.654 0.897 22.594 1 97.56 343 ASN B CA 1
ATOM 6377 C C . ASN B 1 343 ? -2.295 0.965 23.281 1 97.56 343 ASN B C 1
ATOM 6379 O O . ASN B 1 343 ? -1.595 -0.043 23.391 1 97.56 343 ASN B O 1
ATOM 6383 N N . PRO B 1 344 ? -1.913 2.107 23.828 1 97.62 344 PRO B N 1
ATOM 6384 C CA . PRO B 1 344 ? -0.623 2.277 24.5 1 97.62 344 PRO B CA 1
ATOM 6385 C C . PRO B 1 344 ? -0.553 1.543 25.844 1 97.62 344 PRO B C 1
ATOM 6387 O O . PRO B 1 344 ? -1.572 1.052 26.328 1 97.62 344 PRO B O 1
ATOM 6390 N N . PRO B 1 345 ? 0.666 1.471 26.375 1 97.94 345 PRO B N 1
ATOM 6391 C CA . PRO B 1 345 ? 0.785 0.823 27.672 1 97.94 345 PRO B CA 1
ATOM 6392 C C . PRO B 1 345 ? -0.091 1.479 28.75 1 97.94 345 PRO B C 1
ATOM 6394 O O . PRO B 1 345 ? -0.2 2.707 28.781 1 97.94 345 PRO B O 1
ATOM 6397 N N . ARG B 1 346 ? -0.671 0.625 29.547 1 96 346 ARG B N 1
ATOM 6398 C CA . ARG B 1 346 ? -1.533 1.086 30.625 1 96 346 ARG B CA 1
ATOM 6399 C C . ARG B 1 346 ? -0.738 1.285 31.922 1 96 346 ARG B C 1
ATOM 6401 O O . ARG B 1 346 ? 0.371 0.765 32.062 1 96 346 ARG B O 1
ATOM 6408 N N . PRO B 1 347 ? -1.513 1.991 32.812 1 95.62 347 PRO B N 1
ATOM 6409 C CA . PRO B 1 347 ? -0.839 2.162 34.125 1 95.62 347 PRO B CA 1
ATOM 6410 C C . PRO B 1 347 ? -0.48 0.833 34.781 1 95.62 347 PRO B C 1
ATOM 6412 O O . PRO B 1 347 ? -1.253 -0.126 34.688 1 95.62 347 PRO B O 1
ATOM 6415 N N . LEU B 1 348 ? 0.644 0.625 35.312 1 94.75 348 LEU B N 1
ATOM 6416 C CA . LEU B 1 348 ? 1.145 -0.526 36.031 1 94.75 348 LEU B CA 1
ATOM 6417 C C . LEU B 1 348 ? 1.884 -1.489 35.125 1 94.75 348 LEU B C 1
ATOM 6419 O O . LEU B 1 348 ? 2.594 -2.381 35.594 1 94.75 348 LEU B O 1
ATOM 6423 N N . GLU B 1 349 ? 1.706 -1.291 33.812 1 97.56 349 GLU B N 1
ATOM 6424 C CA . GLU B 1 349 ? 2.521 -2.096 32.906 1 97.56 349 GLU B CA 1
ATOM 6425 C C . GLU B 1 349 ? 3.971 -1.619 32.875 1 97.56 349 GLU B C 1
ATOM 6427 O O . GLU B 1 349 ? 4.238 -0.428 33.062 1 97.56 349 GLU B O 1
ATOM 6432 N N . PRO B 1 350 ? 4.848 -2.525 32.688 1 97.94 350 PRO B N 1
ATOM 6433 C CA . PRO B 1 350 ? 6.273 -2.221 32.812 1 97.94 350 PRO B CA 1
ATOM 6434 C C . PRO B 1 350 ? 6.711 -1.081 31.906 1 97.94 350 PRO B C 1
ATOM 6436 O O . PRO B 1 350 ? 7.621 -0.32 32.25 1 97.94 350 PRO B O 1
ATOM 6439 N N . SER B 1 351 ? 6.07 -0.929 30.781 1 98.5 351 SER B N 1
ATOM 6440 C CA . SER B 1 351 ? 6.547 0.029 29.797 1 98.5 351 SER B CA 1
ATOM 6441 C C . SER B 1 351 ? 5.871 1.385 29.969 1 98.5 351 SER B C 1
ATOM 6443 O O . SER B 1 351 ? 6.254 2.363 29.312 1 98.5 351 SER B O 1
ATOM 6445 N N . HIS B 1 352 ? 4.902 1.512 30.891 1 98.5 352 HIS B N 1
ATOM 6446 C CA . HIS B 1 352 ? 4.027 2.678 30.953 1 98.5 352 HIS B CA 1
ATOM 6447 C C . HIS B 1 352 ? 4.816 3.943 31.266 1 98.5 352 HIS B C 1
ATOM 6449 O O . HIS B 1 352 ? 4.641 4.969 30.594 1 98.5 352 HIS B O 1
ATOM 6455 N N . ARG B 1 353 ? 5.676 3.912 32.25 1 98.19 353 ARG B N 1
ATOM 6456 C CA . ARG B 1 353 ? 6.395 5.102 32.688 1 98.19 353 ARG B CA 1
ATOM 6457 C C . ARG B 1 353 ? 7.285 5.652 31.578 1 98.19 353 ARG B C 1
ATOM 6459 O O . ARG B 1 353 ? 7.25 6.848 31.281 1 98.19 353 ARG B O 1
ATOM 6466 N N . ARG B 1 354 ? 8.094 4.816 31.031 1 98.06 354 ARG B N 1
ATOM 6467 C CA . ARG B 1 354 ? 8.977 5.254 29.953 1 98.06 354 ARG B CA 1
ATOM 6468 C C . ARG B 1 354 ? 8.18 5.754 28.75 1 98.06 354 ARG B C 1
ATOM 6470 O O . ARG B 1 354 ? 8.547 6.754 28.141 1 98.06 354 ARG B O 1
ATOM 6477 N N . PHE B 1 355 ? 7.133 5.047 28.438 1 98.38 355 PHE B N 1
ATOM 6478 C CA . PHE B 1 355 ? 6.273 5.445 27.328 1 98.38 355 PHE B CA 1
ATOM 6479 C C . PHE B 1 355 ? 5.715 6.848 27.562 1 98.38 355 PHE B C 1
ATOM 6481 O O . PHE B 1 355 ? 5.789 7.695 26.672 1 98.38 355 PHE B O 1
ATOM 6488 N N . ARG B 1 356 ? 5.195 7.09 28.703 1 97.94 356 ARG B N 1
ATOM 6489 C CA . ARG B 1 356 ? 4.598 8.383 29.031 1 97.94 356 ARG B CA 1
ATOM 6490 C C . ARG B 1 356 ? 5.641 9.492 28.984 1 97.94 356 ARG B C 1
ATOM 6492 O O . ARG B 1 356 ? 5.367 10.586 28.469 1 97.94 356 ARG B O 1
ATOM 6499 N N . GLN B 1 357 ? 6.789 9.195 29.5 1 98.25 357 GLN B N 1
ATOM 6500 C CA . GLN B 1 357 ? 7.867 10.18 29.484 1 98.25 357 GLN B CA 1
ATOM 6501 C C . GLN B 1 357 ? 8.258 10.555 28.062 1 98.25 357 GLN B C 1
ATOM 6503 O O . GLN B 1 357 ? 8.383 11.734 27.734 1 98.25 357 GLN B O 1
ATOM 6508 N N . GLU B 1 358 ? 8.492 9.539 27.266 1 98.06 358 GLU B N 1
ATOM 6509 C CA . GLU B 1 358 ? 8.883 9.773 25.875 1 98.06 358 GLU B CA 1
ATOM 6510 C C . GLU B 1 358 ? 7.781 10.5 25.109 1 98.06 358 GLU B C 1
ATOM 6512 O O . GLU B 1 358 ? 8.055 11.453 24.375 1 98.06 358 GLU B O 1
ATOM 6517 N N . TYR B 1 359 ? 6.543 10.062 25.297 1 97.44 359 TYR B N 1
ATOM 6518 C CA . TYR B 1 359 ? 5.383 10.664 24.656 1 97.44 359 TYR B CA 1
ATOM 6519 C C . TYR B 1 359 ? 5.234 12.125 25.047 1 97.44 359 TYR B C 1
ATOM 6521 O O . TYR B 1 359 ? 5.09 13 24.203 1 97.44 359 TYR B O 1
ATOM 6529 N N . ASP B 1 360 ? 5.305 12.391 26.312 1 97.56 360 ASP B N 1
ATOM 6530 C CA . ASP B 1 360 ? 5.098 13.742 26.828 1 97.56 360 ASP B CA 1
ATOM 6531 C C . ASP B 1 360 ? 6.23 14.672 26.406 1 97.56 360 ASP B C 1
ATOM 6533 O O . ASP B 1 360 ? 6.012 15.867 26.188 1 97.56 360 ASP B O 1
ATOM 6537 N N . THR B 1 361 ? 7.41 14.164 26.328 1 97.5 361 THR B N 1
ATOM 6538 C CA . THR B 1 361 ? 8.547 14.961 25.875 1 97.5 361 THR B CA 1
ATOM 6539 C C . THR B 1 361 ? 8.328 15.469 24.453 1 97.5 361 THR B C 1
ATOM 6541 O O . THR B 1 361 ? 8.539 16.656 24.172 1 97.5 361 THR B O 1
ATOM 6544 N N . VAL B 1 362 ? 7.895 14.57 23.578 1 97.06 362 VAL B N 1
ATOM 6545 C CA . VAL B 1 362 ? 7.633 14.953 22.203 1 97.06 362 VAL B CA 1
ATOM 6546 C C . VAL B 1 362 ? 6.473 15.945 22.141 1 97.06 362 VAL B C 1
ATOM 6548 O O . VAL B 1 362 ? 6.566 16.984 21.5 1 97.06 362 VAL B O 1
ATOM 6551 N N . TYR B 1 363 ? 5.414 15.664 22.859 1 97.19 363 TYR B N 1
ATOM 6552 C CA . TYR B 1 363 ? 4.207 16.484 22.859 1 97.19 363 TYR B CA 1
ATOM 6553 C C . TYR B 1 363 ? 4.512 17.891 23.344 1 97.19 363 TYR B C 1
ATOM 6555 O O . TYR B 1 363 ? 4.141 18.875 22.703 1 97.19 363 TYR B O 1
ATOM 6563 N N . SER B 1 364 ? 5.211 18 24.453 1 97.38 364 SER B N 1
ATOM 6564 C CA . SER B 1 364 ? 5.5 19.297 25.062 1 97.38 364 SER B CA 1
ATOM 6565 C C . SER B 1 364 ? 6.434 20.109 24.172 1 97.38 364 SER B C 1
ATOM 6567 O O . SER B 1 364 ? 6.316 21.344 24.109 1 97.38 364 SER B O 1
ATOM 6569 N N . SER B 1 365 ? 7.352 19.422 23.594 1 97 365 SER B N 1
ATOM 6570 C CA . SER B 1 365 ? 8.258 20.109 22.672 1 97 365 SER B CA 1
ATOM 6571 C C . SER B 1 365 ? 7.496 20.703 21.5 1 97 365 SER B C 1
ATOM 6573 O O . SER B 1 365 ? 7.73 21.859 21.125 1 97 365 SER B O 1
ATOM 6575 N N . LEU B 1 366 ? 6.602 19.953 20.891 1 96.56 366 LEU B N 1
ATOM 6576 C CA . LEU B 1 366 ? 5.785 20.438 19.797 1 96.56 366 LEU B CA 1
ATOM 6577 C C . LEU B 1 366 ? 4.945 21.641 20.234 1 96.56 366 LEU B C 1
ATOM 6579 O O . LEU B 1 366 ? 4.844 22.625 19.5 1 96.56 366 LEU B O 1
ATOM 6583 N N . GLN B 1 367 ? 4.41 21.531 21.375 1 96.5 367 GLN B N 1
ATOM 6584 C CA . GLN B 1 367 ? 3.584 22.609 21.922 1 96.5 367 GLN B CA 1
ATOM 6585 C C . GLN B 1 367 ? 4.395 23.891 22.109 1 96.5 367 GLN B C 1
ATOM 6587 O O . GLN B 1 367 ? 3.943 24.969 21.734 1 96.5 367 GLN B O 1
ATOM 6592 N N . ARG B 1 368 ? 5.562 23.781 22.672 1 96.81 368 ARG B N 1
ATOM 6593 C CA . ARG B 1 368 ? 6.43 24.938 22.891 1 96.81 368 ARG B CA 1
ATOM 6594 C C . ARG B 1 368 ? 6.859 25.562 21.562 1 96.81 368 ARG B C 1
ATOM 6596 O O . ARG B 1 368 ? 6.828 26.797 21.406 1 96.81 368 ARG B O 1
ATOM 6603 N N . LYS B 1 369 ? 7.25 24.734 20.641 1 96.5 369 LYS B N 1
ATOM 6604 C CA . LYS B 1 369 ? 7.711 25.234 19.359 1 96.5 369 LYS B CA 1
ATOM 6605 C C . LYS B 1 369 ? 6.586 25.953 18.609 1 96.5 369 LYS B C 1
ATOM 6607 O O . LYS B 1 369 ? 6.805 27 18 1 96.5 369 LYS B O 1
ATOM 6612 N N . ALA B 1 370 ? 5.395 25.328 18.672 1 95.75 370 ALA B N 1
ATOM 6613 C CA . ALA B 1 370 ? 4.242 25.984 18.047 1 95.75 370 ALA B CA 1
ATOM 6614 C C . ALA B 1 370 ? 4.047 27.391 18.578 1 95.75 370 ALA B C 1
A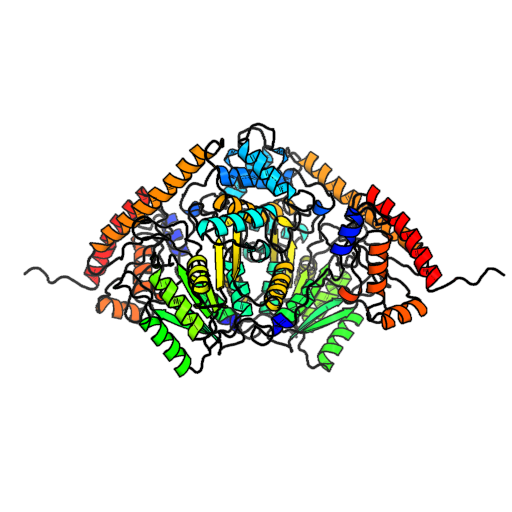TOM 6616 O O . ALA B 1 370 ? 3.844 28.328 17.812 1 95.75 370 ALA B O 1
ATOM 6617 N N . ARG B 1 371 ? 4.137 27.562 19.828 1 94.5 371 ARG B N 1
ATOM 6618 C CA . ARG B 1 371 ? 3.938 28.844 20.5 1 94.5 371 ARG B CA 1
ATOM 6619 C C . ARG B 1 371 ? 5.055 29.828 20.141 1 94.5 371 ARG B C 1
ATOM 6621 O O . ARG B 1 371 ? 4.789 30.953 19.75 1 94.5 371 ARG B O 1
ATOM 6628 N N . VAL B 1 372 ? 6.246 29.391 20.25 1 96.12 372 VAL B N 1
ATOM 6629 C CA . VAL B 1 372 ? 7.41 30.25 20.078 1 96.12 372 VAL B CA 1
ATOM 6630 C C . VAL B 1 372 ? 7.469 30.75 18.641 1 96.12 372 VAL B C 1
ATOM 6632 O O . VAL B 1 372 ? 7.715 31.938 18.391 1 96.12 372 VAL B O 1
ATOM 6635 N N . ILE B 1 373 ? 7.246 29.875 17.719 1 96.62 373 ILE B N 1
ATOM 6636 C CA . ILE B 1 373 ? 7.34 30.234 16.312 1 96.62 373 ILE B CA 1
ATOM 6637 C C . ILE B 1 373 ? 6.266 31.266 15.961 1 96.62 373 ILE B C 1
ATOM 6639 O O . ILE B 1 373 ? 6.555 32.281 15.352 1 96.62 373 ILE B O 1
ATOM 6643 N N . ALA B 1 374 ? 5.051 30.984 16.359 1 95.12 374 ALA B N 1
ATOM 6644 C CA . ALA B 1 374 ? 3.943 31.891 16.062 1 95.12 374 ALA B CA 1
ATOM 6645 C C . ALA B 1 374 ? 4.156 33.25 16.719 1 95.12 374 ALA B C 1
ATOM 6647 O O . ALA B 1 374 ? 3.906 34.281 16.109 1 95.12 374 ALA B O 1
ATOM 6648 N N . GLU B 1 375 ? 4.59 33.25 17.938 1 95.19 375 GLU B N 1
ATOM 6649 C CA . GLU B 1 375 ? 4.816 34.5 18.672 1 95.19 375 GLU B CA 1
ATOM 6650 C C . GLU B 1 375 ? 5.93 35.312 18.031 1 95.19 375 GLU B C 1
ATOM 6652 O O . GLU B 1 375 ? 5.793 36.531 17.859 1 95.19 375 GLU B O 1
ATOM 6657 N N . GLU B 1 376 ? 6.969 34.688 17.719 1 96.62 376 GLU B N 1
ATOM 6658 C CA . GLU B 1 376 ? 8.109 35.375 17.109 1 96.62 376 GLU B CA 1
ATOM 6659 C C . GLU B 1 376 ? 7.742 35.969 15.75 1 96.62 376 GLU B C 1
ATOM 6661 O O . GLU B 1 376 ? 8.016 37.125 15.469 1 96.62 376 GLU B O 1
ATOM 6666 N N . MET B 1 377 ? 7.18 35.156 14.914 1 96 377 MET B N 1
ATOM 6667 C CA . MET B 1 377 ? 6.836 35.594 13.562 1 96 377 MET B CA 1
ATOM 6668 C C . MET B 1 377 ? 5.805 36.719 13.602 1 96 377 MET B C 1
ATOM 6670 O O . MET B 1 377 ? 5.797 37.594 12.734 1 96 377 MET B O 1
ATOM 6674 N N . GLY B 1 378 ? 5.004 36.719 14.562 1 93.44 378 GLY B N 1
ATOM 6675 C CA . GLY B 1 378 ? 3.984 37.719 14.727 1 93.44 378 GLY B CA 1
ATOM 6676 C C . GLY B 1 378 ? 4.559 39.125 14.969 1 93.44 378 GLY B C 1
AT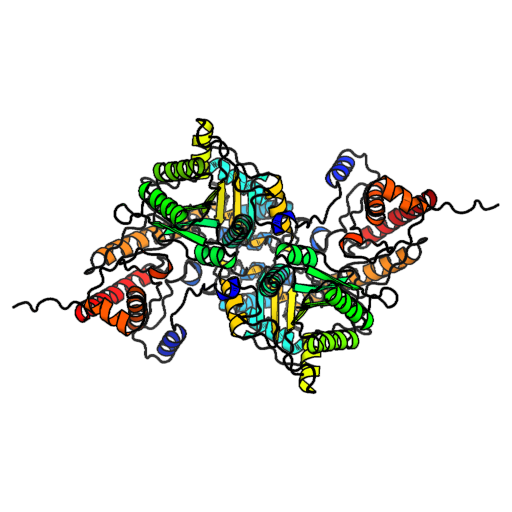OM 6677 O O . GLY B 1 378 ? 3.873 40.125 14.773 1 93.44 378 GLY B O 1
ATOM 6678 N N . LYS B 1 379 ? 5.805 39.188 15.297 1 95.56 379 LYS B N 1
ATOM 6679 C CA . LYS B 1 379 ? 6.457 40.438 15.617 1 95.56 379 LYS B CA 1
ATOM 6680 C C . LYS B 1 379 ? 7.09 41.062 14.375 1 95.56 379 LYS B C 1
ATOM 6682 O O . LYS B 1 379 ? 7.508 42.219 14.398 1 95.56 379 LYS B O 1
ATOM 6687 N N . TRP B 1 380 ? 7.18 40.344 13.367 1 97.31 380 TRP B N 1
ATOM 6688 C CA . TRP B 1 380 ? 7.914 40.781 12.188 1 97.31 380 TRP B CA 1
ATOM 6689 C C . TRP B 1 380 ? 7.047 41.688 11.32 1 97.31 380 TRP B C 1
ATOM 6691 O O . TRP B 1 380 ? 5.836 41.5 11.219 1 97.31 380 TRP B O 1
ATOM 6701 N N . ARG B 1 381 ? 7.707 42.625 10.664 1 96.5 381 ARG B N 1
ATOM 6702 C CA . ARG B 1 381 ? 7.027 43.562 9.789 1 96.5 381 ARG B CA 1
ATOM 6703 C C . ARG B 1 381 ? 6.277 42.844 8.68 1 96.5 381 ARG B C 1
ATOM 6705 O O . ARG B 1 381 ? 6.855 42.031 7.961 1 96.5 381 ARG B O 1
ATOM 6712 N N . ARG B 1 382 ? 4.969 43.062 8.578 1 97.12 382 ARG B N 1
ATOM 6713 C CA . ARG B 1 382 ? 4.102 42.625 7.492 1 97.12 382 ARG B CA 1
ATOM 6714 C C . ARG B 1 382 ? 3.908 41.094 7.535 1 97.12 382 ARG B C 1
ATOM 6716 O O . ARG B 1 382 ? 3.482 40.5 6.551 1 97.12 382 ARG B O 1
ATOM 6723 N N . LEU B 1 383 ? 4.348 40.5 8.617 1 97.06 383 LEU B N 1
ATOM 6724 C CA . LEU B 1 383 ? 4.121 39.062 8.789 1 97.06 383 LEU B CA 1
ATOM 6725 C C . LEU B 1 383 ? 3.166 38.781 9.945 1 97.06 383 LEU B C 1
ATOM 6727 O O . LEU B 1 383 ? 3.258 39.438 11 1 97.06 383 LEU B O 1
ATOM 6731 N N . SER B 1 384 ? 2.186 38 9.664 1 95.31 384 SER B N 1
ATOM 6732 C CA . SER B 1 384 ? 1.276 37.562 10.711 1 95.31 384 SER B CA 1
ATOM 6733 C C . SER B 1 384 ? 1.226 36.031 10.766 1 95.31 384 SER B C 1
ATOM 6735 O O . SER B 1 384 ? 1.431 35.344 9.75 1 95.31 384 SER B O 1
ATOM 6737 N N . CYS B 1 385 ? 1.016 35.531 11.906 1 94.31 385 CYS B N 1
ATOM 6738 C CA . CYS B 1 385 ? 0.94 34.062 12.07 1 94.31 385 CYS B CA 1
ATOM 6739 C C . CYS B 1 385 ? -0.078 33.719 13.141 1 94.31 385 CYS B C 1
ATOM 6741 O O . CYS B 1 385 ? 0.111 34 14.32 1 94.31 385 CYS B O 1
ATOM 6743 N N . ARG B 1 386 ? -1.175 33.062 12.703 1 92 386 ARG B N 1
ATOM 6744 C CA . ARG B 1 386 ? -2.111 32.531 13.688 1 92 386 ARG B CA 1
ATOM 6745 C C . ARG B 1 386 ? -1.474 31.406 14.484 1 92 386 ARG B C 1
ATOM 6747 O O . ARG B 1 386 ? -0.796 30.531 13.922 1 92 386 ARG B O 1
ATOM 6754 N N . LYS B 1 387 ? -1.66 31.469 15.758 1 90.56 387 LYS B N 1
ATOM 6755 C CA . LYS B 1 387 ? -1.096 30.406 16.594 1 90.56 387 LYS B CA 1
ATOM 6756 C C . LYS B 1 387 ? -1.704 29.047 16.25 1 90.56 387 LYS B C 1
ATOM 6758 O O . LYS B 1 387 ? -2.922 28.875 16.312 1 90.56 387 LYS B O 1
ATOM 6763 N N . PRO B 1 388 ? -0.813 28.141 15.883 1 94.12 388 PRO B N 1
ATOM 6764 C CA . PRO B 1 388 ? -1.359 26.797 15.68 1 94.12 388 PRO B CA 1
ATOM 6765 C C . PRO B 1 388 ? -1.772 26.125 16.984 1 94.12 388 PRO B C 1
ATOM 6767 O O . PRO B 1 388 ? -1.044 26.188 17.984 1 94.12 388 PRO B O 1
ATOM 6770 N N . VAL B 1 389 ? -2.918 25.484 16.984 1 95.31 389 VAL B N 1
ATOM 6771 C CA . VAL B 1 389 ? -3.385 24.797 18.172 1 95.31 389 VAL B CA 1
ATOM 6772 C C . VAL B 1 389 ? -3.412 23.281 17.938 1 95.31 389 VAL B C 1
ATOM 6774 O O . VAL B 1 389 ? -3.816 22.516 18.812 1 95.31 389 VAL B O 1
ATOM 6777 N N . GLY B 1 390 ? -2.934 22.844 16.781 1 96.44 390 GLY B N 1
ATOM 6778 C CA . GLY B 1 390 ? -2.836 21.438 16.453 1 96.44 390 GLY B CA 1
ATOM 6779 C C . GLY B 1 390 ? -1.918 21.156 15.273 1 96.44 390 GLY B C 1
ATOM 6780 O O . GLY B 1 390 ? -1.225 22.047 14.789 1 96.44 390 GLY B O 1
ATOM 6781 N N . ALA B 1 391 ? -1.845 19.891 14.883 1 96.44 391 ALA B N 1
ATOM 6782 C CA . ALA B 1 391 ? -1.031 19.422 13.773 1 96.44 391 ALA B CA 1
ATOM 6783 C C . ALA B 1 391 ? 0.452 19.656 14.031 1 96.44 391 ALA B C 1
ATOM 6785 O O . ALA B 1 391 ? 0.936 19.453 15.141 1 96.44 391 ALA B O 1
ATOM 6786 N N . MET B 1 392 ? 1.207 19.875 12.977 1 96.31 392 MET B N 1
ATOM 6787 C CA . MET B 1 392 ? 2.648 20.031 13.141 1 96.31 392 MET B CA 1
ATOM 6788 C C . MET B 1 392 ? 3.178 21.156 12.258 1 96.31 392 MET B C 1
ATOM 6790 O O . MET B 1 392 ? 4.301 21.078 11.758 1 96.31 392 MET B O 1
ATOM 6794 N N . TYR B 1 393 ? 2.318 22.234 12.047 1 96.19 393 TYR B N 1
ATOM 6795 C CA . TYR B 1 393 ? 2.678 23.25 11.062 1 96.19 393 TYR B CA 1
ATOM 6796 C C . TYR B 1 393 ? 2.316 24.641 11.555 1 96.19 393 TYR B C 1
ATOM 6798 O O . TYR B 1 393 ? 1.458 24.797 12.43 1 96.19 393 TYR B O 1
ATOM 6806 N N . VAL B 1 394 ? 3.008 25.594 11.008 1 96.25 394 VAL B N 1
ATOM 6807 C CA . VAL B 1 394 ? 2.572 26.984 11.047 1 96.25 394 VAL B CA 1
ATOM 6808 C C . VAL B 1 394 ? 2.355 27.5 9.625 1 96.25 394 VAL B C 1
ATOM 6810 O O . VAL B 1 394 ? 2.973 27 8.68 1 96.25 394 VAL B O 1
ATOM 6813 N N . PHE B 1 395 ? 1.459 28.406 9.508 1 97.5 395 PHE B N 1
ATOM 6814 C CA . PHE B 1 395 ? 1.079 28.922 8.195 1 97.5 395 PHE B CA 1
ATOM 6815 C C . PHE B 1 395 ? 1.026 30.438 8.203 1 97.5 395 PHE B C 1
ATOM 6817 O O . PHE B 1 395 ? -0.022 31.031 7.938 1 97.5 395 PHE B O 1
ATOM 6824 N N . PRO B 1 396 ? 2.123 31.094 8.375 1 97.25 396 PRO B N 1
ATOM 6825 C CA . PRO B 1 396 ? 2.146 32.562 8.453 1 97.25 396 PRO B CA 1
ATOM 6826 C C . PRO B 1 396 ? 1.756 33.219 7.133 1 97.25 396 PRO B C 1
ATOM 6828 O O . PRO B 1 396 ? 1.926 32.625 6.062 1 97.25 396 PRO B O 1
ATOM 6831 N N . SER B 1 397 ? 1.253 34.375 7.227 1 97.12 397 SER B N 1
ATOM 6832 C CA . SER B 1 397 ? 0.859 35.219 6.09 1 97.12 397 SER B CA 1
ATOM 6833 C C . SER B 1 397 ? 1.778 36.406 5.941 1 97.12 397 SER B C 1
ATOM 6835 O O . SER B 1 397 ? 2.17 37.031 6.934 1 97.12 397 SER B O 1
ATOM 6837 N N . ILE B 1 398 ? 2.094 36.719 4.703 1 97.75 398 ILE B N 1
ATOM 6838 C CA . ILE B 1 398 ? 2.928 37.875 4.395 1 97.75 398 ILE B CA 1
ATOM 6839 C C . ILE B 1 398 ? 2.113 38.875 3.609 1 97.75 398 ILE B C 1
ATOM 6841 O O . ILE B 1 398 ? 1.586 38.594 2.537 1 97.75 398 ILE B O 1
ATOM 6845 N N . ASP B 1 399 ? 1.962 40.062 4.203 1 97.38 399 ASP B N 1
ATOM 6846 C CA . ASP B 1 399 ? 1.441 41.188 3.426 1 97.38 399 ASP B CA 1
ATOM 6847 C C . ASP B 1 399 ? 2.475 41.656 2.416 1 97.38 399 ASP B C 1
ATOM 6849 O O . ASP B 1 399 ? 3.295 42.531 2.732 1 97.38 399 ASP B O 1
ATOM 6853 N N . MET B 1 400 ? 2.324 41.219 1.25 1 97.75 400 MET B N 1
ATOM 6854 C CA . MET B 1 400 ? 3.357 41.375 0.234 1 97.75 400 MET B CA 1
ATOM 6855 C C . MET B 1 400 ? 3.385 42.812 -0.264 1 97.75 400 MET B C 1
ATOM 6857 O O . MET B 1 400 ? 2.359 43.344 -0.693 1 97.75 400 MET B O 1
ATOM 6861 N N . PRO B 1 401 ? 4.613 43.438 -0.239 1 97.12 401 PRO B N 1
ATOM 6862 C CA . PRO B 1 401 ? 4.719 44.781 -0.801 1 97.12 401 PRO B CA 1
ATOM 6863 C C . PRO B 1 401 ? 4.527 44.812 -2.316 1 97.12 401 PRO B C 1
ATOM 6865 O O . PRO B 1 401 ? 4.871 43.844 -3 1 97.12 401 PRO B O 1
ATOM 6868 N N . ALA B 1 402 ? 4.105 45.969 -2.844 1 97 402 ALA B N 1
ATOM 6869 C CA . ALA B 1 402 ? 3.848 46.125 -4.273 1 97 402 ALA B CA 1
ATOM 6870 C C . ALA B 1 402 ? 5.102 45.844 -5.094 1 97 402 ALA B C 1
ATOM 6872 O O . ALA B 1 402 ? 5.023 45.219 -6.156 1 97 402 ALA B O 1
ATOM 6873 N N . ALA B 1 403 ? 6.203 46.25 -4.574 1 97.25 403 ALA B N 1
ATOM 6874 C CA . ALA B 1 403 ? 7.461 46.062 -5.293 1 97.25 403 ALA B CA 1
ATOM 6875 C C . ALA B 1 403 ? 7.816 44.562 -5.371 1 97.25 403 ALA B C 1
ATOM 6877 O O . ALA B 1 403 ? 8.391 44.125 -6.363 1 97.25 403 ALA B O 1
ATOM 6878 N N . ALA B 1 404 ? 7.508 43.844 -4.344 1 97.69 404 ALA B N 1
ATOM 6879 C CA . ALA B 1 404 ? 7.754 42.406 -4.34 1 97.69 404 ALA B CA 1
ATOM 6880 C C . ALA B 1 404 ? 6.828 41.688 -5.316 1 97.69 404 ALA B C 1
ATOM 6882 O O . ALA B 1 404 ? 7.238 40.75 -5.98 1 97.69 404 ALA B O 1
ATOM 6883 N N . LEU B 1 405 ? 5.586 42.094 -5.363 1 97.88 405 LEU B N 1
ATOM 6884 C CA . LEU B 1 405 ? 4.633 41.531 -6.32 1 97.88 405 LEU B CA 1
ATOM 6885 C C . LEU B 1 405 ? 5.125 41.719 -7.75 1 97.88 405 LEU B C 1
ATOM 6887 O O . LEU B 1 405 ? 5.051 40.781 -8.562 1 97.88 405 LEU B O 1
ATOM 6891 N N . GLU B 1 406 ? 5.633 42.906 -8.016 1 97.44 406 GLU B N 1
ATOM 6892 C CA . GLU B 1 406 ? 6.152 43.188 -9.352 1 97.44 406 GLU B CA 1
ATOM 6893 C C . GLU B 1 406 ? 7.391 42.375 -9.664 1 97.44 406 GLU B C 1
ATOM 6895 O O . GLU B 1 406 ? 7.551 41.875 -10.781 1 97.44 406 GLU B O 1
ATOM 6900 N N . ALA B 1 407 ? 8.227 42.25 -8.703 1 97.5 407 ALA B N 1
ATOM 6901 C CA . ALA B 1 407 ? 9.43 41.438 -8.875 1 97.5 407 ALA B CA 1
ATOM 6902 C C . ALA B 1 407 ? 9.078 39.969 -9.172 1 97.5 407 ALA B C 1
ATOM 6904 O O . ALA B 1 407 ? 9.703 39.344 -10.023 1 97.5 407 ALA B O 1
ATOM 6905 N N . ALA B 1 408 ? 8.164 39.406 -8.422 1 97.12 408 ALA B N 1
ATOM 6906 C CA . ALA B 1 408 ? 7.719 38.031 -8.625 1 97.12 408 ALA B CA 1
ATOM 6907 C C . ALA B 1 408 ? 7.125 37.844 -10.016 1 97.12 408 ALA B C 1
ATOM 6909 O O . ALA B 1 408 ? 7.406 36.844 -10.688 1 97.12 408 ALA B O 1
ATOM 6910 N N . ARG B 1 409 ? 6.309 38.75 -10.43 1 96.5 409 ARG B N 1
ATOM 6911 C CA . ARG B 1 409 ? 5.715 38.719 -11.758 1 96.5 409 ARG B CA 1
ATOM 6912 C C . ARG B 1 409 ? 6.793 38.719 -12.844 1 96.5 409 ARG B C 1
ATOM 6914 O O . ARG B 1 409 ? 6.715 37.938 -13.797 1 96.5 409 ARG B O 1
ATOM 6921 N N . THR B 1 410 ? 7.758 39.562 -12.664 1 96.69 410 THR B N 1
ATOM 6922 C CA . THR B 1 410 ? 8.859 39.656 -13.617 1 96.69 410 THR B CA 1
ATOM 6923 C C . THR B 1 410 ? 9.641 38.344 -13.672 1 96.69 410 THR B C 1
ATOM 6925 O O . THR B 1 410 ? 10.102 37.938 -14.734 1 96.69 410 THR B O 1
ATOM 6928 N N . ALA B 1 411 ? 9.719 37.75 -12.531 1 94.69 411 ALA B N 1
ATOM 6929 C CA . ALA B 1 411 ? 10.469 36.5 -12.438 1 94.69 411 ALA B CA 1
ATOM 6930 C C . ALA B 1 411 ? 9.609 35.312 -12.883 1 94.69 411 ALA B C 1
ATOM 6932 O O . ALA B 1 411 ? 10.117 34.188 -13.016 1 94.69 411 ALA B O 1
ATOM 6933 N N . GLY B 1 412 ? 8.352 35.5 -13.078 1 93.5 412 GLY B N 1
ATOM 6934 C CA . GLY B 1 412 ? 7.461 34.438 -13.516 1 93.5 412 GLY B CA 1
ATOM 6935 C C . GLY B 1 412 ? 7.133 33.438 -12.422 1 93.5 412 GLY B C 1
ATOM 6936 O O . GLY B 1 412 ? 6.996 32.25 -12.68 1 93.5 412 GLY B O 1
ATOM 6937 N N . MET B 1 413 ? 7.094 33.875 -11.195 1 93.38 413 MET B N 1
ATOM 6938 C CA . MET B 1 413 ? 6.809 33 -10.062 1 93.38 413 MET B CA 1
ATOM 6939 C C . MET B 1 413 ? 5.766 33.656 -9.141 1 93.38 413 MET B C 1
ATOM 6941 O O . MET B 1 413 ? 5.516 34.844 -9.211 1 93.38 413 MET B O 1
ATOM 6945 N N . GLU B 1 414 ? 5.152 32.812 -8.328 1 94.5 414 GLU B N 1
ATOM 6946 C CA . GLU B 1 414 ? 4.273 33.344 -7.285 1 94.5 414 GLU B CA 1
ATOM 6947 C C . GLU B 1 414 ? 5.066 34.094 -6.215 1 94.5 414 GLU B C 1
ATOM 6949 O O . GLU B 1 414 ? 6.172 33.688 -5.859 1 94.5 414 GLU B O 1
ATOM 6954 N N . PRO B 1 415 ? 4.523 35.156 -5.672 1 96.69 415 PRO B N 1
ATOM 6955 C CA . PRO B 1 415 ? 5.25 35.938 -4.68 1 96.69 415 PRO B CA 1
ATOM 6956 C C . PRO B 1 415 ? 5.703 35.125 -3.479 1 96.69 415 PRO B C 1
ATOM 6958 O O . PRO B 1 415 ? 6.824 35.312 -2.992 1 96.69 415 PRO B O 1
ATOM 6961 N N . ASP B 1 416 ? 4.812 34.312 -2.988 1 96.94 416 ASP B N 1
ATOM 6962 C CA . ASP B 1 416 ? 5.188 33.5 -1.84 1 96.94 416 ASP B CA 1
ATOM 6963 C C . ASP B 1 416 ? 6.246 32.469 -2.221 1 96.94 416 ASP B C 1
ATOM 6965 O O . ASP B 1 416 ? 7.094 32.094 -1.403 1 96.94 416 ASP B O 1
ATOM 6969 N N . GLN B 1 417 ? 6.234 31.953 -3.424 1 95.56 417 GLN B N 1
ATOM 6970 C CA . GLN B 1 417 ? 7.305 31.094 -3.904 1 95.56 417 GLN B CA 1
ATOM 6971 C C . GLN B 1 417 ? 8.641 31.828 -3.939 1 95.56 417 GLN B C 1
ATOM 6973 O O . GLN B 1 417 ? 9.672 31.266 -3.57 1 95.56 417 GLN B O 1
ATOM 6978 N N . MET B 1 418 ? 8.633 33.031 -4.48 1 96.19 418 MET B N 1
ATOM 6979 C CA . MET B 1 418 ? 9.844 33.844 -4.508 1 96.19 418 MET B CA 1
ATOM 6980 C C . MET B 1 418 ? 10.406 34.031 -3.104 1 96.19 418 MET B C 1
ATOM 6982 O O . MET B 1 418 ? 11.609 33.906 -2.891 1 96.19 418 MET B O 1
ATOM 6986 N N . TYR B 1 419 ? 9.555 34.344 -2.143 1 97.31 419 TYR B N 1
ATOM 6987 C CA . TYR B 1 419 ? 9.984 34.531 -0.76 1 97.31 419 TYR B CA 1
ATOM 6988 C C . TYR B 1 419 ? 10.641 33.25 -0.227 1 97.31 419 TYR B C 1
ATOM 6990 O O . TYR B 1 419 ? 11.711 33.312 0.381 1 97.31 419 TYR B O 1
ATOM 6998 N N . CYS B 1 420 ? 9.977 32.094 -0.433 1 96.81 420 CYS B N 1
ATOM 6999 C CA . CYS B 1 420 ? 10.492 30.828 0.052 1 96.81 420 CYS B CA 1
ATOM 7000 C C . CYS B 1 420 ? 11.844 30.516 -0.584 1 96.81 420 CYS B C 1
ATOM 7002 O O . CYS B 1 420 ? 12.742 29.984 0.08 1 96.81 420 CYS B O 1
ATOM 7004 N N . ASN B 1 421 ? 11.922 30.781 -1.88 1 95.62 421 ASN B N 1
ATOM 7005 C CA . ASN B 1 421 ? 13.188 30.578 -2.578 1 95.62 421 ASN B CA 1
ATOM 7006 C C . ASN B 1 421 ? 14.297 31.438 -1.994 1 95.62 421 ASN B C 1
ATOM 7008 O O . ASN B 1 421 ? 15.422 30.969 -1.799 1 95.62 421 ASN B O 1
ATOM 7012 N N . ASP B 1 422 ? 14 32.688 -1.838 1 96.12 422 ASP B N 1
ATOM 7013 C CA . ASP B 1 422 ? 14.984 33.594 -1.273 1 96.12 422 ASP B CA 1
ATOM 7014 C C . ASP B 1 422 ? 15.383 33.188 0.139 1 96.12 422 ASP B C 1
ATOM 7016 O O . ASP B 1 422 ? 16.547 33.281 0.514 1 96.12 422 ASP B O 1
ATOM 7020 N N . LEU B 1 423 ? 14.414 32.781 0.905 1 96.88 423 LEU B N 1
ATOM 7021 C CA . LEU B 1 423 ? 14.664 32.281 2.254 1 96.88 423 LEU B CA 1
ATOM 7022 C C . LEU B 1 423 ? 15.594 31.078 2.227 1 96.88 423 LEU B C 1
ATOM 7024 O O . LEU B 1 423 ? 16.547 31 3.014 1 96.88 423 LEU B O 1
ATOM 7028 N N . LEU B 1 424 ? 15.328 30.109 1.356 1 96.25 424 LEU B N 1
ATOM 7029 C CA . LEU B 1 424 ? 16.141 28.922 1.2 1 96.25 424 LEU B CA 1
ATOM 7030 C C . LEU B 1 424 ? 17.594 29.297 0.898 1 96.25 424 LEU B C 1
ATOM 7032 O O . LEU B 1 424 ? 18.516 28.75 1.517 1 96.25 424 LEU B O 1
ATOM 7036 N N . ASN B 1 425 ? 17.766 30.25 0.036 1 94.94 425 ASN B N 1
ATOM 7037 C CA . ASN B 1 425 ? 19.094 30.641 -0.42 1 94.94 425 ASN B CA 1
ATOM 7038 C C . ASN B 1 425 ? 19.844 31.438 0.64 1 94.94 425 ASN B C 1
ATOM 7040 O O . ASN B 1 425 ? 21.062 31.344 0.74 1 94.94 425 ASN B O 1
ATOM 7044 N N . ALA B 1 426 ? 19.125 32.188 1.407 1 95.5 426 ALA B N 1
ATOM 7045 C CA . ALA B 1 426 ? 19.75 33.094 2.361 1 95.5 426 ALA B CA 1
ATOM 7046 C C . ALA B 1 426 ? 19.984 32.406 3.701 1 95.5 426 ALA B C 1
ATOM 7048 O O . ALA B 1 426 ? 20.984 32.688 4.383 1 95.5 426 ALA B O 1
ATOM 7049 N N . VAL B 1 427 ? 19.078 31.547 4.098 1 95.69 427 VAL B N 1
ATOM 7050 C CA . VAL B 1 427 ? 19.078 31.047 5.473 1 95.69 427 VAL B CA 1
ATOM 7051 C C . VAL B 1 427 ? 19.266 29.531 5.477 1 95.69 427 VAL B C 1
ATOM 7053 O O . VAL B 1 427 ? 19.672 28.953 6.492 1 95.69 427 VAL B O 1
ATOM 7056 N N . GLY B 1 428 ? 19 28.828 4.359 1 94.88 428 GLY B N 1
ATOM 7057 C CA . GLY B 1 428 ? 19.109 27.391 4.289 1 94.88 428 GLY B CA 1
ATOM 7058 C C . GLY B 1 428 ? 17.922 26.656 4.902 1 94.88 428 GLY B C 1
ATOM 7059 O O . GLY B 1 428 ? 18.078 25.594 5.488 1 94.88 428 GLY B O 1
ATOM 7060 N N . VAL B 1 429 ? 16.766 27.266 4.863 1 95.69 429 VAL B N 1
ATOM 7061 C CA . VAL B 1 429 ? 15.547 26.641 5.375 1 95.69 429 VAL B CA 1
ATOM 7062 C C . VAL B 1 429 ? 14.57 26.391 4.223 1 95.69 429 VAL B C 1
ATOM 7064 O O . VAL B 1 429 ? 14.234 27.312 3.475 1 95.69 429 VAL B O 1
ATOM 7067 N N . LEU B 1 430 ? 14.219 25.125 4.141 1 95.56 430 LEU B N 1
ATOM 7068 C CA . LEU B 1 430 ? 13.297 24.734 3.08 1 95.56 430 LEU B CA 1
ATOM 7069 C C . LEU B 1 430 ? 11.852 24.734 3.588 1 95.56 430 LEU B C 1
ATOM 7071 O O . LEU B 1 430 ? 11.5 23.922 4.457 1 95.56 430 LEU B O 1
ATOM 7075 N N . THR B 1 431 ? 11 25.641 3.154 1 96.12 431 THR B N 1
ATOM 7076 C CA . THR B 1 431 ? 9.578 25.734 3.443 1 96.12 431 THR B CA 1
ATOM 7077 C C . THR B 1 431 ? 8.758 25.625 2.162 1 96.12 431 THR B C 1
ATOM 7079 O O . THR B 1 431 ? 9.312 25.484 1.071 1 96.12 431 THR B O 1
ATOM 7082 N N . LEU B 1 432 ? 7.426 25.594 2.314 1 95.56 432 LEU B N 1
ATOM 7083 C CA . LEU B 1 432 ? 6.562 25.5 1.144 1 95.56 432 LEU B CA 1
ATOM 7084 C C . LEU B 1 432 ? 5.707 26.766 1.005 1 95.56 432 LEU B C 1
ATOM 7086 O O . LEU B 1 432 ? 5.207 27.297 2 1 95.56 432 LEU B O 1
ATOM 7090 N N . PRO B 1 433 ? 5.621 27.234 -0.236 1 96.06 433 PRO B N 1
ATOM 7091 C CA . PRO B 1 433 ? 4.777 28.422 -0.445 1 96.06 433 PRO B CA 1
ATOM 7092 C C . PRO B 1 433 ? 3.291 28.125 -0.274 1 96.06 433 PRO B C 1
ATOM 7094 O O . PRO B 1 433 ? 2.848 27 -0.543 1 96.06 433 PRO B O 1
ATOM 7097 N N . GLY B 1 434 ? 2.551 29.094 0.135 1 95.69 434 GLY B N 1
ATOM 7098 C CA . GLY B 1 434 ? 1.131 28.953 0.412 1 95.69 434 GLY B CA 1
ATOM 7099 C C . GLY B 1 434 ? 0.317 28.578 -0.815 1 95.69 434 GLY B C 1
ATOM 7100 O O . GLY B 1 434 ? -0.733 27.953 -0.703 1 95.69 434 GLY B O 1
ATOM 7101 N N . CYS B 1 435 ? 0.772 28.938 -1.971 1 93.25 435 CYS B N 1
ATOM 7102 C CA . CYS B 1 435 ? 0.044 28.672 -3.205 1 93.25 435 CYS B CA 1
ATOM 7103 C C . CYS B 1 435 ? -0.12 27.172 -3.422 1 93.25 435 CYS B C 1
ATOM 7105 O O . CYS B 1 435 ? -1.075 26.734 -4.062 1 93.25 435 CYS B O 1
ATOM 7107 N N . MET B 1 436 ? 0.706 26.391 -2.795 1 93.06 436 MET B N 1
ATOM 7108 C CA . MET B 1 436 ? 0.63 24.938 -2.93 1 93.06 436 MET B CA 1
ATOM 7109 C C . MET B 1 436 ? -0.546 24.375 -2.137 1 93.06 436 MET B C 1
ATOM 7111 O O . MET B 1 436 ? -0.962 23.234 -2.355 1 93.06 436 MET B O 1
ATOM 7115 N N . PHE B 1 437 ? -1.091 25.172 -1.24 1 95.88 437 PHE B N 1
ATOM 7116 C CA . PHE B 1 437 ? -2.115 24.688 -0.324 1 95.88 437 PHE B CA 1
ATOM 7117 C C . PHE B 1 437 ? -3.465 25.328 -0.636 1 95.88 437 PHE B C 1
ATOM 7119 O O . PHE B 1 437 ? -4.422 25.172 0.122 1 95.88 437 PHE B O 1
ATOM 7126 N N . GLY B 1 438 ? -3.543 26.062 -1.689 1 93.62 438 GLY B N 1
ATOM 7127 C CA . GLY B 1 438 ? -4.801 26.656 -2.119 1 93.62 438 GLY B CA 1
ATOM 7128 C C . GLY B 1 438 ? -5.156 27.922 -1.366 1 93.62 438 GLY B C 1
ATOM 7129 O O . GLY B 1 438 ? -6.324 28.156 -1.047 1 93.62 438 GLY B O 1
ATOM 7130 N N . GLN B 1 439 ? -4.203 28.766 -1.081 1 93.06 439 GLN B N 1
ATOM 7131 C CA . GLN B 1 439 ? -4.434 30.031 -0.399 1 93.06 439 GLN B CA 1
ATOM 7132 C C . GLN B 1 439 ? -5.367 30.922 -1.205 1 93.06 439 GLN B C 1
ATOM 7134 O O . GLN B 1 439 ? -5.516 30.75 -2.416 1 93.06 439 GLN B O 1
ATOM 7139 N N . ARG B 1 440 ? -6.062 31.781 -0.524 1 93.19 440 ARG B N 1
ATOM 7140 C CA . ARG B 1 440 ? -6.961 32.719 -1.19 1 93.19 440 ARG B CA 1
ATOM 7141 C C . ARG B 1 440 ? -6.191 33.656 -2.137 1 93.19 440 ARG B C 1
ATOM 7143 O O . ARG B 1 440 ? -5.078 34.062 -1.826 1 93.19 440 ARG B O 1
ATOM 7150 N N . GLU B 1 441 ? -6.883 33.969 -3.209 1 91.75 441 GLU B N 1
ATOM 7151 C CA . GLU B 1 441 ? -6.266 34.906 -4.145 1 91.75 441 GLU B CA 1
ATOM 7152 C C . GLU B 1 441 ? -5.914 36.219 -3.457 1 91.75 441 GLU B C 1
ATOM 7154 O O . GLU B 1 441 ? -6.707 36.781 -2.682 1 91.75 441 GLU B O 1
ATOM 7159 N N . GLY B 1 442 ? -4.75 36.625 -3.701 1 93.25 442 GLY B N 1
ATOM 7160 C CA . GLY B 1 442 ? -4.305 37.906 -3.123 1 93.25 442 GLY B CA 1
ATOM 7161 C C . GLY B 1 442 ? -3.66 37.719 -1.759 1 93.25 442 GLY B C 1
ATOM 7162 O O . GLY B 1 442 ? -3.09 38.688 -1.217 1 93.25 442 GLY B O 1
ATOM 7163 N N . SER B 1 443 ? -3.826 36.531 -1.221 1 95.69 443 SER B N 1
ATOM 7164 C CA . SER B 1 443 ? -3.121 36.25 0.025 1 95.69 443 SER B CA 1
ATOM 7165 C C . SER B 1 443 ? -1.863 35.438 -0.228 1 95.69 443 SER B C 1
ATOM 7167 O O . SER B 1 443 ? -1.796 34.688 -1.197 1 95.69 443 SER B O 1
ATOM 7169 N N . TYR B 1 444 ? -0.836 35.688 0.589 1 97.62 444 TYR B N 1
ATOM 7170 C CA . TYR B 1 444 ? 0.446 35 0.441 1 97.62 444 TYR B CA 1
ATOM 7171 C C . TYR B 1 444 ? 0.906 34.406 1.768 1 97.62 444 TYR B C 1
ATOM 7173 O O . TYR B 1 444 ? 0.963 35.094 2.781 1 97.62 444 TYR B O 1
ATOM 7181 N N . HIS B 1 445 ? 1.118 33.125 1.723 1 97.69 445 HIS B N 1
ATOM 7182 C CA . HIS B 1 445 ? 1.487 32.375 2.918 1 97.69 445 HIS B CA 1
ATOM 7183 C C . HIS B 1 445 ? 2.709 31.5 2.664 1 97.69 445 HIS B C 1
ATOM 7185 O O . HIS B 1 445 ? 3.18 31.406 1.528 1 97.69 445 HIS B O 1
ATOM 7191 N N . LEU B 1 446 ? 3.26 30.953 3.678 1 96.81 446 LEU B N 1
ATOM 7192 C CA . LEU B 1 446 ? 4.16 29.797 3.613 1 96.81 446 LEU B CA 1
ATOM 7193 C C . LEU B 1 446 ? 3.855 28.812 4.727 1 96.81 446 LEU B C 1
ATOM 7195 O O . LEU B 1 446 ? 3.238 29.156 5.73 1 96.81 446 LEU B O 1
ATOM 7199 N N . ARG B 1 447 ? 4.184 27.578 4.52 1 97 447 ARG B N 1
ATOM 7200 C CA . ARG B 1 447 ? 4.031 26.531 5.531 1 97 447 ARG B CA 1
ATOM 7201 C C . ARG B 1 447 ? 5.387 26.031 6.023 1 97 447 ARG B C 1
ATOM 7203 O O . ARG B 1 447 ? 6.266 25.719 5.219 1 97 447 ARG B O 1
ATOM 7210 N N . MET B 1 448 ? 5.496 25.984 7.27 1 95.94 448 MET B N 1
ATOM 7211 C CA . MET B 1 448 ? 6.688 25.453 7.918 1 95.94 448 MET B CA 1
ATOM 7212 C C . MET B 1 448 ? 6.316 24.391 8.961 1 95.94 448 MET B C 1
ATOM 7214 O O . MET B 1 448 ? 5.367 24.578 9.727 1 95.94 448 MET B O 1
ATOM 7218 N N . THR B 1 449 ? 7.047 23.281 8.969 1 95.94 449 THR B N 1
ATOM 7219 C CA . THR B 1 449 ? 6.852 22.312 10.047 1 95.94 449 THR B CA 1
ATOM 7220 C C . THR B 1 449 ? 7.488 22.797 11.344 1 95.94 449 THR B C 1
ATOM 7222 O O . THR B 1 449 ? 8.484 23.531 11.312 1 95.94 449 THR B O 1
ATOM 7225 N N . ILE B 1 450 ? 6.996 22.422 12.461 1 96.25 450 ILE B N 1
ATOM 7226 C CA . ILE B 1 450 ? 7.551 22.781 13.766 1 96.25 450 ILE B CA 1
ATOM 7227 C C . ILE B 1 450 ? 8.336 21.594 14.328 1 96.25 450 ILE B C 1
ATOM 7229 O O . ILE B 1 450 ? 8.273 21.312 15.531 1 96.25 450 ILE B O 1
ATOM 7233 N N . LEU B 1 451 ? 9.023 20.875 13.5 1 95.25 451 LEU B N 1
ATOM 7234 C CA . LEU B 1 451 ? 9.539 19.547 13.828 1 95.25 451 LEU B CA 1
ATOM 7235 C C . LEU B 1 451 ? 10.992 19.625 14.281 1 95.25 451 LEU B C 1
ATOM 7237 O O . LEU B 1 451 ? 11.406 18.891 15.18 1 95.25 451 LEU B O 1
ATOM 7241 N N . PRO B 1 452 ? 11.852 20.562 13.773 1 94.31 452 PRO B N 1
ATOM 7242 C CA . PRO B 1 452 ? 13.258 20.562 14.188 1 94.31 452 PRO B CA 1
ATOM 7243 C C . PRO B 1 452 ? 13.43 20.734 15.695 1 94.31 452 PRO B C 1
ATOM 7245 O O . PRO B 1 452 ? 12.523 21.25 16.359 1 94.31 452 PRO B O 1
ATOM 7248 N N . PRO B 1 453 ? 14.594 20.328 16.188 1 94.5 453 PRO B N 1
ATOM 7249 C CA . PRO B 1 453 ? 14.859 20.531 17.609 1 94.5 453 PRO B CA 1
ATOM 7250 C C . PRO B 1 453 ? 14.734 22 18.031 1 94.5 453 PRO B C 1
ATOM 7252 O O . PRO B 1 453 ? 14.977 22.891 17.219 1 94.5 453 PRO B O 1
ATOM 7255 N N . GLU B 1 454 ? 14.391 22.203 19.25 1 95.62 454 GLU B N 1
ATOM 7256 C CA . GLU B 1 454 ? 14.078 23.531 19.766 1 95.62 454 GLU B CA 1
ATOM 7257 C C . GLU B 1 454 ? 15.25 24.5 19.547 1 95.62 454 GLU B C 1
ATOM 7259 O O . GLU B 1 454 ? 15.047 25.656 19.203 1 95.62 454 GLU B O 1
ATOM 7264 N N . ASP B 1 455 ? 16.453 24.016 19.766 1 95.5 455 ASP B N 1
ATOM 7265 C CA . ASP B 1 455 ? 17.609 24.859 19.578 1 95.5 455 ASP B CA 1
ATOM 7266 C C . ASP B 1 455 ? 17.766 25.266 18.109 1 95.5 455 ASP B C 1
ATOM 7268 O O . ASP B 1 455 ? 18.109 26.422 17.812 1 95.5 455 ASP B O 1
ATOM 7272 N N . MET B 1 456 ? 17.516 24.344 17.266 1 94.25 456 MET B N 1
ATOM 7273 C CA . MET B 1 456 ? 17.578 24.625 15.836 1 94.25 456 MET B CA 1
ATOM 7274 C C . MET B 1 456 ? 16.484 25.609 15.422 1 94.25 456 MET B C 1
ATOM 7276 O O . MET B 1 456 ? 16.719 26.484 14.578 1 94.25 456 MET B O 1
ATOM 7280 N N . VAL B 1 457 ? 15.312 25.469 15.977 1 95.44 457 VAL B N 1
ATOM 7281 C CA . VAL B 1 457 ? 14.203 26.375 15.688 1 95.44 457 VAL B CA 1
ATOM 7282 C C . VAL B 1 457 ? 14.586 27.812 16.078 1 95.44 457 VAL B C 1
ATOM 7284 O O . VAL B 1 457 ? 14.383 28.734 15.305 1 95.44 457 VAL B O 1
ATOM 7287 N N . ASN B 1 458 ? 15.156 27.953 17.203 1 95.69 458 ASN B N 1
ATOM 7288 C CA . ASN B 1 458 ? 15.562 29.266 17.672 1 95.69 458 ASN B CA 1
ATOM 7289 C C . ASN B 1 458 ? 16.609 29.891 16.75 1 95.69 458 ASN B C 1
ATOM 7291 O O . ASN B 1 458 ? 16.531 31.078 16.438 1 95.69 458 ASN B O 1
ATOM 7295 N N . ASP B 1 459 ? 17.5 29.062 16.359 1 95.5 459 ASP B N 1
ATOM 7296 C CA . ASP B 1 459 ? 18.547 29.531 15.445 1 95.5 459 ASP B CA 1
ATOM 7297 C C . ASP B 1 459 ? 17.953 29.953 14.102 1 95.5 459 ASP B C 1
ATOM 7299 O O . ASP B 1 459 ? 18.312 31 13.562 1 95.5 459 ASP B O 1
ATOM 7303 N N . ILE B 1 460 ? 17.109 29.172 13.609 1 95.12 460 ILE B N 1
ATOM 7304 C CA . ILE B 1 460 ? 16.438 29.453 12.336 1 95.12 460 ILE B CA 1
ATOM 7305 C C . ILE B 1 460 ? 15.648 30.75 12.438 1 95.12 460 ILE B C 1
ATOM 7307 O O . ILE B 1 460 ? 15.711 31.594 11.547 1 95.12 460 ILE B O 1
ATOM 7311 N N . LEU B 1 461 ? 14.938 30.953 13.531 1 96.56 461 LEU B N 1
ATOM 7312 C CA . LEU B 1 461 ? 14.086 32.125 13.688 1 96.56 461 LEU B CA 1
ATOM 7313 C C . LEU B 1 461 ? 14.93 33.406 13.727 1 96.56 461 LEU B C 1
ATOM 7315 O O . LEU B 1 461 ? 14.531 34.438 13.18 1 96.56 461 LEU B O 1
ATOM 7319 N N . LYS B 1 462 ? 16.031 33.344 14.328 1 96.62 462 LYS B N 1
ATOM 7320 C CA . LYS B 1 462 ? 16.922 34.5 14.383 1 96.62 462 LYS B CA 1
ATOM 7321 C C . LYS B 1 462 ? 17.422 34.875 12.992 1 96.62 462 LYS B C 1
ATOM 7323 O O . LYS B 1 462 ? 17.359 36.031 12.609 1 96.62 462 LYS B O 1
ATOM 7328 N N . LYS B 1 463 ? 17.906 33.875 12.32 1 96.88 463 LYS B N 1
ATOM 7329 C CA . LYS B 1 463 ? 18.406 34.125 10.969 1 96.88 463 LYS B CA 1
ATOM 7330 C C . LYS B 1 463 ? 17.281 34.562 10.031 1 96.88 463 LYS B C 1
ATOM 7332 O O . LYS B 1 463 ? 17.484 35.406 9.156 1 96.88 463 LYS B O 1
ATOM 7337 N N . TRP B 1 464 ? 16.156 33.938 10.195 1 97.69 464 TRP B N 1
ATOM 7338 C CA . TRP B 1 464 ? 14.984 34.281 9.391 1 97.69 464 TRP B CA 1
ATOM 7339 C C . TRP B 1 464 ? 14.531 35.688 9.641 1 97.69 464 TRP B C 1
ATOM 7341 O O . TRP B 1 464 ? 14.172 36.406 8.703 1 97.69 464 TRP B O 1
ATOM 7351 N N . GLU B 1 465 ? 14.523 36.094 10.852 1 97.81 465 GLU B N 1
ATOM 7352 C CA . GLU B 1 465 ? 14.148 37.469 11.172 1 97.81 465 GLU B CA 1
ATOM 7353 C C . GLU B 1 465 ? 15.055 38.469 10.461 1 97.81 465 GLU B C 1
ATOM 7355 O O . GLU B 1 465 ? 14.578 39.469 9.914 1 97.81 465 GLU B O 1
ATOM 7360 N N . THR B 1 466 ? 16.328 38.219 10.508 1 97.56 466 THR B N 1
ATOM 7361 C CA . THR B 1 466 ? 17.297 39.062 9.82 1 97.56 466 THR B CA 1
ATOM 7362 C C . THR B 1 466 ? 17.016 39.094 8.32 1 97.56 466 THR B C 1
ATOM 7364 O O . THR B 1 466 ? 16.953 40.156 7.719 1 97.56 466 THR B O 1
ATOM 7367 N N . PHE B 1 467 ? 16.906 38 7.766 1 97.81 467 PHE B N 1
ATOM 7368 C CA . PHE B 1 467 ? 16.578 37.906 6.348 1 97.81 467 PHE B CA 1
ATOM 7369 C C . PHE B 1 467 ? 15.305 38.688 6.027 1 97.81 467 PHE B C 1
ATOM 7371 O O . PHE B 1 467 ? 15.266 39.438 5.055 1 97.81 467 PHE B O 1
ATOM 7378 N N . HIS B 1 468 ? 14.242 38.375 6.855 1 98.06 468 HIS B N 1
ATOM 7379 C CA . HIS B 1 468 ? 12.945 39.031 6.613 1 98.06 468 HIS B CA 1
ATOM 7380 C C . HIS B 1 468 ? 13.07 40.531 6.652 1 98.06 468 HIS B C 1
ATOM 7382 O O . HIS B 1 468 ? 12.492 41.25 5.816 1 98.06 468 HIS B O 1
ATOM 7388 N N . ARG B 1 469 ? 13.766 41.031 7.605 1 97.12 469 ARG B N 1
ATOM 7389 C CA . ARG B 1 469 ? 13.984 42.469 7.719 1 97.12 469 ARG B CA 1
ATOM 7390 C C . ARG B 1 469 ? 14.656 43 6.465 1 97.12 469 ARG B C 1
ATOM 7392 O O . ARG B 1 469 ? 14.211 44.031 5.914 1 97.12 469 ARG B O 1
ATOM 7399 N N . GLU B 1 470 ? 15.688 42.344 6.035 1 97.38 470 GLU B N 1
ATOM 7400 C CA . GLU B 1 470 ? 16.406 42.781 4.844 1 97.38 470 GLU B CA 1
ATOM 7401 C C . GLU B 1 470 ? 15.531 42.688 3.6 1 97.38 470 GLU B C 1
ATOM 7403 O O . GLU B 1 470 ? 15.594 43.562 2.723 1 97.38 470 GLU B O 1
ATOM 7408 N N . TRP B 1 471 ? 14.828 41.594 3.527 1 97.75 471 TRP B N 1
ATOM 7409 C CA . TRP B 1 471 ? 13.914 41.406 2.41 1 97.75 471 TRP B CA 1
ATOM 7410 C C . TRP B 1 471 ? 12.859 42.5 2.354 1 97.75 471 TRP B C 1
ATOM 7412 O O . TRP B 1 471 ? 12.555 43 1.276 1 97.75 471 TRP B O 1
ATOM 7422 N N . MET B 1 472 ? 12.281 42.906 3.482 1 97.12 472 MET B N 1
ATOM 7423 C CA . MET B 1 472 ? 11.289 43.969 3.562 1 97.12 472 MET B CA 1
ATOM 7424 C C . MET B 1 472 ? 11.914 45.312 3.258 1 97.12 472 MET B C 1
ATOM 7426 O O . MET B 1 472 ? 11.289 46.156 2.629 1 97.12 472 MET B O 1
ATOM 7430 N N . ASP B 1 473 ? 13.141 45.5 3.719 1 96.88 473 ASP B N 1
ATOM 7431 C CA . ASP B 1 473 ? 13.836 46.75 3.42 1 96.88 473 ASP B CA 1
ATOM 7432 C C . ASP B 1 473 ? 14.047 46.906 1.917 1 96.88 473 ASP B C 1
ATOM 7434 O O . ASP B 1 473 ? 14 48.031 1.399 1 96.88 473 ASP B O 1
ATOM 7438 N N . LYS B 1 474 ? 14.289 45.844 1.283 1 96.81 474 LYS B N 1
ATOM 7439 C CA . LYS B 1 474 ? 14.516 45.875 -0.16 1 96.81 474 LYS B CA 1
ATOM 7440 C C . LYS B 1 474 ? 13.234 46.219 -0.913 1 96.81 474 LYS B C 1
ATOM 7442 O O . LYS B 1 474 ? 13.258 47 -1.865 1 96.81 474 LYS B O 1
ATOM 7447 N N . TYR B 1 475 ? 12.164 45.656 -0.505 1 96.56 475 TYR B N 1
ATOM 7448 C CA . TYR B 1 475 ? 10.953 45.781 -1.313 1 96.56 475 TYR B CA 1
ATOM 7449 C C . TYR B 1 475 ? 9.992 46.781 -0.729 1 96.56 475 TYR B C 1
ATOM 7451 O O . TYR B 1 475 ? 9.055 47.219 -1.402 1 96.56 475 TYR B O 1
ATOM 7459 N N . ASP B 1 476 ? 10.133 47.156 0.515 1 93.69 476 ASP B N 1
ATOM 7460 C CA . ASP B 1 476 ? 9.336 48.188 1.192 1 93.69 476 ASP B CA 1
ATOM 7461 C C . ASP B 1 476 ? 10.219 49.062 2.08 1 93.69 476 ASP B C 1
ATOM 7463 O O . ASP B 1 476 ? 10.055 49.062 3.303 1 93.69 476 ASP B O 1
ATOM 7467 N N . PRO B 1 477 ? 11.008 49.844 1.391 1 90.12 477 PRO B N 1
ATOM 7468 C CA . PRO B 1 477 ? 11.914 50.656 2.201 1 90.12 477 PRO B CA 1
ATOM 7469 C C . PRO B 1 477 ? 11.164 51.625 3.102 1 90.12 477 PRO B C 1
ATOM 7471 O O . PRO B 1 477 ? 10.148 52.188 2.699 1 90.12 477 PRO B O 1
ATOM 7474 N N . LEU B 1 478 ? 11.57 51.688 4.418 1 85.56 478 LEU B N 1
ATOM 7475 C CA . LEU B 1 478 ? 11.016 52.656 5.371 1 85.56 478 LEU B CA 1
ATOM 7476 C C . LEU B 1 478 ? 11.484 54.062 5.059 1 85.56 478 LEU B C 1
ATOM 7478 O O . LEU B 1 478 ? 12.602 54.25 4.582 1 85.56 478 LEU B O 1
ATOM 7482 N N . PRO B 1 479 ? 10.453 55 5.129 1 78.06 479 PRO B N 1
ATOM 7483 C CA . PRO B 1 479 ? 10.867 56.375 4.871 1 78.06 479 PRO B CA 1
ATOM 7484 C C . PRO B 1 479 ? 12.047 56.812 5.738 1 78.06 479 PRO B C 1
ATOM 7486 O O . PRO B 1 479 ? 12.18 56.375 6.879 1 78.06 479 PRO B O 1
ATOM 7489 N N . GLU B 1 480 ? 13.203 57.188 5.148 1 59.94 480 GLU B N 1
ATOM 7490 C CA . GLU B 1 480 ? 14.336 57.75 5.883 1 59.94 480 GLU B CA 1
ATOM 7491 C C . GLU B 1 480 ? 13.867 58.75 6.945 1 59.94 480 GLU B C 1
ATOM 7493 O O . GLU B 1 480 ? 12.945 59.531 6.711 1 59.94 480 GLU B O 1
ATOM 7498 N N . SER B 1 481 ? 13.914 58.281 8.266 1 49.12 481 SER B N 1
ATOM 7499 C CA . SER B 1 481 ? 13.695 59.344 9.242 1 49.12 481 SER B CA 1
ATOM 7500 C C . SER B 1 481 ? 14.32 60.656 8.773 1 49.12 481 SER B C 1
ATOM 7502 O O . SER B 1 481 ? 15.516 60.719 8.477 1 49.12 481 SER B O 1
ATOM 7504 N N . GLN B 1 482 ? 13.586 61.562 8.25 1 39.78 482 GLN B N 1
ATOM 7505 C CA . GLN B 1 482 ? 14.078 62.938 8.234 1 39.78 482 GLN B CA 1
ATOM 7506 C C . GLN B 1 482 ? 14.328 63.438 9.648 1 39.78 482 GLN B C 1
ATOM 7508 O O . GLN B 1 482 ? 13.523 63.219 10.555 1 39.78 482 GLN B O 1
#

Radius of gyration: 29.09 Å; Cα contacts (8 Å, |Δi|>4): 2047; chains: 2; bounding box: 68×122×74 Å

Nearest PDB structures (foldseek):
  3tcm-assembly1_B  TM=9.432E-01  e=2.264E-46  Hordeum vulgare
  3ihj-assembly1_A  TM=9.283E-01  e=1.725E-42  Homo sapiens
  1b8g-assembly1_B  TM=8.175E-01  e=1.303E-26  Malus domestica
  1ynu-assembly1_A  TM=8.021E-01  e=3.296E-25  Malus domestica
  7dlw-assembly2_D  TM=7.924E-01  e=8.799E-24  Arabidopsis thaliana

=== Feature glossary ===
A reading guide for the features in this record.

Start from the sequence.

  · Sequence gives the chain of amino acids in standard one-letter code (A=alanine, C=cysteine, …, Y=tyrosine), read N→C. It is the only feature that is directly encoded by the gene; all structural features are derived from the folded form of this sequence.

Fold it, and you get atomic coordinates and the backbone conformation that goes with them.

  · The mmCIF table is the protein's shape written out atom by atom. For each backbone N, Cα, C, and carbonyl O, it records an (x, y, z) coordinate triple in Å plus the residue type, chain letter, and residue number.

  · Backbone dihedral angles. Every residue except chain termini has a φ (preceding-C → N → Cα → C) and a ψ (N → Cα → C → next-N). They are reported in degrees following the IUPAC sign convention. Secondary structure is essentially a statement about which (φ, ψ) basin each residue occupies.

  · DSSP 8-state secondary structure assigns each residue one of H (α-helix), G (3₁₀-helix), I (π-helix), E (extended β-strand), B (isolated β-bridge), T (hydrogen-bonded turn), S (bend), or '-' (coil). The assignment is computed from backbone hydrogen-bond geometry via the Kabsch–Sander algorithm.

  · P-SEA three-state annotation labels each residue as helix, strand, or coil based purely on the geometry of the Cα trace. It serves as a fallback when the full backbone (and thus DSSP) is unavailable.

Summarize the fold with a handful of shape descriptors and a per-residue structural alphabet.

  · Radius of gyration (Rg) is the root-mean-square distance of Cα atoms from their centroid — a single number for overall size and compactness. A globular domain of N residues has Rg ≈ 2.2·N^0.38 Å; an extended or disordered chain has a much larger Rg. The Cα contact count is the number of residue pairs whose Cα atoms are within 8 Å and are more than four positions apart in sequence — a standard proxy for tertiary packing density. The bounding box is the smallest axis-aligned box enclosing all Cα atoms.

  · Foldseek's 3Di representation compresses backbone geometry into a per-residue letter drawn from a learned twenty-state alphabet. It captures the tertiary interaction pattern around each residue — which residues are packed against it in space, regardless of where they are in sequence.

  · Accessible surface area quantifies burial. A residue with SASA near zero is packed into the hydrophobic core; one with SASA >100 Å² sits on the surface. Computed here via the Shrake–Rupley numerical algorithm with a 1.4 Å probe.

Ask how reliable the model is.

  · For AlphaFold models, the B-factor field carries pLDDT — the model's own estimate of local accuracy on a 0–100 scale. Regions with pLDDT<50 should be treated as essentially unmodeled; they often correspond to intrinsically disordered segments.

  · For experimental (PDB) structures, the B-factor (temperature factor) quantifies the positional spread of each atom in the crystal — a combination of thermal vibration and static disorder — in units of Å². High B-factors mark flexible loops or poorly resolved regions; low B-factors mark the rigid, well-ordered core.

  · PAE(i, j) answers: if I align the predicted and true structures on residue i, how far off (in Å) do I expect residue j to be? A block-diagonal PAE matrix with low values on the blocks and high values off-diagonal is the signature of a multi-domain protein with confidently predicted domains but uncertain inter-domain orientation.

Place it in context: what it resembles, what it is annotated as, and how it looks.

  · Structural nearest neighbors (via Foldseek easy-search vs the PDB). Reported per hit: target PDB id, E-value, and alignment TM-score. A TM-score above ~0.5 is the conventional threshold for 'same fold'.

  · Functional annotations link the protein to curated databases. InterPro entries identify conserved domains and families by matching the sequence against member-database signatures (Pfam, PROSITE, CDD, …). Gene Ontology (GO) terms describe molecular function, biological process, and cellular component in a controlled vocabulary. CATH places the structure in a hierarchical fold classification (Class/Architecture/Topology/Homologous-superfamily). The organism is the source species.

  · Plot images: a contact map (which residues are close in 3D, as an N×N binary image), a Ramachandran scatter (backbone torsion angles, revealing secondary-structure composition at a glance), and — for AlphaFold structures — a PAE heatmap (pairwise prediction confidence).

  · Structure images are PyMOL renders from six orthogonal camera directions. Cartoon representation draws helices as coils and strands as arrows; sticks shows the backbone as bonds; surface shows the solvent-excluded envelope. Rainbow coloring maps sequence position to hue (blue→red, N→C); chain coloring assigns a distinct color per polypeptide.